Protein 4J27 (pdb70)

Nearest PDB structures (foldseek):
  4jl2-assembly1_A  TM=1.001E+00  e=2.556E-96  Bacteroides thetaiotaomicron VPI-5482
  4pee-assembly4_D  TM=9.994E-01  e=1.599E-94  Bacteroides thetaiotaomicron VPI-5482
  2wvv-assembly2_C  TM=1.001E+00  e=3.358E-93  Bacteroides thetaiotaomicron VPI-5482
  2wvs-assembly1_B  TM=1.001E+00  e=4.740E-93  Bacteroides thetaiotaomicron VPI-5482
  8p1r-assembly1_F  TM=8.397E-01  e=7.231E-24  Bifidobacterium asteroides

Sequence (877 aa):
EIPLKYGATNEGKRQDPAMQKFRDNRLGAFIHWGLYAIPGGEWNGKKVYGGAAEWLKSWAKVPADDEWLKLMDQWNPTKFDAKKWAKMAKEMGTKYVKITTKHHEGFCLWPSKYTKYTVANTPYKRDILGELVKAYNDEGIDVHFYFSVMDWSNPDYRYDIKSKEDSSIAFSSRFLEFTDNQLKELATRYPTVKDFWFDGTWDASVKKNGWWTAHAEQMLKELVPGVAINSRLRADDKGKKRHFDSNGRLMGDYESGYERRLPDPVKDLKVTQWDWEACCMTIPENQWGYHKDWSLSYVKTPIEVIDRIVHAVSMGGNMVVNFGPQADGDFRPEEKAMATAIGKWMNRYGKAVYACDYAGFEEKQDWGYYTRRGKNDEVYMVVFNQPPYSERLIVKTPKGITVEKATLLTTGEDITVVETTRNEYNVSSVPKKKNPGEPYVIQLKVRAAKEIPLKYGATNEGKRQDPAMQKFRDNRLGAFIHWGLYAIPGGEWNGKVYGGAAEWLKSWAKVPADDEWLKLMDQWNPTKFDAKKWAKMAKEMGTKYVKITTKHHEGFCLWPSKYTKYTVANTPYKRDILGELVKKAYNDEGIDVHFYFSVMDWSNPDYRYDIKSKEDSIAFSSRFLEFTDNQLKELATRYPTVKDFWFDGTWDASVKKNGWWTAHAEQMLKELVPGVAINSRLRADDKGKRHFDSNGRLMGDYESGYEERRLPDPVKDLKVTQWDWEACMMTIPEENQWGYHKDWSLSYVKTPIEVIDRRIVHAVSMGGNMVVNFGPQADGDFRPEEKAMATAIGKWMNNRYGKKAVYACDYAGFEKQDWGYYTRGKNDEVYMVVFNQPYSERLIVKTPKGITVEKATLLTTGEDITVVETTRNEYNVSVPKKNPGEPYVIQLKVRAA

Foldseek 3Di:
DPDFDQAADDDFADDDVLSLLVQLLQEEAEEDEDLLLACQQDDPHDRHPAASVCSCVVVVPALVRSLCSLQVQAQQVADLLVVLVLRVLLSGQAYEYEQADLSGAGLADAPLDPRYCCPHPNNDNRVVNNLVNNVVSNHAYAYEYELNHSNQPLDDLAQDDPSNVVSVVVSLVSVLSVLLVCCVVRQSHAEYEYDNQLGNHNLCPQVSLSVSLVVSCVSHPNHFYEQQSGHINRSDGQHYPVRHGHTNEYEDQAQHDADPAPRLVRLRGEYEYEYEQFRHYQARHPDSVSGDGDDLQRQVLVSLVQQQSSYHYYYGFHDHSNNHGDPRVSVNSNSSSVCCVQAVQQHRQWHHLPFDDDDQGGWIAHPVRKIKDWGDHQDPVQWGKGFDPPQKDWDWKAFRRPRDTWDWADDDDGMITTGHDPDDPPGTGMIITDMDGHD/DPDFPQAADDDFADDDPLSLLVQLLQEEAEEDEDLLLACQQDDPHRHHPAASVCSCVVVVPALVRSLCSLQVQAQQPADLLVVLVLCVLLSGQAYEYEQADLSGAGLADAPLDPRYCCSHPNNDNRVVSNLVNNVVSNHAYAYEYELNHSNQPLDDLADDDPSNVVSVVVSLVSVLSVLVCCCPVRQSHAEYEYDNQLGNHNLCVQVSLSVSLVVSCVSHPNHFYEQQSGHINRSDGQHYPVRHGHTNEYEDQAQHDADPAPRLVRLRGEYEYEYEQFRHYQARHPDSVSGDGDDLQRVVQVSLVQQQSSYHYYYGFHDHSNNHGDPVVSVNSNSSSVCCVQAVQQRRQWHHLPFDDDDQGGWIAHPVGKIKDWGDHQDPVQWGKGFADPQKDWDFKAFRRPRDTWDWADDDPGMITTGHDPDHPPGTGMIITDMDGD

CATH classification: 3.20.20.80 (+1 more: 2.60.40.1180)

B-factor: mean 15.81, std 8.48, range [5.36, 82.97]

Solvent-accessible surface area: 36582 Å² total; per-residue (Å²): 163,77,120,44,163,64,9,30,89,50,108,61,69,35,98,53,110,40,1,72,95,10,22,35,7,2,0,0,5,0,6,7,3,1,0,0,2,40,16,1,1,52,43,142,66,116,61,43,55,31,8,0,6,66,0,34,51,97,18,176,4,80,32,112,86,1,8,129,10,15,83,110,1,73,0,100,126,10,46,10,160,135,10,1,116,34,8,101,101,3,14,2,83,0,1,0,0,1,0,1,8,2,3,1,2,0,1,0,40,9,120,90,28,138,42,2,0,42,86,8,70,24,142,110,28,0,0,17,52,0,12,67,8,4,45,90,54,60,4,21,0,1,0,2,0,0,0,4,1,38,15,24,121,29,16,64,120,37,34,157,47,159,123,25,47,89,4,4,70,129,0,9,112,27,0,21,35,0,0,90,16,0,2,53,31,12,52,58,1,94,0,0,12,0,21,0,0,95,20,35,0,2,78,119,28,4,112,2,0,4,60,0,4,98,18,0,60,145,73,6,124,33,2,2,0,0,0,32,1,1,0,0,52,128,5,54,59,36,52,9,32,44,55,112,28,0,3,8,0,21,2,12,51,58,89,201,17,1,57,32,101,173,38,69,118,0,28,114,42,5,1,0,1,2,3,8,2,3,128,86,17,36,3,39,0,97,48,27,101,95,41,132,46,24,64,44,96,70,0,6,37,56,0,0,21,0,0,10,3,3,0,2,1,0,0,5,6,2,0,41,33,48,1,40,13,13,101,79,3,92,61,6,4,72,33,0,6,147,11,6,135,134,6,4,107,0,0,51,30,4,47,68,10,37,21,98,66,22,132,12,2,19,12,0,103,10,136,119,80,43,4,10,0,0,3,34,89,68,31,225,67,105,127,0,75,0,82,6,46,97,42,35,54,14,89,80,0,30,14,36,65,97,46,46,90,6,81,43,76,121,63,78,93,68,46,23,28,0,33,20,5,195,101,97,42,70,56,9,5,0,0,54,1,121,30,123,67,66,153,166,77,118,46,166,65,9,29,98,45,106,60,70,34,100,53,110,40,1,73,94,9,21,32,6,2,0,0,6,0,5,7,3,2,0,0,2,43,19,2,0,48,36,137,65,124,66,44,50,31,6,0,6,70,1,34,52,102,17,109,4,82,30,112,86,1,8,77,10,14,107,112,1,72,0,100,127,11,45,10,162,135,9,0,118,34,8,101,110,4,14,1,80,0,1,0,0,1,0,1,8,2,3,0,3,0,1,0,22,7,167,104,29,137,41,2,0,41,86,7,69,24,143,113,30,0,0,19,51,0,12,129,7,3,48,94,53,59,4,20,0,1,0,2,0,0,0,4,1,40,16,24,120,30,15,62,120,64,40,94,56,79,68,25,53,110,4,3,69,133,0,9,112,26,0,18,37,0,0,68,18,0,1,32,63,10,80,60,1,92,0,0,11,0,21,0,0,94,22,34,0,2,77,125,27,4,112,2,0,20,63,0,6,51,14,0,56,111,14,6,104,33,2,2,0,0,0,37,1,0,0,1,52,134,7,92,55,36,41,2,26,46,52,110,26,0,2,8,0,23,2,14,50,60,87,73,25,2,58,30,102,173,40,72,117,0,28,116,46,5,1,1,0,2,3,7,2,2,131,84,17,33,2,41,0,104,48,25,99,94,42,136,47,27,64,45,94,68,0,6,37,55,2,0,22,0,0,10,4,4,0,2,1,0,0,5,6,2,0,39,32,45,1,42,14,12,103,77,3,92,60,5,4,75,30,0,7,144,9,7,134,137,6,4,70,0,0,55,31,4,47,68,9,38,20,101,73,27,131,13,2,20,12,0,104,10,138,120,78,43,4,8,0,0,3,35,89,67,34,225,66,104,126,0,76,0,56,8,49,106,44,39,67,13,114,82,0,30,12,41,67,92,48,66,99,9,81,42,75,121,64,69,170,49,45,25,29,0,33,24,4,112,78,105,40,69,50,10,5,0,0,54,1,81,32,33,81,132

InterPro domains:
  IPR000933 Glycoside hydrolase, family 29 [PTHR10030] (16-425)
  IPR000933 Glycoside hydrolase, family 29 [SM00812] (39-423)
  IPR013780 Glycosyl hydrolase, all-beta [G3DSA:2.60.40.1180] (385-471)
  IPR016286 Alpha-L-fucosidase, metazoa-type [PIRSF001092] (12-482)
  IPR016286 Alpha-L-fucosidase, metazoa-type [PR00741] (128-144)
  IPR016286 Alpha-L-fucosidase, metazoa-type [PR00741] (332-353)
  IPR016286 Alpha-L-fucosidase, metazoa-type [PR00741] (365-387)
  IPR017853 Glycoside hydrolase superfamily [SSF51445] (40-382)
  IPR057739 Glycoside hydrolase family 29, N-terminal [PF01120] (29-379)

Radius of gyration: 33.41 Å; Cα contacts (8 Å, |Δi|>4): 1934; chains: 2; bounding box: 61×73×116 Å

Structure (mmCIF, N/CA/C/O backbone):
data_4J27
#
_entry.id   4J27
#
_cell.length_a   68.150
_cell.length_b   96.550
_cell.length_c   97.270
_cell.angle_alpha   90.000
_cell.angle_beta   91.300
_cell.angle_gamma   90.000
#
_symmetry.space_group_name_H-M   'P 1 21 1'
#
loop_
_entity.id
_entity.type
_entity.pdbx_description
1 polymer Alpha-L-fucosidase
2 non-polymer IMIDAZOLE
3 non-polymer 'SULFATE ION'
4 non-polymer GLYCEROL
5 water water
#
loop_
_atom_site.group_PDB
_atom_site.id
_atom_site.type_symbol
_atom_site.label_atom_id
_atom_site.label_alt_id
_atom_site.label_comp_id
_atom_site.label_asym_id
_atom_site.label_entity_id
_atom_site.label_seq_id
_atom_site.pdbx_PDB_ins_code
_atom_site.Cartn_x
_atom_site.Cartn_y
_atom_site.Cartn_z
_atom_site.occupancy
_atom_site.B_iso_or_equiv
_atom_site.auth_seq_id
_atom_site.auth_comp_id
_atom_site.auth_asym_id
_atom_site.auth_atom_id
_atom_site.pdbx_PDB_model_num
ATOM 1 N N . GLU A 1 1 ? -48.122 7.580 41.802 1.00 50.12 35 GLU A N 1
ATOM 2 C CA . GLU A 1 1 ? -47.582 7.402 40.413 1.00 48.99 35 GLU A CA 1
ATOM 3 C C . GLU A 1 1 ? -47.638 8.706 39.646 1.00 48.43 35 GLU A C 1
ATOM 4 O O . GLU A 1 1 ? -48.715 9.287 39.471 1.00 44.75 35 GLU A O 1
ATOM 10 N N . ILE A 1 2 ? -46.482 9.168 39.185 1.00 44.63 36 ILE A N 1
ATOM 11 C CA . ILE A 1 2 ? -46.416 10.318 38.278 1.00 42.65 36 ILE A CA 1
ATOM 12 C C . ILE A 1 2 ? -46.556 9.767 36.857 1.00 38.02 36 ILE A C 1
ATOM 13 O O . ILE A 1 2 ? -45.807 8.863 36.488 1.00 37.68 36 ILE A O 1
ATOM 18 N N . PRO A 1 3 ? -47.552 10.250 36.073 1.00 36.40 37 PRO A N 1
ATOM 19 C CA . PRO A 1 3 ? -47.732 9.643 34.748 1.00 33.63 37 PRO A CA 1
ATOM 20 C C . PRO A 1 3 ? -46.594 10.079 33.833 1.00 28.58 37 PRO A C 1
ATOM 21 O O . PRO A 1 3 ? -46.207 11.248 33.856 1.00 30.32 37 PRO A O 1
ATOM 25 N N . LEU A 1 4 ? -46.050 9.146 33.073 1.00 27.44 38 LEU A N 1
ATOM 26 C CA . LEU A 1 4 ? -44.883 9.448 32.225 1.00 25.15 38 LEU A CA 1
ATOM 27 C C . LEU A 1 4 ? -45.025 8.754 30.893 1.00 22.39 38 LEU A C 1
ATOM 28 O O . LEU A 1 4 ? -45.412 7.600 30.807 1.00 22.93 38 LEU A O 1
ATOM 33 N N . LYS A 1 5 ? -44.643 9.464 29.849 1.00 24.38 39 LYS A N 1
ATOM 34 C CA . LYS A 1 5 ? -44.533 8.873 28.522 1.00 25.30 39 LYS A CA 1
ATOM 35 C C . LYS A 1 5 ? -43.123 8.334 28.241 1.00 23.75 39 LYS A C 1
ATOM 36 O O . LYS A 1 5 ? -42.973 7.437 27.428 1.00 23.11 39 LYS A O 1
ATOM 42 N N . TYR A 1 6 ? -42.107 8.870 28.915 1.00 22.32 40 TYR A N 1
ATOM 43 C CA . TYR A 1 6 ? -40.677 8.584 28.577 1.00 20.35 40 TYR A CA 1
ATOM 44 C C . TYR A 1 6 ? -39.901 8.016 29.787 1.00 20.61 40 TYR A C 1
ATOM 45 O O . TYR A 1 6 ? -38.670 8.157 29.884 1.00 18.62 40 TYR A O 1
ATOM 54 N N . GLY A 1 7 ? -40.635 7.405 30.727 1.00 20.73 41 GLY A N 1
ATOM 55 C CA . GLY A 1 7 ? -39.986 6.727 31.867 1.00 19.96 41 GLY A CA 1
ATOM 56 C C . GLY A 1 7 ? -39.598 5.294 31.534 1.00 20.68 41 GLY A C 1
ATOM 57 O O . GLY A 1 7 ? -39.461 4.934 30.366 1.00 18.57 41 GLY A O 1
ATOM 58 N N . ALA A 1 8 ? -39.445 4.455 32.563 1.00 20.69 42 ALA A N 1
ATOM 59 C CA . ALA A 1 8 ? -38.978 3.081 32.400 1.00 24.07 42 ALA A CA 1
ATOM 60 C C . ALA A 1 8 ? -39.831 2.229 31.477 1.00 28.51 42 ALA A C 1
ATOM 61 O O . ALA A 1 8 ? -41.017 2.418 31.442 1.00 31.14 42 ALA A O 1
ATOM 63 N N . THR A 1 9 ? -39.170 1.291 30.786 1.00 37.03 43 THR A N 1
ATOM 64 C CA . THR A 1 9 ? -39.790 0.329 29.866 1.00 44.23 43 THR A CA 1
ATOM 65 C C . THR A 1 9 ? -39.682 -1.124 30.358 1.00 45.49 43 THR A C 1
ATOM 66 O O . THR A 1 9 ? -40.675 -1.831 30.299 1.00 52.27 43 THR A O 1
ATOM 70 N N . ASN A 1 10 ? -38.493 -1.571 30.816 1.00 42.30 44 ASN A N 1
ATOM 71 C CA . ASN A 1 10 ? -38.347 -2.906 31.414 1.00 39.84 44 ASN A CA 1
ATOM 72 C C . ASN A 1 10 ? -38.939 -2.843 32.872 1.00 39.56 44 ASN A C 1
ATOM 73 O O . ASN A 1 10 ? -38.832 -1.832 33.590 1.00 33.98 44 ASN A O 1
ATOM 78 N N . GLU A 1 11 ? -39.603 -3.913 33.280 1.00 38.96 45 GLU A N 1
ATOM 79 C CA . GLU A 1 11 ? -39.932 -4.144 34.699 1.00 38.02 45 GLU A CA 1
ATOM 80 C C . GLU A 1 11 ? -39.051 -5.333 35.107 1.00 30.73 45 GLU A C 1
ATOM 81 O O . GLU A 1 11 ? -39.204 -6.435 34.577 1.00 33.84 45 GLU A O 1
ATOM 83 N N . GLY A 1 12 ? -38.085 -5.103 35.978 1.00 24.12 46 GLY A N 1
ATOM 84 C CA . GLY A 1 12 ? -37.203 -6.173 36.385 1.00 22.30 46 GLY A CA 1
ATOM 85 C C . GLY A 1 12 ? -36.107 -6.440 35.342 1.00 21.00 46 GLY A C 1
ATOM 86 O O . GLY A 1 12 ? -36.016 -5.727 34.331 1.00 20.32 46 GLY A O 1
ATOM 87 N N . LYS A 1 13 ? -35.287 -7.438 35.613 1.00 17.20 47 LYS A N 1
ATOM 88 C CA . LYS A 1 13 ? -34.112 -7.735 34.788 1.00 16.70 47 LYS A CA 1
ATOM 89 C C . LYS A 1 13 ? -34.530 -8.356 33.462 1.00 15.81 47 LYS A C 1
ATOM 90 O O . LYS A 1 13 ? -35.390 -9.239 33.424 1.00 14.28 47 LYS A O 1
ATOM 96 N N . ARG A 1 14 ? -33.918 -7.914 32.355 1.00 15.91 48 ARG A N 1
ATOM 97 C CA . ARG A 1 14 ? -34.049 -8.671 31.097 1.00 14.66 48 ARG A CA 1
ATOM 98 C C . ARG A 1 14 ? -33.434 -10.053 31.255 1.00 15.35 48 ARG A C 1
ATOM 99 O O . ARG A 1 14 ? -32.373 -10.218 31.879 1.00 14.83 48 ARG A O 1
ATOM 107 N N . GLN A 1 15 ? -34.116 -11.069 30.717 1.00 15.22 49 GLN A N 1
ATOM 108 C CA . GLN A 1 15 ? -33.606 -12.441 30.766 1.00 16.32 49 GLN A CA 1
ATOM 109 C C . GLN A 1 15 ? -33.533 -13.088 29.388 1.00 15.53 49 GLN A C 1
ATOM 110 O O . GLN A 1 15 ? -33.346 -14.272 29.263 1.00 17.56 49 GLN A O 1
ATOM 116 N N . ASP A 1 16 ? -33.585 -12.297 28.328 1.00 14.26 50 ASP A N 1
ATOM 117 C CA . ASP A 1 16 ? -33.298 -12.838 27.001 1.00 14.67 50 ASP A CA 1
ATOM 118 C C . ASP A 1 16 ? -31.810 -13.219 26.934 1.00 14.12 50 ASP A C 1
ATOM 119 O O . ASP A 1 16 ? -31.000 -12.718 27.732 1.00 14.86 50 ASP A O 1
ATOM 124 N N . PRO A 1 17 ? -31.428 -14.066 25.985 1.00 13.87 51 PRO A N 1
ATOM 125 C CA . PRO A 1 17 ? -30.034 -14.510 25.924 1.00 13.48 51 PRO A CA 1
ATOM 126 C C . PRO A 1 17 ? -28.978 -13.377 25.760 1.00 12.27 51 PRO A C 1
ATOM 127 O O . PRO A 1 17 ? -27.878 -13.50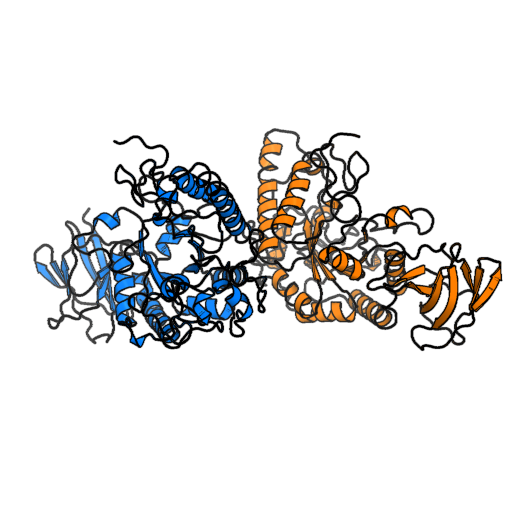2 26.291 1.00 12.30 51 PRO A O 1
ATOM 131 N N . ALA A 1 18 ? -29.299 -12.328 25.005 1.00 11.25 52 ALA A N 1
ATOM 132 C CA . ALA A 1 18 ? -28.330 -11.231 24.855 1.00 11.04 52 ALA A CA 1
ATOM 133 C C . ALA A 1 18 ? -28.036 -10.596 26.206 1.00 10.99 52 ALA A C 1
ATOM 134 O O . ALA A 1 18 ? -26.865 -10.328 26.525 1.00 10.55 52 ALA A O 1
ATOM 136 N N . MET A 1 19 ? -29.058 -10.345 27.014 1.00 10.90 53 MET A N 1
ATOM 137 C CA . MET A 1 19 ? -28.803 -9.757 28.331 1.00 11.04 53 MET A CA 1
ATOM 138 C C . MET A 1 19 ? -28.106 -10.745 29.261 1.00 11.72 53 MET A C 1
ATOM 139 O O . MET A 1 19 ? -27.198 -10.346 30.053 1.00 10.92 53 MET A O 1
ATOM 144 N N . GLN A 1 20 ? -28.457 -12.031 29.166 1.00 12.03 54 GLN A N 1
ATOM 145 C CA . GLN A 1 20 ? -27.753 -13.029 29.968 1.00 13.21 54 GLN A CA 1
ATOM 146 C C . GLN A 1 20 ? -26.262 -13.068 29.630 1.00 11.24 54 GLN A C 1
ATOM 147 O O . GLN A 1 20 ? -25.417 -13.240 30.512 1.00 11.47 54 GLN A O 1
ATOM 153 N N . LYS A 1 21 ? -25.926 -12.885 28.346 1.00 10.99 55 LYS A N 1
ATOM 154 C CA . LYS A 1 21 ? -24.522 -12.825 27.895 1.00 10.35 55 LYS A CA 1
ATOM 155 C C . LYS A 1 21 ? -23.798 -11.561 28.427 1.00 10.41 55 LYS A C 1
ATOM 156 O O . LYS A 1 21 ? -22.702 -11.655 28.962 1.00 9.23 55 LYS A O 1
ATOM 162 N N . PHE A 1 22 ? -24.461 -10.418 28.331 1.00 10.08 56 PHE A N 1
ATOM 163 C CA . PHE A 1 22 ? -23.923 -9.136 28.880 1.00 9.53 56 PHE A CA 1
ATOM 164 C C . PHE A 1 22 ? -23.523 -9.317 30.355 1.00 9.98 56 PHE A C 1
ATOM 165 O O . PHE A 1 22 ? -22.412 -8.942 30.769 1.00 9.78 56 PHE A O 1
ATOM 173 N N . ARG A 1 23 ? -24.434 -9.943 31.096 1.00 10.78 57 ARG A N 1
ATOM 174 C CA . ARG A 1 23 ? -24.276 -10.195 32.536 1.00 12.00 57 ARG A CA 1
ATOM 175 C C . ARG A 1 23 ? -23.190 -11.243 32.813 1.00 12.07 57 ARG A C 1
ATOM 176 O O . ARG A 1 23 ? -22.249 -10.989 33.582 1.00 12.56 57 ARG A O 1
ATOM 184 N N . ASP A 1 24 ? -23.308 -12.406 32.181 1.00 10.63 58 ASP A N 1
ATOM 185 C CA . ASP A 1 24 ? -22.392 -13.510 32.428 1.00 10.90 58 ASP A CA 1
ATOM 186 C C . ASP A 1 24 ? -20.930 -13.172 32.087 1.00 10.21 58 ASP A C 1
ATOM 187 O O . ASP A 1 24 ? -19.999 -13.673 32.724 1.00 9.60 58 ASP A O 1
ATOM 192 N N . ASN A 1 25 ? -20.739 -12.314 31.083 1.00 8.95 59 ASN A N 1
ATOM 193 C CA . ASN A 1 25 ? -19.405 -11.831 30.761 1.00 8.58 59 ASN A CA 1
ATOM 194 C C . ASN A 1 25 ? -18.642 -11.336 32.014 1.00 8.27 59 ASN A C 1
ATOM 195 O O . ASN A 1 25 ? -17.449 -11.620 32.200 1.00 8.48 59 ASN A O 1
ATOM 200 N N . ARG A 1 26 ? -19.337 -10.532 32.812 1.00 8.61 60 ARG A N 1
ATOM 201 C CA . ARG A 1 26 ? -18.886 -9.937 34.089 1.00 8.74 60 ARG A CA 1
ATOM 202 C C . ARG A 1 26 ? -17.702 -8.952 34.042 1.00 9.03 60 ARG A C 1
ATOM 203 O O . ARG A 1 26 ? -17.816 -7.869 34.659 1.00 9.70 60 ARG A O 1
ATOM 211 N N . LEU A 1 27 ? -16.602 -9.329 33.413 1.00 8.33 61 LEU A N 1
ATOM 212 C CA . LEU A 1 27 ? -15.386 -8.524 33.413 1.00 8.57 61 LEU A CA 1
ATOM 213 C C . LEU A 1 27 ? -15.167 -7.971 32.013 1.00 8.66 61 LEU A C 1
ATOM 214 O O . LEU A 1 27 ? -15.069 -8.724 31.010 1.00 8.64 61 LEU A O 1
ATOM 219 N N . GLY A 1 28 ? -15.032 -6.645 31.962 1.00 8.65 62 GLY A N 1
ATOM 220 C CA . GLY A 1 28 ? -14.726 -5.944 30.730 1.00 7.94 62 GLY A CA 1
ATOM 221 C C . GLY A 1 28 ? -13.529 -5.038 30.870 1.00 8.46 62 GLY A C 1
ATOM 222 O O . GLY A 1 28 ? -12.998 -4.798 31.975 1.00 8.12 62 GLY A O 1
ATOM 223 N N . ALA A 1 29 ? -13.077 -4.523 29.723 1.00 8.67 63 ALA A N 1
ATOM 224 C CA . ALA A 1 29 ? -12.137 -3.437 29.690 1.00 8.57 63 ALA A CA 1
ATOM 225 C C . ALA A 1 29 ? -12.785 -2.264 28.985 1.00 8.00 63 ALA A C 1
ATOM 226 O O . ALA A 1 29 ? -13.666 -2.439 28.147 1.00 7.38 63 ALA A O 1
ATOM 228 N N . PHE A 1 30 ? -12.319 -1.067 29.317 1.00 8.41 64 PHE A N 1
ATOM 229 C CA . PHE A 1 30 ? -12.726 0.182 28.637 1.00 8.04 64 PHE A CA 1
ATOM 230 C C . PHE A 1 30 ? -11.479 0.734 27.907 1.00 8.10 64 PHE A C 1
ATOM 231 O O . PHE A 1 30 ? -10.365 0.670 28.440 1.00 8.87 64 PHE A O 1
ATOM 239 N N . ILE A 1 31 ? -11.693 1.264 26.698 1.00 8.23 65 ILE A N 1
ATOM 240 C CA . ILE A 1 31 ? -10.697 2.007 25.938 1.00 8.40 65 ILE A CA 1
ATOM 241 C C . ILE A 1 31 ? -11.195 3.435 25.783 1.00 8.53 65 ILE A C 1
ATOM 242 O O . ILE A 1 31 ? -12.259 3.683 25.183 1.00 8.23 65 ILE A O 1
ATOM 247 N N . HIS A 1 32 ? -10.419 4.388 26.333 1.00 8.31 66 HIS A N 1
ATOM 248 C CA . HIS A 1 32 ? -10.596 5.808 26.046 1.00 8.24 66 HIS A CA 1
ATOM 249 C C . HIS A 1 32 ? -9.432 6.229 25.150 1.00 8.47 66 HIS A C 1
ATOM 250 O O . HIS A 1 32 ? -8.289 6.274 25.597 1.00 9.54 66 HIS A O 1
ATOM 257 N N . TRP A 1 33 ? -9.723 6.453 23.878 1.00 8.07 67 TRP A N 1
ATOM 258 C CA . TRP A 1 33 ? -8.701 6.897 22.929 1.00 7.93 67 TRP A CA 1
ATOM 259 C C . TRP A 1 33 ? -9.308 7.926 22.010 1.00 7.76 67 TRP A C 1
ATOM 260 O O . TRP A 1 33 ? -10.426 7.731 21.433 1.00 8.31 67 TRP A O 1
ATOM 271 N N . GLY A 1 34 ? -8.620 9.048 21.894 1.00 7.91 68 GLY A N 1
ATOM 272 C CA . GLY A 1 34 ? -9.049 10.168 21.075 1.00 7.83 68 GLY A CA 1
ATOM 273 C C . GLY A 1 34 ? -7.941 11.195 21.036 1.00 7.82 68 GLY A C 1
ATOM 274 O O . GLY A 1 34 ? -6.800 10.888 21.409 1.00 8.26 68 GLY A O 1
ATOM 275 N N . LEU A 1 35 ? -8.245 12.378 20.519 1.00 7.91 69 LEU A N 1
ATOM 276 C CA . LEU A 1 35 ? -7.181 13.375 20.274 1.00 8.26 69 LEU A CA 1
ATOM 277 C C . LEU A 1 35 ? -6.437 13.809 21.539 1.00 8.37 69 LEU A C 1
ATOM 278 O O . LEU A 1 35 ? -5.253 14.151 21.479 1.00 7.86 69 LEU A O 1
ATOM 283 N N . TYR A 1 36 ? -7.154 13.789 22.659 1.00 8.11 70 TYR A N 1
ATOM 284 C CA . TYR A 1 36 ? -6.584 14.076 23.997 1.00 8.18 70 TYR A CA 1
ATOM 285 C C . TYR A 1 36 ? -5.354 13.217 24.320 1.00 8.71 70 TYR A C 1
ATOM 286 O O . TYR A 1 36 ? -4.542 13.620 25.164 1.00 9.30 70 TYR A O 1
ATOM 295 N N . ALA A 1 37 ? -5.193 12.070 23.685 1.00 8.46 71 ALA A N 1
ATOM 296 C CA . ALA A 1 37 ? -3.998 11.244 23.940 1.00 8.87 71 ALA A CA 1
ATOM 297 C C . ALA A 1 37 ? -2.721 11.935 23.477 1.00 9.30 71 ALA A C 1
ATOM 298 O O . ALA A 1 37 ? -1.652 11.634 23.973 1.00 9.01 71 ALA A O 1
ATOM 300 N N . ILE A 1 38 ? -2.836 12.797 22.465 1.00 8.56 72 ILE A N 1
ATOM 301 C CA . ILE A 1 38 ? -1.673 13.485 21.909 1.00 8.87 72 ILE A CA 1
ATOM 302 C C . ILE A 1 38 ? -1.054 14.471 22.950 1.00 8.96 72 ILE A C 1
ATOM 303 O O . ILE A 1 38 ? 0.111 14.286 23.329 1.00 9.29 72 ILE A O 1
ATOM 308 N N . PRO A 1 39 ? -1.816 15.472 23.441 1.00 8.88 73 PRO A N 1
ATOM 309 C CA . PRO A 1 39 ? -1.219 16.347 24.496 1.00 8.70 73 PRO A CA 1
ATOM 310 C C . PRO A 1 39 ? -1.036 15.635 25.837 1.00 8.63 73 PRO A C 1
ATOM 311 O O . PRO A 1 39 ? -0.149 15.988 26.628 1.00 7.96 73 PRO A O 1
ATOM 315 N N . GLY A 1 40 ? -1.871 14.633 26.128 1.00 8.43 74 GLY A N 1
ATOM 316 C CA . GLY A 1 40 ? -1.682 13.846 27.339 1.00 9.45 74 GLY A CA 1
ATOM 317 C C . GLY A 1 40 ? -1.753 14.650 28.635 1.00 9.41 74 GLY A C 1
ATOM 318 O O . GLY A 1 40 ? -1.003 14.391 29.604 1.00 9.45 74 GLY A O 1
ATOM 319 N N . GLY A 1 41 ? -2.629 15.634 28.665 1.00 9.41 75 GLY A N 1
ATOM 320 C CA . GLY A 1 41 ? -2.834 16.479 29.850 1.00 9.85 75 GLY A CA 1
ATOM 321 C C . GLY A 1 41 ? -2.043 17.795 29.893 1.00 10.22 75 GLY A C 1
ATOM 322 O O . GLY A 1 41 ? -2.187 18.562 30.866 1.00 10.61 75 GLY A O 1
ATOM 323 N N . GLU A 1 42 ? -1.189 18.002 28.904 1.00 10.01 76 GLU A N 1
ATOM 324 C CA . GLU A 1 42 ? -0.323 19.189 28.839 1.00 10.36 76 GLU A CA 1
ATOM 325 C C . GLU A 1 42 ? -0.678 20.073 27.692 1.00 10.07 76 GLU A C 1
ATOM 326 O O . GLU A 1 42 ? -0.916 19.582 26.568 1.00 10.01 76 GLU A O 1
ATOM 332 N N . TRP A 1 43 ? -0.757 21.377 27.949 1.00 9.57 77 TRP A N 1
ATOM 333 C CA . TRP A 1 43 ? -1.023 22.345 26.887 1.00 9.76 77 TRP A CA 1
ATOM 334 C C . TRP A 1 43 ? -0.124 23.567 27.079 1.00 10.71 77 TRP A C 1
ATOM 335 O O . TRP A 1 43 ? -0.188 24.230 28.136 1.00 10.93 77 TRP A O 1
ATOM 346 N N . ASN A 1 44 ? 0.703 23.847 26.063 1.00 10.88 78 ASN A N 1
ATOM 347 C CA . ASN A 1 44 ? 1.570 25.049 26.057 1.00 11.55 78 ASN A CA 1
ATOM 348 C C . ASN A 1 44 ? 2.374 25.185 27.373 1.00 12.50 78 ASN A C 1
ATOM 349 O O . ASN A 1 44 ? 2.483 26.260 27.938 1.00 13.06 78 ASN A O 1
ATOM 354 N N . GLY A 1 45 ? 2.933 24.076 27.815 1.00 12.75 79 GLY A N 1
ATOM 355 C CA . GLY A 1 45 ? 3.849 24.036 28.942 1.00 13.62 79 GLY A CA 1
ATOM 356 C C . GLY A 1 45 ? 3.245 23.875 30.318 1.00 14.05 79 GLY A C 1
ATOM 357 O O . GLY A 1 45 ? 3.986 23.854 31.293 1.00 16.55 79 GLY A O 1
ATOM 358 N N A LYS A 1 46 ? 1.919 23.754 30.402 0.50 12.88 80 LYS A N 1
ATOM 359 N N B LYS A 1 46 ? 1.924 23.742 30.397 0.50 13.17 80 LYS A N 1
ATOM 360 C CA A LYS A 1 46 ? 1.235 23.568 31.665 0.50 11.91 80 LYS A CA 1
ATOM 361 C CA B LYS A 1 46 ? 1.248 23.558 31.653 0.50 12.37 80 LYS A CA 1
ATOM 362 C C A LYS A 1 46 ? 0.584 22.192 31.681 0.50 11.69 80 LYS A C 1
ATOM 363 C C B LYS A 1 46 ? 0.588 22.188 31.677 0.50 11.95 80 LYS A C 1
ATOM 364 O O A LYS A 1 46 ? -0.125 21.831 30.735 0.50 10.85 80 LYS A O 1
ATOM 365 O O B LYS A 1 46 ? -0.126 21.830 30.735 0.50 11.07 80 LYS A O 1
ATOM 376 N N . VAL A 1 47 ? 0.911 21.416 32.704 1.00 10.87 81 VAL A N 1
ATOM 377 C CA . VAL A 1 47 ? 0.334 20.084 32.875 1.00 11.42 81 VAL A CA 1
ATOM 378 C C . VAL A 1 47 ? -0.856 20.307 33.795 1.00 10.92 81 VAL A C 1
ATOM 379 O O . VAL A 1 47 ? -0.710 20.751 34.968 1.00 11.34 81 VAL A O 1
ATOM 383 N N . TYR A 1 48 ? -2.036 19.975 33.322 1.00 9.98 82 TYR A N 1
ATOM 384 C CA . TYR A 1 48 ? -3.247 20.163 34.080 1.00 10.08 82 TYR A CA 1
ATOM 385 C C . TYR A 1 48 ? -3.571 18.862 34.829 1.00 10.76 82 TYR A C 1
ATOM 386 O O . TYR A 1 48 ? -3.427 17.752 34.259 1.00 11.25 82 TYR A O 1
ATOM 395 N N . GLY A 1 49 ? -4.007 19.000 36.075 1.00 10.72 83 GLY A N 1
ATOM 396 C CA . GLY A 1 49 ? -4.280 17.814 36.885 1.00 11.71 83 GLY A CA 1
ATOM 397 C C . GLY A 1 49 ? -5.659 17.209 36.694 1.00 12.03 83 GLY A C 1
ATOM 398 O O . GLY A 1 49 ? -5.910 16.074 37.150 1.00 12.43 83 GLY A O 1
ATOM 399 N N . GLY A 1 50 ? -6.548 17.933 36.043 1.00 11.18 84 GLY A N 1
ATOM 400 C CA . GLY A 1 50 ? -7.884 17.383 35.709 1.00 10.89 84 GLY A CA 1
ATOM 401 C C . GLY A 1 50 ? -7.747 16.258 34.680 1.00 10.32 84 GLY A C 1
ATOM 402 O O . GLY A 1 50 ? -6.678 16.009 34.142 1.00 10.18 84 GLY A O 1
ATOM 403 N N . ALA A 1 51 ? -8.852 15.533 34.474 1.00 9.98 85 ALA A N 1
ATOM 404 C CA . ALA A 1 51 ? -8.888 14.389 33.545 1.00 10.13 85 ALA A CA 1
ATOM 405 C C . ALA A 1 51 ? -8.419 14.833 32.167 1.00 9.64 85 ALA A C 1
ATOM 406 O O . ALA A 1 51 ? -8.895 15.838 31.602 1.00 10.44 85 ALA A O 1
ATOM 408 N N . ALA A 1 52 ? -7.483 14.083 31.620 1.00 9.59 86 ALA A N 1
ATOM 409 C CA . ALA A 1 52 ? -6.851 14.415 30.339 1.00 9.15 86 ALA A CA 1
ATOM 410 C C . ALA A 1 52 ? -7.821 14.578 29.196 1.00 9.50 86 ALA A C 1
ATOM 411 O O . ALA A 1 52 ? -7.610 15.368 28.321 1.00 8.97 86 ALA A O 1
ATOM 413 N N . GLU A 1 53 ? -8.890 13.789 29.182 1.00 10.31 87 GLU A N 1
ATOM 414 C CA . GLU A 1 53 ? -9.846 13.848 28.090 1.00 10.26 87 GLU A CA 1
ATOM 415 C C . GLU A 1 53 ? -10.662 15.138 28.100 1.00 10.50 87 GLU A C 1
ATOM 416 O O . GLU A 1 53 ? -11.342 15.471 27.125 1.00 10.63 87 GLU A O 1
ATOM 422 N N . TRP A 1 54 ? -10.583 15.884 29.205 1.00 9.94 88 TRP A N 1
ATOM 423 C CA . TRP A 1 54 ? -11.214 17.187 29.351 1.00 10.47 88 TRP A CA 1
ATOM 424 C C . TRP A 1 54 ? -10.260 18.368 29.146 1.00 10.66 88 TRP A C 1
ATOM 425 O O . TRP A 1 54 ? -10.592 19.523 29.439 1.00 10.16 88 TRP A O 1
ATOM 436 N N . LEU A 1 55 ? -9.042 18.097 28.702 1.00 10.12 89 LEU A N 1
ATOM 437 C CA . LEU A 1 55 ? -8.053 19.171 28.548 1.00 9.85 89 LEU A CA 1
ATOM 438 C C . LEU A 1 55 ? -8.531 20.354 27.701 1.00 9.83 89 LEU A C 1
ATOM 439 O O . LEU A 1 55 ? -8.158 21.495 27.991 1.00 9.53 89 LEU A O 1
ATOM 444 N N . LYS A 1 56 ? -9.340 20.099 26.672 1.00 9.83 90 LYS A N 1
ATOM 445 C CA . LYS A 1 56 ? -9.887 21.211 25.891 1.00 10.22 90 LYS A CA 1
ATOM 446 C C . LYS A 1 56 ? -10.545 22.247 26.802 1.00 11.11 90 LYS A C 1
ATOM 447 O O . LYS A 1 56 ? -10.419 23.444 26.592 1.00 11.89 90 LYS A O 1
ATOM 453 N N . SER A 1 57 ? -11.247 21.774 27.817 1.00 11.36 91 SER A N 1
ATOM 454 C CA . SER A 1 57 ? -11.908 22.645 28.770 1.00 12.42 91 SER A CA 1
ATOM 455 C C . SER A 1 57 ? -10.934 23.262 29.768 1.00 12.32 91 SER A C 1
ATOM 456 O O . SER A 1 57 ? -10.923 24.498 29.957 1.00 11.72 91 SER A O 1
ATOM 459 N N . TRP A 1 58 ? -10.033 22.452 30.350 1.00 11.94 92 TRP A N 1
ATOM 460 C CA . TRP A 1 58 ? -9.095 23.007 31.349 1.00 11.95 92 TRP A CA 1
ATOM 461 C C . TRP A 1 58 ? -8.246 24.138 30.761 1.00 12.95 92 TRP A C 1
ATOM 462 O O . TRP A 1 58 ? -7.947 25.149 31.429 1.00 13.15 92 TRP A O 1
ATOM 473 N N . ALA A 1 59 ? -7.786 23.927 29.534 1.00 12.18 93 ALA A N 1
ATOM 474 C CA . ALA A 1 59 ? -6.889 24.891 28.887 1.00 12.48 93 ALA A CA 1
ATOM 475 C C . ALA A 1 59 ? -7.610 25.921 28.009 1.00 12.08 93 ALA A C 1
ATOM 476 O O . ALA A 1 59 ? -6.946 26.682 27.293 1.00 12.32 93 ALA A O 1
ATOM 478 N N . LYS A 1 60 ? -8.928 25.892 28.018 1.00 12.97 94 LYS A N 1
ATOM 479 C CA . LYS A 1 60 ? -9.804 26.803 27.258 1.00 15.05 94 LYS A CA 1
ATOM 480 C C . LYS A 1 60 ? -9.409 26.898 25.804 1.00 14.08 94 LYS A C 1
ATOM 481 O O . LYS A 1 60 ? -9.185 27.997 25.242 1.00 14.31 94 LYS A O 1
ATOM 487 N N . VAL A 1 61 ? -9.297 25.729 25.170 1.00 12.57 95 VAL A N 1
ATOM 488 C CA . VAL A 1 61 ? -8.822 25.671 23.779 1.00 12.20 95 VAL A CA 1
ATOM 489 C C . VAL A 1 61 ? -10.029 25.810 22.854 1.00 12.21 95 VAL A C 1
ATOM 490 O O . VAL A 1 61 ? -10.939 25.005 22.944 1.00 11.54 95 VAL A O 1
ATOM 494 N N . PRO A 1 62 ? -10.001 26.773 21.905 1.00 11.72 96 PRO A N 1
ATOM 495 C CA . PRO A 1 62 ? -11.083 26.823 20.928 1.00 12.13 96 PRO A CA 1
ATOM 496 C C . PRO A 1 62 ? -11.180 25.518 20.105 1.00 11.49 96 PRO A C 1
ATOM 497 O O . PRO A 1 62 ? -10.184 24.844 19.850 1.00 10.99 96 PRO A O 1
ATOM 501 N N . ALA A 1 63 ? -12.394 25.176 19.679 1.00 12.48 97 ALA A N 1
ATOM 502 C CA . ALA A 1 63 ? -12.638 23.938 18.885 1.00 13.52 97 ALA A CA 1
ATOM 503 C C . ALA A 1 63 ? -11.749 23.771 17.671 1.00 14.05 97 ALA A C 1
ATOM 504 O O . ALA A 1 63 ? -11.150 22.718 17.466 1.00 13.00 97 ALA A O 1
ATOM 506 N N . ASP A 1 64 ? -11.576 24.826 16.867 1.00 15.04 98 ASP A N 1
ATOM 507 C CA A ASP A 1 64 ? -10.784 24.703 15.643 0.50 15.95 98 ASP A CA 1
ATOM 508 C CA B ASP A 1 64 ? -10.806 24.676 15.643 0.50 14.84 98 ASP A CA 1
ATOM 509 C C . ASP A 1 64 ? -9.354 24.299 15.979 1.00 14.67 98 ASP A C 1
ATOM 510 O O . ASP A 1 64 ? -8.753 23.434 15.338 1.00 14.98 98 ASP A O 1
ATOM 519 N N . GLU A 1 65 ? -8.818 24.904 17.033 1.00 12.96 99 GLU A N 1
ATOM 520 C CA . GLU A 1 65 ? -7.474 24.666 17.445 1.00 12.65 99 GLU A CA 1
ATOM 521 C C . GLU A 1 65 ? -7.287 23.283 18.078 1.00 11.26 99 GLU A C 1
ATOM 522 O O . GLU A 1 65 ? -6.308 22.598 17.814 1.00 12.14 99 GLU A O 1
ATOM 528 N N . TRP A 1 66 ? -8.259 22.862 18.876 1.00 10.71 100 TRP A N 1
ATOM 529 C CA . TRP A 1 66 ? -8.216 21.533 19.487 1.00 10.53 100 TRP A CA 1
ATOM 530 C C . TRP A 1 66 ? -8.253 20.443 18.398 1.00 10.89 100 TRP A C 1
ATOM 531 O O . TRP A 1 66 ? -7.460 19.500 18.382 1.00 11.06 100 TRP A O 1
ATOM 542 N N . LEU A 1 67 ? -9.169 20.617 17.465 1.00 11.50 101 LEU A N 1
ATOM 543 C CA . LEU A 1 67 ? -9.349 19.629 16.391 1.00 11.77 101 LEU A CA 1
ATOM 544 C C . LEU A 1 67 ? -8.215 19.550 15.386 1.00 12.08 101 LEU A C 1
ATOM 545 O O . LEU A 1 67 ? -8.068 18.546 14.682 1.00 11.73 101 LEU A O 1
ATOM 550 N N . LYS A 1 68 ? -7.357 20.568 15.329 1.00 12.07 102 LYS A N 1
ATOM 551 C CA . LYS A 1 68 ? -6.137 20.489 14.560 1.00 13.42 102 LYS A CA 1
ATOM 552 C C . LYS A 1 68 ? -5.177 19.461 15.046 1.00 11.67 102 LYS A C 1
ATOM 553 O O . LYS A 1 68 ? -4.253 19.076 14.339 1.00 10.53 102 LYS A O 1
ATOM 559 N N . LEU A 1 69 ? -5.413 18.923 16.250 1.00 11.14 103 LEU A N 1
ATOM 560 C CA . LEU A 1 69 ? -4.673 17.740 16.700 1.00 10.77 103 LEU A CA 1
ATOM 561 C C . LEU A 1 69 ? -4.789 16.562 15.750 1.00 9.99 103 LEU A C 1
ATOM 562 O O . LEU A 1 69 ? -3.909 15.692 15.710 1.00 9.62 103 LEU A O 1
ATOM 567 N N . MET A 1 70 ? -5.862 16.549 14.967 1.00 10.38 104 MET A N 1
ATOM 568 C CA . MET A 1 70 ? -6.007 15.548 13.912 1.00 10.68 104 MET A CA 1
ATOM 569 C C . MET A 1 70 ? -4.798 15.438 12.994 1.00 10.19 104 MET A C 1
ATOM 570 O O . MET A 1 70 ? -4.474 14.358 12.508 1.00 9.89 104 MET A O 1
ATOM 575 N N . ASP A 1 71 ? -4.140 16.583 12.719 1.00 10.61 105 ASP A N 1
ATOM 576 C CA . ASP A 1 71 ? -2.909 16.556 11.923 1.00 11.83 105 ASP A CA 1
ATOM 577 C C . ASP A 1 71 ? -1.754 15.763 12.505 1.00 11.54 105 ASP A C 1
ATOM 578 O O . ASP A 1 71 ? -0.866 15.403 11.756 1.00 13.21 105 ASP A O 1
ATOM 583 N N . GLN A 1 72 ? -1.781 15.490 13.818 1.00 11.50 106 GLN A N 1
ATOM 584 C CA . GLN A 1 72 ? -0.814 14.670 14.522 1.00 12.00 106 GLN A CA 1
ATOM 585 C C . GLN A 1 72 ? -1.272 13.248 14.799 1.00 11.55 106 GLN A C 1
ATOM 586 O O . GLN A 1 72 ? -0.542 12.470 15.427 1.00 12.52 106 GLN A O 1
ATOM 592 N N . TRP A 1 73 ? -2.470 12.887 14.346 1.00 10.69 107 TRP A N 1
ATOM 593 C CA . TRP A 1 73 ? -2.991 11.565 14.649 1.00 10.40 107 TRP A CA 1
ATOM 594 C C . TRP A 1 73 ? -2.388 10.541 13.716 1.00 10.04 107 TRP A C 1
ATOM 595 O O . TRP A 1 73 ? -2.818 10.444 12.551 1.00 10.23 107 TRP A O 1
ATOM 606 N N . ASN A 1 74 ? -1.393 9.816 14.207 1.00 10.07 108 ASN A N 1
ATOM 607 C CA . ASN A 1 74 ? -0.666 8.861 13.399 1.00 11.72 108 ASN A CA 1
ATOM 608 C C . ASN A 1 74 ? -0.095 7.748 14.250 1.00 11.70 108 ASN A C 1
ATOM 609 O O . ASN A 1 74 ? 1.139 7.641 14.444 1.00 12.46 108 ASN A O 1
ATOM 614 N N . PRO A 1 75 ? -0.983 6.881 14.779 1.00 10.29 109 PRO A N 1
ATOM 615 C CA . PRO A 1 75 ? -0.572 5.870 15.776 1.00 11.12 109 PRO A CA 1
ATOM 616 C C . PRO A 1 75 ? 0.074 4.683 15.109 1.00 11.21 109 PRO A C 1
ATOM 617 O O . PRO A 1 75 ? -0.520 3.614 14.969 1.00 10.61 109 PRO A O 1
ATOM 621 N N . THR A 1 76 ? 1.319 4.872 14.742 1.00 13.20 110 THR A N 1
ATOM 622 C CA . THR A 1 76 ? 2.017 3.864 13.940 1.00 15.33 110 THR A CA 1
ATOM 623 C C . THR A 1 76 ? 2.231 2.528 14.651 1.00 14.21 110 THR A C 1
ATOM 624 O O . THR A 1 76 ? 2.429 1.516 13.968 1.00 14.56 110 THR A O 1
ATOM 628 N N . LYS A 1 77 ? 2.185 2.497 15.988 1.00 13.13 111 LYS A N 1
ATOM 629 C CA . LYS A 1 77 ? 2.299 1.201 16.712 1.00 14.00 111 LYS A CA 1
ATOM 630 C C . LYS A 1 77 ? 0.962 0.454 16.841 1.00 13.56 111 LYS A C 1
ATOM 631 O O . LYS A 1 77 ? 0.944 -0.668 17.364 1.00 13.25 111 LYS A O 1
ATOM 637 N N . PHE A 1 78 ? -0.140 1.095 16.438 1.00 11.69 112 PHE A N 1
ATOM 638 C CA . PHE A 1 78 ? -1.451 0.466 16.579 1.00 11.47 112 PHE A CA 1
ATOM 639 C C . PHE A 1 78 ? -1.524 -0.862 15.816 1.00 11.77 112 PHE A C 1
ATOM 640 O O . PHE A 1 78 ? -1.171 -0.928 14.637 1.00 11.52 112 PHE A O 1
ATOM 648 N N . ASP A 1 79 ? -2.073 -1.877 16.488 1.00 11.53 113 ASP A N 1
ATOM 649 C CA . ASP A 1 79 ? -2.300 -3.180 15.886 1.00 11.93 113 ASP A CA 1
ATOM 650 C C . ASP A 1 79 ? -3.480 -3.796 16.595 1.00 10.72 113 ASP A C 1
ATOM 651 O O . ASP A 1 79 ? -3.382 -4.220 17.752 1.00 9.47 113 ASP A O 1
ATOM 656 N N . ALA A 1 80 ? -4.626 -3.815 15.913 1.00 10.88 114 ALA A N 1
ATOM 657 C CA . ALA A 1 80 ? -5.852 -4.284 16.527 1.00 11.00 114 ALA A CA 1
ATOM 658 C C . ALA A 1 80 ? -5.778 -5.722 17.016 1.00 10.61 114 ALA A C 1
ATOM 659 O O . ALA A 1 80 ? -6.360 -6.046 18.068 1.00 10.32 114 ALA A O 1
ATOM 661 N N . LYS A 1 81 ? -5.042 -6.573 16.294 1.00 11.25 115 LYS A N 1
ATOM 662 C CA . LYS A 1 81 ? -4.888 -7.938 16.754 1.00 12.13 115 LYS A CA 1
ATOM 663 C C . LYS A 1 81 ? -4.135 -7.979 18.071 1.00 11.32 115 LYS A C 1
ATOM 664 O O . LYS A 1 81 ? -4.434 -8.818 18.903 1.00 11.03 115 LYS A O 1
ATOM 670 N N . LYS A 1 82 ? -3.115 -7.125 18.226 1.00 10.92 116 LYS A N 1
ATOM 671 C CA . LYS A 1 82 ? -2.380 -7.073 19.477 1.00 12.35 116 LYS A CA 1
ATOM 672 C C . LYS A 1 82 ? -3.223 -6.573 20.628 1.00 10.99 116 LYS A C 1
ATOM 673 O O . LYS A 1 82 ? -3.130 -7.107 21.754 1.00 10.73 116 LYS A O 1
ATOM 679 N N . TRP A 1 83 ? -4.018 -5.551 20.376 1.00 10.18 117 TRP A N 1
ATOM 680 C CA . TRP A 1 83 ? -4.986 -5.059 21.381 1.00 9.61 117 TRP A CA 1
ATOM 681 C C . TRP A 1 83 ? -5.949 -6.182 21.793 1.00 9.31 117 TRP A C 1
ATOM 682 O O . TRP A 1 83 ? -6.173 -6.394 22.975 1.00 9.03 117 TRP A O 1
ATOM 693 N N . ALA A 1 84 ? -6.456 -6.966 20.837 1.00 8.88 118 ALA A N 1
ATOM 694 C CA . ALA A 1 84 ? -7.401 -8.010 21.165 1.00 8.66 118 ALA A CA 1
ATOM 695 C C . ALA A 1 84 ? -6.728 -9.145 21.940 1.00 9.65 118 ALA A C 1
ATOM 696 O O . ALA A 1 84 ? -7.338 -9.746 22.849 1.00 9.48 118 ALA A O 1
ATOM 698 N N . LYS A 1 85 ? -5.463 -9.435 21.601 1.00 10.12 119 LYS A N 1
ATOM 699 C CA . LYS A 1 85 ? -4.670 -10.419 22.337 1.00 12.28 119 LYS A CA 1
ATOM 700 C C . LYS A 1 85 ? -4.436 -9.966 23.792 1.00 11.03 119 LYS A C 1
ATOM 701 O O . LYS A 1 85 ? -4.556 -10.780 24.737 1.00 10.91 119 LYS A O 1
ATOM 707 N N . MET A 1 86 ? -4.158 -8.692 23.972 1.00 10.54 120 MET A N 1
ATOM 708 C CA . MET A 1 86 ? -3.990 -8.131 25.333 1.00 10.54 120 MET A CA 1
ATOM 709 C C . MET A 1 86 ? -5.271 -8.291 26.153 1.00 10.23 120 MET A C 1
ATOM 710 O O . MET A 1 86 ? -5.237 -8.745 27.326 1.00 10.44 120 MET A O 1
ATOM 715 N N . ALA A 1 87 ? -6.420 -7.963 25.534 1.00 10.75 121 ALA A N 1
ATOM 716 C CA . ALA A 1 87 ? -7.715 -8.124 26.196 1.00 10.52 121 ALA A CA 1
ATOM 717 C C . ALA A 1 87 ? -8.043 -9.588 26.503 1.00 11.19 121 ALA A C 1
ATOM 718 O O . ALA A 1 87 ? -8.504 -9.933 27.604 1.00 11.75 121 ALA A O 1
ATOM 720 N N . LYS A 1 88 ? -7.725 -10.471 25.568 1.00 12.31 122 LYS A N 1
ATOM 721 C CA . LYS A 1 88 ? -7.929 -11.908 25.797 1.00 13.32 122 LYS A CA 1
ATOM 722 C C . LYS A 1 88 ? -7.088 -12.444 26.956 1.00 12.27 122 LYS A C 1
ATOM 723 O O . LYS A 1 88 ? -7.586 -13.150 27.840 1.00 11.71 122 LYS A O 1
ATOM 729 N N . GLU A 1 89 ? -5.821 -12.101 26.962 1.00 12.32 123 GLU A N 1
ATOM 730 C CA . GLU A 1 89 ? -4.921 -12.556 28.011 1.00 14.29 123 GLU A CA 1
ATOM 731 C C . GLU A 1 89 ? -5.285 -11.969 29.394 1.00 13.91 123 GLU A C 1
ATOM 732 O O . GLU A 1 89 ? -5.051 -12.644 30.414 1.00 13.29 123 GLU A O 1
ATOM 738 N N . MET A 1 90 ? -5.866 -10.786 29.425 1.00 11.01 124 MET A N 1
ATOM 739 C CA . MET A 1 90 ? -6.353 -10.199 30.675 1.00 11.33 124 MET A CA 1
ATOM 740 C C . MET A 1 90 ? -7.573 -10.961 31.258 1.00 10.94 124 MET A C 1
ATOM 741 O O . MET A 1 90 ? -7.889 -10.825 32.453 1.00 10.39 124 MET A O 1
ATOM 746 N N . GLY A 1 91 ? -8.284 -11.706 30.402 1.00 10.57 125 GLY A N 1
ATOM 747 C CA . GLY A 1 91 ? -9.459 -12.416 30.839 1.00 10.16 125 GLY A CA 1
ATOM 748 C C . GLY A 1 91 ? -10.729 -11.596 30.631 1.00 10.76 125 GLY A C 1
ATOM 749 O O . GLY A 1 91 ? -11.781 -11.944 31.167 1.00 10.55 125 GLY A O 1
ATOM 750 N N . THR A 1 92 ? -10.658 -10.502 29.871 1.00 11.18 126 THR A N 1
ATOM 751 C CA . THR A 1 92 ? -11.884 -9.723 29.634 1.00 12.62 126 THR A CA 1
ATOM 752 C C . THR A 1 92 ? -12.770 -10.491 28.667 1.00 12.77 126 THR A C 1
ATOM 753 O O . THR A 1 92 ? -12.273 -11.181 27.765 1.00 15.38 126 THR A O 1
ATOM 757 N N . LYS A 1 93 ? -14.090 -10.380 28.840 1.00 10.67 127 LYS A N 1
ATOM 758 C CA . LYS A 1 93 ? -15.059 -10.988 27.944 1.00 10.79 127 LYS A CA 1
ATOM 759 C C . LYS A 1 93 ? -15.718 -9.973 26.994 1.00 9.87 127 LYS A C 1
ATOM 760 O O . LYS A 1 93 ? -16.417 -10.353 26.034 1.00 9.69 127 LYS A O 1
ATOM 766 N N . TYR A 1 94 ? -15.484 -8.692 27.242 1.00 9.06 128 TYR A N 1
ATOM 767 C CA . TYR A 1 94 ? -15.962 -7.619 26.414 1.00 8.56 128 TYR A CA 1
ATOM 768 C C . TYR A 1 94 ? -15.094 -6.381 26.568 1.00 9.18 128 TYR A C 1
ATOM 769 O O . TYR A 1 94 ? -14.432 -6.204 27.608 1.00 9.21 128 TYR A O 1
ATOM 778 N N . VAL A 1 95 ? -15.156 -5.523 25.552 1.00 8.31 129 VAL A N 1
ATOM 779 C CA . VAL A 1 95 ? -14.422 -4.247 25.547 1.00 8.58 129 VAL A CA 1
ATOM 780 C C . VAL A 1 95 ? -15.385 -3.120 25.130 1.00 8.36 129 VAL A C 1
ATOM 781 O O . VAL A 1 95 ? -16.100 -3.242 24.113 1.00 8.08 129 VAL A O 1
ATOM 785 N N . LYS A 1 96 ? -15.402 -2.061 25.938 1.00 7.76 130 LYS A N 1
ATOM 786 C CA . LYS A 1 96 ? -16.169 -0.864 25.656 1.00 7.34 130 LYS A CA 1
ATOM 787 C C . LYS A 1 96 ? -15.222 0.157 25.091 1.00 7.71 130 LYS A C 1
ATOM 788 O O . LYS A 1 96 ? -14.163 0.412 25.686 1.00 7.56 130 LYS A O 1
ATOM 794 N N . ILE A 1 97 ? -15.580 0.750 23.959 1.00 7.09 131 ILE A N 1
ATOM 795 C CA . ILE A 1 97 ? -14.647 1.646 23.209 1.00 7.28 131 ILE A CA 1
ATOM 796 C C . ILE A 1 97 ? -15.281 3.038 23.022 1.00 7.39 131 ILE A C 1
ATOM 797 O O . ILE A 1 97 ? -16.422 3.147 22.599 1.00 8.07 131 ILE A O 1
ATOM 802 N N . THR A 1 98 ? -14.524 4.100 23.287 1.00 7.94 132 THR A N 1
ATOM 803 C CA . THR A 1 98 ? -14.984 5.470 22.986 1.00 7.69 132 THR A CA 1
ATOM 804 C C . THR A 1 98 ? -15.073 5.634 21.456 1.00 8.24 132 THR A C 1
ATOM 805 O O . THR A 1 98 ? -14.045 5.824 20.785 1.00 8.45 132 THR A O 1
ATOM 809 N N . THR A 1 99 ? -16.276 5.643 20.913 1.00 7.50 133 THR A N 1
ATOM 810 C CA . THR A 1 99 ? -16.456 5.918 19.498 1.00 8.05 133 THR A CA 1
ATOM 811 C C . THR A 1 99 ? -16.258 7.411 19.184 1.00 8.09 133 THR A C 1
ATOM 812 O O . THR A 1 99 ? -15.681 7.772 18.146 1.00 8.66 133 THR A O 1
ATOM 816 N N . LYS A 1 100 ? -16.666 8.262 20.131 1.00 8.10 134 LYS A N 1
ATOM 817 C CA . LYS A 1 100 ? -16.588 9.725 20.045 1.00 8.65 134 LYS A CA 1
ATOM 818 C C . LYS A 1 100 ? -16.772 10.244 21.463 1.00 8.00 134 LYS A C 1
ATOM 819 O O . LYS A 1 100 ? -17.767 9.915 22.126 1.00 8.22 134 LYS A O 1
ATOM 825 N N . HIS A 1 101 ? -15.784 10.960 21.954 1.00 8.05 135 HIS A N 1
ATOM 826 C CA . HIS A 1 101 ? -15.836 11.599 23.264 1.00 8.30 135 HIS A CA 1
ATOM 827 C C . HIS A 1 101 ? -16.312 13.053 23.120 1.00 8.05 135 HIS A C 1
ATOM 828 O O . HIS A 1 101 ? -16.780 13.475 22.054 1.00 8.31 135 HIS A O 1
ATOM 835 N N . HIS A 1 102 ? -16.284 13.830 24.201 1.00 8.03 136 HIS A N 1
ATOM 836 C CA . HIS A 1 102 ? -16.884 15.167 24.160 1.00 8.34 136 HIS A CA 1
ATOM 837 C C . HIS A 1 102 ? -16.249 16.048 23.075 1.00 8.15 136 HIS A C 1
ATOM 838 O O . HIS A 1 102 ? -16.921 16.884 22.468 1.00 8.87 136 HIS A O 1
ATOM 845 N N . GLU A 1 103 ? -14.939 15.842 22.834 1.00 8.24 137 GLU A N 1
ATOM 846 C CA . GLU A 1 103 ? -14.208 16.558 21.810 1.00 8.25 137 GLU A CA 1
ATOM 847 C C . GLU A 1 103 ? -14.824 16.463 20.413 1.00 8.23 137 GLU A C 1
ATOM 848 O O . GLU A 1 103 ? -14.655 17.360 19.610 1.00 8.70 137 GLU A O 1
ATOM 854 N N . GLY A 1 104 ? -15.542 15.367 20.145 1.00 8.28 138 GLY A N 1
ATOM 855 C CA . GLY A 1 104 ? -16.255 15.195 18.892 1.00 8.22 138 GLY A CA 1
ATOM 856 C C . GLY A 1 104 ? -15.537 14.455 17.773 1.00 8.46 138 GLY A C 1
ATOM 857 O O . GLY A 1 104 ? -16.122 14.206 16.701 1.00 9.16 138 GLY A O 1
ATOM 858 N N . PHE A 1 105 ? -14.262 14.139 17.983 1.00 8.11 139 PHE A N 1
ATOM 859 C CA . PHE A 1 105 ? -13.464 13.355 17.071 1.00 7.79 139 PHE A CA 1
ATOM 860 C C . PHE A 1 105 ? -13.957 11.915 17.073 1.00 8.12 139 PHE A C 1
ATOM 861 O O . PHE A 1 105 ? -13.997 11.221 18.111 1.00 7.59 139 PHE A O 1
ATOM 869 N N . CYS A 1 106 ? -14.283 11.446 15.870 1.00 8.26 140 CYS A N 1
ATOM 870 C CA . CYS A 1 106 ? -14.820 10.104 15.659 1.00 8.71 140 CYS A CA 1
ATOM 871 C C . CYS A 1 106 ? -13.777 9.071 15.298 1.00 8.64 140 CYS A C 1
ATOM 872 O O . CYS A 1 106 ? -12.938 9.288 14.415 1.00 8.50 140 CYS A O 1
ATOM 875 N N . LEU A 1 107 ? -13.807 7.934 16.006 1.00 8.54 141 LEU A N 1
ATOM 876 C CA . LEU A 1 107 ? -12.866 6.835 15.768 1.00 8.53 141 LEU A CA 1
ATOM 877 C C . LEU A 1 107 ? -13.256 5.962 14.573 1.00 8.96 141 LEU A C 1
ATOM 878 O O . LEU A 1 107 ? -12.543 4.994 14.242 1.00 8.55 141 LEU A O 1
ATOM 883 N N . TRP A 1 108 ? -14.360 6.326 13.911 1.00 8.48 142 TRP A N 1
ATOM 884 C CA . TRP A 1 108 ? -14.818 5.682 12.678 1.00 8.56 142 TRP A CA 1
ATOM 885 C C . TRP A 1 108 ? -15.007 6.770 11.657 1.00 8.81 142 TRP A C 1
ATOM 886 O O . TRP A 1 108 ? -15.205 7.960 12.001 1.00 8.79 142 TRP A O 1
ATOM 897 N N . PRO A 1 109 ? -15.002 6.384 10.374 1.00 8.61 143 PRO A N 1
ATOM 898 C CA . PRO A 1 109 ? -15.086 7.411 9.298 1.00 9.53 143 PRO A CA 1
ATOM 899 C C . PRO A 1 109 ? -16.516 7.931 9.048 1.00 10.05 143 PRO A C 1
ATOM 900 O O . PRO A 1 109 ? -17.148 7.637 8.008 1.00 10.28 143 PRO A O 1
ATOM 904 N N . SER A 1 110 ? -17.061 8.698 9.991 1.00 10.30 144 SER A N 1
ATOM 905 C CA . SER A 1 110 ? -18.438 9.173 9.874 1.00 9.35 144 SER A CA 1
ATOM 906 C C . SER A 1 110 ? -18.595 9.995 8.604 1.00 9.73 144 SER A C 1
ATOM 907 O O . SER A 1 110 ? -17.751 10.851 8.293 1.00 9.27 144 SER A O 1
ATOM 910 N N . LYS A 1 111 ? -19.740 9.845 7.944 1.00 10.36 145 LYS A N 1
ATOM 911 C CA . LYS A 1 111 ? -20.052 10.709 6.814 1.00 11.79 145 LYS A CA 1
ATOM 912 C C . LYS A 1 111 ? -20.745 11.999 7.255 1.00 11.80 145 LYS A C 1
ATOM 913 O O . LYS A 1 111 ? -20.963 12.880 6.411 1.00 11.50 145 LYS A O 1
ATOM 919 N N . TYR A 1 112 ? -20.976 12.189 8.563 1.00 11.74 146 TYR A N 1
ATOM 920 C CA . TYR A 1 112 ? -21.749 13.330 9.069 1.00 11.39 146 TYR A CA 1
ATOM 921 C C . TYR A 1 112 ? -20.898 14.446 9.665 1.00 11.53 146 TYR A C 1
ATOM 922 O O . TYR A 1 112 ? -21.447 15.429 10.158 1.00 13.85 146 TYR A O 1
ATOM 931 N N . THR A 1 113 ? -19.580 14.255 9.669 1.00 11.15 147 THR A N 1
ATOM 932 C CA . THR A 1 113 ? -18.617 15.236 10.128 1.00 10.61 147 THR A CA 1
ATOM 933 C C . THR A 1 113 ? -17.278 15.033 9.491 1.00 10.71 147 THR A C 1
ATOM 934 O O . THR A 1 113 ? -16.925 13.914 9.141 1.00 10.15 147 THR A O 1
ATOM 938 N N . LYS A 1 114 ? -16.515 16.137 9.369 1.00 11.08 148 LYS A N 1
ATOM 939 C CA . LYS A 1 114 ? -15.131 16.011 8.930 1.00 11.27 148 LYS A CA 1
ATOM 940 C C . LYS A 1 114 ? -14.161 15.620 10.043 1.00 10.76 148 LYS A C 1
ATOM 941 O O . LYS A 1 114 ? -13.034 15.264 9.741 1.00 10.13 148 LYS A O 1
ATOM 947 N N . TYR A 1 115 ? -14.596 15.642 11.299 1.00 10.09 149 TYR A N 1
ATOM 948 C CA . TYR A 1 115 ? -13.691 15.406 12.444 1.00 9.91 149 TYR A CA 1
ATOM 949 C C . TYR A 1 115 ? -13.626 13.924 12.781 1.00 9.50 149 TYR A C 1
ATOM 950 O O . TYR A 1 115 ? -14.211 13.452 13.761 1.00 9.33 149 TYR A O 1
ATOM 959 N N . THR A 1 116 ? -12.942 13.194 11.904 1.00 9.16 150 THR A N 1
ATOM 960 C CA . THR A 1 116 ? -12.845 11.766 11.987 1.00 8.82 150 THR A CA 1
ATOM 961 C C . THR A 1 116 ? -11.460 11.242 11.634 1.00 8.77 150 THR A C 1
ATOM 962 O O . THR A 1 116 ? -10.634 11.920 11.024 1.00 8.56 150 THR A O 1
ATOM 966 N N . VAL A 1 117 ? -11.261 9.982 12.006 1.00 8.79 151 VAL A N 1
ATOM 967 C CA . VAL A 1 117 ? -10.058 9.232 11.654 1.00 9.21 151 VAL A CA 1
ATOM 968 C C . VAL A 1 117 ? -9.703 9.259 10.151 1.00 9.47 151 VAL A C 1
ATOM 969 O O . VAL A 1 117 ? -8.543 9.108 9.799 1.00 9.99 151 VAL A O 1
ATOM 973 N N . ALA A 1 118 ? -10.695 9.416 9.285 1.00 9.65 152 ALA A N 1
ATOM 974 C CA . ALA A 1 118 ? -10.448 9.398 7.840 1.00 10.27 152 ALA A CA 1
ATOM 975 C C . ALA A 1 118 ? -9.594 10.597 7.439 1.00 10.99 152 ALA A C 1
ATOM 976 O O . ALA A 1 118 ? -8.846 10.501 6.473 1.00 13.36 152 ALA A O 1
ATOM 978 N N . ASN A 1 119 ? -9.747 11.711 8.151 1.00 11.09 153 ASN A N 1
ATOM 979 C CA . ASN A 1 119 ? -9.048 12.955 7.811 1.00 11.69 153 ASN A CA 1
ATOM 980 C C . ASN A 1 119 ? -7.827 13.241 8.714 1.00 11.72 153 ASN A C 1
ATOM 981 O O . ASN A 1 119 ? -7.580 14.358 9.118 1.00 13.48 153 ASN A O 1
ATOM 986 N N . THR A 1 120 ? -7.038 12.214 8.944 1.00 11.33 154 THR A N 1
ATOM 987 C CA . THR A 1 120 ? -5.818 12.241 9.682 1.00 11.30 154 THR A CA 1
ATOM 988 C C . THR A 1 120 ? -4.781 11.592 8.796 1.00 12.26 154 THR A C 1
ATOM 989 O O . THR A 1 120 ? -5.153 10.885 7.833 1.00 13.12 154 THR A O 1
ATOM 993 N N . PRO A 1 121 ? -3.489 11.735 9.147 1.00 12.31 155 PRO A N 1
ATOM 994 C CA . PRO A 1 121 ? -2.466 11.006 8.429 1.00 12.42 155 PRO A CA 1
ATOM 995 C C . PRO A 1 121 ? -2.664 9.493 8.425 1.00 12.03 155 PRO A C 1
ATOM 996 O O . PRO A 1 121 ? -2.388 8.843 7.415 1.00 11.39 155 PRO A O 1
ATOM 1000 N N . TYR A 1 122 ? -3.192 8.941 9.512 1.00 11.78 156 TYR A N 1
ATOM 1001 C CA . TYR A 1 122 ? -3.367 7.512 9.625 1.00 11.48 156 TYR A CA 1
ATOM 1002 C C . TYR A 1 122 ? -4.490 6.912 8.763 1.00 11.53 156 TYR A C 1
ATOM 1003 O O . TYR A 1 122 ? -4.361 5.784 8.301 1.00 11.12 156 TYR A O 1
ATOM 1012 N N . LYS A 1 123 ? -5.564 7.690 8.563 1.00 11.30 157 LYS A N 1
ATOM 1013 C CA . LYS A 1 123 ? -6.677 7.420 7.656 1.00 13.21 157 LYS A CA 1
ATOM 1014 C C . LYS A 1 123 ? -7.620 6.302 8.054 1.00 11.39 157 LYS A C 1
ATOM 1015 O O . LYS A 1 123 ? -8.811 6.380 7.722 1.00 11.56 157 LYS A O 1
ATOM 1021 N N . ARG A 1 124 ? -7.084 5.283 8.673 1.00 10.91 158 ARG A N 1
ATOM 1022 C CA . ARG A 1 124 ? -7.776 4.006 8.838 1.00 11.07 158 ARG A CA 1
ATOM 1023 C C . ARG A 1 124 ? -8.923 4.050 9.872 1.00 11.06 158 ARG A C 1
ATOM 1024 O O . ARG A 1 124 ? -8.894 4.835 10.847 1.00 9.83 158 ARG A O 1
ATOM 1032 N N . ASP A 1 125 ? -9.896 3.165 9.644 1.00 10.53 159 ASP A N 1
ATOM 1033 C CA . ASP A 1 125 ? -11.057 3.017 10.494 1.00 9.73 159 ASP A CA 1
ATOM 1034 C C . ASP A 1 125 ? -10.636 2.208 11.748 1.00 9.64 159 ASP A C 1
ATOM 1035 O O . ASP A 1 125 ? -10.809 0.986 11.836 1.00 9.47 159 ASP A O 1
ATOM 1040 N N . ILE A 1 126 ? -10.088 2.933 12.727 1.00 9.32 160 ILE A N 1
ATOM 1041 C CA . ILE A 1 126 ? -9.707 2.297 13.986 1.00 9.53 160 ILE A CA 1
ATOM 1042 C C . ILE A 1 126 ? -10.832 1.471 14.635 1.00 8.97 160 ILE A C 1
ATOM 1043 O O . ILE A 1 126 ? -10.637 0.317 15.075 1.00 8.88 160 ILE A O 1
ATOM 1048 N N . LEU A 1 127 ? -12.031 2.059 14.714 1.00 8.47 161 LEU A N 1
ATOM 1049 C CA . LEU A 1 127 ? -13.130 1.358 15.352 1.00 8.24 161 LEU A CA 1
ATOM 1050 C C . LEU A 1 127 ? -13.438 0.046 14.648 1.00 8.31 161 LEU A C 1
ATOM 1051 O O . LEU A 1 127 ? -13.616 -0.997 15.285 1.00 7.95 161 LEU A O 1
ATOM 1056 N N . GLY A 1 128 ? -13.555 0.107 13.321 1.00 8.82 162 GLY A N 1
ATOM 1057 C CA . GLY A 1 128 ? -13.801 -1.112 12.548 1.00 8.81 162 GLY A CA 1
ATOM 1058 C C . GLY A 1 128 ? -12.752 -2.206 12.694 1.00 8.52 162 GLY A C 1
ATOM 1059 O O . GLY A 1 128 ? -13.095 -3.403 12.775 1.00 8.54 162 GLY A O 1
ATOM 1060 N N . GLU A 1 129 ? -11.485 -1.808 12.770 1.00 8.39 163 GLU A N 1
ATOM 1061 C CA . GLU A 1 129 ? -10.360 -2.769 12.953 1.00 7.83 163 GLU A CA 1
ATOM 1062 C C . GLU A 1 129 ? -10.493 -3.429 14.332 1.00 7.70 163 GLU A C 1
ATOM 1063 O O . GLU A 1 129 ? -10.268 -4.607 14.469 1.00 7.72 163 GLU A O 1
ATOM 1069 N N . LEU A 1 130 ? -10.877 -2.648 15.352 1.00 7.63 164 LEU A N 1
ATOM 1070 C CA . LEU A 1 130 ? -11.029 -3.157 16.699 1.00 7.56 164 LEU A CA 1
ATOM 1071 C C . LEU A 1 130 ? -12.202 -4.108 16.782 1.00 7.71 164 LEU A C 1
ATOM 1072 O O . LEU A 1 130 ? -12.098 -5.174 17.409 1.00 8.11 164 LEU A O 1
ATOM 1077 N N . VAL A 1 131 ? -13.334 -3.737 16.189 1.00 7.99 165 VAL A N 1
ATOM 1078 C CA . VAL A 1 131 ? -14.507 -4.599 16.214 1.00 8.53 165 VAL A CA 1
ATOM 1079 C C . VAL A 1 131 ? -14.143 -5.975 15.665 1.00 8.08 165 VAL A C 1
ATOM 1080 O O . VAL A 1 131 ? -14.452 -6.991 16.271 1.00 7.90 165 VAL A O 1
ATOM 1084 N N . LYS A 1 132 ? -13.522 -6.009 14.499 1.00 8.67 166 LYS A N 1
ATOM 1085 C CA . LYS A 1 132 ? -13.102 -7.270 13.834 1.00 9.13 166 LYS A CA 1
ATOM 1086 C C . LYS A 1 132 ? -12.148 -8.074 14.717 1.00 9.61 166 LYS A C 1
ATOM 1087 O O . LYS A 1 132 ? -12.369 -9.267 14.945 1.00 9.91 166 LYS A O 1
ATOM 1093 N N . ALA A 1 133 ? -11.126 -7.413 15.255 1.00 9.23 167 ALA A N 1
ATOM 1094 C CA . ALA A 1 133 ? -10.086 -8.114 16.028 1.00 9.23 167 ALA A CA 1
ATOM 1095 C C . ALA A 1 133 ? -10.624 -8.647 17.351 1.00 9.26 167 ALA A C 1
ATOM 1096 O O . ALA A 1 133 ? -10.323 -9.782 17.743 1.00 8.99 167 ALA A O 1
ATOM 1098 N N . TYR A 1 134 ? -11.376 -7.819 18.099 1.00 8.33 168 TYR A N 1
ATOM 1099 C CA . TYR A 1 134 ? -11.967 -8.306 19.360 1.00 8.17 168 TYR A CA 1
ATOM 1100 C C . TYR A 1 134 ? -12.949 -9.466 19.081 1.00 8.15 168 TYR A C 1
ATOM 1101 O O . TYR A 1 134 ? -12.924 -10.514 19.749 1.00 8.25 168 TYR A O 1
ATOM 1110 N N . ASN A 1 135 ? -13.801 -9.302 18.079 1.00 8.36 169 ASN A N 1
ATOM 1111 C CA . ASN A 1 135 ? -14.766 -10.325 17.744 1.00 9.00 169 ASN A CA 1
ATOM 1112 C C . ASN A 1 135 ? -14.057 -11.653 17.352 1.00 9.71 169 ASN A C 1
ATOM 1113 O O . ASN A 1 135 ? -14.548 -12.738 17.722 1.00 9.64 169 ASN A O 1
ATOM 1118 N N . ASP A 1 136 ? -12.943 -11.574 16.641 1.00 9.37 170 ASP A N 1
ATOM 1119 C CA . ASP A 1 136 ? -12.183 -12.777 16.233 1.00 10.29 170 ASP A CA 1
ATOM 1120 C C . ASP A 1 136 ? -11.645 -13.512 17.447 1.00 10.65 170 ASP A C 1
ATOM 1121 O O . ASP A 1 136 ? -11.464 -14.754 17.378 1.00 12.01 170 ASP A O 1
ATOM 1126 N N . GLU A 1 137 ? -11.406 -12.806 18.553 1.00 11.13 171 GLU A N 1
ATOM 1127 C CA . GLU A 1 137 ? -11.012 -13.414 19.833 1.00 11.90 171 GLU A CA 1
ATOM 1128 C C . GLU A 1 137 ? -12.188 -13.887 20.694 1.00 11.59 171 GLU A C 1
ATOM 1129 O O . GLU A 1 137 ? -11.967 -14.362 21.828 1.00 12.14 171 GLU A O 1
ATOM 1135 N N . GLY A 1 138 ? -13.421 -13.781 20.192 1.00 11.21 172 GLY A N 1
ATOM 1136 C CA . GLY A 1 138 ? -14.620 -14.139 20.946 1.00 10.82 172 GLY A CA 1
ATOM 1137 C C . GLY A 1 138 ? -15.023 -13.084 22.000 1.00 11.33 172 GLY A C 1
ATOM 1138 O O . GLY A 1 138 ? -15.627 -13.427 22.995 1.00 12.73 172 GLY A O 1
ATOM 1139 N N . ILE A 1 139 ? -14.550 -11.871 21.817 1.00 9.22 173 ILE A N 1
ATOM 1140 C CA . ILE A 1 139 ? -14.786 -10.752 22.769 1.00 9.27 173 ILE A CA 1
ATOM 1141 C C . ILE A 1 139 ? -15.886 -9.847 22.225 1.00 8.70 173 ILE A C 1
ATOM 1142 O O . ILE A 1 139 ? -15.828 -9.399 21.062 1.00 8.13 173 ILE A O 1
ATOM 1147 N N . ASP A 1 140 ? -16.917 -9.606 23.049 1.00 8.89 174 ASP A N 1
ATOM 1148 C CA . ASP A 1 140 ? -18.003 -8.714 22.688 1.00 8.90 174 ASP A CA 1
ATOM 1149 C C . ASP A 1 140 ? -17.477 -7.249 22.664 1.00 8.67 174 ASP A C 1
ATOM 1150 O O . ASP A 1 140 ? -16.620 -6.882 23.472 1.00 8.49 174 ASP A O 1
ATOM 1155 N N . VAL A 1 141 ? -18.057 -6.429 21.795 1.00 8.40 175 VAL A N 1
ATOM 1156 C CA . VAL A 1 141 ? -17.735 -4.987 21.723 1.00 8.20 175 VAL A CA 1
ATOM 1157 C C . VAL A 1 141 ? -18.943 -4.123 22.059 1.00 8.03 175 VAL A C 1
ATOM 1158 O O . VAL A 1 141 ? -20.076 -4.369 21.586 1.00 8.69 175 VAL A O 1
ATOM 1162 N N . HIS A 1 142 ? -18.716 -3.170 22.966 1.00 7.56 176 HIS A N 1
ATOM 1163 C CA . HIS A 1 142 ? -19.688 -2.174 23.389 1.00 7.27 176 HIS A CA 1
ATOM 1164 C C . HIS A 1 142 ? -19.186 -0.801 22.968 1.00 7.32 176 HIS A C 1
ATOM 1165 O O . HIS A 1 142 ? -17.958 -0.559 22.955 1.00 6.80 176 HIS A O 1
ATOM 1172 N N . PHE A 1 143 ? -20.104 0.095 22.604 1.00 6.89 177 PHE A N 1
ATOM 1173 C CA . PHE A 1 143 ? -19.733 1.450 22.136 1.00 7.24 177 PHE A CA 1
ATOM 1174 C C . PHE A 1 143 ? -20.093 2.522 23.173 1.00 7.28 177 PHE A C 1
ATOM 1175 O O . PHE A 1 143 ? -21.278 2.763 23.431 1.00 7.28 177 PHE A O 1
ATOM 1183 N N . TYR A 1 144 ? -19.087 3.208 23.675 1.00 7.72 178 TYR A N 1
ATOM 1184 C CA . TYR A 1 144 ? -19.261 4.483 24.377 1.00 7.91 178 TYR A CA 1
ATOM 1185 C C . TYR A 1 144 ? -19.594 5.567 23.357 1.00 8.05 178 TYR A C 1
ATOM 1186 O O . TYR A 1 144 ? -19.002 5.592 22.291 1.00 8.77 178 TYR A O 1
ATOM 1195 N N . PHE A 1 145 ? -20.542 6.442 23.673 1.00 8.05 179 PHE A N 1
ATOM 1196 C CA . PHE A 1 145 ? -20.872 7.532 22.758 1.00 7.98 179 PHE A CA 1
ATOM 1197 C C . PHE A 1 145 ? -21.240 8.776 23.577 1.00 8.10 179 PHE A C 1
ATOM 1198 O O . PHE A 1 145 ? -22.103 8.688 24.445 1.00 8.03 179 PHE A O 1
ATOM 1206 N N . SER A 1 146 ? -20.555 9.890 23.311 1.00 7.66 180 SER A N 1
ATOM 1207 C CA . SER A 1 146 ? -20.876 11.172 23.976 1.00 7.94 180 SER A CA 1
ATOM 1208 C C . SER A 1 146 ? -21.921 11.966 23.172 1.00 8.45 180 SER A C 1
ATOM 1209 O O . SER A 1 146 ? -21.670 12.318 22.034 1.00 8.54 180 SER A O 1
ATOM 1212 N N . VAL A 1 147 ? -23.063 12.282 23.799 1.00 8.82 181 VAL A N 1
ATOM 1213 C CA . VAL A 1 147 ? -24.043 13.132 23.169 1.00 9.24 181 VAL A CA 1
ATOM 1214 C C . VAL A 1 147 ? -23.523 14.551 23.064 1.00 8.76 181 VAL A C 1
ATOM 1215 O O . VAL A 1 147 ? -23.448 15.093 21.984 1.00 9.03 181 VAL A O 1
ATOM 1219 N N . MET A 1 148 ? -23.101 15.111 24.190 1.00 8.83 182 MET A N 1
ATOM 1220 C CA . MET A 1 148 ? -22.443 16.407 24.204 1.00 9.16 182 MET A CA 1
ATOM 1221 C C . MET A 1 148 ? -21.254 16.349 23.227 1.00 9.45 182 MET A C 1
ATOM 1222 O O . MET A 1 148 ? -20.448 15.414 23.234 1.00 9.93 182 MET A O 1
ATOM 1227 N N . ASP A 1 149 ? -21.134 17.373 22.395 1.00 9.16 183 ASP A N 1
ATOM 1228 C CA . ASP A 1 149 ? -20.172 17.369 21.326 1.00 8.85 183 ASP A CA 1
ATOM 1229 C C . ASP A 1 149 ? -19.669 18.794 21.130 1.00 9.34 183 ASP A C 1
ATOM 1230 O O . ASP A 1 149 ? -20.382 19.662 20.591 1.00 10.43 183 ASP A O 1
ATOM 1235 N N . TRP A 1 150 ? -18.436 18.994 21.558 1.00 9.81 184 TRP A N 1
ATOM 1236 C CA . TRP A 1 150 ? -17.745 20.270 21.517 1.00 10.35 184 TRP A CA 1
ATOM 1237 C C . TRP A 1 150 ? -17.303 20.709 20.118 1.00 10.76 184 TRP A C 1
ATOM 1238 O O . TRP A 1 150 ? -16.862 21.838 19.973 1.00 10.98 184 TRP A O 1
ATOM 1249 N N . SER A 1 151 ? -17.416 19.824 19.119 1.00 9.65 185 SER A N 1
ATOM 1250 C CA . SER A 1 151 ? -17.061 20.133 17.732 1.00 10.21 185 SER A CA 1
ATOM 1251 C C . SER A 1 151 ? -18.212 20.640 16.856 1.00 11.27 185 SER A C 1
ATOM 1252 O O . SER A 1 151 ? -17.952 21.117 15.738 1.00 11.75 185 SER A O 1
ATOM 1255 N N . ASN A 1 152 ? -19.462 20.499 17.327 1.00 11.99 186 ASN A N 1
ATOM 1256 C CA . ASN A 1 152 ? -20.654 20.831 16.545 1.00 11.96 186 ASN A CA 1
ATOM 1257 C C . ASN A 1 152 ? -21.328 22.063 17.128 1.00 11.93 186 ASN A C 1
ATOM 1258 O O . ASN A 1 152 ? -21.847 21.993 18.217 1.00 12.13 186 ASN A O 1
ATOM 1263 N N . PRO A 1 153 ? -21.292 23.195 16.398 1.00 13.93 187 PRO A N 1
ATOM 1264 C CA . PRO A 1 153 ? -21.819 24.469 16.953 1.00 14.11 187 PRO A CA 1
ATOM 1265 C C . PRO A 1 153 ? -23.331 24.486 17.167 1.00 13.18 187 PRO A C 1
ATOM 1266 O O . PRO A 1 153 ? -23.832 25.415 17.784 1.00 13.81 187 PRO A O 1
ATOM 1270 N N . ASP A 1 154 ? -24.039 23.466 16.674 1.00 11.89 188 ASP A N 1
ATOM 1271 C CA . ASP A 1 154 ? -25.444 23.292 17.000 1.00 12.06 188 ASP A CA 1
ATOM 1272 C C . ASP A 1 154 ? -25.723 22.706 18.402 1.00 11.82 188 ASP A C 1
ATOM 1273 O O . ASP A 1 154 ? -26.861 22.714 18.853 1.00 11.65 188 ASP A O 1
ATOM 1278 N N . TYR A 1 155 ? -24.729 22.156 19.084 1.00 11.53 189 TYR A N 1
ATOM 1279 C CA . TYR A 1 155 ? -24.941 21.747 20.468 1.00 11.22 189 TYR A CA 1
ATOM 1280 C C . TYR A 1 155 ? -25.370 22.942 21.302 1.00 11.93 189 TYR A C 1
ATOM 1281 O O . TYR A 1 155 ? -24.900 24.076 21.048 1.00 12.60 189 TYR A O 1
ATOM 1290 N N . ARG A 1 156 ? -26.220 22.684 22.287 1.00 12.39 190 ARG A N 1
ATOM 1291 C CA . ARG A 1 156 ? -26.603 23.692 23.278 1.00 12.68 190 ARG A CA 1
ATOM 1292 C C . ARG A 1 156 ? -26.578 23.031 24.630 1.00 13.05 190 ARG A C 1
ATOM 1293 O O . ARG A 1 156 ? -26.995 21.863 24.771 1.00 13.17 190 ARG A O 1
ATOM 1301 N N . TYR A 1 157 ? -26.141 23.790 25.628 1.00 14.04 191 TYR A N 1
ATOM 1302 C CA . TYR A 1 157 ? -26.134 23.364 27.032 1.00 14.89 191 TYR A CA 1
ATOM 1303 C C . TYR A 1 157 ? -27.463 23.572 27.690 1.00 14.70 191 TYR A C 1
ATOM 1304 O O . TYR A 1 157 ? -27.832 22.829 28.582 1.00 15.97 191 TYR A O 1
ATOM 1313 N N . ASP A 1 158 ? -28.211 24.576 27.217 1.00 15.45 192 ASP A N 1
ATOM 1314 C CA . ASP A 1 158 ? -29.596 24.821 27.622 1.00 14.85 192 ASP A CA 1
ATOM 1315 C C . ASP A 1 158 ? -30.310 25.464 26.449 1.00 15.40 192 ASP A C 1
ATOM 1316 O O . ASP A 1 158 ? -29.672 25.945 25.514 1.00 15.34 192 ASP A O 1
ATOM 1321 N N . ILE A 1 159 ? -31.633 25.434 26.503 1.00 16.80 193 ILE A N 1
ATOM 1322 C CA . ILE A 1 159 ? -32.471 26.021 25.461 1.00 16.35 193 ILE A CA 1
ATOM 1323 C C . ILE A 1 159 ? -33.139 27.275 26.020 1.00 16.98 193 ILE A C 1
ATOM 1324 O O . ILE A 1 159 ? -33.961 27.180 26.937 1.00 18.11 193 ILE A O 1
ATOM 1329 N N . LYS A 1 160 ? -32.739 28.428 25.516 1.00 17.03 194 LYS A N 1
ATOM 1330 C CA . LYS A 1 160 ? -33.218 29.708 26.075 1.00 20.90 194 LYS A CA 1
ATOM 1331 C C . LYS A 1 160 ? -33.880 30.592 25.029 1.00 19.84 194 LYS A C 1
ATOM 1332 O O . LYS A 1 160 ? -34.152 31.755 25.314 1.00 20.48 194 LYS A O 1
ATOM 1338 N N . SER A 1 161 ? -34.063 30.066 23.822 1.00 17.36 195 SER A N 1
ATOM 1339 C CA . SER A 1 161 ? -34.619 30.824 22.681 1.00 16.60 195 SER A CA 1
ATOM 1340 C C . SER A 1 161 ? -35.168 29.843 21.638 1.00 16.90 195 SER A C 1
ATOM 1341 O O . SER A 1 161 ? -34.862 28.657 21.671 1.00 16.00 195 SER A O 1
ATOM 1344 N N . LYS A 1 162 ? -36.012 30.335 20.747 1.00 14.95 196 LYS A N 1
ATOM 1345 C CA . LYS A 1 162 ? -36.454 29.557 19.599 1.00 14.99 196 LYS A CA 1
ATOM 1346 C C . LYS A 1 162 ? -35.256 29.148 18.758 1.00 14.66 196 LYS A C 1
ATOM 1347 O O . LYS A 1 162 ? -35.245 28.048 18.236 1.00 14.96 196 LYS A O 1
ATOM 1353 N N . GLU A 1 163 ? -34.298 30.053 18.553 1.00 14.67 197 GLU A N 1
ATOM 1354 C CA . GLU A 1 163 ? -33.085 29.750 17.782 1.00 15.01 197 GLU A CA 1
ATOM 1355 C C . GLU A 1 163 ? -32.302 28.576 18.398 1.00 13.64 197 GLU A C 1
ATOM 1356 O O . GLU A 1 163 ? -31.827 27.682 17.671 1.00 12.66 197 GLU A O 1
ATOM 1362 N N . ASP A 1 164 ? -32.189 28.577 19.731 1.00 13.16 198 ASP A N 1
ATOM 1363 C CA . ASP A 1 164 ? -31.560 27.456 20.442 1.00 13.47 198 ASP A CA 1
ATOM 1364 C C . ASP A 1 164 ? -32.319 26.154 20.170 1.00 13.73 198 ASP A C 1
ATOM 1365 O O . ASP A 1 164 ? -31.718 25.090 19.967 1.00 13.75 198 ASP A O 1
ATOM 1370 N N . SER A 1 165 ? -33.645 26.210 20.211 1.00 13.04 199 SER A N 1
ATOM 1371 C CA A SER A 1 165 ? -34.461 25.008 20.017 0.50 13.63 199 SER A CA 1
ATOM 1372 C CA B SER A 1 165 ? -34.455 25.031 20.020 0.50 13.34 199 SER A CA 1
ATOM 1373 C C . SER A 1 165 ? -34.288 24.431 18.612 1.00 13.32 199 SER A C 1
ATOM 1374 O O . SER A 1 165 ? -34.205 23.200 18.448 1.00 11.74 199 SER A O 1
ATOM 1379 N N . ILE A 1 166 ? -34.233 25.315 17.598 1.00 12.91 200 ILE A N 1
ATOM 1380 C CA . ILE A 1 166 ? -34.023 24.891 16.216 1.00 12.47 200 ILE A CA 1
ATOM 1381 C C . ILE A 1 166 ? -32.636 24.275 16.009 1.00 12.83 200 ILE A C 1
ATOM 1382 O O . ILE A 1 166 ? -32.502 23.206 15.398 1.00 12.78 200 ILE A O 1
ATOM 1387 N N . ALA A 1 167 ? -31.616 24.931 16.565 1.00 12.05 201 ALA A N 1
ATOM 1388 C CA . ALA A 1 167 ? -30.262 24.410 16.461 1.00 12.63 201 ALA A CA 1
ATOM 1389 C C . ALA A 1 167 ? -30.180 23.038 17.126 1.00 12.03 201 ALA A C 1
ATOM 1390 O O . ALA A 1 167 ? -29.538 22.109 16.579 1.00 11.91 201 ALA A O 1
ATOM 1392 N N . PHE A 1 168 ? -30.807 22.912 18.305 1.00 12.77 202 PHE A N 1
ATOM 1393 C CA . PHE A 1 168 ? -30.658 21.688 19.080 1.00 12.40 202 PHE A CA 1
ATOM 1394 C C . PHE A 1 168 ? -31.380 20.555 18.393 1.00 12.07 202 PHE A C 1
ATOM 1395 O O . PHE A 1 168 ? -30.920 19.402 18.396 1.00 11.50 202 PHE A O 1
ATOM 1403 N N . SER A 1 169 ? -32.512 20.839 17.773 1.00 12.46 203 SER A N 1
ATOM 1404 C CA A SER A 1 169 ? -33.205 19.827 16.966 0.50 11.74 203 SER A CA 1
ATOM 1405 C CA B SER A 1 169 ? -33.208 19.823 16.973 0.50 13.22 203 SER A CA 1
ATOM 1406 C C . SER A 1 169 ? -32.314 19.266 15.860 1.00 12.44 203 SER A C 1
ATOM 1407 O O . SER A 1 169 ? -32.306 18.051 15.597 1.00 12.54 203 SER A O 1
ATOM 1412 N N . ARG A 1 170 ? -31.591 20.158 15.187 1.00 13.00 204 ARG A N 1
ATOM 1413 C CA . ARG A 1 170 ? -30.670 19.805 14.145 1.00 13.09 204 ARG A CA 1
ATOM 1414 C C . ARG A 1 170 ? -29.527 18.955 14.730 1.00 11.81 204 ARG A C 1
ATOM 1415 O O . ARG A 1 170 ? -29.135 17.927 14.154 1.00 10.72 204 ARG A O 1
ATOM 1423 N N . PHE A 1 171 ? -29.084 19.333 15.928 1.00 10.70 205 PHE A N 1
ATOM 1424 C CA . PHE A 1 171 ? -28.042 18.573 16.643 1.00 10.72 205 PHE A CA 1
ATOM 1425 C C . PHE A 1 171 ? -28.483 17.141 16.971 1.00 10.22 205 PHE A C 1
ATOM 1426 O O . PHE A 1 171 ? -27.683 16.183 16.831 1.00 10.19 205 PHE A O 1
ATOM 1434 N N . LEU A 1 172 ? -29.722 16.993 17.425 1.00 10.26 206 LEU A N 1
ATOM 1435 C CA . LEU A 1 172 ? -30.281 15.668 17.709 1.00 11.19 206 LEU A CA 1
ATOM 1436 C C . LEU A 1 172 ? -30.418 14.808 16.454 1.00 10.63 206 LEU A C 1
ATOM 1437 O O . LEU A 1 172 ? -30.186 13.630 16.512 1.00 9.90 206 LEU A O 1
ATOM 1442 N N . GLU A 1 173 ? -30.808 15.402 15.333 1.00 11.26 207 GLU A N 1
ATOM 1443 C CA . GLU A 1 173 ? -30.795 14.699 14.056 1.00 12.02 207 GLU A CA 1
ATOM 1444 C C . GLU A 1 173 ? -29.407 14.198 13.628 1.00 10.62 207 GLU A C 1
ATOM 1445 O O . GLU A 1 173 ? -29.244 13.044 13.186 1.00 10.24 207 GLU A O 1
ATOM 1451 N N . PHE A 1 174 ? -28.414 15.080 13.748 1.00 9.80 208 PHE A N 1
ATOM 1452 C CA . PHE A 1 174 ? -27.006 14.745 13.571 1.00 9.74 208 PHE A CA 1
ATOM 1453 C C . PHE A 1 174 ? -26.590 13.577 14.457 1.00 10.05 208 PHE A C 1
ATOM 1454 O O . PHE A 1 174 ? -25.938 12.621 14.001 1.00 9.60 208 PHE A O 1
ATOM 1462 N N . THR A 1 175 ? -26.958 13.668 15.728 1.00 9.76 209 THR A N 1
ATOM 1463 C CA . THR A 1 175 ? -26.669 12.585 16.705 1.00 10.14 209 THR A CA 1
ATOM 1464 C C . THR A 1 175 ? -27.316 11.252 16.261 1.00 10.39 209 THR A C 1
ATOM 1465 O O . THR A 1 175 ? -26.634 10.211 16.208 1.00 10.44 209 THR A O 1
ATOM 1469 N N . ASP A 1 176 ? -28.596 11.308 15.891 1.00 10.02 210 ASP A N 1
ATOM 1470 C CA . ASP A 1 176 ? -29.299 10.103 15.362 1.00 10.85 210 ASP A CA 1
ATOM 1471 C C . ASP A 1 176 ? -28.583 9.527 14.156 1.00 10.29 210 ASP A C 1
ATOM 1472 O O . ASP A 1 176 ? -28.440 8.318 14.019 1.00 10.52 210 ASP A O 1
ATOM 1477 N N . ASN A 1 177 ? -28.105 10.399 13.277 1.00 9.90 211 ASN A N 1
ATOM 1478 C CA . ASN A 1 177 ? -27.405 9.929 12.069 1.00 9.85 211 ASN A CA 1
ATOM 1479 C C . ASN A 1 177 ? -26.128 9.173 12.402 1.00 10.19 211 ASN A C 1
ATOM 1480 O O . ASN A 1 177 ? -25.880 8.108 11.857 1.00 9.38 211 ASN A O 1
ATOM 1485 N N . GLN A 1 178 ? -25.337 9.712 13.322 1.00 9.82 212 GLN A N 1
ATOM 1486 C CA . GLN A 1 178 ? -24.129 9.009 13.784 1.00 9.41 212 GLN A CA 1
ATOM 1487 C C . GLN A 1 178 ? -24.451 7.691 14.488 1.00 9.05 212 GLN A C 1
ATOM 1488 O O . GLN A 1 178 ? -23.763 6.691 14.273 1.00 8.31 212 GLN A O 1
ATOM 1494 N N . LEU A 1 179 ? -25.483 7.668 15.319 1.00 8.85 213 LEU A N 1
ATOM 1495 C CA . LEU A 1 179 ? -25.863 6.459 16.033 1.00 9.01 213 LEU A CA 1
ATOM 1496 C C . LEU A 1 179 ? -26.304 5.368 15.046 1.00 8.99 213 LEU A C 1
ATOM 1497 O O . LEU A 1 179 ? -25.926 4.196 15.179 1.00 8.55 213 LEU A O 1
ATOM 1502 N N . LYS A 1 180 ? -27.127 5.748 14.064 1.00 9.35 214 LYS A N 1
ATOM 1503 C CA . LYS A 1 180 ? -27.572 4.798 13.040 1.00 10.33 214 LYS A CA 1
ATOM 1504 C C . LYS A 1 180 ? -26.407 4.263 12.215 1.00 9.40 214 LYS A C 1
ATOM 1505 O O . LYS A 1 180 ? -26.366 3.088 11.864 1.00 9.13 214 LYS A O 1
ATOM 1511 N N . GLU A 1 181 ? -25.450 5.143 11.921 1.00 9.47 215 GLU A N 1
ATOM 1512 C CA . GLU A 1 181 ? -24.226 4.761 11.255 1.00 9.78 215 GLU A CA 1
ATOM 1513 C C . GLU A 1 181 ? -23.428 3.731 12.054 1.00 9.25 215 GLU A C 1
ATOM 1514 O O . GLU A 1 181 ? -22.970 2.704 11.516 1.00 8.80 215 GLU A O 1
ATOM 1520 N N . LEU A 1 182 ? -23.246 3.970 13.342 1.00 8.39 216 LEU A N 1
ATOM 1521 C CA . LEU A 1 182 ? -22.538 2.993 14.179 1.00 7.91 216 LEU A CA 1
ATOM 1522 C C . LEU A 1 182 ? -23.239 1.623 14.209 1.00 7.63 216 LEU A C 1
ATOM 1523 O O . LEU A 1 182 ? -22.578 0.590 14.127 1.00 7.70 216 LEU A O 1
ATOM 1528 N N . ALA A 1 183 ? -24.558 1.652 14.363 1.00 8.57 217 ALA A N 1
ATOM 1529 C CA . ALA A 1 183 ? -25.371 0.455 14.511 1.00 8.85 217 ALA A CA 1
ATOM 1530 C C . ALA A 1 183 ? -25.366 -0.400 13.245 1.00 9.32 217 ALA A C 1
ATOM 1531 O O . ALA A 1 183 ? -25.479 -1.625 13.322 1.00 10.16 217 ALA A O 1
ATOM 1533 N N . THR A 1 184 ? -25.224 0.260 12.102 1.00 9.40 218 THR A N 1
ATOM 1534 C CA . THR A 1 184 ? -25.271 -0.420 10.794 1.00 9.27 218 THR A CA 1
ATOM 1535 C C . THR A 1 184 ? -23.875 -0.769 10.256 1.00 8.54 218 THR A C 1
ATOM 1536 O O . THR A 1 184 ? -23.695 -1.802 9.596 1.00 9.22 218 THR A O 1
ATOM 1540 N N . ARG A 1 185 ? -22.900 0.089 10.462 1.00 7.79 219 ARG A N 1
ATOM 1541 C CA . ARG A 1 185 ? -21.531 -0.247 10.104 1.00 7.70 219 ARG A CA 1
ATOM 1542 C C . ARG A 1 185 ? -20.934 -1.359 10.937 1.00 7.75 219 ARG A C 1
ATOM 1543 O O . ARG A 1 185 ? -20.072 -2.079 10.439 1.00 8.00 219 ARG A O 1
ATOM 1551 N N . TYR A 1 186 ? -21.361 -1.478 12.184 1.00 7.94 220 TYR A N 1
ATOM 1552 C CA . TYR A 1 186 ? -20.801 -2.427 13.125 1.00 8.69 220 TYR A CA 1
ATOM 1553 C C . TYR A 1 186 ? -21.923 -3.216 13.774 1.00 8.65 220 TYR A C 1
ATOM 1554 O O . TYR A 1 186 ? -22.150 -3.124 14.981 1.00 8.78 220 TYR A O 1
ATOM 1563 N N . PRO A 1 187 ? -22.588 -4.053 12.961 1.00 8.68 221 PRO A N 1
ATOM 1564 C CA . PRO A 1 187 ? -23.796 -4.720 13.457 1.00 8.40 221 PRO A CA 1
ATOM 1565 C C . PRO A 1 187 ? -23.571 -5.751 14.583 1.00 8.58 221 PRO A C 1
ATOM 1566 O O . PRO A 1 187 ? -24.557 -6.217 15.157 1.00 9.77 221 PRO A O 1
ATOM 1570 N N . THR A 1 188 ? -22.331 -6.179 14.846 1.00 8.60 222 THR A N 1
ATOM 1571 C CA . THR A 1 188 ? -22.052 -7.040 15.992 1.00 8.42 222 THR A CA 1
ATOM 1572 C C . THR A 1 188 ? -21.984 -6.278 17.332 1.00 8.27 222 THR A C 1
ATOM 1573 O O . THR A 1 188 ? -21.789 -6.919 18.367 1.00 8.40 222 THR A O 1
ATOM 1577 N N . VAL A 1 189 ? -22.123 -4.956 17.339 1.00 8.36 223 VAL A N 1
ATOM 1578 C CA . VAL A 1 189 ? -22.152 -4.193 18.609 1.00 8.74 223 VAL A CA 1
ATOM 1579 C C . VAL A 1 189 ? -23.233 -4.745 19.583 1.00 8.80 223 VAL A C 1
ATOM 1580 O O . VAL A 1 189 ? -24.343 -5.057 19.174 1.00 8.43 223 VAL A O 1
ATOM 1584 N N . LYS A 1 190 ? -22.883 -4.876 20.876 1.00 8.81 224 LYS A N 1
ATOM 1585 C CA . LYS A 1 190 ? -23.780 -5.457 21.877 1.00 9.00 224 LYS A CA 1
ATOM 1586 C C . LYS A 1 190 ? -24.376 -4.453 22.898 1.00 9.38 224 LYS A C 1
ATOM 1587 O O . LYS A 1 190 ? -25.304 -4.793 23.630 1.00 9.35 224 LYS A O 1
ATOM 1593 N N . ASP A 1 191 ? -23.876 -3.213 22.893 1.00 8.32 225 ASP A N 1
ATOM 1594 C CA . ASP A 1 191 ? -24.230 -2.236 23.911 1.00 8.40 225 ASP A CA 1
ATOM 1595 C C . ASP A 1 191 ? -23.863 -0.847 23.420 1.00 8.41 225 ASP A C 1
ATOM 1596 O O . ASP A 1 191 ? -22.832 -0.704 22.731 1.00 8.48 225 ASP A O 1
ATOM 1601 N N . PHE A 1 192 ? -24.681 0.138 23.793 1.00 8.60 226 PHE A N 1
ATOM 1602 C CA . PHE A 1 192 ? -24.328 1.566 23.692 1.00 8.45 226 PHE A CA 1
ATOM 1603 C C . PHE A 1 192 ? -24.360 2.161 25.112 1.00 9.02 226 PHE A C 1
ATOM 1604 O O . PHE A 1 192 ? -25.397 2.087 25.816 1.00 9.50 226 PHE A O 1
ATOM 1612 N N . TRP A 1 193 ? -23.239 2.769 25.470 1.00 8.43 227 TRP A N 1
ATOM 1613 C CA . TRP A 1 193 ? -22.997 3.356 26.769 1.00 8.64 227 TRP A CA 1
ATOM 1614 C C . TRP A 1 193 ? -22.876 4.845 26.536 1.00 8.53 227 TRP A C 1
ATOM 1615 O O . TRP A 1 193 ? -21.831 5.348 26.077 1.00 8.85 227 TRP A O 1
ATOM 1626 N N . PHE A 1 194 ? -23.959 5.559 26.827 1.00 8.77 228 PHE A N 1
ATOM 1627 C CA . PHE A 1 194 ? -23.990 6.989 26.605 1.00 8.74 228 PHE A CA 1
ATOM 1628 C C . PHE A 1 194 ? -23.385 7.801 27.735 1.00 9.13 228 PHE A C 1
ATOM 1629 O O . PHE A 1 194 ? -23.485 7.415 28.909 1.00 9.33 228 PHE A O 1
ATOM 1637 N N . ASP A 1 195 ? -22.823 8.926 27.342 1.00 8.82 229 ASP A N 1
ATOM 1638 C CA . ASP A 1 195 ? -22.242 9.913 28.226 1.00 9.86 229 ASP A CA 1
ATOM 1639 C C . ASP A 1 195 ? -22.615 11.293 27.738 1.00 9.83 229 ASP A C 1
ATOM 1640 O O . ASP A 1 195 ? -23.115 11.452 26.620 1.00 8.94 229 ASP A O 1
ATOM 1645 N N . GLY A 1 196 ? -22.301 12.321 28.525 1.00 10.18 230 GLY A N 1
ATOM 1646 C CA . GLY A 1 196 ? -22.563 13.709 28.054 1.00 10.68 230 GLY A CA 1
ATOM 1647 C C . GLY A 1 196 ? -24.043 13.993 27.861 1.00 11.11 230 GLY A C 1
ATOM 1648 O O . GLY A 1 196 ? -24.443 14.641 26.885 1.00 11.01 230 GLY A O 1
ATOM 1649 N N . THR A 1 197 ? -24.852 13.483 28.789 1.00 12.24 231 THR A N 1
ATOM 1650 C CA . THR A 1 197 ? -26.301 13.606 28.719 1.00 12.45 231 THR A CA 1
ATOM 1651 C C . THR A 1 197 ? -26.909 14.355 29.913 1.00 13.57 231 THR A C 1
ATOM 1652 O O . THR A 1 197 ? -28.129 14.289 30.117 1.00 13.76 231 THR A O 1
ATOM 1656 N N . TRP A 1 198 ? -26.080 15.034 30.686 1.00 12.57 232 TRP A N 1
ATOM 1657 C CA . TRP A 1 198 ? -26.486 15.684 31.947 1.00 13.96 232 TRP A CA 1
ATOM 1658 C C . TRP A 1 198 ? -26.973 17.113 31.747 1.00 14.38 232 TRP A C 1
ATOM 1659 O O . TRP A 1 198 ? -27.592 17.711 32.683 1.00 15.28 232 TRP A O 1
ATOM 1670 N N . ASP A 1 199 ? -26.706 17.712 30.589 1.00 13.77 233 ASP A N 1
ATOM 1671 C CA . ASP A 1 199 ? -27.036 19.145 30.415 1.00 14.55 233 ASP A CA 1
ATOM 1672 C C . ASP A 1 199 ? -28.551 19.382 30.413 1.00 14.14 233 ASP A C 1
ATOM 1673 O O . ASP A 1 199 ? -29.361 18.490 30.092 1.00 13.02 233 ASP A O 1
ATOM 1678 N N . ALA A 1 200 ? -28.910 20.610 30.762 1.00 14.21 234 ALA A N 1
ATOM 1679 C CA . ALA A 1 200 ? -30.323 21.019 30.779 1.00 13.91 234 ALA A CA 1
ATOM 1680 C C . ALA A 1 200 ? -31.034 20.795 29.443 1.00 13.97 234 ALA A C 1
ATOM 1681 O O . ALA A 1 200 ? -32.213 20.411 29.415 1.00 15.16 234 ALA A O 1
ATOM 1683 N N . SER A 1 201 ? -30.310 21.029 28.344 1.00 14.05 235 SER A N 1
ATOM 1684 C CA . SER A 1 201 ? -30.845 20.766 26.993 1.00 13.96 235 SER A CA 1
ATOM 1685 C C . SER A 1 201 ? -31.350 19.321 26.823 1.00 14.06 235 SER A C 1
ATOM 1686 O O . SER A 1 201 ? -32.424 19.083 26.261 1.00 14.74 235 SER A O 1
ATOM 1689 N N . VAL A 1 202 ? -30.551 18.338 27.298 1.00 13.68 236 VAL A N 1
ATOM 1690 C CA . VAL A 1 202 ? -30.922 16.948 27.204 1.00 14.01 236 VAL A CA 1
ATOM 1691 C C . VAL A 1 202 ? -32.058 16.599 28.167 1.00 14.84 236 VAL A C 1
ATOM 1692 O O . VAL A 1 202 ? -33.003 15.911 27.807 1.00 12.60 236 VAL A O 1
ATOM 1696 N N . LYS A 1 203 ? -31.971 17.112 29.401 1.00 15.14 237 LYS A N 1
ATOM 1697 C CA . LYS A 1 203 ? -32.990 16.867 30.397 1.00 17.64 237 LYS A CA 1
ATOM 1698 C C . LYS A 1 203 ? -34.366 17.400 29.986 1.00 16.41 237 LYS A C 1
ATOM 1699 O O . LYS A 1 203 ? -35.389 16.806 30.318 1.00 17.78 237 LYS A O 1
ATOM 1705 N N . LYS A 1 204 ? -34.372 18.493 29.230 1.00 17.47 238 LYS A N 1
ATOM 1706 C CA . LYS A 1 204 ? -35.620 19.071 28.671 1.00 17.76 238 LYS A CA 1
ATOM 1707 C C . LYS A 1 204 ? -36.121 18.280 27.481 1.00 18.40 238 LYS A C 1
ATOM 1708 O O . LYS A 1 204 ? -37.227 18.512 27.000 1.00 19.57 238 LYS A O 1
ATOM 1714 N N . ASN A 1 205 ? -35.281 17.381 26.965 1.00 15.81 239 ASN A N 1
ATOM 1715 C CA . ASN A 1 205 ? -35.636 16.557 25.794 1.00 15.48 239 ASN A CA 1
ATOM 1716 C C . ASN A 1 205 ? -35.550 15.056 26.124 1.00 14.53 239 ASN A C 1
ATOM 1717 O O . ASN A 1 205 ? -35.011 14.261 25.360 1.00 13.31 239 ASN A O 1
ATOM 1722 N N . GLY A 1 206 ? -36.111 14.686 27.266 1.00 13.17 240 GLY A N 1
ATOM 1723 C CA . GLY A 1 206 ? -36.164 13.281 27.673 1.00 13.68 240 GLY A CA 1
ATOM 1724 C C . GLY A 1 206 ? -36.746 12.382 26.586 1.00 13.87 240 GLY A C 1
ATOM 1725 O O . GLY A 1 206 ? -36.307 11.203 26.412 1.00 12.87 240 GLY A O 1
ATOM 1726 N N . TRP A 1 207 ? -37.756 12.902 25.868 1.00 12.74 241 TRP A N 1
ATOM 1727 C CA . TRP A 1 207 ? -38.395 12.137 24.749 1.00 12.65 241 TRP A CA 1
ATOM 1728 C C . TRP A 1 207 ? -37.286 11.601 23.796 1.00 11.48 241 TRP A C 1
ATOM 1729 O O . TRP A 1 207 ? -37.413 10.501 23.246 1.00 12.21 241 TRP A O 1
ATOM 1740 N N . TRP A 1 208 ? -36.259 12.410 23.550 1.00 12.06 242 TRP A N 1
ATOM 1741 C CA . TRP A 1 208 ? -35.178 12.047 22.602 1.00 11.80 242 TRP A CA 1
ATOM 1742 C C . TRP A 1 208 ? -34.400 10.839 23.141 1.00 11.40 242 TRP A C 1
ATOM 1743 O O . TRP A 1 208 ? -34.036 9.918 22.418 1.00 10.79 242 TRP A O 1
ATOM 1754 N N . THR A 1 209 ? -34.144 10.853 24.440 1.00 11.52 243 THR A N 1
ATOM 1755 C CA . THR A 1 209 ? -33.435 9.735 25.064 1.00 11.07 243 THR A CA 1
ATOM 1756 C C . THR A 1 209 ? -34.179 8.405 24.955 1.00 10.80 243 THR A C 1
ATOM 1757 O O . THR A 1 209 ? -33.558 7.346 24.662 1.00 11.06 243 THR A O 1
ATOM 1761 N N . ALA A 1 210 ? -35.503 8.440 25.108 1.00 10.43 244 ALA A N 1
ATOM 1762 C CA . ALA A 1 210 ? -36.329 7.261 24.960 1.00 11.02 244 ALA A CA 1
ATOM 1763 C C . ALA A 1 210 ? -36.339 6.811 23.497 1.00 10.65 244 ALA A C 1
ATOM 1764 O O . ALA A 1 210 ? -36.260 5.648 23.189 1.00 10.22 244 ALA A O 1
ATOM 1766 N N . HIS A 1 211 ? -36.422 7.781 22.604 1.00 11.70 245 HIS A N 1
ATOM 1767 C CA . HIS A 1 211 ? -36.380 7.515 21.163 1.00 12.04 245 HIS A CA 1
ATOM 1768 C C . HIS A 1 211 ? -35.054 6.839 20.753 1.00 11.57 245 HIS A C 1
ATOM 1769 O O . HIS A 1 211 ? -35.055 5.901 19.951 1.00 11.12 245 HIS A O 1
ATOM 1776 N N . ALA A 1 212 ? -33.944 7.350 21.269 1.00 10.74 246 ALA A N 1
ATOM 1777 C CA . ALA A 1 212 ? -32.606 6.796 20.963 1.00 11.05 246 ALA A CA 1
ATOM 1778 C C . ALA A 1 212 ? -32.505 5.335 21.372 1.00 10.71 246 ALA A C 1
ATOM 1779 O O . ALA A 1 212 ? -32.006 4.500 20.630 1.00 9.53 246 ALA A O 1
ATOM 1781 N N . GLU A 1 213 ? -32.962 5.033 22.586 1.00 10.80 247 GLU A N 1
ATOM 1782 C CA . GLU A 1 213 ? -33.021 3.656 23.065 1.00 11.45 247 GLU A CA 1
ATOM 1783 C C . GLU A 1 213 ? -33.844 2.781 22.116 1.00 11.71 247 GLU A C 1
ATOM 1784 O O . GLU A 1 213 ? -33.410 1.715 21.695 1.00 11.81 247 GLU A O 1
ATOM 1790 N N . GLN A 1 214 ? -35.051 3.231 21.790 1.00 12.74 248 GLN A N 1
ATOM 1791 C CA . GLN A 1 214 ? -35.938 2.465 20.927 1.00 13.96 248 GLN A CA 1
ATOM 1792 C C . GLN A 1 214 ? -35.336 2.278 19.540 1.00 12.30 248 GLN A C 1
ATOM 1793 O O . GLN A 1 214 ? -35.402 1.197 18.980 1.00 11.90 248 GLN A O 1
ATOM 1799 N N . MET A 1 215 ? -34.817 3.364 18.974 1.00 11.94 249 MET A N 1
ATOM 1800 C CA . MET A 1 215 ? -34.232 3.340 17.629 1.00 11.89 249 MET A CA 1
ATOM 1801 C C . MET A 1 215 ? -33.124 2.324 17.532 1.00 10.75 249 MET A C 1
ATOM 1802 O O . MET A 1 215 ? -33.076 1.514 16.582 1.00 10.52 249 MET A O 1
ATOM 1807 N N . LEU A 1 216 ? -32.225 2.345 18.520 1.00 9.92 250 LEU A N 1
ATOM 1808 C CA . LEU A 1 216 ? -31.087 1.412 18.534 1.00 10.24 250 LEU A CA 1
ATOM 1809 C C . LEU A 1 216 ? -31.555 -0.029 18.751 1.00 10.23 250 LEU A C 1
ATOM 1810 O O . LEU A 1 216 ? -31.004 -0.965 18.123 1.00 11.77 250 LEU A O 1
ATOM 1815 N N . LYS A 1 217 ? -32.560 -0.243 19.600 1.00 10.15 251 LYS A N 1
ATOM 1816 C CA . LYS A 1 217 ? -33.050 -1.609 19.823 1.00 10.91 251 LYS A CA 1
ATOM 1817 C C . LYS A 1 217 ? -33.722 -2.208 18.555 1.00 11.12 251 LYS A C 1
ATOM 1818 O O . LYS A 1 217 ? -33.649 -3.421 18.321 1.00 11.97 251 LYS A O 1
ATOM 1824 N N . GLU A 1 218 ? -34.304 -1.338 17.743 1.00 12.16 252 GLU A N 1
ATOM 1825 C CA . GLU A 1 218 ? -34.892 -1.751 16.459 1.00 13.94 252 GLU A CA 1
ATOM 1826 C C . GLU A 1 218 ? -33.796 -2.124 15.451 1.00 12.98 252 GLU A C 1
ATOM 1827 O O . GLU A 1 218 ? -33.971 -3.031 14.638 1.00 12.61 252 GLU A O 1
ATOM 1833 N N . LEU A 1 219 ? -32.652 -1.429 15.500 1.00 12.15 253 LEU A N 1
ATOM 1834 C CA . LEU A 1 219 ? -31.564 -1.686 14.576 1.00 11.72 253 LEU A CA 1
ATOM 1835 C C . LEU A 1 219 ? -30.656 -2.836 14.955 1.00 11.28 253 LEU A C 1
ATOM 1836 O O . LEU A 1 219 ? -30.095 -3.484 14.078 1.00 11.46 253 LEU A O 1
ATOM 1841 N N . VAL A 1 220 ? -30.482 -3.072 16.266 1.00 10.91 254 VAL A N 1
ATOM 1842 C CA . VAL A 1 220 ? -29.532 -4.037 16.763 1.00 10.80 254 VAL A CA 1
ATOM 1843 C C . VAL A 1 220 ? -30.259 -5.008 17.755 1.00 11.57 254 VAL A C 1
ATOM 1844 O O . VAL A 1 220 ? -30.456 -4.659 18.941 1.00 10.68 254 VAL A O 1
ATOM 1848 N N . PRO A 1 221 ? -30.664 -6.204 17.258 1.00 11.93 255 PRO A N 1
ATOM 1849 C CA . PRO A 1 221 ? -31.410 -7.136 18.088 1.00 11.83 255 PRO A CA 1
ATOM 1850 C C . PRO A 1 221 ? -30.662 -7.452 19.396 1.00 11.44 255 PRO A C 1
ATOM 1851 O O . PRO A 1 221 ? -29.498 -7.846 19.386 1.00 10.99 255 PRO A O 1
ATOM 1855 N N . GLY A 1 222 ? -31.327 -7.239 20.513 1.00 11.44 256 GLY A N 1
ATOM 1856 C CA . GLY A 1 222 ? -30.772 -7.621 21.811 1.00 10.66 256 GLY A CA 1
ATOM 1857 C C . GLY A 1 222 ? -29.820 -6.613 22.412 1.00 9.91 256 GLY A C 1
ATOM 1858 O O . GLY A 1 222 ? -29.310 -6.826 23.519 1.00 9.72 256 GLY A O 1
ATOM 1859 N N . VAL A 1 223 ? -29.604 -5.498 21.716 1.00 9.81 257 VAL A N 1
ATOM 1860 C CA . VAL A 1 223 ? -28.621 -4.497 22.232 1.00 9.61 257 VAL A CA 1
ATOM 1861 C C . VAL A 1 223 ? -28.988 -4.044 23.638 1.00 9.75 257 VAL A C 1
ATOM 1862 O O . VAL A 1 223 ? -30.188 -3.931 24.001 1.00 9.74 257 VAL A O 1
ATOM 1866 N N . ALA A 1 224 ? -27.975 -3.767 24.444 1.00 9.83 258 ALA A N 1
ATOM 1867 C CA . ALA A 1 224 ? -28.153 -3.141 25.748 1.00 9.75 258 ALA A CA 1
ATOM 1868 C C . ALA A 1 224 ? -27.891 -1.654 25.663 1.00 9.18 258 ALA A C 1
ATOM 1869 O O . ALA A 1 224 ? -27.082 -1.171 24.821 1.00 9.54 258 ALA A O 1
ATOM 1871 N N . ILE A 1 225 ? -28.562 -0.903 26.544 1.00 9.64 259 ILE A N 1
ATOM 1872 C CA . ILE A 1 225 ? -28.488 0.541 26.577 1.00 9.63 259 ILE A CA 1
ATOM 1873 C C . ILE A 1 225 ? -28.366 0.968 28.059 1.00 9.57 259 ILE A C 1
ATOM 1874 O O . ILE A 1 225 ? -29.161 0.544 28.924 1.00 9.83 259 ILE A O 1
ATOM 1879 N N . ASN A 1 226 ? -27.335 1.762 28.376 1.00 9.39 260 ASN A N 1
ATOM 1880 C CA . ASN A 1 226 ? -27.142 2.177 29.765 1.00 9.40 260 ASN A CA 1
ATOM 1881 C C . ASN A 1 226 ? -28.161 3.204 30.310 1.00 9.56 260 ASN A C 1
ATOM 1882 O O . ASN A 1 226 ? -28.771 3.979 29.561 1.00 9.49 260 ASN A O 1
ATOM 1887 N N . SER A 1 227 ? -28.277 3.249 31.645 1.00 9.88 261 SER A N 1
ATOM 1888 C CA . SER A 1 227 ? -29.190 4.204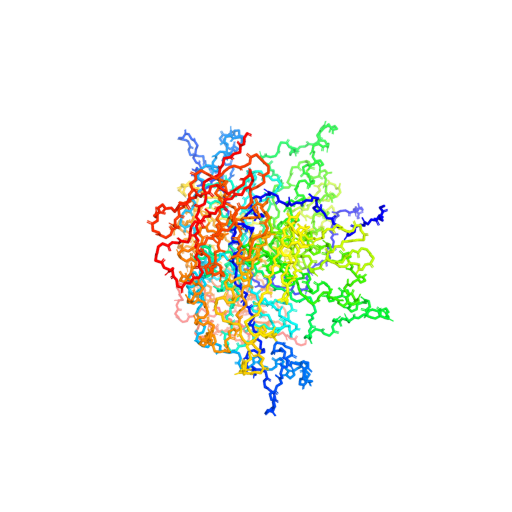 32.302 1.00 10.32 261 SER A CA 1
ATOM 1889 C C . SER A 1 227 ? -28.785 5.642 32.115 1.00 10.74 261 SER A C 1
ATOM 1890 O O . SER A 1 227 ? -29.634 6.525 32.163 1.00 11.67 261 SER A O 1
ATOM 1893 N N . ARG A 1 228 ? -27.497 5.896 31.943 1.00 11.25 262 ARG A N 1
ATOM 1894 C CA . ARG A 1 228 ? -26.987 7.287 31.867 1.00 12.57 262 ARG A CA 1
ATOM 1895 C C . ARG A 1 228 ? -27.521 8.049 30.652 1.00 12.18 262 ARG A C 1
ATOM 1896 O O . ARG A 1 228 ? -27.594 9.292 30.679 1.00 12.14 262 ARG A O 1
ATOM 1904 N N . LEU A 1 229 ? -27.946 7.317 29.624 1.00 11.40 263 LEU A N 1
ATOM 1905 C CA . LEU A 1 229 ? -28.612 7.962 28.488 1.00 10.45 263 LEU A CA 1
ATOM 1906 C C . LEU A 1 229 ? -29.873 8.702 28.906 1.00 11.62 263 LEU A C 1
ATOM 1907 O O . LEU A 1 229 ? -30.198 9.759 28.386 1.00 12.61 263 LEU A O 1
ATOM 1912 N N . ARG A 1 230 ? -30.594 8.104 29.844 1.00 11.36 264 ARG A N 1
ATOM 1913 C CA . ARG A 1 230 ? -32.029 8.315 29.910 1.00 11.13 264 ARG A CA 1
ATOM 1914 C C . ARG A 1 230 ? -32.435 9.402 30.885 1.00 12.37 264 ARG A C 1
ATOM 1915 O O . ARG A 1 230 ? -31.993 9.436 32.029 1.00 13.03 264 ARG A O 1
ATOM 1923 N N . ALA A 1 231 ? -33.294 10.299 30.375 1.00 13.37 265 ALA A N 1
ATOM 1924 C CA . ALA A 1 231 ? -34.063 11.283 31.157 1.00 13.32 265 ALA A CA 1
ATOM 1925 C C . ALA A 1 231 ? -35.534 11.074 30.864 1.00 15.27 265 ALA A C 1
ATOM 1926 O O . ALA A 1 231 ? -35.910 10.804 29.710 1.00 14.27 265 ALA A O 1
ATOM 1928 N N . ASP A 1 232 ? -36.377 11.273 31.882 1.00 15.55 266 ASP A N 1
ATOM 1929 C CA . ASP A 1 232 ? -37.800 11.135 31.687 1.00 16.29 266 ASP A CA 1
ATOM 1930 C C . ASP A 1 232 ? -38.489 12.500 31.338 1.00 16.33 266 ASP A C 1
ATOM 1931 O O . ASP A 1 232 ? -37.821 13.494 31.069 1.00 16.53 266 ASP A O 1
ATOM 1936 N N . ASP A 1 233 ? -39.819 12.486 31.334 1.00 18.14 267 ASP A N 1
ATOM 1937 C CA . ASP A 1 233 ? -40.633 13.702 31.023 1.00 19.69 267 ASP A CA 1
ATOM 1938 C C . ASP A 1 233 ? -40.284 14.894 31.880 1.00 20.85 267 ASP A C 1
ATOM 1939 O O . ASP A 1 233 ? -40.451 16.044 31.447 1.00 21.05 267 ASP A O 1
ATOM 1944 N N . LYS A 1 234 ? -39.788 14.644 33.108 1.00 22.00 268 LYS A N 1
ATOM 1945 C CA . LYS A 1 234 ? -39.479 15.707 34.064 1.00 22.07 268 LYS A CA 1
ATOM 1946 C C . LYS A 1 234 ? -38.012 16.037 34.161 1.00 22.87 268 LYS A C 1
ATOM 1947 O O . LYS A 1 234 ? -37.612 16.838 34.993 1.00 21.45 268 LYS A O 1
ATOM 1953 N N . GLY A 1 235 ? -37.182 15.409 33.321 1.00 18.89 269 GLY A N 1
ATOM 1954 C CA . GLY A 1 235 ? -35.766 15.689 33.411 1.00 17.75 269 GLY A CA 1
ATOM 1955 C C . GLY A 1 235 ? -35.021 14.822 34.420 1.00 16.36 269 GLY A C 1
ATOM 1956 O O . GLY A 1 235 ? -33.836 15.014 34.588 1.00 16.94 269 GLY A O 1
ATOM 1957 N N . LYS A 1 236 ? -35.691 13.853 35.046 1.00 16.20 270 LYS A N 1
ATOM 1958 C CA A LYS A 1 236 ? -35.040 12.980 36.033 0.50 16.14 270 LYS A CA 1
ATOM 1959 C CA B LYS A 1 236 ? -35.052 12.974 36.025 0.50 16.15 270 LYS A CA 1
ATOM 1960 C C . LYS A 1 236 ? -34.236 11.911 35.280 1.00 15.96 270 LYS A C 1
ATOM 1961 O O . LYS A 1 236 ? -34.759 11.269 34.332 1.00 15.39 270 LYS A O 1
ATOM 1966 N N . ARG A 1 237 ? -32.979 11.739 35.688 1.00 15.66 271 ARG A N 1
ATOM 1967 C CA . ARG A 1 237 ? -32.053 10.832 34.961 1.00 15.41 271 ARG A CA 1
ATOM 1968 C C . ARG A 1 237 ? -31.771 9.488 35.677 1.00 15.63 271 ARG A C 1
ATOM 1969 O O . ARG A 1 237 ? -31.904 9.378 36.896 1.00 16.28 271 ARG A O 1
ATOM 1977 N N . HIS A 1 238 ? -31.426 8.475 34.872 1.00 14.27 272 HIS A N 1
ATOM 1978 C CA . HIS A 1 238 ? -31.120 7.128 35.284 1.00 14.55 272 HIS A CA 1
ATOM 1979 C C . HIS A 1 238 ? -32.335 6.337 35.775 1.00 14.23 272 HIS A C 1
ATOM 1980 O O . HIS A 1 238 ? -32.684 5.326 35.192 1.00 13.28 272 HIS A O 1
ATOM 1987 N N . PHE A 1 239 ? -32.936 6.810 36.874 1.00 15.87 273 PHE A N 1
ATOM 1988 C CA . PHE A 1 239 ? -34.172 6.255 37.397 1.00 16.46 273 PHE A CA 1
ATOM 1989 C C . PHE A 1 239 ? -35.233 7.350 37.185 1.00 15.93 273 PHE A C 1
ATOM 1990 O O . PHE A 1 239 ? -34.955 8.534 37.396 1.00 16.04 273 PHE A O 1
ATOM 1998 N N . ASP A 1 240 ? -36.414 6.947 36.758 1.00 17.46 274 ASP A N 1
ATOM 1999 C CA . ASP A 1 240 ? -37.460 7.930 36.436 1.00 18.18 274 ASP A CA 1
ATOM 2000 C C . ASP A 1 240 ? -38.107 8.529 37.698 1.00 20.56 274 ASP A C 1
ATOM 2001 O O . ASP A 1 240 ? -37.706 8.208 38.827 1.00 18.00 274 ASP A O 1
ATOM 2006 N N . SER A 1 241 ? -39.107 9.387 37.472 1.00 21.06 275 SER A N 1
ATOM 2007 C CA . SER A 1 241 ? -39.798 10.088 38.550 1.00 21.93 275 SER A CA 1
ATOM 2008 C C . SER A 1 241 ? -40.567 9.135 39.494 1.00 2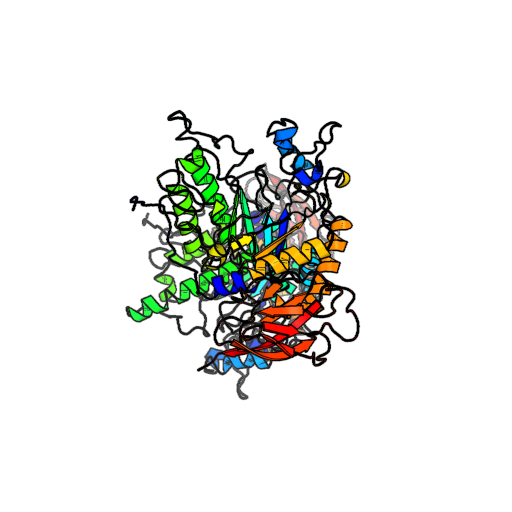3.46 275 SER A C 1
ATOM 2009 O O . SER A 1 241 ? -40.892 9.527 40.623 1.00 25.48 275 SER A O 1
ATOM 2012 N N . ASN A 1 242 ? -40.860 7.930 39.058 1.00 22.61 276 ASN A N 1
ATOM 2013 C CA . ASN A 1 242 ? -41.398 6.893 39.920 1.00 26.03 276 ASN A CA 1
ATOM 2014 C C . ASN A 1 242 ? -40.357 5.920 40.500 1.00 25.63 276 ASN A C 1
ATOM 2015 O O . ASN A 1 242 ? -40.727 4.860 41.014 1.00 25.87 276 ASN A O 1
ATOM 2020 N N . GLY A 1 243 ? -39.075 6.292 40.407 1.00 24.66 277 GLY A N 1
ATOM 2021 C CA . GLY A 1 243 ? -37.981 5.485 40.945 1.00 22.64 277 GLY A CA 1
ATOM 2022 C C . GLY A 1 243 ? -37.638 4.241 40.166 1.00 22.30 277 GLY A C 1
ATOM 2023 O O . GLY A 1 243 ? -36.914 3.369 40.668 1.00 20.71 277 GLY A O 1
ATOM 2024 N N . ARG A 1 244 ? -38.128 4.129 38.928 1.00 20.47 278 ARG A N 1
ATOM 2025 C CA . ARG A 1 244 ? -37.891 2.934 38.131 1.00 20.45 278 ARG A CA 1
ATOM 2026 C C . ARG A 1 244 ? -36.653 3.132 37.208 1.00 17.68 278 ARG A C 1
ATOM 2027 O O . ARG A 1 244 ? -36.541 4.147 36.529 1.00 16.28 278 ARG A O 1
ATOM 2035 N N . LEU A 1 245 ? -35.783 2.128 37.157 1.00 17.30 279 LEU A N 1
ATOM 2036 C CA . LEU A 1 245 ? -34.590 2.182 36.331 1.00 15.37 279 LEU A CA 1
ATOM 2037 C C . LEU A 1 245 ? -34.972 2.292 34.849 1.00 13.63 279 LEU A C 1
ATOM 2038 O O . LEU A 1 245 ? -35.758 1.496 34.335 1.00 15.10 279 LEU A O 1
ATOM 2043 N N . MET A 1 246 ? -34.335 3.237 34.150 1.00 12.74 280 MET A N 1
ATOM 2044 C CA . MET A 1 246 ? -34.472 3.378 32.700 1.00 12.85 280 MET A CA 1
ATOM 2045 C C . MET A 1 246 ? -33.254 2.741 32.005 1.00 13.03 280 MET A C 1
ATOM 2046 O O . MET A 1 246 ? -32.212 2.583 32.603 1.00 12.48 280 MET A O 1
ATOM 2051 N N . GLY A 1 247 ? -33.404 2.381 30.739 1.00 13.77 281 GLY A N 1
ATOM 2052 C CA . GLY A 1 247 ? -32.397 1.558 30.072 1.00 13.37 281 GLY A CA 1
ATOM 2053 C C . GLY A 1 247 ? -32.350 0.139 30.655 1.00 13.58 281 GLY A C 1
ATOM 2054 O O . GLY A 1 247 ? -33.266 -0.284 31.377 1.00 14.79 281 GLY A O 1
ATOM 2055 N N . ASP A 1 248 ? -31.321 -0.616 30.305 1.00 12.17 282 ASP A N 1
ATOM 2056 C CA . ASP A 1 248 ? -31.274 -2.039 30.603 1.00 11.81 282 ASP A CA 1
ATOM 2057 C C . ASP A 1 248 ? -30.444 -2.381 31.850 1.00 11.59 282 ASP A C 1
ATOM 2058 O O . ASP A 1 248 ? -30.513 -3.507 32.354 1.00 12.38 282 ASP A O 1
ATOM 2063 N N . TYR A 1 249 ? -29.647 -1.426 32.305 1.00 11.04 283 TYR A N 1
ATOM 2064 C CA . TYR A 1 249 ? -28.736 -1.627 33.441 1.00 10.31 283 TYR A CA 1
ATOM 2065 C C . TYR A 1 249 ? -28.321 -0.276 33.990 1.00 10.62 283 TYR A C 1
ATOM 2066 O O . TYR A 1 249 ? -28.301 0.753 33.256 1.00 10.53 283 TYR A O 1
ATOM 2075 N N . GLU A 1 250 ? -28.017 -0.245 35.288 1.00 10.47 284 GLU A N 1
ATOM 2076 C CA . GLU A 1 250 ? -27.571 0.983 35.921 1.00 11.62 284 GLU A CA 1
ATOM 2077 C C . GLU A 1 250 ? -26.098 1.178 35.676 1.00 11.93 284 GLU A C 1
ATOM 2078 O O . GLU A 1 250 ? -25.280 0.295 35.977 1.00 11.68 284 GLU A O 1
ATOM 2084 N N . SER A 1 251 ? -25.721 2.317 35.100 1.00 12.57 285 SER A N 1
ATOM 2085 C CA . SER A 1 251 ? -24.309 2.658 34.954 1.00 14.15 285 SER A CA 1
ATOM 2086 C C . SER A 1 251 ? -23.984 3.690 36.015 1.00 17.09 285 SER A C 1
ATOM 2087 O O . SER A 1 251 ? -24.643 4.692 36.173 1.00 20.96 285 SER A O 1
ATOM 2090 N N . GLY A 1 252 ? -22.967 3.407 36.816 1.00 17.01 286 GLY A N 1
ATOM 2091 C CA . GLY A 1 252 ? -22.602 4.289 37.933 1.00 19.13 286 GLY A CA 1
ATOM 2092 C C . GLY A 1 252 ? -21.504 3.629 38.752 1.00 18.41 286 GLY A C 1
ATOM 2093 O O . GLY A 1 252 ? -20.701 2.827 38.230 1.00 24.44 286 GLY A O 1
ATOM 2094 N N . TYR A 1 253 ? -21.364 4.065 39.971 1.00 20.57 287 TYR A N 1
ATOM 2095 C CA . TYR A 1 253 ? -20.375 3.505 40.902 1.00 20.30 287 TYR A CA 1
ATOM 2096 C C . TYR A 1 253 ? -18.937 3.616 40.423 1.00 20.58 287 TYR A C 1
ATOM 2097 O O . TYR A 1 253 ? -18.134 2.744 40.712 1.00 22.71 287 TYR A O 1
ATOM 2106 N N . GLU A 1 254 ? -18.598 4.687 39.731 1.00 20.38 288 GLU A N 1
ATOM 2107 C CA . GLU A 1 254 ? -17.226 4.856 39.224 1.00 22.84 288 GLU A CA 1
ATOM 2108 C C . GLU A 1 254 ? -16.176 5.105 40.283 1.00 24.47 288 GLU A C 1
ATOM 2109 O O . GLU A 1 254 ? -15.123 4.489 40.281 1.00 25.42 288 GLU A O 1
ATOM 2115 N N . ARG A 1 255 ? -16.506 5.962 41.208 1.00 23.92 289 ARG A N 1
ATOM 2116 C CA . ARG A 1 255 ? -15.601 6.252 42.303 1.00 26.43 289 ARG A CA 1
ATOM 2117 C C . ARG A 1 255 ? -15.709 5.187 43.365 1.00 25.35 289 ARG A C 1
ATOM 2118 O O . ARG A 1 255 ? -14.663 4.651 43.808 1.00 27.28 289 ARG A O 1
ATOM 2120 N N . ARG A 1 256 ? -16.953 4.839 43.759 1.00 22.22 290 ARG A N 1
ATOM 2121 C CA . ARG A 1 256 ? -17.189 3.944 44.894 1.00 21.29 290 ARG A CA 1
ATOM 2122 C C . ARG A 1 256 ? -18.267 2.915 44.589 1.00 18.45 290 ARG A C 1
ATOM 2123 O O . ARG A 1 256 ? -19.368 3.266 44.181 1.00 20.85 290 ARG A O 1
ATOM 2131 N N . LEU A 1 257 ? -17.961 1.659 44.839 1.00 15.03 291 LEU A N 1
ATOM 2132 C CA . LEU A 1 257 ? -18.907 0.558 44.618 1.00 13.93 291 LEU A CA 1
ATOM 2133 C C . LEU A 1 257 ? -20.007 0.521 45.683 1.00 13.61 291 LEU A C 1
ATOM 2134 O O . LEU A 1 257 ? -19.821 1.060 46.797 1.00 14.85 291 LEU A O 1
ATOM 2139 N N . PRO A 1 258 ? -21.113 -0.154 45.395 1.00 13.27 292 PRO A N 1
ATOM 2140 C CA . PRO A 1 258 ? -22.168 -0.331 46.361 1.00 13.00 292 PRO A CA 1
ATOM 2141 C C . PRO A 1 258 ? -21.641 -0.958 47.655 1.00 12.70 292 PRO A C 1
ATOM 2142 O O . PRO A 1 258 ? -20.834 -1.887 47.626 1.00 12.60 292 PRO A O 1
ATOM 2146 N N . ASP A 1 259 ? -22.111 -0.451 48.776 1.00 12.71 293 ASP A N 1
ATOM 2147 C CA . ASP A 1 259 ? -21.748 -1.012 50.063 1.00 12.79 293 ASP A CA 1
ATOM 2148 C C . ASP A 1 259 ? -22.282 -2.408 50.235 1.00 12.00 293 ASP A C 1
ATOM 2149 O O . ASP A 1 259 ? -23.499 -2.641 50.097 1.00 11.68 293 ASP A O 1
ATOM 2154 N N . PRO A 1 260 ? -21.411 -3.380 50.588 1.00 11.90 294 PRO A N 1
ATOM 2155 C CA . PRO A 1 260 ? -21.867 -4.775 50.676 1.00 12.09 294 PRO A CA 1
ATOM 2156 C C . PRO A 1 260 ? -22.898 -5.107 51.737 1.00 12.13 294 PRO A C 1
ATOM 2157 O O . PRO A 1 260 ? -23.536 -6.171 51.650 1.00 11.45 294 PRO A O 1
ATOM 2161 N N . VAL A 1 261 ? -23.060 -4.220 52.707 1.00 13.19 295 VAL A N 1
ATOM 2162 C CA . VAL A 1 261 ? -24.082 -4.371 53.761 1.00 14.24 295 VAL A CA 1
ATOM 2163 C C . VAL A 1 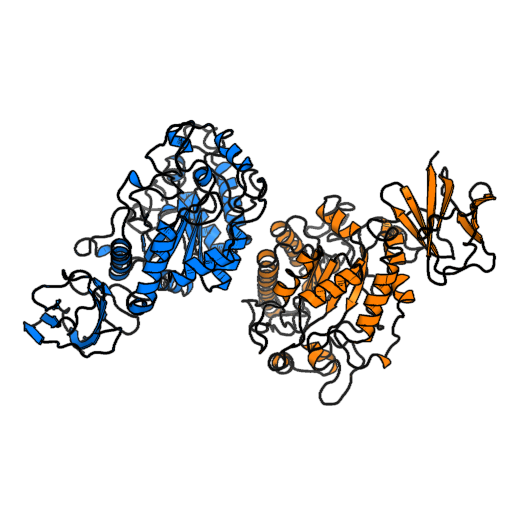261 ? -25.319 -3.484 53.516 1.00 14.58 295 VAL A C 1
ATOM 2164 O O . VAL A 1 261 ? -26.455 -3.950 53.639 1.00 15.15 295 VAL A O 1
ATOM 2168 N N . LYS A 1 262 ? -25.087 -2.240 53.124 1.00 14.48 296 LYS A N 1
ATOM 2169 C CA . LYS A 1 262 ? -26.137 -1.236 53.102 1.00 15.30 296 LYS A CA 1
ATOM 2170 C C . LYS A 1 262 ? -26.789 -1.040 51.741 1.00 15.69 296 LYS A C 1
ATOM 2171 O O . LYS A 1 262 ? -27.855 -0.430 51.676 1.00 15.57 296 LYS A O 1
ATOM 2177 N N . ASP A 1 263 ? -26.158 -1.522 50.664 1.00 12.75 297 ASP A N 1
ATOM 2178 C CA . ASP A 1 263 ? -26.669 -1.275 49.284 1.00 13.45 297 ASP A CA 1
ATOM 2179 C C . ASP A 1 263 ? -27.096 -2.546 48.571 1.00 14.04 297 ASP A C 1
ATOM 2180 O O . ASP A 1 263 ? -26.925 -2.675 47.354 1.00 15.07 297 ASP A O 1
ATOM 2185 N N . LEU A 1 264 ? -27.735 -3.477 49.283 1.00 13.56 298 LEU A N 1
ATOM 2186 C CA . LEU A 1 264 ? -28.201 -4.713 48.679 1.00 14.56 298 LEU A CA 1
ATOM 2187 C C . LEU A 1 264 ? -29.298 -4.502 47.667 1.00 15.12 298 LEU A C 1
ATOM 2188 O O . LEU A 1 264 ? -29.583 -5.391 46.890 1.00 14.16 298 LEU A O 1
ATOM 2193 N N . LYS A 1 265 ? -29.910 -3.323 47.683 1.00 15.14 299 LYS A N 1
ATOM 2194 C CA . LYS A 1 265 ? -30.909 -2.985 46.659 1.00 16.40 299 LYS A CA 1
ATOM 2195 C C . LYS A 1 265 ? -30.407 -3.228 45.240 1.00 15.40 299 LYS A C 1
ATOM 2196 O O . LYS A 1 265 ? -31.206 -3.581 44.364 1.00 14.52 299 LYS A O 1
ATOM 2202 N N . VAL A 1 266 ? -29.110 -3.013 44.991 1.00 14.28 300 VAL A N 1
ATOM 2203 C CA . VAL A 1 266 ? -28.579 -3.162 43.631 1.00 13.81 300 VAL A CA 1
ATOM 2204 C C . VAL A 1 266 ? -28.682 -4.576 43.090 1.00 13.59 300 VAL A C 1
ATOM 2205 O O . VAL A 1 266 ? -28.574 -4.795 41.891 1.00 13.58 300 VAL A O 1
ATOM 2209 N N . THR A 1 267 ? -28.877 -5.565 43.955 1.00 12.30 301 THR A N 1
ATOM 2210 C CA . THR A 1 267 ? -29.046 -6.930 43.460 1.00 13.51 301 THR A CA 1
ATOM 2211 C C . THR A 1 267 ? -30.356 -7.115 42.695 1.00 13.36 301 THR A C 1
ATOM 2212 O O . THR A 1 267 ? -30.589 -8.162 42.104 1.00 13.70 301 THR A O 1
ATOM 2216 N N . GLN A 1 268 ? -31.242 -6.109 42.745 1.00 14.09 302 GLN A N 1
ATOM 2217 C CA . GLN A 1 268 ? -32.518 -6.228 42.069 1.00 15.59 302 GLN A CA 1
ATOM 2218 C C . GLN A 1 268 ? -32.485 -5.844 40.594 1.00 15.04 302 GLN A C 1
ATOM 2219 O O . GLN A 1 268 ? -33.484 -6.028 39.887 1.00 13.48 302 GLN A O 1
ATOM 2225 N N . TRP A 1 269 ? -31.367 -5.285 40.130 1.00 13.62 303 TRP A N 1
ATOM 2226 C CA . TRP A 1 269 ? -31.265 -4.858 38.708 1.00 12.84 303 TRP A CA 1
ATOM 2227 C C . TRP A 1 269 ? -29.839 -5.122 38.202 1.00 12.66 303 TRP A C 1
ATOM 2228 O O . TRP A 1 269 ? -28.895 -5.279 38.980 1.00 11.06 303 TRP A O 1
ATOM 2239 N N . ASP A 1 270 ? -29.702 -5.256 36.887 1.00 11.79 304 ASP A N 1
ATOM 2240 C CA . ASP A 1 270 ? -28.369 -5.345 36.313 1.00 11.71 304 ASP A CA 1
ATOM 2241 C C . ASP A 1 270 ? -27.676 -3.988 36.481 1.00 10.90 304 ASP A C 1
ATOM 2242 O O . ASP A 1 270 ? -28.308 -2.918 36.427 1.00 10.64 304 ASP A O 1
ATOM 2247 N N . TRP A 1 271 ? -26.370 -4.038 36.674 1.00 9.98 305 TRP A N 1
ATOM 2248 C CA . TRP A 1 271 ? -25.590 -2.819 36.818 1.00 9.87 305 TRP A CA 1
ATOM 2249 C C . TRP A 1 271 ? -24.138 -3.129 36.449 1.00 9.14 305 TRP A C 1
ATOM 2250 O O . TRP A 1 271 ? -23.691 -4.304 36.391 1.00 8.91 305 TRP A O 1
ATOM 2261 N N . GLU A 1 272 ? -23.437 -2.044 36.138 1.00 9.58 306 GLU A N 1
ATOM 2262 C CA . GLU A 1 272 ? -22.055 -2.117 35.632 1.00 9.10 306 GLU A CA 1
ATOM 2263 C C . GLU A 1 272 ? -21.252 -0.941 36.161 1.00 9.71 306 GLU A C 1
ATOM 2264 O O . GLU A 1 272 ? -21.639 0.222 35.950 1.00 9.03 306 GLU A O 1
ATOM 2270 N N . ALA A 1 273 ? -20.142 -1.220 36.841 1.00 9.69 307 ALA A N 1
ATOM 2271 C CA . ALA A 1 273 ? -19.248 -0.169 37.299 1.00 10.21 307 ALA A CA 1
ATOM 2272 C C . ALA A 1 273 ? -18.087 -0.067 36.361 1.00 10.61 307 ALA A C 1
ATOM 2273 O O . ALA A 1 273 ? -17.551 -1.082 35.932 1.00 11.82 307 ALA A O 1
ATOM 2275 N N . CYS A 1 274 ? -17.648 1.144 36.055 1.00 10.79 308 CYS A N 1
ATOM 2276 C CA A CYS A 1 274 ? -16.454 1.373 35.253 0.50 9.18 308 CYS A CA 1
ATOM 2277 C CA B CYS A 1 274 ? -16.431 1.345 35.263 0.50 13.22 308 CYS A CA 1
ATOM 2278 C C . CYS A 1 274 ? -15.409 2.092 36.119 1.00 11.75 308 CYS A C 1
ATOM 2279 O O . CYS A 1 274 ? -15.767 2.977 36.904 1.00 12.75 308 CYS A O 1
ATOM 2284 N N . MET A 1 275 ? -14.163 1.683 36.016 1.00 10.44 309 MET A N 1
ATOM 2285 C CA . MET A 1 275 ? -13.156 2.143 36.941 1.00 12.21 309 MET A CA 1
ATOM 2286 C C . MET A 1 275 ? -11.894 2.610 36.235 1.00 10.55 309 MET A C 1
ATOM 2287 O O . MET A 1 275 ? -11.422 1.914 35.324 1.00 10.12 309 MET A O 1
ATOM 2292 N N . THR A 1 276 ? -11.306 3.718 36.717 1.00 10.07 310 THR A N 1
ATOM 2293 C CA . THR A 1 276 ? -9.975 4.146 36.280 1.00 9.55 310 THR A CA 1
ATOM 2294 C C . THR A 1 276 ? -8.907 3.543 37.175 1.00 9.69 310 THR A C 1
ATOM 2295 O O . THR A 1 276 ? -9.146 3.192 38.365 1.00 10.20 310 THR A O 1
ATOM 2299 N N . ILE A 1 277 ? -7.706 3.402 36.624 1.00 9.02 311 ILE A N 1
ATOM 2300 C CA . ILE A 1 277 ? -6.562 2.912 37.370 1.00 9.05 311 ILE A CA 1
ATOM 2301 C C . ILE A 1 277 ? -5.993 3.972 38.321 1.00 9.51 311 ILE A C 1
ATOM 2302 O O . ILE A 1 277 ? -5.937 3.771 39.548 1.00 9.49 311 ILE A O 1
ATOM 2307 N N . PRO A 1 278 ? -5.704 5.182 37.802 1.00 9.46 312 PRO A N 1
ATOM 2308 C CA . PRO A 1 278 ? -5.531 6.375 38.677 1.00 9.53 312 PRO A CA 1
ATOM 2309 C C . PRO A 1 278 ? -6.836 6.788 39.239 1.00 9.69 312 PRO A C 1
ATOM 2310 O O . PRO A 1 278 ? -7.887 6.223 38.915 1.00 10.39 312 PRO A O 1
ATOM 2314 N N . GLU A 1 279 ? -6.833 7.776 40.107 1.00 10.01 313 GLU A N 1
ATOM 2315 C CA . GLU A 1 279 ? -8.081 8.211 40.720 1.00 11.99 313 GLU A CA 1
ATOM 2316 C C . GLU A 1 279 ? -9.116 8.732 39.714 1.00 12.32 313 GLU A C 1
ATOM 2317 O O . GLU A 1 279 ? -10.282 8.404 39.818 1.00 11.31 313 GLU A O 1
ATOM 2323 N N . ASN A 1 280 ? -8.707 9.577 38.775 1.00 12.86 314 ASN A N 1
ATOM 2324 C CA . ASN A 1 280 ? -9.645 10.166 37.835 1.00 14.07 314 ASN A CA 1
ATOM 2325 C C . ASN A 1 280 ? -8.943 10.583 36.536 1.00 12.76 314 ASN A C 1
ATOM 2326 O O . ASN A 1 280 ? -8.887 11.757 36.176 1.00 14.08 314 ASN A O 1
ATOM 2331 N N . GLN A 1 281 ? -8.397 9.598 35.823 1.00 10.80 315 GLN A N 1
ATOM 2332 C CA . GLN A 1 281 ? -7.884 9.804 34.464 1.00 9.90 315 GLN A CA 1
ATOM 2333 C C . GLN A 1 281 ? -8.463 8.686 33.595 1.00 9.46 315 GLN A C 1
ATOM 2334 O O . GLN A 1 281 ? -8.201 7.499 33.859 1.00 10.47 315 GLN A O 1
ATOM 2340 N N . TRP A 1 282 ? -9.190 9.073 32.541 1.00 8.64 316 TRP A N 1
ATOM 2341 C CA . TRP A 1 282 ? -9.730 8.075 31.586 1.00 8.63 316 TRP A CA 1
ATOM 2342 C C . TRP A 1 282 ? -8.896 8.012 30.307 1.00 8.76 316 TRP A C 1
ATOM 2343 O O . TRP A 1 282 ? -8.405 6.945 29.909 1.00 8.38 316 TRP A O 1
ATOM 2354 N N . GLY A 1 283 ? -8.737 9.156 29.620 1.00 9.10 317 GLY A N 1
ATOM 2355 C CA . GLY A 1 283 ? -7.788 9.242 28.533 1.00 8.75 317 GLY A CA 1
ATOM 2356 C C . GLY A 1 283 ? -6.367 9.218 29.035 1.00 8.88 317 GLY A C 1
ATOM 2357 O O . GLY A 1 283 ? -6.109 9.424 30.233 1.00 8.17 317 GLY A O 1
ATOM 2358 N N . TYR A 1 284 ? -5.422 9.008 28.125 1.00 9.25 318 TYR A N 1
ATOM 2359 C CA . TYR A 1 284 ? -3.995 9.086 28.436 1.00 9.52 318 TYR A CA 1
ATOM 2360 C C . TYR A 1 284 ? -3.565 10.422 29.062 1.00 9.53 318 TYR A C 1
ATOM 2361 O O . TYR A 1 284 ? -3.663 11.472 28.451 1.00 8.90 318 TYR A O 1
ATOM 2370 N N . HIS A 1 285 ? -3.030 10.326 30.281 1.00 8.90 319 HIS A N 1
ATOM 2371 C CA . HIS A 1 285 ? -2.377 11.438 30.946 1.00 9.96 319 HIS A CA 1
ATOM 2372 C C . HIS A 1 285 ? -0.920 11.049 31.161 1.00 10.12 319 HIS A C 1
ATOM 2373 O O . HIS A 1 285 ? -0.609 9.948 31.670 1.00 10.57 319 HIS A O 1
ATOM 2380 N N . LYS A 1 286 ? 0.000 11.946 30.786 1.00 10.21 320 LYS A N 1
ATOM 2381 C CA . LYS A 1 286 ? 1.415 11.628 30.870 1.00 11.67 320 LYS A CA 1
ATOM 2382 C C . LYS A 1 286 ? 1.991 11.521 32.296 1.00 11.61 320 LYS A C 1
ATOM 2383 O O . LYS A 1 286 ? 3.050 10.963 32.458 1.00 12.28 320 LYS A O 1
ATOM 2389 N N . ASP A 1 287 ? 1.309 12.070 33.283 1.00 11.36 321 ASP A N 1
ATOM 2390 C CA . ASP A 1 287 ? 1.843 12.093 34.653 1.00 12.08 321 ASP A CA 1
ATOM 2391 C C . ASP A 1 287 ? 0.898 11.421 35.654 1.00 11.03 321 ASP A C 1
ATOM 2392 O O . ASP A 1 287 ? 0.058 12.061 36.249 1.00 11.09 321 ASP A O 1
ATOM 2397 N N . TRP A 1 288 ? 1.156 10.152 35.888 1.00 12.18 322 TRP A N 1
ATOM 2398 C CA . TRP A 1 288 ? 0.356 9.348 36.845 1.00 12.02 322 TRP A CA 1
ATOM 2399 C C . TRP A 1 288 ? 0.852 9.565 38.267 1.00 13.43 322 TRP A C 1
ATOM 2400 O O . TRP A 1 288 ? 0.314 8.956 39.195 1.00 14.09 322 TRP A O 1
ATOM 2411 N N . SER A 1 289 ? 1.851 10.423 38.472 1.00 12.47 323 SER A N 1
ATOM 2412 C CA . SER A 1 289 ? 2.291 10.708 39.860 1.00 12.89 323 SER A CA 1
ATOM 2413 C C . SER A 1 289 ? 1.341 11.656 40.557 1.00 13.28 323 SER A C 1
ATOM 2414 O O . SER A 1 289 ? 1.430 11.878 41.816 1.00 13.15 323 SER A O 1
ATOM 2417 N N . LEU A 1 290 ? 0.404 12.248 39.823 1.00 11.42 324 LEU A N 1
ATOM 2418 C CA . LEU A 1 290 ? -0.469 13.293 40.384 1.00 12.60 324 LEU A CA 1
ATOM 2419 C C . LEU A 1 290 ? -1.613 12.771 41.283 1.00 12.83 324 LEU A C 1
ATOM 2420 O O . LEU A 1 290 ? -2.192 13.532 42.024 1.00 13.25 324 LEU A O 1
ATOM 2425 N N . SER A 1 291 ? -1.924 11.478 41.214 1.00 12.02 325 SER A N 1
ATOM 2426 C CA . SER A 1 291 ? -2.961 10.886 42.062 1.00 11.70 325 SER A CA 1
ATOM 2427 C C . SER A 1 291 ? -2.603 9.421 42.348 1.00 10.95 325 SER A C 1
ATOM 2428 O O . SER A 1 291 ? -1.661 8.902 41.805 1.00 10.89 325 SER A O 1
ATOM 2431 N N . TYR A 1 292 ? -3.382 8.801 43.231 1.00 11.27 326 TYR A N 1
ATOM 2432 C CA . TYR A 1 292 ? -3.125 7.450 43.658 1.00 10.74 326 TYR A CA 1
ATOM 2433 C C . TYR A 1 292 ? -3.441 6.522 42.463 1.00 10.61 326 TYR A C 1
ATOM 2434 O O . TYR A 1 292 ? -4.500 6.691 41.824 1.00 11.30 326 TYR A O 1
ATOM 2443 N N . VAL A 1 293 ? -2.575 5.551 42.249 1.00 9.98 327 VAL A N 1
ATOM 2444 C CA . VAL A 1 293 ? -2.664 4.558 41.178 1.00 10.31 327 VAL A CA 1
ATOM 2445 C C . VAL A 1 293 ? -2.928 3.183 41.845 1.00 9.99 327 VAL A C 1
ATOM 2446 O O . VAL A 1 293 ? -2.137 2.694 42.658 1.00 10.60 327 VAL A O 1
ATOM 2450 N N . LYS A 1 294 ? -4.053 2.587 41.526 1.00 9.20 328 LYS A N 1
ATOM 2451 C CA . LYS A 1 294 ? -4.440 1.304 42.128 1.00 8.77 328 LYS A CA 1
ATOM 2452 C C . LYS A 1 294 ? -3.491 0.197 41.715 1.00 8.91 328 LYS A C 1
ATOM 2453 O O . LYS A 1 294 ? -3.062 0.112 40.555 1.00 9.29 328 LYS A O 1
ATOM 2459 N N . THR A 1 295 ? -3.219 -0.720 42.648 1.00 8.87 329 THR A N 1
ATOM 2460 C CA . THR A 1 295 ? -2.440 -1.927 42.363 1.00 9.50 329 THR A CA 1
ATOM 2461 C C . THR A 1 295 ? -3.359 -3.017 41.784 1.00 8.98 329 THR A C 1
ATOM 2462 O O . THR A 1 295 ? -4.593 -2.956 41.898 1.00 8.63 329 THR A O 1
ATOM 2466 N N . PRO A 1 296 ? -2.773 -4.059 41.198 1.00 9.36 330 PRO A N 1
ATOM 2467 C CA . PRO A 1 296 ? -3.600 -5.131 40.664 1.00 9.39 330 PRO A CA 1
ATOM 2468 C C . PRO A 1 296 ? -4.548 -5.786 41.688 1.00 9.22 330 PRO A C 1
ATOM 2469 O O . PRO A 1 296 ? -5.715 -6.041 41.368 1.00 9.24 330 PRO A O 1
ATOM 2473 N N . ILE A 1 297 ? -4.083 -6.036 42.914 1.00 9.19 331 ILE A N 1
ATOM 2474 C CA . ILE A 1 297 ? -4.964 -6.646 43.923 1.00 9.23 331 ILE A CA 1
ATOM 2475 C C . ILE A 1 297 ? -6.093 -5.698 44.269 1.00 8.67 331 ILE A C 1
ATOM 2476 O O . ILE A 1 297 ? -7.222 -6.135 44.454 1.00 9.07 331 ILE A O 1
ATOM 2481 N N . GLU A 1 298 ? -5.820 -4.398 44.326 1.00 8.82 332 GLU A N 1
ATOM 2482 C CA . GLU A 1 298 ? -6.899 -3.450 44.568 1.00 8.96 332 GLU A CA 1
ATOM 2483 C C . GLU A 1 298 ? -7.971 -3.513 43.470 1.00 8.91 332 GLU A C 1
ATOM 2484 O O . GLU A 1 298 ? -9.164 -3.385 43.765 1.00 8.99 332 GLU A O 1
ATOM 2490 N N . VAL A 1 299 ? -7.526 -3.694 42.238 1.00 8.72 333 VAL A N 1
ATOM 2491 C CA . VAL A 1 299 ? -8.448 -3.806 41.124 1.00 8.86 333 VAL A CA 1
ATOM 2492 C C . VAL A 1 299 ? -9.225 -5.105 41.191 1.00 8.78 333 VAL A C 1
ATOM 2493 O O . VAL A 1 299 ? -10.420 -5.144 40.951 1.00 8.34 333 VAL A O 1
ATOM 2497 N N . ILE A 1 300 ? -8.514 -6.199 41.447 1.00 9.08 334 ILE A N 1
ATOM 2498 C CA . ILE A 1 300 ? -9.151 -7.491 41.557 1.00 9.18 334 ILE A CA 1
ATOM 2499 C C . ILE A 1 300 ? -10.204 -7.502 42.655 1.00 9.11 334 ILE A C 1
ATOM 2500 O O . ILE A 1 300 ? -11.283 -8.076 42.495 1.00 8.86 334 ILE A O 1
ATOM 2505 N N . ASP A 1 301 ? -9.907 -6.887 43.809 1.00 9.38 335 ASP A N 1
ATOM 2506 C CA . ASP A 1 301 ? -10.878 -6.745 44.873 1.00 9.58 335 ASP A CA 1
ATOM 2507 C C . ASP A 1 301 ? -12.175 -6.094 44.333 1.00 9.83 335 ASP A C 1
ATOM 2508 O O . ASP A 1 301 ? -13.272 -6.541 44.609 1.00 9.31 335 ASP A O 1
ATOM 2513 N N . ARG A 1 302 ? -12.033 -5.032 43.529 1.00 9.75 336 ARG A N 1
ATOM 2514 C CA . ARG A 1 302 ? -13.186 -4.350 42.985 1.00 9.66 336 ARG A CA 1
ATOM 2515 C C . ARG A 1 302 ? -13.973 -5.221 42.001 1.00 8.62 336 ARG A C 1
ATOM 2516 O O . ARG A 1 302 ? -15.230 -5.230 41.996 1.00 8.80 336 ARG A O 1
ATOM 2524 N N . ILE A 1 303 ? -13.264 -5.983 41.185 1.00 8.41 337 ILE A N 1
ATOM 2525 C CA . ILE A 1 303 ? -13.936 -6.881 40.235 1.00 8.73 337 ILE A CA 1
ATOM 2526 C C . ILE A 1 303 ? -14.834 -7.897 40.985 1.00 8.81 337 ILE A C 1
ATOM 2527 O O . ILE A 1 303 ? -16.028 -8.073 40.719 1.00 9.00 337 ILE A O 1
ATOM 2532 N N . VAL A 1 304 ? -14.244 -8.536 41.977 1.00 9.16 338 VAL A N 1
ATOM 2533 C CA . VAL A 1 304 ? -14.975 -9.535 42.747 1.00 8.59 338 VAL A CA 1
ATOM 2534 C C . VAL A 1 304 ? -16.120 -8.895 43.537 1.00 8.86 338 VAL A C 1
ATOM 2535 O O . VAL A 1 304 ? -17.208 -9.471 43.633 1.00 8.70 338 VAL A O 1
ATOM 2539 N N . HIS A 1 305 ? -15.857 -7.761 44.168 1.00 8.41 339 HIS A N 1
ATOM 2540 C CA . HIS A 1 305 ? -16.865 -6.981 44.868 1.00 8.62 339 HIS A CA 1
ATOM 2541 C C . HIS A 1 305 ? -18.093 -6.773 43.989 1.00 8.95 339 HIS A C 1
ATOM 2542 O O . HIS A 1 305 ? -19.224 -7.051 44.407 1.00 9.53 339 HIS A O 1
ATOM 2549 N N . ALA A 1 306 ? -17.889 -6.261 42.768 1.00 8.61 340 ALA A N 1
ATOM 2550 C CA . ALA A 1 306 ? -19.033 -6.064 41.862 1.00 8.00 340 ALA A CA 1
ATOM 2551 C C . ALA A 1 306 ? -19.829 -7.346 41.608 1.00 7.96 340 ALA A C 1
ATOM 2552 O O . ALA A 1 306 ? -21.050 -7.348 41.793 1.00 8.33 340 ALA A O 1
ATOM 2554 N N . VAL A 1 307 ? -19.155 -8.427 41.219 1.00 8.00 341 VAL A N 1
ATOM 2555 C CA . VAL A 1 307 ? -19.841 -9.700 40.927 1.00 9.05 341 VAL A CA 1
ATOM 2556 C C . VAL A 1 307 ? -20.594 -10.227 42.167 1.00 9.01 341 VAL A C 1
ATOM 2557 O O . VAL A 1 307 ? -21.720 -10.717 42.053 1.00 8.85 341 VAL A O 1
ATOM 2561 N N . SER A 1 308 ? -20.002 -10.035 43.349 1.00 9.10 342 SER A N 1
ATOM 2562 C CA . SER A 1 308 ? -20.584 -10.490 44.598 1.00 9.66 342 SER A CA 1
ATOM 2563 C C . SER A 1 308 ? -21.904 -9.756 44.877 1.00 10.03 342 SER A C 1
ATOM 2564 O O . SER A 1 308 ? -22.713 -10.209 45.659 1.00 10.10 342 SER A O 1
ATOM 2567 N N . MET A 1 309 ? -22.094 -8.585 44.278 1.00 9.85 343 MET A N 1
ATOM 2568 C CA . MET A 1 309 ? -23.335 -7.842 44.388 1.00 10.24 343 MET A CA 1
ATOM 2569 C C . MET A 1 309 ? -24.153 -7.765 43.087 1.00 9.85 343 MET A C 1
ATOM 2570 O O . MET A 1 309 ? -25.022 -6.890 42.941 1.00 9.80 343 MET A O 1
ATOM 2575 N N . GLY A 1 310 ? -23.885 -8.710 42.200 1.00 9.97 344 GLY A N 1
ATOM 2576 C CA . GLY A 1 310 ? -24.694 -8.886 40.985 1.00 9.58 344 GLY A CA 1
ATOM 2577 C C . GLY A 1 310 ? -24.411 -7.930 39.876 1.00 10.20 344 GLY A C 1
ATOM 2578 O O . GLY A 1 310 ? -25.259 -7.713 39.000 1.00 11.88 344 GLY A O 1
ATOM 2579 N N . GLY A 1 311 ? -23.215 -7.363 39.893 1.00 9.79 345 GLY A N 1
ATOM 2580 C CA . GLY A 1 311 ? -22.796 -6.410 38.886 1.00 9.30 345 GLY A CA 1
ATOM 2581 C C . GLY A 1 311 ? -21.562 -6.763 38.088 1.00 8.58 345 GLY A C 1
ATOM 2582 O O . GLY A 1 311 ? -20.774 -7.648 38.442 1.00 9.10 345 GLY A O 1
ATOM 2583 N N . ASN A 1 312 ? -21.416 -6.059 36.954 1.00 8.41 346 ASN A N 1
ATOM 2584 C CA . ASN A 1 312 ? -20.243 -6.163 36.112 1.00 8.38 346 ASN A CA 1
ATOM 2585 C C . ASN A 1 312 ? -19.194 -5.116 36.517 1.00 8.19 346 ASN A C 1
ATOM 2586 O O . ASN A 1 312 ? -19.547 -4.057 37.119 1.00 8.22 346 ASN A O 1
ATOM 2591 N N . MET A 1 313 ? -17.936 -5.351 36.156 1.00 8.52 347 MET A N 1
ATOM 2592 C CA . MET A 1 313 ? -16.838 -4.419 36.396 1.00 9.67 347 MET A CA 1
ATOM 2593 C C . MET A 1 313 ? -16.005 -4.280 35.137 1.00 8.84 347 MET A C 1
ATOM 2594 O O . MET A 1 313 ? -15.621 -5.260 34.512 1.00 8.75 347 MET A O 1
ATOM 2599 N N . VAL A 1 314 ? -15.696 -3.029 34.796 1.00 8.80 348 VAL A N 1
ATOM 2600 C CA . VAL A 1 314 ? -14.951 -2.674 33.623 1.00 8.68 348 VAL A CA 1
ATOM 2601 C C . VAL A 1 314 ? -13.723 -1.848 33.979 1.00 8.16 348 VAL A C 1
ATOM 2602 O O . VAL A 1 314 ? -13.845 -0.809 34.634 1.00 8.52 348 VAL A O 1
ATOM 2606 N N . VAL A 1 315 ? -12.543 -2.354 33.619 1.00 7.94 349 VAL A N 1
ATOM 2607 C CA . VAL A 1 315 ? -11.246 -1.711 33.921 1.00 8.12 349 VAL A CA 1
ATOM 2608 C C . VAL A 1 315 ? -10.790 -0.844 32.749 1.00 7.80 349 VAL A C 1
ATOM 2609 O O . VAL A 1 315 ? -10.705 -1.323 31.625 1.00 7.26 349 VAL A O 1
ATOM 2613 N N . ASN A 1 316 ? -10.615 0.455 33.013 1.00 7.60 350 ASN A N 1
ATOM 2614 C CA . ASN A 1 316 ? -10.265 1.403 31.953 1.00 7.64 350 ASN A CA 1
ATOM 2615 C C . ASN A 1 316 ? -8.788 1.473 31.601 1.00 7.81 350 ASN A C 1
ATOM 2616 O O . ASN A 1 316 ? -7.904 1.376 32.480 1.00 8.06 350 ASN A O 1
ATOM 2621 N N . PHE A 1 317 ? -8.532 1.592 30.292 1.00 8.03 351 PHE A N 1
ATOM 2622 C CA . PHE A 1 317 ? -7.235 1.845 29.690 1.00 8.32 351 PHE A CA 1
ATOM 2623 C C . PHE A 1 317 ? -7.279 3.094 28.826 1.00 8.12 351 PHE A C 1
ATOM 2624 O O . PHE A 1 317 ? -8.268 3.305 28.107 1.00 8.69 351 PHE A O 1
ATOM 2632 N N . GLY A 1 318 ? -6.219 3.901 28.877 1.00 8.57 352 GLY A N 1
ATOM 2633 C CA . GLY A 1 318 ? -6.084 5.098 28.026 1.00 8.66 352 GLY A CA 1
ATOM 2634 C C . GLY A 1 318 ? -4.845 4.959 27.160 1.00 8.49 352 GLY A C 1
ATOM 2635 O O . GLY A 1 318 ? -3.767 5.355 27.554 1.00 8.60 352 GLY A O 1
ATOM 2636 N N . PRO A 1 319 ? -4.978 4.383 25.969 1.00 8.47 353 PRO A N 1
ATOM 2637 C CA . PRO A 1 319 ? -3.794 4.097 25.121 1.00 8.33 353 PRO A CA 1
ATOM 2638 C C . PRO A 1 319 ? -3.002 5.367 24.755 1.00 8.45 353 PRO A C 1
ATOM 2639 O O . PRO A 1 319 ? -3.567 6.473 24.656 1.00 8.82 353 PRO A O 1
ATOM 2643 N N . GLN A 1 320 ? -1.710 5.202 24.612 1.00 8.55 354 GLN A N 1
ATOM 2644 C CA . GLN A 1 320 ? -0.863 6.266 24.120 1.00 8.41 354 GLN A CA 1
ATOM 2645 C C . GLN A 1 320 ? -1.223 6.756 22.747 1.00 8.32 354 GLN A C 1
ATOM 2646 O O . GLN A 1 320 ? -1.816 6.031 21.942 1.00 8.30 354 GLN A O 1
ATOM 2652 N N . ALA A 1 321 ? -0.752 7.961 22.442 1.00 8.25 355 ALA A N 1
ATOM 2653 C CA . ALA A 1 321 ? -0.960 8.518 21.096 1.00 9.56 355 ALA A CA 1
ATOM 2654 C C . ALA A 1 321 ? -0.377 7.608 19.999 1.00 10.16 355 ALA A C 1
ATOM 2655 O O . ALA A 1 321 ? -0.894 7.600 18.876 1.00 10.78 355 ALA A O 1
ATOM 2657 N N . ASP A 1 322 ? 0.703 6.890 20.305 1.00 9.95 356 ASP A N 1
ATOM 2658 C CA . ASP A 1 322 ? 1.365 6.059 19.293 1.00 10.81 356 ASP A CA 1
ATOM 2659 C C . ASP A 1 322 ? 0.631 4.738 19.010 1.00 10.83 356 ASP A C 1
ATOM 2660 O O . ASP A 1 322 ? 0.994 4.008 18.088 1.00 10.58 356 ASP A O 1
ATOM 2665 N N . GLY A 1 323 ? -0.414 4.444 19.781 1.00 10.50 357 GLY A N 1
ATOM 2666 C CA . GLY A 1 323 ? -1.164 3.223 19.586 1.00 10.23 357 GLY A CA 1
ATOM 2667 C C . GLY A 1 323 ? -0.693 2.023 20.392 1.00 10.66 357 GLY A C 1
ATOM 2668 O O . GLY A 1 323 ? -1.234 0.912 20.236 1.00 11.17 357 GLY A O 1
ATOM 2669 N N . ASP A 1 324 ? 0.254 2.246 21.290 1.00 10.22 358 ASP A N 1
ATOM 2670 C CA . ASP A 1 324 ? 0.627 1.238 22.272 1.00 10.73 358 ASP A CA 1
ATOM 2671 C C . ASP A 1 324 ? 0.086 1.625 23.650 1.00 10.46 358 ASP A C 1
ATOM 2672 O O . ASP A 1 324 ? -0.495 2.721 23.843 1.00 10.56 358 ASP A O 1
ATOM 2677 N N . PHE A 1 325 ? 0.239 0.689 24.597 1.00 10.39 359 PHE A N 1
ATOM 2678 C CA . PHE A 1 325 ? -0.174 0.878 25.990 1.00 10.36 359 PHE A CA 1
ATOM 2679 C C . PHE A 1 325 ? 1.040 1.137 26.891 1.00 10.37 359 PHE A C 1
ATOM 2680 O O . PHE A 1 325 ? 2.115 0.530 26.737 1.00 10.63 359 PHE A O 1
ATOM 2688 N N . ARG A 1 326 ? 0.873 2.040 27.832 1.00 9.84 360 ARG A N 1
ATOM 2689 C CA . ARG A 1 326 ? 1.897 2.343 28.813 1.00 10.36 360 ARG A CA 1
ATOM 2690 C C . ARG A 1 326 ? 2.246 1.109 29.685 1.00 10.49 360 ARG A C 1
ATOM 2691 O O . ARG A 1 326 ? 1.447 0.203 29.849 1.00 10.18 360 ARG A O 1
ATOM 2699 N N . PRO A 1 327 ? 3.482 1.092 30.234 1.00 12.99 361 PRO A N 1
ATOM 2700 C CA . PRO A 1 327 ? 3.922 -0.053 31.037 1.00 13.55 361 PRO A CA 1
ATOM 2701 C C . PRO A 1 327 ? 2.986 -0.397 32.210 1.00 12.26 361 PRO A C 1
ATOM 2702 O O . PRO A 1 327 ? 2.800 -1.564 32.492 1.00 11.23 361 PRO A O 1
ATOM 2706 N N . GLU A 1 328 ? 2.421 0.606 32.882 1.00 11.42 362 GLU A N 1
ATOM 2707 C CA . GLU A 1 328 ? 1.569 0.320 34.039 1.00 11.78 362 GLU A CA 1
ATOM 2708 C C . GLU A 1 328 ? 0.340 -0.469 33.614 1.00 11.00 362 GLU A C 1
ATOM 2709 O O . GLU A 1 328 ? -0.157 -1.315 34.365 1.00 9.85 362 GLU A O 1
ATOM 2715 N N . GLU A 1 329 ? -0.166 -0.164 32.416 1.00 9.79 363 GLU A N 1
ATOM 2716 C CA . GLU A 1 329 ? -1.366 -0.818 31.926 1.00 9.34 363 GLU A CA 1
ATOM 2717 C C . GLU A 1 329 ? -1.083 -2.240 31.426 1.00 9.33 363 GLU A C 1
ATOM 2718 O O . GLU A 1 329 ? -1.888 -3.166 31.643 1.00 9.85 363 GLU A O 1
ATOM 2724 N N . LYS A 1 330 ? 0.066 -2.441 30.773 1.00 9.61 364 LYS A N 1
ATOM 2725 C CA . LYS A 1 330 ? 0.467 -3.787 30.404 1.00 10.53 364 LYS A CA 1
ATOM 2726 C C . LYS A 1 330 ? 0.618 -4.667 31.654 1.00 10.20 364 LYS A C 1
ATOM 2727 O O . LYS A 1 330 ? 0.219 -5.828 31.652 1.00 10.81 364 LYS A O 1
ATOM 2733 N N . ALA A 1 331 ? 1.221 -4.100 32.698 1.00 9.99 365 ALA A N 1
ATOM 2734 C CA . ALA A 1 331 ? 1.422 -4.839 33.953 1.00 10.05 365 ALA A CA 1
ATOM 2735 C C . ALA A 1 331 ? 0.100 -5.182 34.578 1.00 9.67 365 ALA A C 1
ATOM 2736 O O . ALA A 1 331 ? -0.114 -6.304 35.037 1.00 10.53 365 ALA A O 1
ATOM 2738 N N . MET A 1 332 ? -0.827 -4.215 34.584 1.00 9.54 366 MET A N 1
ATOM 2739 C CA . MET A 1 332 ? -2.153 -4.440 35.144 1.00 9.29 366 MET A CA 1
ATOM 2740 C C . MET A 1 332 ? -2.896 -5.558 34.439 1.00 9.49 366 MET A C 1
ATOM 2741 O O . MET A 1 332 ? -3.452 -6.482 35.070 1.00 8.93 366 MET A O 1
ATOM 2746 N N . ALA A 1 333 ? -2.938 -5.485 33.114 1.00 9.70 367 ALA A N 1
ATOM 2747 C CA . ALA A 1 333 ? -3.671 -6.465 32.345 1.00 10.42 367 ALA A CA 1
ATOM 2748 C C . ALA A 1 333 ? -3.100 -7.867 32.554 1.00 10.16 367 ALA A C 1
ATOM 2749 O O . ALA A 1 333 ? -3.847 -8.847 32.710 1.00 10.34 367 ALA A O 1
ATOM 2751 N N . THR A 1 334 ? -1.781 -7.953 32.576 1.00 10.87 368 THR A N 1
ATOM 2752 C CA . THR A 1 334 ? -1.095 -9.254 32.747 1.00 11.70 368 THR A CA 1
ATOM 2753 C C . THR A 1 334 ? -1.373 -9.861 34.130 1.00 11.18 368 THR A C 1
ATOM 2754 O O . THR A 1 334 ? -1.724 -11.038 34.248 1.00 11.16 368 THR A O 1
ATOM 2758 N N . ALA A 1 335 ? -1.353 -9.014 35.143 1.00 10.97 369 ALA A N 1
ATOM 2759 C CA . ALA A 1 335 ? -1.634 -9.478 36.516 1.00 10.52 369 ALA A CA 1
ATOM 2760 C C . ALA A 1 335 ? -3.064 -9.930 36.723 1.00 9.96 369 ALA A C 1
ATOM 2761 O O . ALA A 1 335 ? -3.339 -10.968 37.345 1.00 10.86 369 ALA A O 1
ATOM 2763 N N . ILE A 1 336 ? -3.987 -9.154 36.187 1.00 9.39 370 ILE A N 1
ATOM 2764 C CA . ILE A 1 336 ? -5.385 -9.547 36.238 1.00 9.54 370 ILE A CA 1
ATOM 2765 C C . ILE A 1 336 ? -5.572 -10.868 35.526 1.00 9.89 370 ILE A C 1
ATOM 2766 O O . ILE A 1 336 ? -6.297 -11.776 36.028 1.00 9.85 370 ILE A O 1
ATOM 2771 N N . GLY A 1 337 ? -4.977 -10.972 34.355 1.00 10.13 371 GLY A N 1
ATOM 2772 C CA . GLY A 1 337 ? -5.167 -12.190 33.573 1.00 10.77 371 GLY A CA 1
ATOM 2773 C C . GLY A 1 337 ? -4.665 -13.434 34.284 1.00 11.29 371 GLY A C 1
ATOM 2774 O O . GLY A 1 337 ? -5.276 -14.522 34.188 1.00 11.51 371 GLY A O 1
ATOM 2775 N N . LYS A 1 338 ? -3.554 -13.292 34.963 1.00 11.22 372 LYS A N 1
ATOM 2776 C CA . LYS A 1 338 ? -2.961 -14.446 35.688 1.00 12.63 372 LYS A CA 1
ATOM 2777 C C . LYS A 1 338 ? -3.904 -14.908 36.805 1.00 11.51 372 LYS A C 1
ATOM 2778 O O . LYS A 1 338 ? -4.119 -16.094 37.002 1.00 11.68 372 LYS A O 1
ATOM 2784 N N . TRP A 1 339 ? -4.458 -13.946 37.534 1.00 9.84 373 TRP A N 1
ATOM 2785 C CA . TRP A 1 339 ? -5.405 -14.258 38.624 1.00 10.00 373 TRP A CA 1
ATOM 2786 C C . TRP A 1 339 ? -6.705 -14.856 38.091 1.00 10.12 373 TRP A C 1
ATOM 2787 O O . TRP A 1 339 ? -7.179 -15.864 38.600 1.00 10.02 373 TRP A O 1
ATOM 2798 N N . MET A 1 340 ? -7.256 -14.256 37.018 1.00 9.20 374 MET A N 1
ATOM 2799 C CA . MET A 1 340 ? -8.484 -14.744 36.421 1.00 10.57 374 MET A CA 1
ATOM 2800 C C . MET A 1 340 ? -8.338 -16.172 35.849 1.00 11.04 374 MET A C 1
ATOM 2801 O O . MET A 1 340 ? -9.265 -16.943 35.874 1.00 10.40 374 MET A O 1
ATOM 2806 N N . ASN A 1 341 ? -7.159 -16.477 35.322 1.00 12.38 375 ASN A N 1
ATOM 2807 C CA . ASN A 1 341 ? -6.916 -17.806 34.773 1.00 14.75 375 ASN A CA 1
ATOM 2808 C C . ASN A 1 341 ? -7.023 -18.864 35.893 1.00 14.62 375 ASN A C 1
ATOM 2809 O O . ASN A 1 341 ? -7.510 -19.970 35.680 1.00 15.09 375 ASN A O 1
ATOM 2814 N N . ARG A 1 342 ? -6.629 -18.487 37.099 1.00 13.20 376 ARG A N 1
ATOM 2815 C CA . ARG A 1 342 ? -6.665 -19.402 38.233 1.00 14.71 376 ARG A CA 1
ATOM 2816 C C . ARG A 1 342 ? -8.011 -19.438 38.936 1.00 12.86 376 ARG A C 1
ATOM 2817 O O . ARG A 1 342 ? -8.486 -20.499 39.352 1.00 13.10 376 ARG A O 1
ATOM 2825 N N . TYR A 1 343 ? -8.644 -18.269 39.084 1.00 11.45 377 TYR A N 1
ATOM 2826 C CA . TYR A 1 343 ? -9.777 -18.102 39.967 1.00 11.14 377 TYR A CA 1
ATOM 2827 C C . TYR A 1 343 ? -11.075 -17.648 39.310 1.00 10.98 377 TYR A C 1
ATOM 2828 O O . TYR A 1 343 ? -12.090 -17.443 39.986 1.00 12.28 377 TYR A O 1
ATOM 2837 N N . GLY A 1 344 ? -11.070 -17.529 37.989 1.00 11.15 378 GLY A N 1
ATOM 2838 C CA . GLY A 1 344 ? -12.177 -16.996 37.237 1.00 11.37 378 GLY A CA 1
ATOM 2839 C C . GLY A 1 344 ? -13.465 -17.756 37.278 1.00 12.53 378 GLY A C 1
ATOM 2840 O O . GLY A 1 344 ? -14.541 -17.208 36.991 1.00 12.83 378 GLY A O 1
ATOM 2841 N N . LYS A 1 345 ? -13.417 -19.015 37.698 1.00 13.01 379 LYS A N 1
ATOM 2842 C CA . LYS A 1 345 ? -14.659 -19.743 37.920 1.00 14.02 379 LYS A CA 1
ATOM 2843 C C . LYS A 1 345 ? -15.580 -19.068 38.947 1.00 13.38 379 LYS A C 1
ATOM 2844 O O . LYS A 1 345 ? -16.772 -19.336 38.961 1.00 13.14 379 LYS A O 1
ATOM 2848 N N . ALA A 1 346 ? -14.990 -18.302 39.866 1.00 11.85 380 ALA A N 1
ATOM 2849 C CA . ALA A 1 346 ? -15.743 -17.565 40.884 1.00 12.21 380 ALA A CA 1
ATOM 2850 C C . ALA A 1 346 ? -16.180 -16.171 40.428 1.00 11.52 380 ALA A C 1
ATOM 2851 O O . ALA A 1 346 ? -16.841 -15.435 41.191 1.00 10.51 380 ALA A O 1
ATOM 2853 N N . VAL A 1 347 ? -15.886 -15.831 39.161 1.00 10.70 381 VAL A N 1
ATOM 2854 C CA . VAL A 1 347 ? -16.233 -14.526 38.596 1.00 10.61 381 VAL A CA 1
ATOM 2855 C C . VAL A 1 347 ? -17.173 -14.616 37.391 1.00 9.58 381 VAL A C 1
ATOM 2856 O O . VAL A 1 347 ? -18.300 -14.157 37.415 1.00 9.76 381 VAL A O 1
ATOM 2860 N N . TYR A 1 348 ? -16.726 -15.267 36.328 1.00 10.11 382 TYR A N 1
ATOM 2861 C CA . TYR A 1 348 ? -17.527 -15.412 35.136 1.00 10.18 382 TYR A CA 1
ATOM 2862 C C . TYR A 1 348 ? -18.811 -16.146 35.429 1.00 10.09 382 TYR A C 1
ATOM 2863 O O . TYR A 1 348 ? -18.807 -17.193 36.109 1.00 10.72 382 TYR A O 1
ATOM 2872 N N . ALA A 1 349 ? -19.926 -15.616 34.908 1.00 10.87 383 ALA A N 1
ATOM 2873 C CA . ALA A 1 349 ? -21.246 -16.212 35.085 1.00 11.53 383 ALA A CA 1
ATOM 2874 C C . ALA A 1 349 ? -21.674 -16.397 36.546 1.00 12.23 383 ALA A C 1
ATOM 2875 O O . ALA A 1 349 ? -22.505 -17.241 36.848 1.00 13.38 383 ALA A O 1
ATOM 2877 N N . CYS A 1 350 ? -21.100 -15.595 37.449 1.00 11.78 384 CYS A N 1
ATOM 2878 C CA . CYS A 1 350 ? -21.435 -15.650 38.856 1.00 10.94 384 CYS A CA 1
ATOM 2879 C C . CYS A 1 350 ? -22.344 -14.484 39.246 1.00 10.63 384 CYS A C 1
ATOM 2880 O O . CYS A 1 350 ? -22.522 -13.508 38.476 1.00 10.10 384 CYS A O 1
ATOM 2883 N N . ASP A 1 351 ? -22.858 -14.541 40.468 1.00 9.77 385 ASP A N 1
ATOM 2884 C CA . ASP A 1 351 ? -23.823 -13.544 40.944 1.00 10.77 385 ASP A CA 1
ATOM 2885 C C . ASP A 1 351 ? -23.846 -13.514 42.471 1.00 10.85 385 ASP A C 1
ATOM 2886 O O . ASP A 1 351 ? -23.081 -14.202 43.153 1.00 11.13 385 ASP A O 1
ATOM 2891 N N . TYR A 1 352 ? -24.724 -12.697 42.991 1.00 11.54 386 TYR A N 1
ATOM 2892 C CA . TYR A 1 352 ? -24.957 -12.509 44.429 1.00 11.47 386 TYR A CA 1
ATOM 2893 C C . TYR A 1 352 ? -25.373 -13.821 45.083 1.00 11.01 386 TYR A C 1
ATOM 2894 O O . TYR A 1 352 ? -26.259 -14.527 44.554 1.00 10.72 386 TYR A O 1
ATOM 2903 N N . ALA A 1 353 ? -24.776 -14.122 46.253 1.00 10.59 387 ALA A N 1
ATOM 2904 C CA . ALA A 1 353 ? -24.984 -15.415 46.914 1.00 11.15 387 ALA A CA 1
ATOM 2905 C C . ALA A 1 353 ? -26.079 -15.417 48.006 1.00 12.62 387 ALA A C 1
ATOM 2906 O O . ALA A 1 353 ? -26.511 -16.505 48.407 1.00 12.48 387 ALA A O 1
ATOM 2908 N N . GLY A 1 354 ? -26.517 -14.254 48.474 1.00 12.18 388 GLY A N 1
ATOM 2909 C CA . GLY A 1 354 ? -27.508 -14.126 49.507 1.00 12.94 388 GLY A CA 1
ATOM 2910 C C . GLY A 1 354 ? -26.999 -14.485 50.908 1.00 13.73 388 GLY A C 1
ATOM 2911 O O . GLY A 1 354 ? -27.808 -14.780 51.787 1.00 14.11 388 GLY A O 1
ATOM 2912 N N . PHE A 1 355 ? -25.685 -14.412 51.139 1.00 13.22 389 PHE A N 1
ATOM 2913 C CA . PHE A 1 355 ? -25.095 -14.694 52.467 1.00 13.20 389 PHE A CA 1
ATOM 2914 C C . PHE A 1 355 ? -24.735 -13.352 53.120 1.00 13.91 389 PHE A C 1
ATOM 2915 O O . PHE A 1 355 ? -24.347 -12.359 52.433 1.00 14.54 389 PHE A O 1
ATOM 2923 N N . GLU A 1 356 ? -24.777 -13.313 54.441 1.00 13.17 390 GLU A N 1
ATOM 2924 C CA A GLU A 1 356 ? -24.287 -12.168 55.194 0.50 13.74 390 GLU A CA 1
ATOM 2925 C CA B GLU A 1 356 ? -24.294 -12.161 55.175 0.50 13.89 390 GLU A CA 1
ATOM 2926 C C . GLU A 1 356 ? -22.792 -11.957 54.944 1.00 13.04 390 GLU A C 1
ATOM 2927 O O . GLU A 1 356 ? -21.980 -12.880 54.984 1.00 11.32 390 GLU A O 1
ATOM 2938 N N . LYS A 1 357 ? -22.424 -10.710 54.714 1.00 12.57 391 LYS A N 1
ATOM 2939 C CA . LYS A 1 357 ? -21.062 -10.328 54.424 1.00 11.40 391 LYS A CA 1
ATOM 2940 C C . LYS A 1 357 ? -20.126 -10.634 55.600 1.00 10.68 391 LYS A C 1
ATOM 2941 O O . LYS A 1 357 ? -20.460 -10.331 56.768 1.00 11.50 391 LYS A O 1
ATOM 2947 N N . GLN A 1 358 ? -18.958 -11.187 55.289 1.00 10.01 392 GLN A N 1
ATOM 2948 C CA . GLN A 1 358 ? -17.899 -11.444 56.271 1.00 10.09 392 GLN A CA 1
ATOM 2949 C C . GLN A 1 358 ? -16.612 -10.697 55.925 1.00 10.13 392 GLN A C 1
ATOM 2950 O O . GLN A 1 358 ? -16.400 -10.310 54.788 1.00 9.76 392 GLN A O 1
ATOM 2956 N N . ASP A 1 359 ? -15.750 -10.482 56.929 1.00 10.14 393 ASP A N 1
ATOM 2957 C CA . ASP A 1 359 ? -14.610 -9.595 56.769 1.00 10.46 393 ASP A CA 1
ATOM 2958 C C . ASP A 1 359 ? -13.476 -10.108 55.892 1.00 9.65 393 ASP A C 1
ATOM 2959 O O . ASP A 1 359 ? -12.633 -9.312 55.457 1.00 9.42 393 ASP A O 1
ATOM 2964 N N . TRP A 1 360 ? -13.419 -11.427 55.675 1.00 8.98 394 TRP A N 1
ATOM 2965 C CA . TRP A 1 360 ? -12.318 -12.042 54.937 1.00 8.97 394 TRP A CA 1
ATOM 2966 C C . TRP A 1 360 ? -12.416 -11.788 53.438 1.00 8.22 394 TRP A C 1
ATOM 2967 O O . TRP A 1 360 ? -11.434 -11.961 52.732 1.00 8.36 394 TRP A O 1
ATOM 2978 N N . GLY A 1 361 ? -13.572 -11.343 52.959 1.00 8.15 395 GLY A N 1
ATOM 2979 C CA . GLY A 1 361 ? -13.726 -11.168 51.506 1.00 8.44 395 GLY A CA 1
ATOM 2980 C C . GLY A 1 361 ? -15.159 -11.274 51.072 1.00 8.49 395 GLY A C 1
ATOM 2981 O O . GLY A 1 361 ? -16.073 -10.813 51.773 1.00 9.09 395 GLY A O 1
ATOM 2982 N N . TYR A 1 362 ? -15.380 -11.894 49.906 1.00 8.43 396 TYR A N 1
ATOM 2983 C CA . TYR A 1 362 ? -16.671 -11.887 49.256 1.00 8.58 396 TYR A CA 1
ATOM 2984 C C . TYR A 1 362 ? -17.144 -13.289 48.929 1.00 8.80 396 TYR A C 1
ATOM 2985 O O . TYR A 1 362 ? -16.313 -14.157 48.596 1.00 8.94 396 TYR A O 1
ATOM 2994 N N . TYR A 1 363 ? -18.440 -13.494 48.966 1.00 8.41 397 TYR A N 1
ATOM 2995 C CA . TYR A 1 363 ? -19.042 -14.671 48.381 1.00 8.83 397 TYR A CA 1
ATOM 2996 C C . TYR A 1 363 ? -19.507 -14.375 46.930 1.00 9.15 397 TYR A C 1
ATOM 2997 O O . TYR A 1 363 ? -19.982 -13.301 46.648 1.00 8.57 397 TYR A O 1
ATOM 3006 N N . THR A 1 364 ? -19.390 -15.373 46.066 1.00 9.27 398 THR A N 1
ATOM 3007 C CA . THR A 1 364 ? -20.108 -15.347 44.768 1.00 10.57 398 THR A CA 1
ATOM 3008 C C . THR A 1 364 ? -20.809 -16.698 44.596 1.00 11.09 398 THR A C 1
ATOM 3009 O O . THR A 1 364 ? -20.434 -17.688 45.221 1.00 10.45 398 THR A O 1
ATOM 3013 N N . ARG A 1 365 ? -21.860 -16.703 43.790 1.00 12.33 399 ARG A N 1
ATOM 3014 C CA A ARG A 1 365 ? -22.640 -17.906 43.510 0.50 12.45 399 ARG A CA 1
ATOM 3015 C CA B ARG A 1 365 ? -22.643 -17.906 43.512 0.50 12.70 399 ARG A CA 1
ATOM 3016 C C . ARG A 1 365 ? -22.579 -18.258 42.016 1.00 12.81 399 ARG A C 1
ATOM 3017 O O . ARG A 1 365 ? -22.773 -17.400 41.160 1.00 11.87 399 ARG A O 1
ATOM 3032 N N . GLY A 1 366 ? -22.272 -19.522 41.732 1.00 12.84 400 GLY A N 1
ATOM 3033 C CA . GLY A 1 366 ? -22.225 -20.052 40.352 1.00 14.64 400 GLY A CA 1
ATOM 3034 C C . GLY A 1 366 ? -23.589 -20.476 39.846 1.00 15.31 400 GLY A C 1
ATOM 3035 O O . GLY A 1 366 ? -24.586 -20.357 40.559 1.00 16.99 400 GLY A O 1
ATOM 3036 N N . LYS A 1 367 ? -23.633 -20.996 38.621 1.00 17.02 401 LYS A N 1
ATOM 3037 C CA . LYS A 1 367 ? -24.922 -21.310 37.990 1.00 18.14 401 LYS A CA 1
ATOM 3038 C C . LYS A 1 367 ? -25.542 -22.585 38.530 1.00 20.67 401 LYS A C 1
ATOM 3039 O O . LYS A 1 367 ? -26.743 -22.798 38.362 1.00 23.65 401 LYS A O 1
ATOM 3045 N N . ASN A 1 368 ? -24.737 -23.416 39.177 1.00 20.94 402 ASN A N 1
ATOM 3046 C CA . ASN A 1 368 ? -25.233 -24.669 39.724 1.00 22.84 402 ASN A CA 1
ATOM 3047 C C . ASN A 1 368 ? -25.137 -24.708 41.257 1.00 22.81 402 ASN A C 1
ATOM 3048 O O . ASN A 1 368 ? -24.774 -25.717 41.806 1.00 23.96 402 ASN A O 1
ATOM 3053 N N . ASP A 1 369 ? -25.463 -23.586 41.905 1.00 22.53 403 ASP A N 1
ATOM 3054 C CA . ASP A 1 369 ? -25.483 -23.443 43.366 1.00 24.18 403 ASP A CA 1
ATOM 3055 C C . ASP A 1 369 ? -24.116 -23.588 44.056 1.00 19.86 403 ASP A C 1
ATOM 3056 O O . ASP A 1 369 ? -24.086 -23.705 45.270 1.00 20.04 403 ASP A O 1
ATOM 3061 N N . GLU A 1 370 ? -23.024 -23.549 43.311 1.00 16.23 404 GLU A N 1
ATOM 3062 C CA . GLU A 1 370 ? -21.709 -23.400 43.908 1.00 16.26 404 GLU A CA 1
ATOM 3063 C C . GLU A 1 370 ? -21.676 -22.072 44.673 1.00 15.46 404 GLU A C 1
ATOM 3064 O O . GLU A 1 370 ? -22.154 -21.046 44.162 1.00 14.31 404 GLU A O 1
ATOM 3070 N N . VAL A 1 371 ? -21.115 -22.101 45.888 1.00 13.18 405 VAL A N 1
ATOM 3071 C CA . VAL A 1 371 ? -20.855 -20.869 46.643 1.00 13.47 405 VAL A CA 1
ATOM 3072 C C . VAL A 1 371 ? -19.341 -20.739 46.802 1.00 12.82 405 VAL A C 1
ATOM 3073 O O . VAL A 1 371 ? -18.683 -21.597 47.416 1.00 14.08 405 VAL A O 1
ATOM 3077 N N . TYR A 1 372 ? -18.789 -19.665 46.249 1.00 10.33 406 TYR A N 1
ATOM 3078 C CA . TYR A 1 372 ? -17.362 -19.418 46.309 1.00 10.19 406 TYR A CA 1
ATOM 3079 C C . TYR A 1 372 ? -17.043 -18.371 47.379 1.00 10.10 406 TYR A C 1
ATOM 3080 O O . TYR A 1 372 ? -17.717 -17.332 47.464 1.00 10.75 406 TYR A O 1
ATOM 3089 N N . MET A 1 373 ? -16.045 -18.676 48.193 1.00 9.41 407 MET A N 1
ATOM 3090 C CA . MET A 1 373 ? -15.429 -17.747 49.167 1.00 9.03 407 MET A CA 1
ATOM 3091 C C . MET A 1 373 ? -14.159 -17.222 48.552 1.00 8.82 407 MET A C 1
ATOM 3092 O O . MET A 1 373 ? -13.239 -17.970 48.260 1.00 9.14 407 MET A O 1
ATOM 3097 N N . VAL A 1 374 ? -14.139 -15.902 48.248 1.00 9.20 408 VAL A N 1
ATOM 3098 C CA . VAL A 1 374 ? -12.993 -15.247 47.679 1.00 8.68 408 VAL A CA 1
ATOM 3099 C C . VAL A 1 374 ? -12.335 -14.418 48.796 1.00 8.91 408 VAL A C 1
ATOM 3100 O O . VAL A 1 374 ? -12.894 -13.392 49.268 1.00 8.47 408 VAL A O 1
ATOM 3104 N N . VAL A 1 375 ? -11.192 -14.914 49.253 1.00 8.62 409 VAL A N 1
ATOM 3105 C CA . VAL A 1 375 ? -10.533 -14.427 50.453 1.00 8.20 409 VAL A CA 1
ATOM 3106 C C . VAL A 1 375 ? -9.451 -13.394 50.067 1.00 8.33 409 VAL A C 1
ATOM 3107 O O . VAL A 1 375 ? -8.461 -13.729 49.402 1.00 8.59 409 VAL A O 1
ATOM 3111 N N . PHE A 1 376 ? -9.674 -12.159 50.536 1.00 8.59 410 PHE A N 1
ATOM 3112 C CA . PHE A 1 376 ? -8.744 -11.025 50.384 1.00 8.49 410 PHE A CA 1
ATOM 3113 C C . PHE A 1 376 ? -8.010 -10.628 51.660 1.00 8.81 410 PHE A C 1
ATOM 3114 O O . PHE A 1 376 ? -6.902 -10.012 51.605 1.00 9.07 410 PHE A O 1
ATOM 3122 N N . ASN A 1 377 ? -8.583 -10.979 52.815 1.00 8.64 411 ASN A N 1
ATOM 3123 C CA . ASN A 1 377 ? -8.044 -10.582 54.126 1.00 8.64 411 ASN A CA 1
ATOM 3124 C C . ASN A 1 377 ? -7.918 -11.816 55.024 1.00 8.95 411 ASN A C 1
ATOM 3125 O O . ASN A 1 377 ? -8.980 -12.414 55.380 1.00 9.26 411 ASN A O 1
ATOM 3130 N N . GLN A 1 378 ? -6.682 -12.265 55.236 1.00 9.22 412 GLN A N 1
ATOM 3131 C CA . GLN A 1 378 ? -6.426 -13.578 55.833 1.00 9.16 412 GLN A CA 1
ATOM 3132 C C . GLN A 1 378 ? -6.473 -13.456 57.352 1.00 9.14 412 GLN A C 1
ATOM 3133 O O . GLN A 1 378 ? -5.685 -12.748 57.930 1.00 8.75 412 GLN A O 1
ATOM 3139 N N . PRO A 1 379 ? -7.425 -14.167 58.011 1.00 8.99 413 PRO A N 1
ATOM 3140 C CA A PRO A 1 379 ? -7.532 -14.064 59.478 0.50 8.93 413 PRO A CA 1
ATOM 3141 C CA B PRO A 1 379 ? -7.486 -13.990 59.482 0.50 9.14 413 PRO A CA 1
ATOM 3142 C C . PRO A 1 379 ? -6.359 -14.676 60.217 1.00 8.80 413 PRO A C 1
ATOM 3143 O O . PRO A 1 379 ? -6.009 -15.825 59.927 1.00 8.75 413 PRO A O 1
ATOM 3150 N N . TYR A 1 380 ? -5.795 -13.944 61.189 1.00 8.66 414 TYR A N 1
ATOM 3151 C CA . TYR A 1 380 ? -4.778 -14.536 62.077 1.00 9.01 414 TYR A CA 1
ATOM 3152 C C . TYR A 1 380 ? -5.367 -15.738 62.826 1.00 9.43 414 TYR A C 1
ATOM 3153 O O . TYR A 1 380 ? -4.622 -16.648 63.176 1.00 9.74 414 TYR A O 1
ATOM 3162 N N . SER A 1 381 ? -6.683 -15.754 63.048 1.00 8.60 415 SER A N 1
ATOM 3163 C CA . SER A 1 381 ? -7.307 -16.919 63.719 1.00 9.10 415 SER A CA 1
ATOM 3164 C C . SER A 1 381 ? -7.214 -18.202 62.898 1.00 9.46 415 SER A C 1
ATOM 3165 O O . SER A 1 381 ? -7.501 -19.309 63.438 1.00 8.85 415 SER A O 1
ATOM 3168 N N . GLU A 1 382 ? -6.920 -18.073 61.589 1.00 9.16 416 GLU A N 1
ATOM 3169 C CA . GLU A 1 382 ? -6.855 -19.203 60.665 1.00 10.06 416 GLU A CA 1
ATOM 3170 C C . GLU A 1 382 ? -8.205 -19.873 60.463 1.00 9.68 416 GLU A C 1
ATOM 3171 O O . GLU A 1 382 ? -8.298 -21.030 60.021 1.00 9.62 416 GLU A O 1
ATOM 3177 N N . ARG A 1 383 ? -9.254 -19.099 60.742 1.00 9.67 417 ARG A N 1
ATOM 3178 C CA . ARG A 1 383 ? -10.623 -19.531 60.605 1.00 10.14 417 ARG A CA 1
ATOM 3179 C C . ARG A 1 383 ? -11.413 -18.479 59.828 1.00 10.01 417 ARG A C 1
ATOM 3180 O O . ARG A 1 383 ? -11.336 -17.311 60.138 1.00 9.87 417 ARG A O 1
ATOM 3188 N N . LEU A 1 384 ? -12.160 -18.920 58.831 1.00 9.55 418 LEU A N 1
ATOM 3189 C CA . LEU A 1 384 ? -12.994 -18.070 57.978 1.00 8.91 418 LEU A CA 1
ATOM 3190 C C . LEU A 1 384 ? -14.445 -18.289 58.392 1.00 8.51 418 LEU A C 1
ATOM 3191 O O . LEU A 1 384 ? -15.017 -19.357 58.188 1.00 9.55 418 LEU A O 1
ATOM 3196 N N . ILE A 1 385 ? -15.042 -17.275 59.025 1.00 8.98 419 ILE A N 1
ATOM 3197 C CA . ILE A 1 385 ? -16.403 -17.394 59.513 1.00 9.44 419 ILE A CA 1
ATOM 3198 C C . ILE A 1 385 ? -17.405 -17.456 58.370 1.00 9.69 419 ILE A C 1
ATOM 3199 O O . ILE A 1 385 ? -17.399 -16.605 57.486 1.00 9.20 419 ILE A O 1
ATOM 3204 N N . VAL A 1 386 ? -18.282 -18.445 58.420 1.00 9.59 420 VAL A N 1
ATOM 3205 C CA . VAL A 1 386 ? -19.355 -18.556 57.446 1.00 10.67 420 VAL A CA 1
ATOM 3206 C C . VAL A 1 386 ? -20.675 -18.680 58.220 1.00 11.61 420 VAL A C 1
ATOM 3207 O O . VAL A 1 386 ? -20.947 -19.695 58.881 1.00 11.78 420 VAL A O 1
ATOM 3211 N N . LYS A 1 387 ? -21.515 -17.658 58.100 1.00 12.14 421 LYS A N 1
ATOM 3212 C CA . LYS A 1 387 ? -22.884 -17.664 58.614 1.00 14.53 421 LYS A CA 1
ATOM 3213 C C . LYS A 1 387 ? -23.823 -17.939 57.448 1.00 14.38 421 LYS A C 1
ATOM 3214 O O . LYS A 1 387 ? -23.891 -17.159 56.511 1.00 13.23 421 LYS A O 1
ATOM 3220 N N . THR A 1 388 ? -24.553 -19.052 57.531 1.00 14.01 422 THR A N 1
ATOM 3221 C CA . THR A 1 388 ? -25.452 -19.484 56.450 1.00 14.45 422 THR A CA 1
ATOM 3222 C C . THR A 1 388 ? -26.866 -18.916 56.649 1.00 15.34 422 THR A C 1
ATOM 3223 O O . THR A 1 388 ? -27.328 -18.728 57.780 1.00 15.58 422 THR A O 1
ATOM 3227 N N . PRO A 1 389 ? -27.558 -18.620 55.549 1.00 15.28 423 PRO A N 1
ATOM 3228 C CA . PRO A 1 389 ? -28.976 -18.296 55.671 1.00 17.16 423 PRO A CA 1
ATOM 3229 C C . PRO A 1 389 ? -29.778 -19.479 56.277 1.00 18.93 423 PRO A C 1
ATOM 3230 O O . PRO A 1 389 ? -29.315 -20.633 56.309 1.00 17.86 423 PRO A O 1
ATOM 3234 N N . LYS A 1 390 ? -30.979 -19.173 56.722 1.00 21.93 424 LYS A N 1
ATOM 3235 C CA . LYS A 1 390 ? -31.899 -20.190 57.241 1.00 24.62 424 LYS A CA 1
ATOM 3236 C C . LYS A 1 390 ? -32.047 -21.356 56.278 1.00 22.52 424 LYS A C 1
ATOM 3237 O O . LYS A 1 390 ? -32.214 -21.160 55.092 1.00 24.89 424 LYS A O 1
ATOM 3239 N N . GLY A 1 391 ? -31.924 -22.570 56.782 1.00 23.71 425 GLY A N 1
ATOM 3240 C CA . GLY A 1 391 ? -32.151 -23.768 55.955 1.00 22.54 425 GLY A CA 1
ATOM 3241 C C . GLY A 1 391 ? -30.975 -24.203 55.114 1.00 23.22 425 GLY A C 1
ATOM 3242 O O . GLY A 1 391 ? -31.050 -25.235 54.430 1.00 24.21 425 GLY A O 1
ATOM 3243 N N . ILE A 1 392 ? -29.866 -23.458 55.174 1.00 20.37 426 ILE A N 1
ATOM 3244 C CA . ILE A 1 392 ? -28.706 -23.791 54.368 1.00 19.72 426 ILE A CA 1
ATOM 3245 C C . ILE A 1 392 ? -27.619 -24.402 55.229 1.00 18.45 426 ILE A C 1
ATOM 3246 O O . ILE A 1 392 ? -27.264 -23.837 56.266 1.00 19.91 426 ILE A O 1
ATOM 3251 N N . THR A 1 393 ? -27.062 -25.518 54.798 1.00 18.06 427 THR A N 1
ATOM 3252 C CA . THR A 1 393 ? -25.906 -26.120 55.475 1.00 18.53 427 THR A CA 1
ATOM 3253 C C . THR A 1 393 ? -24.727 -26.244 54.537 1.00 18.25 427 THR A C 1
ATOM 3254 O O . THR A 1 393 ? -24.898 -26.346 53.320 1.00 18.09 427 THR A O 1
ATOM 3258 N N . VAL A 1 394 ? -23.523 -26.248 55.113 1.00 16.46 428 VAL A N 1
ATOM 3259 C CA . VAL A 1 394 ? -22.298 -26.443 54.359 1.00 16.88 428 VAL A CA 1
ATOM 3260 C C . VAL A 1 394 ? -21.890 -27.890 54.450 1.00 18.87 428 VAL A C 1
ATOM 3261 O O . VAL A 1 394 ? -21.612 -28.388 55.541 1.00 18.81 428 VAL A O 1
ATOM 3265 N N . GLU A 1 395 ? -21.842 -28.577 53.323 1.00 18.87 429 GLU A N 1
ATOM 3266 C CA . GLU A 1 395 ? -21.451 -29.988 53.298 1.00 20.86 429 GLU A CA 1
ATOM 3267 C C . GLU A 1 395 ? -20.006 -30.256 53.023 1.00 19.77 429 GLU A C 1
ATOM 3268 O O . GLU A 1 395 ? -19.472 -31.290 53.419 1.00 20.52 429 GLU A O 1
ATOM 3274 N N . LYS A 1 396 ? -19.328 -29.348 52.330 1.00 16.57 430 LYS A N 1
ATOM 3275 C CA . LYS A 1 396 ? -17.945 -29.564 51.945 1.00 14.72 430 LYS A CA 1
ATOM 3276 C C . LYS A 1 396 ? -17.335 -28.197 51.620 1.00 13.26 430 LYS A C 1
ATOM 3277 O O . LYS A 1 396 ? -18.057 -27.293 51.190 1.00 13.22 430 LYS A O 1
ATOM 3283 N N . ALA A 1 397 ? -16.034 -28.075 51.839 1.00 12.67 431 ALA A N 1
ATOM 3284 C CA . ALA A 1 397 ? -15.224 -26.968 51.376 1.00 12.70 431 ALA A CA 1
ATOM 3285 C C . ALA A 1 397 ? -13.974 -27.531 50.677 1.00 12.69 431 ALA A C 1
ATOM 3286 O O . ALA A 1 397 ? -13.386 -28.515 51.127 1.00 15.12 431 ALA A O 1
ATOM 3288 N N . THR A 1 398 ? -13.619 -26.920 49.543 1.00 12.03 432 THR A N 1
ATOM 3289 C CA . THR A 1 398 ? -12.540 -27.353 48.688 1.00 12.24 432 THR A CA 1
ATOM 3290 C C . THR A 1 398 ? -11.720 -26.174 48.224 1.00 11.66 432 THR A C 1
ATOM 3291 O O . THR A 1 398 ? -12.300 -25.200 47.758 1.00 11.86 432 THR A O 1
ATOM 3295 N N . LEU A 1 399 ? -10.401 -26.269 48.279 1.00 11.23 433 LEU A N 1
ATOM 3296 C CA . LEU A 1 399 ? -9.544 -25.248 47.694 1.00 11.82 433 LEU A CA 1
ATOM 3297 C C . LEU A 1 399 ? -9.639 -25.350 46.167 1.00 12.28 433 LEU A C 1
ATOM 3298 O O . LEU A 1 399 ? -9.349 -26.403 45.579 1.00 12.61 433 LEU A O 1
ATOM 3303 N N . LEU A 1 400 ? -10.045 -24.250 45.531 1.00 12.01 434 LEU A N 1
ATOM 3304 C CA . LEU A 1 400 ? -10.390 -24.287 44.088 1.00 12.84 434 LEU A CA 1
ATOM 3305 C C . LEU A 1 400 ? -9.235 -24.769 43.255 1.00 13.75 434 LEU A C 1
ATOM 3306 O O . LEU A 1 400 ? -9.435 -25.629 42.384 1.00 15.08 434 LEU A O 1
ATOM 3311 N N . THR A 1 401 ? -8.043 -24.238 43.486 1.00 15.13 435 THR A N 1
ATOM 3312 C CA . THR A 1 401 ? -6.901 -24.527 42.610 1.00 16.75 435 THR A CA 1
ATOM 3313 C C . THR A 1 401 ? -6.446 -25.984 42.688 1.00 19.80 435 THR A C 1
ATOM 3314 O O . THR A 1 401 ? -6.105 -26.574 41.653 1.00 20.65 435 THR A O 1
ATOM 3318 N N . THR A 1 402 ? -6.431 -26.566 43.879 1.00 19.32 436 THR A N 1
ATOM 3319 C CA . THR A 1 402 ? -5.792 -27.890 44.091 1.00 20.55 436 THR A CA 1
ATOM 3320 C C . THR A 1 402 ? -6.770 -29.027 44.349 1.00 20.42 436 THR A C 1
ATOM 3321 O O . THR A 1 402 ? -6.382 -30.208 44.252 1.00 19.00 436 THR A O 1
ATOM 3325 N N . GLY A 1 403 ? -8.029 -28.719 44.660 1.00 17.14 437 GLY A N 1
ATOM 3326 C CA . GLY A 1 403 ? -8.955 -29.741 45.120 1.00 17.71 437 GLY A CA 1
ATOM 3327 C C . GLY A 1 403 ? -8.722 -30.200 46.581 1.00 17.24 437 GLY A C 1
ATOM 3328 O O . GLY A 1 403 ? -9.402 -31.076 47.020 1.00 20.39 437 GLY A O 1
ATOM 3329 N N . GLU A 1 404 ? -7.830 -29.570 47.333 1.00 18.27 438 GLU A N 1
ATOM 3330 C CA . GLU A 1 404 ? -7.563 -29.864 48.791 1.00 19.71 438 GLU A CA 1
ATOM 3331 C C . GLU A 1 404 ? -8.888 -29.797 49.555 1.00 19.00 438 GLU A C 1
ATOM 3332 O O . GLU A 1 404 ? -9.624 -28.811 49.425 1.00 16.02 438 GLU A O 1
ATOM 3338 N N . ASP A 1 405 ? -9.213 -30.813 50.353 1.00 17.49 439 ASP A N 1
ATOM 3339 C CA . ASP A 1 405 ? -10.385 -30.747 51.185 1.00 18.25 439 ASP A CA 1
ATOM 3340 C C . ASP A 1 405 ? -10.064 -29.803 52.360 1.00 16.58 439 ASP A C 1
ATOM 3341 O O . ASP A 1 405 ? -8.967 -29.832 52.917 1.00 16.62 439 ASP A O 1
ATOM 3346 N N . ILE A 1 406 ? -11.033 -28.980 52.730 1.00 15.62 440 ILE A N 1
ATOM 3347 C CA . ILE A 1 406 ? -10.816 -27.942 53.769 1.00 15.21 440 ILE A CA 1
ATOM 3348 C C . ILE A 1 406 ? -11.777 -28.272 54.898 1.00 14.06 440 ILE A C 1
ATOM 3349 O O . ILE A 1 406 ? -12.974 -28.481 54.687 1.00 15.65 440 ILE A O 1
ATOM 3354 N N . THR A 1 407 ? -11.284 -28.256 56.119 1.00 15.64 441 THR A N 1
ATOM 3355 C CA . THR A 1 407 ? -12.114 -28.584 57.277 1.00 16.86 441 THR A CA 1
ATOM 3356 C C . THR A 1 407 ? -13.157 -27.530 57.585 1.00 15.03 441 THR A C 1
ATOM 3357 O O . THR A 1 407 ? -12.881 -26.330 57.520 1.00 13.98 441 THR A O 1
ATOM 3361 N N . VAL A 1 408 ? -14.370 -28.001 57.835 1.00 13.68 442 VAL A N 1
ATOM 3362 C CA . VAL A 1 408 ? -15.531 -27.176 58.184 1.00 13.25 442 VAL A CA 1
ATOM 3363 C C . VAL A 1 408 ? -16.001 -27.618 59.559 1.00 13.65 442 VAL A C 1
ATOM 3364 O O . VAL A 1 408 ? -16.353 -28.804 59.749 1.00 13.92 442 VAL A O 1
ATOM 3368 N N . VAL A 1 409 ? -16.073 -26.674 60.496 1.00 13.94 443 VAL A N 1
ATOM 3369 C CA . VAL A 1 409 ? -16.500 -26.946 61.889 1.00 14.14 443 VAL A CA 1
ATOM 3370 C C . VAL A 1 409 ? -17.718 -26.105 62.213 1.00 14.13 443 VAL A C 1
ATOM 3371 O O . VAL A 1 409 ? -17.699 -24.876 62.044 1.00 12.39 443 VAL A O 1
ATOM 3375 N N . GLU A 1 410 ? -18.786 -26.736 62.694 1.00 14.10 444 GLU A N 1
ATOM 3376 C CA . GLU A 1 410 ? -19.925 -25.998 63.182 1.00 15.87 444 GLU A CA 1
ATOM 3377 C C . GLU A 1 410 ? -19.617 -25.350 64.525 1.00 15.46 444 GLU A C 1
ATOM 3378 O O . GLU A 1 410 ? -19.130 -26.018 65.436 1.00 16.32 444 GLU A O 1
ATOM 3384 N N . THR A 1 411 ? -19.860 -24.057 64.666 1.00 13.80 445 THR A N 1
ATOM 3385 C CA . THR A 1 411 ? -19.520 -23.346 65.905 1.00 14.83 445 THR A CA 1
ATOM 3386 C C . THR A 1 411 ? -20.772 -22.952 66.671 1.00 17.52 445 THR A C 1
ATOM 3387 O O . THR A 1 411 ? -20.723 -22.905 67.910 1.00 18.57 445 THR A O 1
ATOM 3391 N N . THR A 1 412 ? -21.855 -22.650 65.956 1.00 18.21 446 THR A N 1
ATOM 3392 C CA . THR A 1 412 ? -23.188 -22.300 66.525 1.00 21.31 446 THR A CA 1
ATOM 3393 C C . THR A 1 412 ? -24.261 -22.793 65.535 1.00 22.62 446 THR A C 1
ATOM 3394 O O . THR A 1 412 ? -23.934 -23.274 64.447 1.00 20.63 446 THR A O 1
ATOM 3398 N N . ARG A 1 413 ? -25.535 -22.583 65.885 1.00 23.78 447 ARG A N 1
ATOM 3399 C CA . ARG A 1 413 ? -26.668 -23.022 65.062 1.00 26.34 447 ARG A CA 1
ATOM 3400 C C . ARG A 1 413 ? -26.606 -22.576 63.598 1.00 26.43 447 ARG A C 1
ATOM 3401 O O . ARG A 1 413 ? -27.076 -23.292 62.728 1.00 31.49 447 ARG A O 1
ATOM 3403 N N . ASN A 1 414 ? -26.139 -21.381 63.323 1.00 21.12 448 ASN A N 1
ATOM 3404 C CA . ASN A 1 414 ? -26.117 -20.993 61.870 1.00 23.81 448 ASN A CA 1
ATOM 3405 C C . ASN A 1 414 ? -24.724 -20.584 61.366 1.00 19.92 448 ASN A C 1
ATOM 3406 O O . ASN A 1 414 ? -24.616 -19.831 60.409 1.00 17.18 448 ASN A O 1
ATOM 3411 N N . GLU A 1 415 ? -23.687 -21.058 62.051 1.00 16.22 449 GLU A N 1
ATOM 3412 C CA . GLU A 1 415 ? -22.341 -20.595 61.776 1.00 14.95 449 GLU A CA 1
ATOM 3413 C C . GLU A 1 415 ? -21.328 -21.727 61.761 1.00 13.38 449 GLU A C 1
ATOM 3414 O O . GLU A 1 415 ? -21.390 -22.695 62.564 1.00 12.26 449 GLU A O 1
ATOM 3420 N N . TYR A 1 416 ? -20.377 -21.592 60.854 1.00 11.78 450 TYR A N 1
ATOM 3421 C CA . TYR A 1 416 ? -19.225 -22.448 60.773 1.00 11.51 450 TYR A CA 1
ATOM 3422 C C . TYR A 1 416 ? -17.912 -21.650 60.798 1.00 11.43 450 TYR A C 1
ATOM 3423 O O . TYR A 1 416 ? -17.864 -20.482 60.371 1.00 10.39 450 TYR A O 1
ATOM 3432 N N . ASN A 1 417 ? -16.849 -22.331 61.205 1.00 9.48 451 ASN A N 1
ATOM 3433 C CA . ASN A 1 417 ? -15.479 -21.949 60.890 1.00 9.79 451 ASN A CA 1
ATOM 3434 C C . ASN A 1 417 ? -14.996 -22.825 59.733 1.00 10.20 451 ASN A C 1
ATOM 3435 O O . ASN A 1 417 ? -14.912 -24.067 59.856 1.00 11.24 451 ASN A O 1
ATOM 3440 N N . VAL A 1 418 ? -14.671 -22.198 58.609 1.00 9.59 452 VAL A N 1
ATOM 3441 C CA . VAL A 1 418 ? -14.019 -22.868 57.499 1.00 10.49 452 VAL A CA 1
ATOM 3442 C C . VAL A 1 418 ? -12.550 -22.586 57.678 1.00 11.03 452 VAL A C 1
ATOM 3443 O O . VAL A 1 418 ? -12.128 -21.425 57.746 1.00 10.85 452 VAL A O 1
ATOM 3447 N N . SER A 1 419 ? -11.741 -23.642 57.793 1.00 11.58 453 SER A N 1
ATOM 3448 C CA A SER A 1 419 ? -10.316 -23.461 57.963 0.50 11.28 453 SER A CA 1
ATOM 3449 C CA B SER A 1 419 ? -10.314 -23.466 57.950 0.50 11.60 453 SER A CA 1
ATOM 3450 C C . SER A 1 419 ? -9.670 -22.775 56.746 1.00 11.49 453 SER A C 1
ATOM 3451 O O . SER A 1 419 ? -10.084 -22.965 55.629 1.00 11.96 453 SER A O 1
ATOM 3456 N N . VAL A 1 420 ? -8.631 -21.979 56.978 1.00 10.98 454 VAL A N 1
ATOM 3457 C CA . VAL A 1 420 ? -7.769 -21.528 55.889 1.00 10.89 454 VAL A CA 1
ATOM 3458 C C . VAL A 1 420 ? -7.013 -22.754 55.355 1.00 11.82 454 VAL A C 1
ATOM 3459 O O . VAL A 1 420 ? -6.895 -23.783 56.071 1.00 11.98 454 VAL A O 1
ATOM 3463 N N . PRO A 1 421 ? -6.463 -22.659 54.152 1.00 13.00 455 PRO A N 1
ATOM 3464 C CA . PRO A 1 421 ? -5.649 -23.800 53.632 1.00 13.51 455 PRO A CA 1
ATOM 3465 C C . PRO A 1 421 ? -4.410 -24.082 54.449 1.00 14.52 455 PRO A C 1
ATOM 3466 O O . PRO A 1 421 ? -3.898 -23.205 55.178 1.00 14.06 455 PRO A O 1
ATOM 3470 N N . LYS A 1 422 ? -3.929 -25.330 54.356 1.00 17.22 456 LYS A N 1
ATOM 3471 C CA . LYS A 1 422 ? -2.761 -25.746 55.143 1.00 17.88 456 LYS A CA 1
ATOM 3472 C C . LYS A 1 422 ? -1.578 -24.854 54.871 1.00 17.41 456 LYS A C 1
ATOM 3473 O O . LYS A 1 422 ? -0.819 -24.577 55.795 1.00 16.55 456 LYS A O 1
ATOM 3479 N N . LYS A 1 423 ? -1.423 -24.449 53.617 1.00 16.34 457 LYS A N 1
ATOM 3480 C CA A LYS A 1 423 ? -0.375 -23.508 53.189 0.50 16.86 457 LYS A CA 1
ATOM 3481 C CA B LYS A 1 423 ? -0.382 -23.484 53.266 0.50 17.04 457 LYS A CA 1
ATOM 3482 C C . LYS A 1 423 ? -1.030 -22.189 52.740 1.00 15.92 457 LYS A C 1
ATOM 3483 O O . LYS A 1 423 ? -1.936 -22.220 51.907 1.00 15.94 457 LYS A O 1
ATOM 3488 N N . ASN A 1 424 ? -0.555 -21.075 53.271 1.00 15.95 458 ASN A N 1
ATOM 3489 C CA . ASN A 1 424 ? -1.065 -19.737 52.870 1.00 14.97 458 ASN A CA 1
ATOM 3490 C C . ASN A 1 424 ? -0.892 -19.563 51.358 1.00 15.33 458 ASN A C 1
ATOM 3491 O O . ASN A 1 424 ? 0.213 -19.643 50.825 1.00 14.55 458 ASN A O 1
ATOM 3496 N N . PRO A 1 425 ? -2.001 -19.333 50.624 1.00 14.28 459 PRO A N 1
ATOM 3497 C CA . PRO A 1 425 ? -1.829 -19.199 49.165 1.00 14.89 459 PRO A CA 1
ATOM 3498 C C . PRO A 1 425 ? -0.991 -18.023 48.700 1.00 13.90 459 PRO A C 1
ATOM 3499 O O . PRO A 1 425 ? -0.556 -18.004 47.536 1.00 14.93 459 PRO A O 1
ATOM 3503 N N . GLY A 1 426 ? -0.799 -17.017 49.542 1.00 12.96 460 GLY A N 1
ATOM 3504 C CA . GLY A 1 426 ? 0.055 -15.889 49.203 1.00 13.64 460 GLY A CA 1
ATOM 3505 C C . GLY A 1 426 ? -0.551 -14.859 48.264 1.00 12.78 460 GLY A C 1
ATOM 3506 O O . GLY A 1 426 ? 0.163 -13.992 47.765 1.00 14.16 460 GLY A O 1
ATOM 3507 N N . GLU A 1 427 ? -1.859 -14.949 48.029 1.00 12.45 461 GLU A N 1
ATOM 3508 C CA . GLU A 1 427 ? -2.587 -14.069 47.128 1.00 11.70 461 GLU A CA 1
ATOM 3509 C C . GLU A 1 427 ? -4.070 -14.274 47.437 1.00 10.95 461 GLU A C 1
ATOM 3510 O O . GLU A 1 427 ? -4.425 -15.290 48.056 1.00 10.50 461 GLU A O 1
ATOM 3516 N N . PRO A 1 428 ? -4.947 -13.367 46.986 1.00 9.85 462 PRO A N 1
ATOM 3517 C CA . PRO A 1 428 ? -6.370 -13.679 47.156 1.00 9.62 462 PRO A CA 1
ATOM 3518 C C . PRO A 1 428 ? -6.753 -14.997 46.501 1.00 10.09 462 PRO A C 1
ATOM 3519 O O . PRO A 1 428 ? -6.263 -15.261 45.408 1.00 11.39 462 PRO A O 1
ATOM 3523 N N . TYR A 1 429 ? -7.562 -15.804 47.180 1.00 9.06 463 TYR A N 1
ATOM 3524 C CA . TYR A 1 429 ? -7.782 -17.169 46.815 1.00 9.08 463 TYR A CA 1
ATOM 3525 C C . TYR A 1 429 ? -9.233 -17.570 46.989 1.00 9.14 463 TYR A C 1
ATOM 3526 O O . TYR A 1 429 ? -10.034 -16.857 47.603 1.00 9.22 463 TYR A O 1
ATOM 3535 N N . VAL A 1 430 ? -9.587 -18.719 46.416 1.00 9.25 464 VAL A N 1
ATOM 3536 C CA . VAL A 1 430 ? -10.961 -19.207 46.418 1.00 8.92 464 VAL A CA 1
ATOM 3537 C C . VAL A 1 430 ? -11.105 -20.567 47.104 1.00 9.44 464 VAL A C 1
ATOM 3538 O O . VAL A 1 430 ? -10.377 -21.526 46.788 1.00 9.59 464 VAL A O 1
ATOM 3542 N N . ILE A 1 431 ? -12.081 -20.638 47.995 1.00 9.66 465 ILE A N 1
ATOM 3543 C CA . ILE A 1 431 ? -12.585 -21.909 48.564 1.00 10.32 465 ILE A CA 1
ATOM 3544 C C . ILE A 1 431 ? -13.985 -22.076 48.050 1.00 9.53 465 ILE A C 1
ATOM 3545 O O . ILE A 1 431 ? -14.850 -21.190 48.217 1.00 10.15 465 ILE A O 1
ATOM 3550 N N . GLN A 1 432 ? -14.242 -23.230 47.422 1.00 10.68 466 GLN A N 1
ATOM 3551 C CA . GLN A 1 432 ? -15.539 -23.549 46.953 1.00 10.97 466 GLN A CA 1
ATOM 3552 C C . GLN A 1 432 ? -16.322 -24.377 47.984 1.00 11.64 466 GLN A C 1
ATOM 3553 O O . GLN A 1 432 ? -15.847 -25.427 48.457 1.00 11.22 466 GLN A O 1
ATOM 3559 N N . LEU A 1 433 ? -17.538 -23.922 48.261 1.00 11.05 467 LEU A N 1
ATOM 3560 C CA . LEU A 1 433 ? -18.454 -24.625 49.161 1.00 12.06 467 LEU A CA 1
ATOM 3561 C C . LEU A 1 433 ? -19.497 -25.426 48.383 1.00 13.37 467 LEU A C 1
ATOM 3562 O O . LEU A 1 433 ? -20.086 -24.928 47.424 1.00 12.82 467 LEU A O 1
ATOM 3567 N N . LYS A 1 434 ? -19.772 -26.620 48.889 1.00 14.41 468 LYS A N 1
ATOM 3568 C CA . LYS A 1 434 ? -20.988 -27.345 48.537 1.00 17.19 468 LYS A CA 1
ATOM 3569 C C . LYS A 1 434 ? -21.999 -27.112 49.628 1.00 16.00 468 LYS A C 1
ATOM 3570 O O . LYS A 1 434 ? -21.739 -27.402 50.822 1.00 16.82 468 LYS A O 1
ATOM 3576 N N . VAL A 1 435 ? -23.132 -26.533 49.268 1.00 15.70 469 VAL A N 1
ATOM 3577 C CA . VAL A 1 435 ? -24.171 -26.225 50.232 1.00 16.64 469 VAL A CA 1
ATOM 3578 C C . VAL A 1 435 ? -25.437 -27.000 49.910 1.00 19.25 469 VAL A C 1
ATOM 3579 O O . VAL A 1 435 ? -25.617 -27.468 48.782 1.00 19.58 469 VAL A O 1
ATOM 3583 N N . ARG A 1 436 ? -26.297 -27.155 50.907 1.00 20.83 470 ARG A N 1
ATOM 3584 C CA . ARG A 1 436 ? -27.569 -27.873 50.746 1.00 23.86 470 ARG A CA 1
ATOM 3585 C C . ARG A 1 436 ? -28.658 -27.054 51.373 1.00 23.97 470 ARG A C 1
ATOM 3586 O O . ARG A 1 436 ? -28.478 -26.508 52.461 1.00 22.20 470 ARG A O 1
ATOM 3594 N N . ALA A 1 437 ? -29.771 -26.927 50.655 1.00 24.14 471 ALA A N 1
ATOM 3595 C CA . ALA A 1 437 ? -30.948 -26.205 51.144 1.00 26.64 471 ALA A CA 1
ATOM 3596 C C . ALA A 1 437 ? -31.965 -27.224 51.638 1.00 30.28 471 ALA A C 1
ATOM 3597 O O . ALA A 1 437 ? -32.249 -28.205 50.927 1.00 28.62 471 ALA A O 1
ATOM 3599 N N . ALA A 1 438 ? -32.493 -26.985 52.840 1.00 30.29 472 ALA A N 1
ATOM 3600 C CA . ALA A 1 438 ? -33.501 -27.870 53.460 1.00 37.21 472 ALA A CA 1
ATOM 3601 C C . ALA A 1 438 ? -34.750 -27.968 52.599 1.00 40.17 472 ALA A C 1
ATOM 3602 O O . ALA A 1 438 ? -35.169 -26.969 52.007 1.00 39.88 472 ALA A O 1
ATOM 3604 N N . LYS A 1 439 ? -35.344 -29.165 52.565 1.00 48.13 473 LYS A N 1
ATOM 3605 C CA . LYS A 1 439 ? -36.531 -29.467 51.741 1.00 52.95 473 LYS A CA 1
ATOM 3606 C C . LYS A 1 439 ? -37.814 -29.050 52.457 1.00 52.04 473 LYS A C 1
ATOM 3607 O O . LYS A 1 439 ? -37.947 -27.906 52.879 1.00 48.17 473 LYS A O 1
ATOM 3609 N N . GLU B 1 1 ? -42.842 9.089 -20.392 1.00 49.48 35 GLU B N 1
ATOM 3610 C CA . GLU B 1 1 ? -42.175 8.670 -19.107 1.00 51.67 35 GLU B CA 1
ATOM 3611 C C . GLU B 1 1 ? -43.115 7.839 -18.254 1.00 51.06 35 GLU B C 1
ATOM 3612 O O . GLU B 1 1 ? -44.194 8.296 -17.899 1.00 57.67 35 GLU B O 1
ATOM 3618 N N . ILE B 1 2 ? -42.701 6.624 -17.925 1.00 46.25 36 ILE B N 1
ATOM 3619 C CA . ILE B 1 2 ? -43.419 5.793 -16.973 1.00 43.55 36 ILE B CA 1
ATOM 3620 C C . ILE B 1 2 ? -42.899 6.191 -15.595 1.00 43.05 36 ILE B C 1
ATOM 3621 O O . ILE B 1 2 ? -41.686 6.128 -15.360 1.00 40.52 36 ILE B O 1
ATOM 3626 N N . PRO B 1 3 ? -43.793 6.643 -14.688 1.00 42.28 37 PRO B N 1
ATOM 3627 C CA . PRO B 1 3 ? -43.288 7.021 -13.354 1.00 38.41 37 PRO B CA 1
ATOM 3628 C C . PRO B 1 3 ? -42.816 5.794 -12.574 1.00 32.42 37 PRO B C 1
ATOM 3629 O O . PRO B 1 3 ? -43.467 4.760 -12.590 1.00 30.63 37 PRO B O 1
ATOM 3633 N N . LEU B 1 4 ? -41.656 5.897 -11.947 1.00 32.23 38 LEU B N 1
ATOM 3634 C CA . LEU B 1 4 ? -41.086 4.745 -11.218 1.00 27.79 38 LEU B CA 1
ATOM 3635 C C . LEU B 1 4 ? -40.495 5.188 -9.905 1.00 26.02 38 LEU B C 1
ATOM 3636 O O . LEU B 1 4 ? -39.820 6.214 -9.836 1.00 25.71 38 LEU B O 1
ATOM 3641 N N . LYS B 1 5 ? -40.695 4.376 -8.874 1.00 24.84 39 LYS B N 1
ATOM 3642 C CA . LYS B 1 5 ? -40.010 4.559 -7.604 1.00 25.53 39 LYS B CA 1
ATOM 3643 C C . LYS B 1 5 ? -38.673 3.815 -7.529 1.00 25.01 39 LYS B C 1
ATOM 3644 O O . LYS B 1 5 ? -37.800 4.213 -6.781 1.00 24.42 39 LYS B O 1
ATOM 3650 N N . TYR B 1 6 ? -38.534 2.733 -8.291 1.00 22.24 40 TYR B N 1
ATOM 3651 C CA . TYR B 1 6 ? -37.402 1.791 -8.167 1.00 21.39 40 TYR B CA 1
ATOM 3652 C C . TYR B 1 6 ? -36.641 1.611 -9.492 1.00 22.67 40 TYR B C 1
ATOM 3653 O O . TYR B 1 6 ? -35.972 0.578 -9.716 1.00 20.73 40 TYR B O 1
ATOM 3662 N N . GLY B 1 7 ? -36.686 2.625 -10.356 1.00 21.41 41 GLY B N 1
ATOM 3663 C CA . GLY B 1 7 ? -35.893 2.622 -11.591 1.00 20.75 41 GLY B CA 1
ATOM 3664 C C . GLY B 1 7 ? -34.518 3.229 -11.399 1.00 21.42 41 GLY B C 1
ATOM 3665 O O . GLY B 1 7 ? -34.003 3.255 -10.268 1.00 20.08 41 GLY B O 1
ATOM 3666 N N . ALA B 1 8 ? -33.906 3.700 -12.492 1.00 20.10 42 ALA B N 1
ATOM 3667 C CA . ALA B 1 8 ? -32.532 4.177 -12.472 1.00 21.84 42 ALA B CA 1
ATOM 3668 C C . ALA B 1 8 ? -32.277 5.305 -11.494 1.00 27.48 42 ALA B C 1
ATOM 3669 O O . ALA B 1 8 ? -33.133 6.115 -11.280 1.00 26.56 42 ALA B O 1
ATOM 3671 N N . THR B 1 9 ? -31.064 5.328 -10.957 1.00 33.98 43 THR B N 1
ATOM 3672 C CA . THR B 1 9 ? -30.593 6.353 -10.015 1.00 39.88 43 THR B CA 1
ATOM 3673 C C . THR B 1 9 ? -29.483 7.246 -10.640 1.00 39.64 43 THR B C 1
ATOM 3674 O O . THR B 1 9 ? -29.514 8.448 -10.461 1.00 43.72 43 THR B O 1
ATOM 3678 N N . ASN B 1 10 ? -28.508 6.657 -11.344 1.00 36.02 44 ASN B N 1
ATOM 3679 C CA . ASN B 1 10 ? -27.504 7.451 -12.040 1.00 32.85 44 ASN B CA 1
ATOM 3680 C C . ASN B 1 10 ? -28.106 7.966 -13.392 1.00 34.08 44 ASN B C 1
ATOM 3681 O O . ASN B 1 10 ? -28.917 7.296 -14.048 1.00 27.45 44 ASN B O 1
ATOM 3686 N N . GLU B 1 11 ? -27.747 9.190 -13.748 1.00 35.05 45 GLU B N 1
ATOM 3687 C CA . GLU B 1 11 ? -27.956 9.712 -15.095 1.00 34.23 45 GLU B CA 1
ATOM 3688 C C . GLU B 1 11 ? -26.557 9.785 -15.721 1.00 28.68 45 GLU B C 1
ATOM 3689 O O . GLU B 1 11 ? -25.709 10.552 -15.261 1.00 32.10 45 GLU B O 1
ATOM 3691 N N . GLY B 1 12 ? -26.269 8.948 -16.716 1.00 24.87 46 GLY B N 1
ATOM 3692 C CA . GLY B 1 12 ? -24.930 8.926 -17.301 1.00 22.13 46 GLY B CA 1
ATOM 3693 C C . GLY B 1 12 ? -23.927 8.166 -16.434 1.00 19.63 46 GLY B C 1
ATOM 3694 O O . GLY B 1 12 ? -24.300 7.558 -15.429 1.00 19.51 46 GLY B O 1
ATOM 3695 N N . LYS B 1 13 ? -22.665 8.186 -16.836 1.00 16.38 47 LYS B N 1
ATOM 3696 C CA . LYS B 1 13 ? -21.601 7.463 -16.123 1.00 15.13 47 LYS B CA 1
ATOM 3697 C C . LYS B 1 13 ? -21.257 8.140 -14.792 1.00 14.41 47 LYS B C 1
ATOM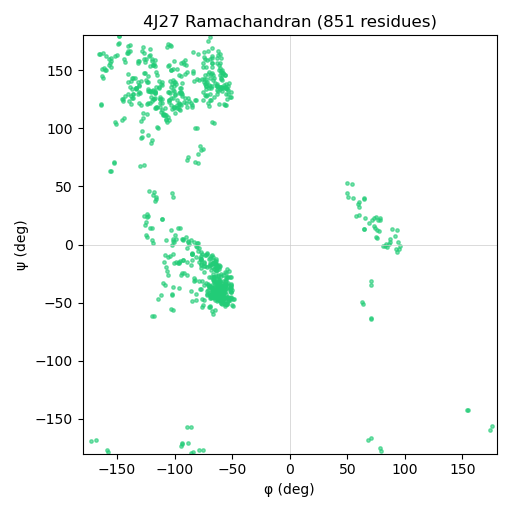 3698 O O . LYS B 1 13 ? -21.111 9.373 -14.727 1.00 15.24 47 LYS B O 1
ATOM 3704 N N . ARG B 1 14 ? -21.024 7.344 -13.748 1.00 13.84 48 ARG B N 1
ATOM 3705 C CA . ARG B 1 14 ? -20.392 7.903 -12.555 1.00 13.92 48 ARG B CA 1
ATOM 3706 C C . ARG B 1 14 ? -18.981 8.351 -12.868 1.00 15.18 48 ARG B C 1
ATOM 3707 O O . ARG B 1 14 ? -18.244 7.645 -13.569 1.00 15.37 48 ARG B O 1
ATOM 3715 N N . GLN B 1 15 ? -18.596 9.506 -12.336 1.00 14.98 49 GLN B N 1
ATOM 3716 C CA . GLN B 1 15 ? -17.236 9.984 -12.519 1.00 16.28 49 GLN B CA 1
ATOM 3717 C C . GLN B 1 15 ? -16.527 10.291 -11.201 1.00 15.23 49 GLN B C 1
ATOM 3718 O O . GLN B 1 15 ? -15.458 10.878 -11.191 1.00 15.31 49 GLN B O 1
ATOM 3724 N N . ASP B 1 16 ? -17.030 9.736 -10.101 1.00 13.65 50 ASP B N 1
ATOM 3725 C CA . ASP B 1 16 ? -16.266 9.778 -8.842 1.00 13.73 50 ASP B CA 1
ATOM 3726 C C . ASP B 1 16 ? -15.019 8.880 -8.948 1.00 14.11 50 ASP B C 1
ATOM 3727 O O . ASP B 1 16 ? -14.984 7.968 -9.801 1.00 13.20 50 ASP B O 1
ATOM 3732 N N . PRO B 1 17 ? -14.013 9.110 -8.105 1.00 13.57 51 PRO B N 1
ATOM 3733 C CA . PRO B 1 17 ? -12.784 8.335 -8.199 1.00 13.86 51 PRO B CA 1
ATOM 3734 C C . PRO B 1 17 ? -12.957 6.809 -8.084 1.00 13.14 51 PRO B C 1
ATOM 3735 O O . PRO B 1 17 ? -12.200 6.078 -8.763 1.00 12.18 51 PRO B O 1
ATOM 3739 N N . ALA B 1 18 ? -13.897 6.345 -7.261 1.00 12.90 52 ALA B N 1
ATOM 3740 C CA . ALA B 1 18 ? -14.076 4.894 -7.081 1.00 12.10 52 ALA B CA 1
ATOM 3741 C C . ALA B 1 18 ? -14.560 4.278 -8.404 1.00 10.93 52 ALA B C 1
ATOM 3742 O O . ALA B 1 18 ? -14.024 3.252 -8.829 1.00 10.63 52 ALA B O 1
ATOM 3744 N N . MET B 1 19 ? -15.497 4.934 -9.081 1.00 9.96 53 MET B N 1
ATOM 3745 C CA . MET B 1 19 ? -15.921 4.427 -10.400 1.00 11.13 53 MET B CA 1
ATOM 3746 C C . MET B 1 19 ? -14.828 4.530 -11.460 1.00 11.54 53 MET B C 1
ATOM 3747 O O . MET B 1 19 ? -14.686 3.642 -12.318 1.00 10.06 53 MET B O 1
ATOM 3752 N N . GLN B 1 20 ? -14.049 5.609 -11.420 1.00 12.49 54 GLN B N 1
ATOM 3753 C CA . GLN B 1 20 ? -12.949 5.779 -12.363 1.00 13.33 54 GLN B CA 1
ATOM 3754 C C . GLN B 1 20 ? -11.934 4.674 -12.198 1.00 12.49 54 GLN B C 1
ATOM 3755 O O . GLN B 1 20 ? -11.388 4.161 -13.193 1.00 11.73 54 GLN B O 1
ATOM 3761 N N . LYS B 1 21 ? -11.712 4.269 -10.956 1.00 11.34 55 LYS B N 1
ATOM 3762 C CA . LYS B 1 21 ? -10.823 3.122 -10.674 1.00 11.00 55 LYS B CA 1
ATOM 3763 C C . LYS B 1 21 ? -11.394 1.792 -11.195 1.00 10.10 55 LYS B C 1
ATOM 3764 O O . LYS B 1 21 ? -10.650 1.004 -11.818 1.00 10.24 55 LYS B O 1
ATOM 3770 N N . PHE B 1 22 ? -12.689 1.552 -10.960 1.00 9.86 56 PHE B N 1
ATOM 3771 C CA . PHE B 1 22 ? -13.369 0.333 -11.428 1.00 10.19 56 PHE B CA 1
ATOM 3772 C C . PHE B 1 22 ? -13.150 0.192 -12.933 1.00 11.01 56 PHE B C 1
ATOM 3773 O O . PHE B 1 22 ? -12.782 -0.889 -13.444 1.00 9.80 56 PHE B O 1
ATOM 3781 N N . ARG B 1 23 ? -13.339 1.323 -13.624 1.00 11.18 57 ARG B N 1
ATOM 3782 C CA . ARG B 1 23 ? -13.229 1.407 -15.077 1.00 11.68 57 ARG B CA 1
ATOM 3783 C C . ARG B 1 23 ? -11.791 1.237 -15.522 1.00 11.43 57 ARG B C 1
ATOM 3784 O O . ARG B 1 23 ? -11.479 0.382 -16.384 1.00 11.45 57 ARG B O 1
ATOM 3792 N N . ASP B 1 24 ? -10.896 2.036 -14.950 1.00 10.71 58 ASP B N 1
ATOM 3793 C CA . ASP B 1 24 ? -9.506 2.070 -15.380 1.00 11.26 58 ASP B CA 1
ATOM 3794 C C . ASP B 1 24 ? -8.821 0.722 -15.179 1.00 10.06 58 ASP B C 1
ATOM 3795 O O . ASP B 1 24 ? -7.877 0.364 -15.917 1.00 10.63 58 ASP B O 1
ATOM 3800 N N . ASN B 1 25 ? -9.236 -0.012 -14.140 1.00 9.55 59 ASN B N 1
ATOM 3801 C CA . ASN B 1 25 ? -8.700 -1.363 -13.916 1.00 9.27 59 ASN B CA 1
ATOM 3802 C C . ASN B 1 25 ? -8.735 -2.233 -15.207 1.00 8.89 59 ASN B C 1
ATOM 3803 O O . ASN B 1 25 ? -7.774 -2.929 -15.531 1.00 8.61 59 ASN B O 1
ATOM 3808 N N . ARG B 1 26 ? -9.882 -2.197 -15.875 1.00 9.11 60 ARG B N 1
ATOM 3809 C CA . ARG B 1 26 ? -10.201 -2.889 -17.174 1.00 9.09 60 ARG B CA 1
ATOM 3810 C C . ARG B 1 26 ? -10.169 -4.411 -17.197 1.00 9.29 60 ARG B C 1
ATOM 3811 O O . ARG B 1 26 ? -11.125 -5.008 -17.704 1.00 10.00 60 ARG B O 1
ATOM 3819 N N . LEU B 1 27 ? -9.109 -5.040 -16.688 1.00 9.08 61 LEU B N 1
ATOM 3820 C CA . LEU B 1 27 ? -8.947 -6.493 -16.772 1.00 9.36 61 LEU B CA 1
ATOM 3821 C C . LEU B 1 27 ? -9.087 -7.082 -15.355 1.00 8.91 61 LEU B C 1
ATOM 3822 O O . LEU B 1 27 ? -8.351 -6.706 -14.449 1.00 9.37 61 LEU B O 1
ATOM 3827 N N . GLY B 1 28 ? -10.046 -7.980 -15.225 1.00 8.67 62 GLY B N 1
ATOM 3828 C CA . GLY B 1 28 ? -10.236 -8.735 -14.010 1.00 8.58 62 GLY B CA 1
ATOM 3829 C C . GLY B 1 28 ? -10.148 -10.227 -14.216 1.00 8.84 62 GLY B C 1
ATOM 3830 O O . GLY B 1 28 ? -10.160 -10.747 -15.354 1.00 8.18 62 GLY B O 1
ATOM 3831 N N . ALA B 1 29 ? -10.077 -10.929 -13.074 1.00 8.21 63 ALA B N 1
ATOM 3832 C CA . ALA B 1 29 ? -10.361 -12.361 -13.041 1.00 8.70 63 ALA B CA 1
ATOM 3833 C C . ALA B 1 29 ? -11.567 -12.658 -12.168 1.00 8.36 63 ALA B C 1
ATOM 3834 O O . ALA B 1 29 ? -11.878 -11.900 -11.256 1.00 8.16 63 ALA B O 1
ATOM 3836 N N . PHE B 1 30 ? -12.238 -13.755 -12.471 1.00 8.08 64 PHE B N 1
ATOM 3837 C CA . PHE B 1 30 ? -13.378 -14.274 -11.697 1.00 8.59 64 PHE B CA 1
ATOM 3838 C C . PHE B 1 30 ? -12.901 -15.578 -11.028 1.00 8.85 64 PHE B C 1
ATOM 3839 O O . PHE B 1 30 ? -12.168 -16.378 -11.657 1.00 8.50 64 PHE B O 1
ATOM 3847 N N . ILE B 1 31 ? -13.305 -15.768 -9.777 1.00 9.26 65 ILE B N 1
ATOM 3848 C CA . ILE B 1 31 ? -13.130 -17.022 -9.059 1.00 9.05 65 ILE B CA 1
ATOM 3849 C C . ILE B 1 31 ? -14.480 -17.626 -8.732 1.00 9.05 65 ILE B C 1
ATOM 3850 O O . ILE B 1 31 ? -15.289 -17.008 -8.012 1.00 8.18 65 ILE B O 1
ATOM 3855 N N . HIS B 1 32 ? -14.734 -18.807 -9.284 1.00 8.23 66 HIS B N 1
ATOM 3856 C CA . HIS B 1 32 ? -15.877 -19.646 -8.881 1.00 8.75 66 HIS B CA 1
ATOM 3857 C C . HIS B 1 32 ? -15.341 -20.804 -8.079 1.00 8.51 66 HIS B C 1
ATOM 3858 O O . HIS B 1 32 ? -14.745 -21.725 -8.627 1.00 8.78 66 HIS B O 1
ATOM 3865 N N . TRP B 1 33 ? -15.543 -20.746 -6.767 1.00 8.79 67 TRP B N 1
ATOM 3866 C CA . TRP B 1 33 ? -15.104 -21.787 -5.864 1.00 9.12 67 TRP B CA 1
ATOM 3867 C C . TRP B 1 33 ? -16.156 -22.066 -4.794 1.00 9.25 67 TRP B C 1
ATOM 3868 O O . TRP B 1 33 ? -16.643 -21.148 -4.134 1.00 9.45 67 TRP B O 1
ATOM 3879 N N . GLY B 1 34 ? -16.585 -23.342 -4.727 1.00 9.52 68 GLY B N 1
ATOM 3880 C CA . GLY B 1 34 ? -17.615 -23.766 -3.803 1.00 10.26 68 GLY B CA 1
ATOM 3881 C C . GLY B 1 34 ? -17.643 -25.280 -3.783 1.00 10.55 68 GLY B C 1
ATOM 3882 O O . GLY B 1 34 ? -16.726 -25.923 -4.323 1.00 10.74 68 GLY B O 1
ATOM 3883 N N . LEU B 1 35 ? -18.689 -25.839 -3.182 1.00 10.47 69 LEU B N 1
ATOM 3884 C CA . LEU B 1 35 ? -18.733 -27.298 -2.982 1.00 10.57 69 LEU B CA 1
ATOM 3885 C C . LEU B 1 35 ? -18.731 -28.100 -4.270 1.00 10.19 69 LEU B C 1
ATOM 3886 O O . LEU B 1 35 ? -18.185 -29.215 -4.289 1.00 11.41 69 LEU B O 1
ATOM 3891 N N . TYR B 1 36 ? -19.286 -27.506 -5.326 1.00 9.26 70 TYR B N 1
ATOM 3892 C CA . TYR B 1 36 ? -19.268 -28.084 -6.677 1.00 9.05 70 TYR B CA 1
ATOM 3893 C C . TYR B 1 36 ? -17.886 -28.448 -7.201 1.00 9.64 70 TYR B C 1
ATOM 3894 O O . TYR B 1 36 ? -17.753 -29.305 -8.079 1.00 9.97 70 TYR B O 1
ATOM 3903 N N . ALA B 1 37 ? -16.819 -27.857 -6.646 1.00 9.74 71 ALA B N 1
ATOM 3904 C CA . ALA B 1 37 ? -15.475 -28.238 -7.052 1.00 10.38 71 ALA B CA 1
ATOM 3905 C C . ALA B 1 37 ? -15.078 -29.663 -6.666 1.00 10.74 71 ALA B C 1
ATOM 3906 O O . ALA B 1 37 ? -14.251 -30.264 -7.326 1.00 10.63 71 ALA B O 1
ATOM 3908 N N . ILE B 1 38 ? -15.688 -30.207 -5.619 1.00 11.20 72 ILE B N 1
ATOM 3909 C CA . ILE B 1 38 ? -15.390 -31.571 -5.140 1.00 11.27 72 ILE B CA 1
ATOM 3910 C C . ILE B 1 38 ? -15.853 -32.628 -6.156 1.00 10.55 72 ILE B C 1
ATOM 3911 O O . ILE B 1 38 ? -15.032 -33.352 -6.659 1.00 10.51 72 ILE B O 1
ATOM 3916 N N . PRO B 1 39 ? -17.161 -32.649 -6.541 1.00 10.19 73 PRO B N 1
ATOM 3917 C CA . PRO B 1 39 ? -17.544 -33.620 -7.568 1.00 9.98 73 PRO B CA 1
ATOM 3918 C C . PRO B 1 39 ? -17.092 -33.277 -8.982 1.00 10.26 73 PRO B C 1
ATOM 3919 O O . PRO B 1 39 ? -16.882 -34.168 -9.817 1.00 10.52 73 PRO B O 1
ATOM 3923 N N . GLY B 1 40 ? -16.857 -31.981 -9.262 1.00 10.43 74 GLY B N 1
ATOM 3924 C CA . GLY B 1 40 ? -16.310 -31.556 -10.550 1.00 10.01 74 GLY B CA 1
ATOM 3925 C C . GLY B 1 40 ? -17.094 -32.025 -11.756 1.00 10.32 74 GLY B C 1
ATOM 3926 O O . GLY B 1 40 ? -16.515 -32.449 -12.765 1.00 11.30 74 GLY B O 1
ATOM 3927 N N . GLY B 1 41 ? -18.418 -31.988 -11.657 1.00 10.39 75 GLY B N 1
ATOM 3928 C CA . GLY B 1 41 ? -19.325 -32.341 -12.756 1.00 10.88 75 GLY B CA 1
ATOM 3929 C C . GLY B 1 41 ? -19.774 -33.799 -12.789 1.00 12.71 75 GLY B C 1
ATOM 3930 O O . GLY B 1 41 ? -20.540 -34.201 -13.674 1.00 13.75 75 GLY B O 1
ATOM 3931 N N . GLU B 1 42 ? -19.246 -34.612 -11.871 1.00 12.99 76 GLU B N 1
ATOM 3932 C CA . GLU B 1 42 ? -19.594 -36.046 -11.823 1.00 14.93 76 GLU B CA 1
ATOM 3933 C C . GLU B 1 42 ? -20.362 -36.364 -10.554 1.00 14.64 76 GLU B C 1
ATOM 3934 O O . GLU B 1 42 ? -19.980 -35.923 -9.460 1.00 15.14 76 GLU B O 1
ATOM 3940 N N . TRP B 1 43 ? -21.436 -37.144 -10.677 1.00 15.52 77 TRP B N 1
ATOM 3941 C CA . TRP B 1 43 ? -22.181 -37.575 -9.485 1.00 15.50 77 TRP B CA 1
ATOM 3942 C C . TRP B 1 43 ? -22.568 -39.060 -9.609 1.00 17.36 77 TRP B C 1
ATOM 3943 O O . TRP B 1 43 ? -23.147 -39.437 -10.611 1.00 16.99 77 TRP B O 1
ATOM 3954 N N . ASN B 1 44 ? -22.245 -39.853 -8.591 1.00 20.76 78 ASN B N 1
ATOM 3955 C CA . ASN B 1 44 ? -22.572 -41.298 -8.582 1.00 22.45 78 ASN B CA 1
ATOM 3956 C C . ASN B 1 44 ? -22.116 -41.988 -9.873 1.00 23.48 78 ASN B C 1
ATOM 3957 O O . ASN B 1 44 ? -22.816 -42.807 -10.428 1.00 23.61 78 ASN B O 1
ATOM 3962 N N . GLY B 1 45 ? -20.930 -41.618 -10.346 1.00 23.24 79 GLY B N 1
ATOM 3963 C CA . GLY B 1 45 ? -20.309 -42.285 -11.485 1.00 25.15 79 GLY B CA 1
ATOM 3964 C C . GLY B 1 45 ? -20.703 -41.768 -12.844 1.00 23.90 79 GLY B C 1
ATOM 3965 O O . GLY B 1 45 ? -20.225 -42.289 -13.848 1.00 25.94 79 GLY B O 1
ATOM 3966 N N . LYS B 1 46 ? -21.572 -40.756 -12.901 1.00 20.69 80 LYS B N 1
ATOM 3967 C CA . LYS B 1 46 ? -22.058 -40.213 -14.144 1.00 19.85 80 LYS B CA 1
ATOM 3968 C C . LYS B 1 46 ? -21.537 -38.791 -14.328 1.00 18.51 80 LYS B C 1
ATOM 3969 O O . LYS B 1 46 ? -21.691 -37.955 -13.437 1.00 16.68 80 LYS B O 1
ATOM 3975 N N . VAL B 1 47 ? -20.915 -38.537 -15.465 1.00 16.84 81 VAL B N 1
ATOM 3976 C CA . VAL B 1 47 ? -20.407 -37.164 -15.770 1.00 16.45 81 VAL B CA 1
ATOM 3977 C C . VAL B 1 47 ? -21.480 -36.382 -16.502 1.00 15.37 81 VAL B C 1
ATOM 3978 O O . VAL B 1 47 ? -21.977 -36.845 -17.550 1.00 16.30 81 VAL B O 1
ATOM 3982 N N . TYR B 1 48 ? -21.843 -35.200 -16.005 1.00 14.33 82 TYR B N 1
ATOM 3983 C CA . TYR B 1 48 ? -22.849 -34.360 -16.642 1.00 14.60 82 TYR B CA 1
ATOM 3984 C C . TYR B 1 48 ? -22.175 -33.207 -17.389 1.00 15.28 82 TYR B C 1
ATOM 3985 O O . TYR B 1 48 ? -21.228 -32.589 -16.865 1.00 15.20 82 TYR B O 1
ATOM 3994 N N . GLY B 1 49 ? -22.637 -32.941 -18.615 1.00 14.55 83 GLY B N 1
ATOM 3995 C CA . GLY B 1 49 ? -22.032 -31.906 -19.471 1.00 14.41 83 GLY B CA 1
ATOM 3996 C C . GLY B 1 49 ? -22.409 -30.474 -19.115 1.00 14.40 83 GLY B C 1
ATOM 3997 O O . GLY B 1 49 ? -21.727 -29.532 -19.550 1.00 14.42 83 GLY B O 1
ATOM 3998 N N . GLY B 1 50 ? -23.500 -30.288 -18.390 1.00 13.16 84 GLY B N 1
ATOM 3999 C CA . GLY B 1 50 ? -23.897 -28.940 -17.956 1.00 13.27 84 GLY B CA 1
ATOM 4000 C C . GLY B 1 50 ? -22.839 -28.309 -17.040 1.00 11.88 84 GLY B C 1
ATOM 4001 O O . GLY B 1 50 ? -21.946 -28.982 -16.567 1.00 12.10 84 GLY B O 1
ATOM 4002 N N . ALA B 1 51 ? -22.980 -27.012 -16.826 1.00 11.46 85 ALA B N 1
ATOM 4003 C CA . ALA B 1 51 ? -22.084 -26.253 -15.962 1.00 11.27 85 ALA B CA 1
ATOM 4004 C C . ALA B 1 51 ? -21.937 -26.929 -14.596 1.00 11.15 85 ALA B C 1
ATOM 4005 O O . ALA B 1 51 ? -22.925 -27.219 -13.901 1.00 10.94 85 ALA B O 1
ATOM 4007 N N . ALA B 1 52 ? -20.689 -27.165 -14.213 1.00 10.83 86 ALA B N 1
ATOM 4008 C CA . ALA B 1 52 ? -20.387 -27.890 -12.969 1.00 10.68 86 ALA B CA 1
ATOM 4009 C C . ALA B 1 52 ? -20.980 -27.279 -11.711 1.00 11.19 86 ALA B C 1
ATOM 4010 O O . ALA B 1 52 ? -21.355 -28.012 -10.783 1.00 11.20 86 ALA B O 1
ATOM 4012 N N . GLU B 1 53 ? -21.065 -25.951 -11.640 1.00 11.09 87 GLU B N 1
ATOM 4013 C CA . GLU B 1 53 ? -21.644 -25.313 -10.467 1.00 11.49 87 GLU B CA 1
ATOM 4014 C C . GLU B 1 53 ? -23.162 -25.532 -10.317 1.00 11.64 87 GLU B C 1
ATOM 4015 O O . GLU B 1 53 ? -23.728 -25.288 -9.259 1.00 12.78 87 GLU B O 1
ATOM 4021 N N . TRP B 1 54 ? -23.803 -26.065 -11.370 1.00 11.27 88 TRP B N 1
ATOM 4022 C CA . TRP B 1 54 ? -25.197 -26.440 -11.376 1.00 11.67 88 TRP B CA 1
ATOM 4023 C C . TRP B 1 54 ? -25.416 -27.968 -11.244 1.00 12.35 88 TRP B C 1
ATOM 4024 O O . TRP B 1 54 ? -26.522 -28.449 -11.428 1.00 12.44 88 TRP B O 1
ATOM 4035 N N . LEU B 1 55 ? -24.383 -28.719 -10.893 1.00 12.50 89 LEU B N 1
ATOM 4036 C CA . LEU B 1 55 ? -24.511 -30.173 -10.753 1.00 12.47 89 LEU B CA 1
ATOM 4037 C C . LEU B 1 55 ? -25.582 -30.623 -9.802 1.00 13.60 89 LEU B C 1
ATOM 4038 O O . LEU B 1 55 ? -26.249 -31.626 -10.044 1.00 13.48 89 LEU B O 1
ATOM 4043 N N . LYS B 1 56 ? -25.806 -29.873 -8.717 1.00 13.48 90 LYS B N 1
ATOM 4044 C CA . LYS B 1 56 ? -26.910 -30.208 -7.827 1.00 14.41 90 LYS B CA 1
ATOM 4045 C C . LYS B 1 56 ? -28.190 -30.373 -8.622 1.00 14.13 90 LYS B C 1
ATOM 4046 O O . LYS B 1 56 ? -28.998 -31.260 -8.324 1.00 14.09 90 LYS B O 1
ATOM 4052 N N . SER B 1 57 ? -28.418 -29.504 -9.617 1.00 14.96 91 SER B N 1
ATOM 4053 C CA . SER B 1 57 ? -29.618 -29.567 -10.445 1.00 15.57 91 SER B CA 1
ATOM 4054 C C . SER B 1 57 ? -29.558 -30.731 -11.457 1.00 15.52 91 SER B C 1
ATOM 4055 O O . SER B 1 57 ? -30.492 -31.550 -11.540 1.00 15.56 91 SER B O 1
ATOM 4058 N N . TRP B 1 58 ? -28.450 -30.874 -12.167 1.00 14.41 92 TRP B N 1
ATOM 4059 C CA . TRP B 1 58 ? -28.363 -31.906 -13.245 1.00 13.51 92 TRP B CA 1
ATOM 4060 C C . TRP B 1 58 ? -28.540 -33.291 -12.662 1.00 13.87 92 TRP B C 1
ATOM 4061 O O . TRP B 1 58 ? -29.191 -34.162 -13.276 1.00 15.33 92 TRP B O 1
ATOM 4072 N N . ALA B 1 59 ? -27.942 -33.509 -11.500 1.00 12.92 93 ALA B N 1
ATOM 4073 C CA . ALA B 1 59 ? -27.995 -34.811 -10.846 1.00 14.64 93 ALA B CA 1
ATOM 4074 C C . ALA B 1 59 ? -29.128 -35.001 -9.836 1.00 14.08 93 ALA B C 1
ATOM 4075 O O . ALA B 1 59 ? -29.155 -36.031 -9.147 1.00 15.62 93 ALA B O 1
ATOM 4077 N N . LYS B 1 60 ? -30.004 -34.006 -9.716 1.00 15.90 94 LYS B N 1
ATOM 4078 C CA . LYS B 1 60 ? -31.157 -34.056 -8.848 1.00 17.64 94 LYS B CA 1
ATOM 4079 C C . LYS B 1 60 ? -30.738 -34.409 -7.406 1.00 18.00 94 LYS B C 1
ATOM 4080 O O . LYS B 1 60 ? -31.265 -35.354 -6.776 1.00 17.80 94 LYS B O 1
ATOM 4083 N N . VAL B 1 61 ? -29.775 -33.660 -6.869 1.00 17.21 95 VAL B N 1
ATOM 4084 C CA . VAL B 1 61 ? -29.280 -33.956 -5.527 1.00 17.24 95 VAL B CA 1
ATOM 4085 C C . VAL B 1 61 ? -30.083 -33.123 -4.512 1.00 17.53 95 VAL B C 1
ATOM 4086 O O . VAL B 1 61 ? -30.137 -31.918 -4.611 1.00 17.99 95 VAL B O 1
ATOM 4090 N N . PRO B 1 62 ? -30.741 -33.778 -3.531 1.00 17.64 96 PRO B N 1
ATOM 4091 C CA . PRO B 1 62 ? -31.378 -32.998 -2.479 1.00 17.51 96 PRO B CA 1
ATOM 4092 C C . PRO B 1 62 ? -30.367 -32.121 -1.724 1.00 17.13 96 PRO B C 1
ATOM 4093 O O . PRO B 1 62 ? -29.221 -32.519 -1.563 1.00 16.39 96 PRO B O 1
ATOM 4097 N N . ALA B 1 63 ? -30.841 -30.982 -1.227 1.00 18.01 97 ALA B N 1
ATOM 4098 C CA . ALA B 1 63 ? -30.018 -30.035 -0.478 1.00 18.76 97 ALA B CA 1
ATOM 4099 C C . ALA B 1 63 ? -29.231 -30.663 0.663 1.00 19.25 97 ALA B C 1
ATOM 4100 O O . ALA B 1 63 ? -28.031 -30.447 0.762 1.00 17.37 97 ALA B O 1
ATOM 4102 N N . ASP B 1 64 ? -29.845 -31.517 1.498 1.00 19.49 98 ASP B N 1
ATOM 4103 C CA A ASP B 1 64 ? -29.129 -32.099 2.633 0.50 20.56 98 ASP B CA 1
ATOM 4104 C CA B ASP B 1 64 ? -29.115 -32.066 2.626 0.50 20.24 98 ASP B CA 1
ATOM 4105 C C . ASP B 1 64 ? -27.941 -32.911 2.145 1.00 19.34 98 ASP B C 1
ATOM 4106 O O . ASP B 1 64 ? -26.840 -32.837 2.687 1.00 20.10 98 ASP B O 1
ATOM 4115 N N . GLU B 1 65 ? -28.166 -33.691 1.097 1.00 18.63 99 GLU B N 1
ATOM 4116 C CA . GLU B 1 65 ? -27.140 -34.553 0.547 1.00 17.56 99 GLU B CA 1
ATOM 4117 C C . GLU B 1 65 ? -26.005 -33.735 -0.138 1.00 15.86 99 GLU B C 1
ATOM 4118 O O . GLU B 1 65 ? -24.809 -34.018 0.009 1.00 17.10 99 GLU B O 1
ATOM 4124 N N . TRP B 1 66 ? -26.394 -32.736 -0.903 1.00 15.21 100 TRP B N 1
ATOM 4125 C CA . TRP B 1 66 ? -25.417 -31.862 -1.584 1.00 14.28 100 TRP B CA 1
ATOM 4126 C C . TRP B 1 66 ? -24.507 -31.170 -0.533 1.00 13.36 100 TRP B C 1
ATOM 4127 O O . TRP B 1 66 ? -23.280 -31.174 -0.638 1.00 13.61 100 TRP B O 1
ATOM 4138 N N . LEU B 1 67 ? -25.130 -30.616 0.490 1.00 14.03 101 LEU B N 1
ATOM 4139 C CA . LEU B 1 67 ? -24.394 -29.866 1.498 1.00 14.55 101 LEU B CA 1
ATOM 4140 C C . LEU B 1 67 ? -23.484 -30.691 2.396 1.00 14.87 101 LEU B C 1
ATOM 4141 O O . LEU B 1 67 ? -22.577 -30.148 3.014 1.00 14.88 101 LEU B O 1
ATOM 4146 N N . LYS B 1 68 ? -23.672 -32.026 2.425 1.00 15.12 102 LYS B N 1
ATOM 4147 C CA . LYS B 1 68 ? -22.746 -32.933 3.082 1.00 15.87 102 LYS B CA 1
ATOM 4148 C C . LYS B 1 68 ? -21.367 -32.958 2.435 1.00 13.59 102 LYS B C 1
ATOM 4149 O O . LYS B 1 68 ? -20.412 -33.414 3.025 1.00 13.00 102 LYS B O 1
ATOM 4152 N N . LEU B 1 69 ? -21.251 -32.401 1.227 1.00 12.72 103 LEU B N 1
ATOM 4153 C CA . LEU B 1 69 ? -19.927 -32.156 0.639 1.00 12.58 103 LEU B CA 1
ATOM 4154 C C . LEU B 1 69 ? -19.034 -31.328 1.526 1.00 12.14 103 LEU B C 1
ATOM 4155 O O . LEU B 1 69 ? -17.815 -31.402 1.415 1.00 12.29 103 LEU B O 1
ATOM 4160 N N . MET B 1 70 ? -19.644 -30.524 2.404 1.00 12.62 104 MET B N 1
ATOM 4161 C CA . MET B 1 70 ? -18.892 -29.788 3.403 1.00 12.94 104 MET B CA 1
ATOM 4162 C C . MET B 1 70 ? -17.929 -30.657 4.216 1.00 13.66 104 MET B C 1
ATOM 4163 O O . MET B 1 70 ? -16.858 -30.222 4.590 1.00 13.85 104 MET B O 1
ATOM 4168 N N . ASP B 1 71 ? -18.324 -31.902 4.479 1.00 15.51 105 ASP B N 1
ATOM 4169 C CA . ASP B 1 71 ? -17.447 -32.831 5.175 1.00 16.97 105 ASP B CA 1
ATOM 4170 C C . ASP B 1 71 ? -16.156 -33.179 4.432 1.00 17.41 105 ASP B C 1
ATOM 4171 O O . ASP B 1 71 ? -15.222 -33.636 5.074 1.00 18.14 105 ASP B O 1
ATOM 4176 N N . GLN B 1 72 ? -16.119 -32.966 3.105 1.00 15.71 106 GLN B N 1
ATOM 4177 C CA . GLN B 1 72 ? -14.974 -33.182 2.267 1.00 16.29 106 GLN B CA 1
ATOM 4178 C C . GLN B 1 72 ? -14.233 -31.883 1.901 1.00 15.29 106 GLN B C 1
ATOM 4179 O O . GLN B 1 72 ? -13.249 -31.916 1.182 1.00 16.57 106 GLN B O 1
ATOM 4185 N N . TRP B 1 73 ? -14.680 -30.751 2.429 1.00 14.33 107 TRP B N 1
ATOM 4186 C CA . TRP B 1 73 ? -14.069 -29.471 2.078 1.00 13.58 107 TRP B CA 1
ATOM 4187 C C . TRP B 1 73 ? -12.834 -29.282 2.923 1.00 13.27 107 TRP B C 1
ATOM 4188 O O . TRP B 1 73 ? -12.899 -28.871 4.069 1.00 12.42 107 TRP B O 1
ATOM 4199 N N . ASN B 1 74 ? -11.687 -29.564 2.316 1.00 14.12 108 ASN B N 1
ATOM 4200 C CA . ASN B 1 74 ? -10.428 -29.450 2.964 1.00 16.14 108 ASN B CA 1
ATOM 4201 C C . ASN B 1 74 ? -9.315 -29.165 1.958 1.00 16.18 108 ASN B C 1
ATOM 4202 O O . ASN B 1 74 ? -8.441 -30.017 1.665 1.00 16.06 108 ASN B O 1
ATOM 4207 N N . PRO B 1 75 ? -9.311 -27.938 1.406 1.00 14.31 109 PRO B N 1
ATOM 4208 C CA . PRO B 1 75 ? -8.356 -27.602 0.351 1.00 14.43 109 PRO B CA 1
ATOM 4209 C C . PRO B 1 75 ? -6.957 -27.371 0.880 1.00 15.66 109 PRO B C 1
ATOM 4210 O O . PRO B 1 75 ? -6.494 -26.215 0.985 1.00 15.02 109 PRO B O 1
ATOM 4214 N N . THR B 1 76 ? -6.225 -28.467 1.088 1.00 18.27 110 THR B N 1
ATOM 4215 C CA . THR B 1 76 ? -4.916 -28.370 1.714 1.00 19.29 110 THR B CA 1
ATOM 4216 C C . THR B 1 76 ? -3.836 -27.647 0.884 1.00 18.62 110 THR B C 1
ATOM 4217 O O . THR B 1 76 ? -2.861 -27.186 1.449 1.00 19.56 110 THR B O 1
ATOM 4221 N N . LYS B 1 77 ? -4.015 -27.525 -0.432 1.00 16.18 111 LYS B N 1
ATOM 4222 C CA . LYS B 1 77 ? -3.067 -26.765 -1.247 1.00 17.00 111 LYS B CA 1
ATOM 4223 C C . LYS B 1 77 ? -3.414 -25.279 -1.361 1.00 15.47 111 LYS B C 1
ATOM 4224 O O . LYS B 1 77 ? -2.629 -24.499 -1.911 1.00 16.38 111 LYS B O 1
ATOM 4230 N N . PHE B 1 78 ? -4.533 -24.867 -0.785 1.00 14.51 112 PHE B N 1
ATOM 4231 C CA . PHE B 1 78 ? -4.906 -23.448 -0.808 1.00 14.10 112 PHE B CA 1
ATOM 4232 C C . PHE B 1 78 ? -3.850 -22.559 -0.151 1.00 13.85 112 PHE B C 1
ATOM 4233 O O . PHE B 1 78 ? -3.431 -22.790 0.992 1.00 12.70 112 PHE B O 1
ATOM 4241 N N . ASP B 1 79 ? -3.499 -21.494 -0.845 1.00 13.51 113 ASP B N 1
ATOM 4242 C CA . ASP B 1 79 ? -2.566 -20.490 -0.324 1.00 14.77 113 ASP B CA 1
ATOM 4243 C C . ASP B 1 79 ? -2.927 -19.153 -0.953 1.00 13.46 113 ASP B C 1
ATOM 4244 O O . ASP B 1 79 ? -2.674 -18.914 -2.146 1.00 12.80 113 ASP B O 1
ATOM 4249 N N . ALA B 1 80 ? -3.581 -18.297 -0.172 1.00 12.60 114 ALA B N 1
ATOM 4250 C CA . ALA B 1 80 ? -4.117 -17.059 -0.698 1.00 12.19 114 ALA B CA 1
ATOM 4251 C C . ALA B 1 80 ? -3.023 -16.204 -1.319 1.00 12.42 114 ALA B C 1
ATOM 4252 O O . ALA B 1 80 ? -3.269 -15.491 -2.314 1.00 10.54 114 ALA B O 1
ATOM 4254 N N . LYS B 1 81 ? -1.832 -16.210 -0.718 1.00 12.54 115 LYS B N 1
ATOM 4255 C CA . LYS B 1 81 ? -0.735 -15.427 -1.281 1.00 13.85 115 LYS B CA 1
ATOM 4256 C C . LYS B 1 81 ? -0.342 -15.914 -2.671 1.00 12.59 115 LYS B C 1
ATOM 4257 O O . LYS B 1 81 ? -0.007 -15.098 -3.539 1.00 12.33 115 LYS B O 1
ATOM 4263 N N . LYS B 1 82 ? -0.355 -17.219 -2.872 1.00 12.64 116 LYS B N 1
ATOM 4264 C CA . LYS B 1 82 ? -0.071 -17.779 -4.193 1.00 13.80 116 LYS B CA 1
ATOM 4265 C C . LYS B 1 82 ? -1.145 -17.403 -5.215 1.00 12.02 116 LYS B C 1
ATOM 4266 O O . LYS B 1 82 ? -0.815 -17.119 -6.366 1.00 11.86 116 LYS B O 1
ATOM 4272 N N . TRP B 1 83 ? -2.405 -17.459 -4.789 1.00 10.88 117 TRP B N 1
ATOM 4273 C CA . TRP B 1 83 ? -3.516 -17.048 -5.647 1.00 10.50 117 TRP B CA 1
ATOM 4274 C C . TRP B 1 83 ? -3.299 -15.587 -6.063 1.00 10.15 117 TRP B C 1
ATOM 4275 O O . TRP B 1 83 ? -3.442 -15.237 -7.234 1.00 10.36 117 TRP B O 1
ATOM 4286 N N . ALA B 1 84 ? -2.959 -14.724 -5.109 1.00 9.94 118 ALA B N 1
ATOM 4287 C CA . ALA B 1 84 ? -2.801 -13.317 -5.426 1.00 9.50 118 ALA B CA 1
ATOM 4288 C C . ALA B 1 84 ? -1.597 -13.078 -6.343 1.00 10.07 118 ALA B C 1
ATOM 4289 O O . ALA B 1 84 ? -1.633 -12.174 -7.213 1.00 10.77 118 ALA B O 1
ATOM 4291 N N . LYS B 1 85 ? -0.538 -13.864 -6.164 1.00 11.93 119 LYS B N 1
ATOM 4292 C CA . LYS B 1 85 ? 0.631 -13.786 -7.027 1.00 13.26 119 LYS B CA 1
ATOM 4293 C C . LYS B 1 85 ? 0.293 -14.202 -8.467 1.00 11.99 119 LYS B C 1
ATOM 4294 O O . LYS B 1 85 ? 0.702 -13.552 -9.432 1.00 12.47 119 LYS B O 1
ATOM 4300 N N . MET B 1 86 ? -0.502 -15.243 -8.587 1.00 10.79 120 MET B N 1
ATOM 4301 C CA . MET B 1 86 ? -0.984 -15.686 -9.920 1.00 11.32 120 MET B CA 1
ATOM 4302 C C . MET B 1 86 ? -1.792 -14.569 -10.608 1.00 11.50 120 MET B C 1
ATOM 4303 O O . MET B 1 86 ? -1.606 -14.285 -11.825 1.00 11.45 120 MET B O 1
ATOM 4308 N N . ALA B 1 87 ? -2.712 -13.946 -9.855 1.00 11.03 121 ALA B N 1
ATOM 4309 C CA . ALA B 1 87 ? -3.481 -12.836 -10.407 1.00 10.67 121 ALA B CA 1
ATOM 4310 C C . ALA B 1 87 ? -2.602 -11.639 -10.818 1.00 11.17 121 ALA B C 1
ATOM 4311 O O . ALA B 1 87 ? -2.820 -11.013 -11.881 1.00 10.46 121 ALA B O 1
ATOM 4313 N N . LYS B 1 88 ? -1.634 -11.306 -9.972 1.00 10.88 122 LYS B N 1
ATOM 4314 C CA . LYS B 1 88 ? -0.731 -10.228 -10.238 1.00 12.45 122 LYS B CA 1
ATOM 4315 C C . LYS B 1 88 ? 0.091 -10.499 -11.506 1.00 13.16 122 LYS B C 1
ATOM 4316 O O . LYS B 1 88 ? 0.198 -9.644 -12.387 1.00 12.59 122 LYS B O 1
ATOM 4322 N N . GLU B 1 89 ? 0.630 -11.694 -11.613 1.00 13.57 123 GLU B N 1
ATOM 4323 C CA . GLU B 1 89 ? 1.429 -12.052 -12.779 1.00 15.28 123 GLU B CA 1
ATOM 4324 C C . GLU B 1 89 ? 0.604 -12.085 -14.067 1.00 14.10 123 GLU B C 1
ATOM 4325 O O . GLU B 1 89 ? 1.146 -11.777 -15.129 1.00 13.99 123 GLU B O 1
ATOM 4331 N N . MET B 1 90 ? -0.673 -12.450 -13.979 1.00 11.10 124 MET B N 1
ATOM 4332 C CA . MET B 1 90 ? -1.598 -12.395 -15.132 1.00 11.29 124 MET B CA 1
ATOM 4333 C C . MET B 1 90 ? -1.854 -10.957 -15.599 1.00 10.73 124 MET B C 1
ATOM 4334 O O . MET B 1 90 ? -2.300 -10.757 -16.726 1.00 9.98 124 MET B O 1
ATOM 4339 N N . GLY B 1 91 ? -1.613 -9.961 -14.729 1.00 10.99 125 GLY B N 1
ATOM 4340 C CA . GLY B 1 91 ? -1.916 -8.587 -15.068 1.00 11.55 125 GLY B CA 1
ATOM 4341 C C . GLY B 1 91 ? -3.340 -8.153 -14.703 1.00 11.47 125 GLY B C 1
ATOM 4342 O O . GLY B 1 91 ? -3.780 -7.098 -15.139 1.00 11.17 125 GLY B O 1
ATOM 4343 N N . THR B 1 92 ? -4.050 -8.938 -13.890 1.00 11.29 126 THR B N 1
ATOM 4344 C CA . THR B 1 92 ? -5.398 -8.520 -13.461 1.00 11.62 126 THR B CA 1
ATOM 4345 C C . THR B 1 92 ? -5.291 -7.371 -12.445 1.00 11.91 126 THR B C 1
ATOM 4346 O O . THR B 1 92 ? -4.350 -7.333 -11.645 1.00 12.45 126 THR B O 1
ATOM 4350 N N . LYS B 1 93 ? -6.206 -6.420 -12.525 1.00 10.30 127 LYS B N 1
ATOM 4351 C CA . LYS B 1 93 ? -6.248 -5.322 -11.561 1.00 10.59 127 LYS B CA 1
ATOM 4352 C C . LYS B 1 93 ? -7.323 -5.501 -10.489 1.00 9.57 127 LYS B C 1
ATOM 4353 O O . LYS B 1 93 ? -7.372 -4.749 -9.499 1.00 9.79 127 LYS B O 1
ATOM 4359 N N . TYR B 1 94 ? -8.165 -6.506 -10.676 1.00 8.88 128 TYR B N 1
ATOM 4360 C CA . TYR B 1 94 ? -9.199 -6.863 -9.736 1.00 8.60 128 TYR B CA 1
ATOM 4361 C C . TYR B 1 94 ? -9.614 -8.298 -9.885 1.00 8.92 128 TYR B C 1
ATOM 4362 O O . TYR B 1 94 ? -9.446 -8.890 -10.963 1.00 9.09 128 TYR B O 1
ATOM 4371 N N . VAL B 1 95 ? -10.153 -8.844 -8.807 1.00 8.40 129 VAL B N 1
ATOM 4372 C CA . VAL B 1 95 ? -10.677 -10.207 -8.787 1.00 8.63 129 VAL B CA 1
ATOM 4373 C C . VAL B 1 95 ? -12.082 -10.205 -8.190 1.00 8.45 129 VAL B C 1
ATOM 4374 O O . VAL B 1 95 ? -12.319 -9.606 -7.108 1.00 7.94 129 VAL B O 1
ATOM 4378 N N . LYS B 1 96 ? -13.009 -10.854 -8.895 1.00 7.82 130 LYS B N 1
ATOM 4379 C CA . LYS B 1 96 ? -14.377 -11.068 -8.445 1.00 8.28 130 LYS B CA 1
ATOM 4380 C C . LYS B 1 96 ? -14.488 -12.472 -7.885 1.00 8.98 130 LYS B C 1
ATOM 4381 O O . LYS B 1 96 ? -14.086 -13.430 -8.551 1.00 9.85 130 LYS B O 1
ATOM 4387 N N . ILE B 1 97 ? -15.021 -12.616 -6.672 1.00 8.68 131 ILE B N 1
ATOM 4388 C CA . ILE B 1 97 ? -15.037 -13.895 -5.945 1.00 8.38 131 ILE B CA 1
ATOM 4389 C C . ILE B 1 97 ? -16.431 -14.325 -5.569 1.00 8.05 131 ILE B C 1
ATOM 4390 O O . ILE B 1 97 ? -17.214 -13.528 -5.043 1.00 7.76 131 ILE B O 1
ATOM 4395 N N . THR B 1 98 ? -16.774 -15.590 -5.843 1.00 8.00 132 THR B N 1
ATOM 4396 C CA . THR B 1 98 ? -18.032 -16.146 -5.379 1.00 8.04 132 THR B CA 1
ATOM 4397 C C . THR B 1 98 ? -18.069 -16.253 -3.841 1.00 8.66 132 THR B C 1
ATOM 4398 O O . THR B 1 98 ? -17.470 -17.138 -3.256 1.00 9.36 132 THR B O 1
ATOM 4402 N N . THR B 1 99 ? -18.790 -15.356 -3.178 1.00 8.00 133 THR B N 1
ATOM 4403 C CA . THR B 1 99 ? -18.927 -15.426 -1.729 1.00 8.48 133 THR B CA 1
ATOM 4404 C C . THR B 1 99 ? -19.916 -16.521 -1.329 1.00 8.70 133 THR B C 1
ATOM 4405 O O . THR B 1 99 ? -19.720 -17.221 -0.320 1.00 9.86 133 THR B O 1
ATOM 4409 N N . LYS B 1 100 ? -20.914 -16.747 -2.187 1.00 9.62 134 LYS B N 1
ATOM 4410 C CA . LYS B 1 100 ? -21.961 -17.753 -1.986 1.00 9.57 134 LYS B CA 1
ATOM 4411 C C . LYS B 1 100 ? -22.624 -17.931 -3.375 1.00 9.78 134 LYS B C 1
ATOM 4412 O O . LYS B 1 100 ? -23.099 -16.945 -3.953 1.00 9.79 134 LYS B O 1
ATOM 4418 N N . HIS B 1 101 ? -22.576 -19.137 -3.909 1.00 9.87 135 HIS B N 1
ATOM 4419 C CA . HIS B 1 101 ? -23.288 -19.456 -5.182 1.00 9.52 135 HIS B CA 1
ATOM 4420 C C . HIS B 1 101 ? -24.683 -20.031 -4.889 1.00 10.42 135 HIS B C 1
ATOM 4421 O O . HIS B 1 101 ? -25.154 -19.995 -3.766 1.00 10.29 135 HIS B O 1
ATOM 4428 N N . HIS B 1 102 ? -25.383 -20.527 -5.916 1.00 10.69 136 HIS B N 1
ATOM 4429 C CA . HIS B 1 102 ? -26.749 -20.972 -5.745 1.00 10.39 136 HIS B CA 1
ATOM 4430 C C . HIS B 1 102 ? -26.861 -22.036 -4.670 1.00 10.76 136 HIS B C 1
ATOM 4431 O O . HIS B 1 102 ? -27.855 -22.111 -3.952 1.00 10.43 136 HIS B O 1
ATOM 4438 N N . GLU B 1 103 ? -25.855 -22.911 -4.594 1.00 10.05 137 GLU B N 1
ATOM 4439 C CA . GLU B 1 103 ? -25.842 -23.971 -3.607 1.00 10.77 137 GLU B CA 1
ATOM 4440 C C . GLU B 1 103 ? -25.986 -23.480 -2.164 1.00 11.16 137 GLU B C 1
ATOM 4441 O O . GLU B 1 103 ? -26.470 -24.234 -1.310 1.00 11.41 137 GLU B O 1
ATOM 4447 N N . GLY B 1 104 ? -25.544 -22.247 -1.883 1.00 11.18 138 GLY B N 1
ATOM 4448 C CA . GLY B 1 104 ? -25.757 -21.627 -0.578 1.00 11.55 138 GLY B CA 1
ATOM 4449 C C . GLY B 1 104 ? -24.628 -21.757 0.414 1.00 11.84 138 GLY B C 1
ATOM 4450 O O . GLY B 1 104 ? -24.706 -21.175 1.531 1.00 12.38 138 GLY B O 1
ATOM 4451 N N . PHE B 1 105 ? -23.558 -22.447 0.026 1.00 10.31 139 PHE B N 1
ATOM 4452 C CA . PHE B 1 105 ? -22.360 -22.592 0.835 1.00 10.28 139 PHE B CA 1
ATOM 4453 C C . PHE B 1 105 ? -21.551 -21.287 0.803 1.00 10.32 139 PHE B C 1
ATOM 4454 O O . PHE B 1 105 ? -21.214 -20.768 -0.261 1.00 10.54 139 PHE B O 1
ATOM 4462 N N . CYS B 1 106 ? -21.295 -20.759 1.998 1.00 10.56 140 CYS B N 1
ATOM 4463 C CA . CYS B 1 106 ? -20.595 -19.476 2.172 1.00 10.68 140 CYS B CA 1
ATOM 4464 C C . CYS B 1 106 ? -19.095 -19.618 2.389 1.00 10.52 140 CYS B C 1
ATOM 4465 O O . CYS B 1 106 ? -18.635 -20.395 3.240 1.00 10.47 140 CYS B O 1
ATOM 4468 N N . LEU B 1 107 ? -18.326 -18.830 1.633 1.00 10.24 141 LEU B N 1
ATOM 4469 C CA . LEU B 1 107 ? -16.852 -18.835 1.713 1.00 10.86 141 LEU B CA 1
ATOM 4470 C C . LEU B 1 107 ? -16.340 -17.991 2.892 1.00 10.58 141 LEU B C 1
ATOM 4471 O O . LEU B 1 107 ? -15.147 -17.901 3.101 1.00 10.36 141 LEU B O 1
ATOM 4476 N N . TRP B 1 108 ? -17.262 -17.375 3.625 1.00 10.24 142 TRP B N 1
ATOM 4477 C CA . TRP B 1 108 ? -16.966 -16.630 4.869 1.00 10.16 142 TRP B CA 1
ATOM 4478 C C . TRP B 1 108 ? -17.845 -17.201 5.976 1.00 10.47 142 TRP B C 1
ATOM 4479 O O . TRP B 1 108 ? -18.868 -17.867 5.714 1.00 10.81 142 TRP B O 1
ATOM 4490 N N . PRO B 1 109 ? -17.438 -16.967 7.246 1.00 11.12 143 PRO B N 1
ATOM 4491 C CA . PRO B 1 109 ? -18.129 -17.658 8.358 1.00 11.27 143 PRO B CA 1
ATOM 4492 C C . PRO B 1 109 ? -19.423 -16.936 8.760 1.00 11.41 143 PRO B C 1
ATOM 4493 O O . PRO B 1 109 ? -19.507 -16.311 9.838 1.00 11.75 143 PRO B O 1
ATOM 4497 N N . SER B 1 110 ? -20.444 -17.003 7.900 1.00 10.16 144 SER B N 1
ATOM 4498 C CA . SER B 1 110 ? -21.730 -16.326 8.143 1.00 10.91 144 SER B CA 1
ATOM 4499 C C . SER B 1 110 ? -22.373 -16.828 9.442 1.00 11.84 144 SER B C 1
ATOM 4500 O O . SER B 1 110 ? -22.322 -18.022 9.765 1.00 11.84 144 SER B O 1
ATOM 4503 N N . LYS B 1 111 ? -23.007 -15.917 10.168 1.00 12.11 145 LYS B N 1
ATOM 4504 C CA . LYS B 1 111 ? -23.757 -16.293 11.388 1.00 14.36 145 LYS B CA 1
ATOM 4505 C C . LYS B 1 111 ? -25.212 -16.555 11.109 1.00 13.66 145 LYS B C 1
ATOM 4506 O O . LYS B 1 111 ? -25.966 -16.883 12.028 1.00 14.01 145 LYS B O 1
ATOM 4512 N N . TYR B 1 112 ? -25.622 -16.501 9.843 1.00 12.32 146 TYR B N 1
ATOM 4513 C CA . TYR B 1 112 ? -27.006 -16.626 9.476 1.00 12.91 146 TYR B CA 1
ATOM 4514 C C . TYR B 1 112 ? -27.326 -17.948 8.818 1.00 13.46 146 TYR B C 1
ATOM 4515 O O . TYR B 1 112 ? -28.453 -18.138 8.390 1.00 14.50 146 TYR B O 1
ATOM 4524 N N . THR B 1 113 ? -26.334 -18.830 8.732 1.00 13.09 147 THR B N 1
ATOM 4525 C CA . THR B 1 113 ? -26.517 -20.185 8.225 1.00 13.49 147 THR B CA 1
ATOM 4526 C C . THR B 1 113 ? -25.438 -21.025 8.750 1.00 12.79 147 THR B C 1
ATOM 4527 O O . THR B 1 113 ? -24.343 -20.528 9.065 1.00 12.75 147 THR B O 1
ATOM 4531 N N . LYS B 1 114 ? -25.715 -22.333 8.850 1.00 13.48 148 LYS B N 1
ATOM 4532 C CA . LYS B 1 114 ? -24.665 -23.284 9.183 1.00 14.66 148 LYS B CA 1
ATOM 4533 C C . LYS B 1 114 ? -23.852 -23.753 7.980 1.00 12.87 148 LYS B C 1
ATOM 4534 O O . LYS B 1 114 ? -22.811 -24.400 8.161 1.00 11.72 148 LYS B O 1
ATOM 4540 N N . TYR B 1 115 ? -24.285 -23.397 6.763 1.00 12.76 149 TYR B N 1
ATOM 4541 C CA . TYR B 1 115 ? -23.617 -23.885 5.578 1.00 12.51 149 TYR B CA 1
ATOM 4542 C C . TYR B 1 115 ? -22.468 -22.949 5.176 1.00 11.75 149 TYR B C 1
ATOM 4543 O O . TYR B 1 115 ? -22.580 -22.187 4.207 1.00 11.96 149 TYR B O 1
ATOM 4552 N N . THR B 1 116 ? -21.375 -23.029 5.930 1.00 11.11 150 THR B N 1
ATOM 4553 C CA . THR B 1 116 ? -20.224 -22.143 5.741 1.00 11.14 150 THR B CA 1
ATOM 4554 C C . THR B 1 116 ? -18.931 -22.871 5.935 1.00 11.41 150 THR B C 1
ATOM 4555 O O . THR B 1 116 ? -18.859 -23.977 6.503 1.00 12.19 150 THR B O 1
ATOM 4559 N N . VAL B 1 117 ? -17.869 -22.223 5.470 1.00 11.70 151 VAL B N 1
ATOM 4560 C CA . VAL B 1 117 ? -16.497 -22.675 5.653 1.00 12.26 151 VAL B CA 1
ATOM 4561 C C . VAL B 1 117 ? -16.115 -22.991 7.121 1.00 12.35 151 VAL B C 1
ATOM 4562 O O . VAL B 1 117 ? -15.216 -23.786 7.351 1.00 12.56 151 VAL B O 1
ATOM 4566 N N . ALA B 1 118 ? -16.751 -22.339 8.081 1.00 12.47 152 ALA B N 1
ATOM 4567 C CA . ALA B 1 118 ? -16.425 -22.578 9.474 1.00 12.34 152 ALA B CA 1
ATOM 4568 C C . ALA B 1 118 ? -16.758 -23.998 9.882 1.00 14.26 152 ALA B C 1
ATOM 4569 O O . ALA B 1 118 ? -16.116 -24.528 10.803 1.00 14.69 152 ALA B O 1
ATOM 4571 N N . ASN B 1 119 ? -17.788 -24.574 9.260 1.00 14.56 153 ASN B N 1
ATOM 4572 C CA . ASN B 1 119 ? -18.265 -25.913 9.603 1.00 14.99 153 ASN B CA 1
ATOM 4573 C C . ASN B 1 119 ? -17.796 -26.991 8.614 1.00 16.10 153 ASN B C 1
ATOM 4574 O O . ASN B 1 119 ? -18.517 -27.923 8.313 1.00 18.99 153 ASN B O 1
ATOM 4579 N N . THR B 1 120 ? -16.546 -26.874 8.195 1.00 16.04 154 THR B N 1
ATOM 4580 C CA . THR B 1 120 ? -15.862 -27.817 7.341 1.00 15.46 154 THR B CA 1
ATOM 4581 C C . THR B 1 120 ? -14.587 -28.167 8.063 1.00 14.84 154 THR B C 1
ATOM 4582 O O . THR B 1 120 ? -14.172 -27.454 9.007 1.00 16.28 154 THR B O 1
ATOM 4586 N N . PRO B 1 121 ? -13.920 -29.246 7.632 1.00 14.02 155 PRO B N 1
ATOM 4587 C CA . PRO B 1 121 ? -12.606 -29.559 8.208 1.00 15.31 155 PRO B CA 1
ATOM 4588 C C . PRO B 1 121 ? -11.611 -28.408 8.104 1.00 15.03 155 PRO B C 1
ATOM 4589 O O . PRO B 1 121 ? -10.797 -28.235 9.000 1.00 13.69 155 PRO B O 1
ATOM 4593 N N . TYR B 1 122 ? -11.676 -27.616 7.028 1.00 13.34 156 TYR B N 1
ATOM 4594 C CA . TYR B 1 122 ? -10.696 -26.563 6.835 1.00 13.60 156 TYR B CA 1
ATOM 4595 C C . TYR B 1 122 ? -10.852 -25.394 7.812 1.00 13.03 156 TYR B C 1
ATOM 4596 O O . TYR B 1 122 ? -9.860 -24.752 8.138 1.00 13.35 156 TYR B O 1
ATOM 4605 N N . LYS B 1 123 ? -12.088 -25.088 8.173 1.00 13.16 157 LYS B N 1
ATOM 4606 C CA . LYS B 1 123 ? -12.486 -24.099 9.196 1.00 14.42 157 LYS B CA 1
ATOM 4607 C C . LYS B 1 123 ? -12.274 -22.632 8.856 1.00 15.31 157 LYS B C 1
ATOM 4608 O O . LYS B 1 123 ? -13.047 -21.796 9.292 1.00 16.10 157 LYS B O 1
ATOM 4614 N N . ARG B 1 124 ? -11.246 -22.358 8.075 1.00 14.85 158 ARG B N 1
ATOM 4615 C CA . ARG B 1 124 ? -10.729 -20.985 7.915 1.00 15.77 158 ARG B CA 1
ATOM 4616 C C . ARG B 1 124 ? -11.616 -20.121 7.025 1.00 13.25 158 ARG B C 1
ATOM 4617 O O . ARG B 1 124 ? -12.295 -20.599 6.125 1.00 12.07 158 ARG B O 1
ATOM 4625 N N . ASP B 1 125 ? -11.537 -18.816 7.301 1.00 12.51 159 ASP B N 1
ATOM 4626 C CA . ASP B 1 125 ? -12.255 -17.788 6.527 1.00 12.02 159 ASP B CA 1
ATOM 4627 C C . ASP B 1 125 ? -11.528 -17.550 5.193 1.00 11.49 159 ASP B C 1
ATOM 4628 O O . ASP B 1 125 ? -10.704 -16.649 5.026 1.00 10.60 159 ASP B O 1
ATOM 4633 N N . ILE B 1 126 ? -11.803 -18.436 4.240 1.00 10.98 160 ILE B N 1
ATOM 4634 C CA . ILE B 1 126 ? -11.230 -18.321 2.888 1.00 10.81 160 ILE B CA 1
ATOM 4635 C C . ILE B 1 126 ? -11.432 -16.924 2.274 1.00 9.28 160 ILE B C 1
ATOM 4636 O O . ILE B 1 126 ? -10.507 -16.348 1.697 1.00 9.98 160 ILE B O 1
ATOM 4641 N N . LEU B 1 127 ? -12.633 -16.386 2.393 1.00 8.86 161 LEU B N 1
ATOM 4642 C CA . LEU B 1 127 ? -12.899 -15.091 1.773 1.00 8.61 161 LEU B CA 1
ATOM 4643 C C . LEU B 1 127 ? -12.000 -14.009 2.366 1.00 8.77 161 LEU B C 1
ATOM 4644 O O . LEU B 1 127 ? -11.377 -13.229 1.630 1.00 8.61 161 LEU B O 1
ATOM 4649 N N . GLY B 1 128 ? -11.940 -13.970 3.694 1.00 8.72 162 GLY B N 1
ATOM 4650 C CA . GLY B 1 128 ? -11.087 -13.008 4.359 1.00 9.23 162 GLY B CA 1
ATOM 4651 C C . GLY B 1 128 ? -9.617 -13.150 3.990 1.00 8.62 162 GLY B C 1
ATOM 4652 O O . GLY B 1 128 ? -8.897 -12.144 3.818 1.00 9.17 162 GLY B O 1
ATOM 4653 N N . GLU B 1 129 ? -9.145 -14.383 3.871 1.00 8.98 163 GLU B N 1
ATOM 4654 C CA . GLU B 1 129 ? -7.752 -14.625 3.475 1.00 9.33 163 GLU B CA 1
ATOM 4655 C C . GLU B 1 129 ? -7.496 -14.098 2.061 1.00 9.04 163 GLU B C 1
ATOM 4656 O O . GLU B 1 129 ? -6.423 -13.524 1.800 1.00 9.81 163 GLU B O 1
ATOM 4662 N N . LEU B 1 130 ? -8.439 -14.303 1.144 1.00 8.80 164 LEU B N 1
ATOM 4663 C CA . LEU B 1 130 ? -8.287 -13.827 -0.221 1.00 8.94 164 LEU B CA 1
ATOM 4664 C C . LEU B 1 130 ? -8.335 -12.308 -0.309 1.00 8.69 164 LEU B C 1
ATOM 4665 O O . LEU B 1 130 ? -7.540 -11.660 -1.008 1.00 8.43 164 LEU B O 1
ATOM 4670 N N . VAL B 1 131 ? -9.261 -11.700 0.410 1.00 9.73 165 VAL B N 1
ATOM 4671 C CA . VAL B 1 131 ? -9.357 -10.231 0.420 1.00 9.71 165 VAL B CA 1
ATOM 4672 C C . VAL B 1 131 ? -7.992 -9.626 0.806 1.00 10.37 165 VAL B C 1
ATOM 4673 O O . VAL B 1 131 ? -7.503 -8.713 0.156 1.00 9.73 165 VAL B O 1
ATOM 4677 N N . LYS B 1 132 ? -7.423 -10.095 1.908 1.00 10.57 166 LYS B N 1
ATOM 4678 C CA A LYS B 1 132 ? -6.111 -9.616 2.397 0.50 11.04 166 LYS B CA 1
ATOM 4679 C CA B LYS B 1 132 ? -6.134 -9.556 2.355 0.50 11.15 166 LYS B CA 1
ATOM 4680 C C . LYS B 1 132 ? -5.023 -9.816 1.356 1.00 11.23 166 LYS B C 1
ATOM 4681 O O . LYS B 1 132 ? -4.257 -8.913 1.045 1.00 11.01 166 LYS B O 1
ATOM 4692 N N . ALA B 1 133 ? -4.946 -11.027 0.834 1.00 10.51 167 ALA B N 1
ATOM 4693 C CA . ALA B 1 133 ? -3.854 -11.366 -0.114 1.00 10.37 167 ALA B CA 1
ATOM 4694 C C . ALA B 1 133 ? -3.942 -10.593 -1.428 1.00 9.73 167 ALA B C 1
ATOM 4695 O O . ALA B 1 133 ? -2.945 -10.051 -1.890 1.00 10.07 167 ALA B O 1
ATOM 4697 N N . TYR B 1 134 ? -5.133 -10.505 -1.989 1.00 9.57 168 TYR B N 1
ATOM 4698 C CA . TYR B 1 134 ? -5.280 -9.682 -3.221 1.00 9.60 168 TYR B CA 1
ATOM 4699 C C . TYR B 1 134 ? -4.980 -8.180 -2.956 1.00 10.18 168 TYR B C 1
ATOM 4700 O O . TYR B 1 134 ? -4.241 -7.513 -3.674 1.00 10.09 168 TYR B O 1
ATOM 4709 N N . ASN B 1 135 ? -5.524 -7.660 -1.861 1.00 11.03 169 ASN B N 1
ATOM 4710 C CA . ASN B 1 135 ? -5.285 -6.275 -1.498 1.00 11.30 169 ASN B CA 1
ATOM 4711 C C . ASN B 1 135 ? -3.817 -5.979 -1.253 1.00 11.39 169 ASN B C 1
ATOM 4712 O O . ASN B 1 135 ? -3.324 -4.906 -1.667 1.00 10.91 169 ASN B O 1
ATOM 4717 N N . ASP B 1 136 ? -3.095 -6.929 -0.648 1.00 11.53 170 ASP B N 1
ATOM 4718 C CA . ASP B 1 136 ? -1.651 -6.781 -0.433 1.00 13.19 170 ASP B CA 1
ATOM 4719 C C . ASP B 1 136 ? -0.871 -6.669 -1.734 1.00 13.89 170 ASP B C 1
ATOM 4720 O O . ASP B 1 136 ? 0.206 -6.054 -1.755 1.00 14.08 170 ASP B O 1
ATOM 4725 N N . GLU B 1 137 ? -1.427 -7.235 -2.820 1.00 13.23 171 GLU B N 1
ATOM 4726 C CA . GLU B 1 137 ? -0.845 -7.109 -4.151 1.00 12.93 171 GLU B CA 1
ATOM 4727 C C . GLU B 1 137 ? -1.350 -5.892 -4.937 1.00 12.59 171 GLU B C 1
ATOM 4728 O O . GLU B 1 137 ? -0.983 -5.719 -6.104 1.00 13.53 171 GLU B O 1
ATOM 4734 N N . GLY B 1 138 ? -2.140 -5.023 -4.322 1.00 11.70 172 GLY B N 1
ATOM 4735 C CA . GLY B 1 138 ? -2.692 -3.865 -4.991 1.00 12.37 172 GLY B CA 1
ATOM 4736 C C . GLY B 1 138 ? -3.838 -4.220 -5.931 1.00 11.90 172 GLY B C 1
ATOM 4737 O O . GLY B 1 138 ? -4.126 -3.482 -6.861 1.00 14.23 172 GLY B O 1
ATOM 4738 N N . ILE B 1 139 ? -4.486 -5.339 -5.677 1.00 10.75 173 ILE B N 1
ATOM 4739 C CA . ILE B 1 139 ? -5.607 -5.843 -6.503 1.00 10.34 173 ILE B CA 1
ATOM 4740 C C . ILE B 1 139 ? -6.935 -5.608 -5.758 1.00 9.38 173 ILE B C 1
ATOM 4741 O O . ILE B 1 139 ? -7.104 -6.008 -4.600 1.00 9.88 173 ILE B O 1
ATOM 4746 N N . ASP B 1 140 ? -7.857 -4.921 -6.408 1.00 9.00 174 ASP B N 1
ATOM 4747 C CA . ASP B 1 140 ? -9.189 -4.703 -5.891 1.00 8.88 174 ASP B CA 1
ATOM 4748 C C . ASP B 1 140 ? -9.990 -6.013 -5.842 1.00 9.26 174 ASP B C 1
ATOM 4749 O O . ASP B 1 140 ? -9.830 -6.910 -6.704 1.00 8.41 174 ASP B O 1
ATOM 4754 N N . VAL B 1 141 ? -10.871 -6.127 -4.850 1.00 8.66 175 VAL B N 1
ATOM 4755 C CA . VAL B 1 141 ? -11.725 -7.300 -4.711 1.00 8.48 175 VAL B CA 1
ATOM 4756 C C . VAL B 1 141 ? -13.202 -6.916 -4.850 1.00 8.13 175 VAL B C 1
ATOM 4757 O O . VAL B 1 141 ? -13.687 -5.951 -4.251 1.00 8.32 175 VAL B O 1
ATOM 4761 N N . HIS B 1 142 ? -13.896 -7.687 -5.673 1.00 7.85 176 HIS B N 1
ATOM 4762 C CA . HIS B 1 142 ? -15.327 -7.588 -5.907 1.00 7.55 176 HIS B CA 1
ATOM 4763 C C . HIS B 1 142 ? -15.995 -8.875 -5.427 1.00 7.84 176 HIS B C 1
ATOM 4764 O O . HIS B 1 142 ? -15.406 -9.959 -5.530 1.00 8.53 176 HIS B O 1
ATOM 4771 N N . PHE B 1 143 ? -17.235 -8.753 -4.957 1.00 7.60 177 PHE B N 1
ATOM 4772 C CA . PHE B 1 143 ? -17.994 -9.917 -4.417 1.00 8.40 177 PHE B CA 1
ATOM 4773 C C . PHE B 1 143 ? -19.134 -10.301 -5.305 1.00 8.72 177 PHE B C 1
ATOM 4774 O O . PHE B 1 143 ? -20.123 -9.564 -5.418 1.00 9.32 177 PHE B O 1
ATOM 4782 N N . TYR B 1 144 ? -19.046 -11.512 -5.861 1.00 8.47 178 TYR B N 1
ATOM 4783 C CA . TYR B 1 144 ? -20.209 -12.178 -6.428 1.00 8.43 178 TYR B CA 1
ATOM 4784 C C . TYR B 1 144 ? -21.121 -12.662 -5.299 1.00 8.58 178 TYR B C 1
ATOM 4785 O O . TYR B 1 144 ? -20.648 -13.160 -4.297 1.00 8.64 178 TYR B O 1
ATOM 4794 N N . PHE B 1 145 ? -22.428 -12.522 -5.458 1.00 8.79 179 PHE B N 1
ATOM 4795 C CA . PHE B 1 145 ? -23.364 -12.993 -4.471 1.00 9.36 179 PHE B CA 1
ATOM 4796 C C . PHE B 1 145 ? -24.624 -13.496 -5.195 1.00 9.49 179 PHE B C 1
ATOM 4797 O O . PHE B 1 145 ? -25.230 -12.746 -5.971 1.00 8.57 179 PHE B O 1
ATOM 4805 N N . SER B 1 146 ? -25.011 -14.757 -4.922 1.00 10.28 180 SER B N 1
ATOM 4806 C CA . SER B 1 146 ? -26.261 -15.300 -5.451 1.00 10.32 180 SER B CA 1
ATOM 4807 C C . SER B 1 146 ? -27.449 -15.033 -4.506 1.00 10.51 180 SER B C 1
ATOM 4808 O O . SER B 1 146 ? -27.442 -15.491 -3.363 1.00 10.72 180 SER B O 1
ATOM 4811 N N . VAL B 1 147 ? -28.445 -14.291 -4.977 1.00 10.85 181 VAL B N 1
ATOM 4812 C CA . VAL B 1 147 ? -29.688 -14.105 -4.204 1.00 10.40 181 VAL B CA 1
ATOM 4813 C C . VAL B 1 147 ? -30.396 -15.474 -4.064 1.00 10.44 181 VAL B C 1
ATOM 4814 O O . VAL B 1 147 ? -30.600 -15.958 -2.956 1.00 10.74 181 VAL B O 1
ATOM 4818 N N . MET B 1 148 ? -30.686 -16.131 -5.194 1.00 10.28 182 MET B N 1
ATOM 4819 C CA . MET B 1 148 ? -31.218 -17.472 -5.167 1.00 11.19 182 MET B CA 1
ATOM 4820 C C . MET B 1 148 ? -30.328 -18.382 -4.332 1.00 11.63 182 MET B C 1
ATOM 4821 O O . MET B 1 148 ? -29.096 -18.391 -4.465 1.00 10.81 182 MET B O 1
ATOM 4826 N N . ASP B 1 149 ? -30.953 -19.149 -3.458 1.00 11.62 183 ASP B N 1
ATOM 4827 C CA . ASP B 1 149 ? -30.211 -19.966 -2.515 1.00 11.91 183 ASP B CA 1
ATOM 4828 C C . ASP B 1 149 ? -30.954 -21.274 -2.309 1.00 13.65 183 ASP B C 1
ATOM 4829 O O . ASP B 1 149 ? -32.007 -21.329 -1.653 1.00 13.95 183 ASP B O 1
ATOM 4834 N N . TRP B 1 150 ? -30.354 -22.339 -2.845 1.00 14.37 184 TRP B N 1
ATOM 4835 C CA . TRP B 1 150 ? -30.929 -23.682 -2.807 1.00 14.32 184 TRP B CA 1
ATOM 4836 C C . TRP B 1 150 ? -30.866 -24.355 -1.443 1.00 16.16 184 TRP B C 1
ATOM 4837 O O . TRP B 1 150 ? -31.452 -25.448 -1.271 1.00 16.67 184 TRP B O 1
ATOM 4848 N N . SER B 1 151 ? -30.135 -23.750 -0.478 1.00 14.86 185 SER B N 1
ATOM 4849 C CA . SER B 1 151 ? -29.984 -24.314 0.869 1.00 15.83 185 SER B CA 1
ATOM 4850 C C . SER B 1 151 ? -31.046 -23.779 1.852 1.00 15.85 185 SER B C 1
ATOM 4851 O O . SER B 1 151 ? -31.131 -24.301 2.957 1.00 16.28 185 SER B O 1
ATOM 4854 N N . ASN B 1 152 ? -31.762 -22.725 1.472 1.00 16.03 186 ASN B N 1
ATOM 4855 C CA . ASN B 1 152 ? -32.721 -22.056 2.357 1.00 17.03 186 ASN B CA 1
ATOM 4856 C C . ASN B 1 152 ? -34.138 -22.286 1.863 1.00 17.92 186 ASN B C 1
ATOM 4857 O O . ASN B 1 152 ? -34.515 -21.770 0.819 1.00 18.08 186 ASN B O 1
ATOM 4862 N N . PRO B 1 153 ? -34.953 -23.018 2.635 1.00 19.23 187 PRO B N 1
ATOM 4863 C CA . PRO B 1 153 ? -36.284 -23.398 2.160 1.00 21.50 187 PRO B CA 1
ATOM 4864 C C . PRO B 1 153 ? -37.264 -22.254 2.103 1.00 21.73 187 PRO B C 1
ATOM 4865 O O . PRO B 1 153 ? -38.367 -22.435 1.558 1.00 20.14 187 PRO B O 1
ATOM 4869 N N . ASP B 1 154 ? -36.883 -21.079 2.629 1.00 20.23 188 ASP B N 1
ATOM 4870 C CA . ASP B 1 154 ? -37.690 -19.869 2.456 1.00 18.38 188 ASP B CA 1
ATOM 4871 C C . ASP B 1 154 ? -37.576 -19.210 1.086 1.00 16.84 188 ASP B C 1
ATOM 4872 O O . ASP B 1 154 ? -38.355 -18.329 0.747 1.00 17.62 188 ASP B O 1
ATOM 4877 N N . TYR B 1 155 ? -36.604 -19.609 0.263 1.00 16.84 189 TYR B N 1
ATOM 4878 C CA . TYR B 1 155 ? -36.566 -19.118 -1.097 1.00 15.91 189 TYR B CA 1
ATOM 4879 C C . TYR B 1 155 ? -37.838 -19.516 -1.851 1.00 16.31 189 TYR B C 1
ATOM 4880 O O . TYR B 1 155 ? -38.358 -20.614 -1.629 1.00 18.14 189 TYR B O 1
ATOM 4889 N N . ARG B 1 156 ? -38.264 -18.641 -2.746 1.00 17.74 190 ARG B N 1
ATOM 4890 C CA . ARG B 1 156 ? -39.365 -18.916 -3.666 1.00 19.59 190 ARG B CA 1
ATOM 4891 C C . ARG B 1 156 ? -38.984 -18.476 -5.047 1.00 18.84 190 ARG B C 1
ATOM 4892 O O . ARG B 1 156 ? -38.371 -17.410 -5.227 1.00 18.81 190 ARG B O 1
ATOM 4900 N N . TYR B 1 157 ? -39.424 -19.263 -6.037 1.00 20.39 191 TYR B N 1
ATOM 4901 C CA . TYR B 1 157 ? -39.239 -18.936 -7.448 1.00 20.76 191 TYR B CA 1
ATOM 4902 C C . TYR B 1 157 ? -40.286 -17.970 -7.943 1.00 20.57 191 TYR B C 1
ATOM 4903 O O . TYR B 1 157 ? -40.032 -17.185 -8.863 1.00 20.51 191 TYR B O 1
ATOM 4912 N N . ASP B 1 158 ? -41.477 -18.049 -7.354 1.00 22.75 192 ASP B N 1
ATOM 4913 C CA . ASP B 1 158 ? -42.571 -17.118 -7.656 1.00 23.06 192 ASP B CA 1
ATOM 4914 C C . ASP B 1 158 ? -43.415 -17.040 -6.400 1.00 22.71 192 ASP B C 1
ATOM 4915 O O . ASP B 1 158 ? -43.312 -17.891 -5.509 1.00 23.24 192 ASP B O 1
ATOM 4920 N N . ILE B 1 159 ? -44.235 -16.000 -6.325 1.00 24.40 193 ILE B N 1
ATOM 4921 C CA . ILE B 1 159 ? -45.130 -15.788 -5.168 1.00 26.21 193 ILE B CA 1
ATOM 4922 C C . ILE B 1 159 ? -46.577 -16.083 -5.609 1.00 26.48 193 ILE B C 1
ATOM 4923 O O . ILE B 1 159 ? -47.133 -15.337 -6.411 1.00 24.52 193 ILE B O 1
ATOM 4928 N N . LYS B 1 160 ? -47.152 -17.156 -5.087 1.00 29.97 194 LYS B N 1
ATOM 4929 C CA . LYS B 1 160 ? -48.491 -17.581 -5.506 1.00 35.30 194 LYS B CA 1
ATOM 4930 C C . LYS B 1 160 ? -49.486 -17.717 -4.326 1.00 38.69 194 LYS B C 1
ATOM 4931 O O . LYS B 1 160 ? -50.601 -18.193 -4.523 1.00 43.45 194 LYS B O 1
ATOM 4933 N N . SER B 1 161 ? -49.087 -17.292 -3.131 1.00 36.49 195 SER B N 1
ATOM 4934 C CA . SER B 1 161 ? -49.897 -17.435 -1.910 1.00 37.71 195 SER B CA 1
ATOM 4935 C C . SER B 1 161 ? -49.389 -16.480 -0.836 1.00 39.54 195 SER B C 1
ATOM 4936 O O . SER B 1 161 ? -48.290 -15.913 -0.964 1.00 37.57 195 SER B O 1
ATOM 4939 N N . LYS B 1 162 ? -50.204 -16.275 0.197 1.00 36.50 196 LYS B N 1
ATOM 4940 C CA . LYS B 1 162 ? -49.805 -15.483 1.358 1.00 34.80 196 LYS B CA 1
ATOM 4941 C C . LYS B 1 162 ? -48.626 -16.140 2.050 1.00 31.65 196 LYS B C 1
ATOM 4942 O O . LYS B 1 162 ? -47.729 -15.448 2.506 1.00 33.14 196 LYS B O 1
ATOM 4944 N N . GLU B 1 163 ? -48.631 -17.469 2.132 1.00 29.74 197 GLU B N 1
ATOM 4945 C CA . GLU B 1 163 ? -47.543 -18.229 2.740 1.00 31.28 197 GLU B CA 1
ATOM 4946 C C . GLU B 1 163 ? -46.205 -17.998 1.988 1.00 30.51 197 GLU B C 1
ATOM 4947 O O . GLU B 1 163 ? -45.157 -17.831 2.627 1.00 28.25 197 GLU B O 1
ATOM 4949 N N . ASP B 1 164 ? -46.270 -17.988 0.655 1.00 29.19 198 ASP B N 1
ATOM 4950 C CA . ASP B 1 164 ? -45.094 -17.700 -0.174 1.00 28.89 198 ASP B CA 1
ATOM 4951 C C . ASP B 1 164 ? -44.552 -16.307 0.151 1.00 29.64 198 ASP B C 1
ATOM 4952 O O . ASP B 1 164 ? -43.350 -16.097 0.276 1.00 27.25 198 ASP B O 1
ATOM 4957 N N . SER B 1 165 ? -45.458 -15.350 0.260 1.00 29.13 199 SER B N 1
ATOM 4958 C CA . SER B 1 165 ? -45.079 -13.982 0.505 1.00 30.64 199 SER B CA 1
ATOM 4959 C C . SER B 1 165 ? -44.388 -13.828 1.896 1.00 29.67 199 SER B C 1
ATOM 4960 O O . SER B 1 165 ? -43.379 -13.116 2.031 1.00 25.93 199 SER B O 1
ATOM 4963 N N . ILE B 1 166 ? -44.911 -14.513 2.913 1.00 26.45 200 ILE B N 1
ATOM 4964 C CA . ILE B 1 166 ? -44.333 -14.493 4.254 1.00 27.97 200 ILE B CA 1
ATOM 4965 C C . ILE B 1 166 ? -42.943 -15.174 4.296 1.00 25.37 200 ILE B C 1
ATOM 4966 O O . ILE B 1 166 ? -41.995 -14.628 4.883 1.00 23.97 200 ILE B O 1
ATOM 4971 N N . ALA B 1 167 ? -42.824 -16.325 3.657 1.00 21.43 201 ALA B N 1
ATOM 4972 C CA . ALA B 1 167 ? -41.541 -17.015 3.584 1.00 21.30 201 ALA B CA 1
ATOM 4973 C C . ALA B 1 167 ? -40.494 -16.163 2.858 1.00 20.70 201 ALA B C 1
ATOM 4974 O O . ALA B 1 167 ? -39.353 -16.070 3.326 1.00 21.18 201 ALA B O 1
ATOM 4976 N N . PHE B 1 168 ? -40.897 -15.569 1.732 1.00 19.85 202 PHE B N 1
ATOM 4977 C CA . PHE B 1 168 ? -39.961 -14.829 0.898 1.00 19.88 202 PHE B CA 1
ATOM 4978 C C . PHE B 1 168 ? -39.507 -13.576 1.642 1.00 20.26 202 PHE B C 1
ATOM 4979 O O . PHE B 1 168 ? -38.345 -13.172 1.515 1.00 19.18 202 PHE B O 1
ATOM 4987 N N . SER B 1 169 ? -40.405 -12.943 2.406 1.00 18.88 203 SER B N 1
ATOM 4988 C CA A SER B 1 169 ? -40.005 -11.806 3.233 0.50 18.43 203 SER B CA 1
ATOM 4989 C CA B SER B 1 169 ? -40.029 -11.813 3.248 0.50 19.85 203 SER B CA 1
ATOM 4990 C C . SER B 1 169 ? -38.910 -12.174 4.228 1.00 17.93 203 SER B C 1
ATOM 4991 O O . SER B 1 169 ? -37.953 -11.413 4.410 1.00 19.45 203 SER B O 1
ATOM 4996 N N . ARG B 1 170 ? -39.031 -13.334 4.854 1.00 17.79 204 ARG B N 1
ATOM 4997 C CA . ARG B 1 170 ? -38.009 -13.824 5.761 1.00 18.45 204 ARG B CA 1
ATOM 4998 C C . ARG B 1 170 ? -36.703 -14.052 4.989 1.00 17.22 204 ARG B C 1
ATOM 4999 O O . ARG B 1 170 ? -35.632 -13.736 5.475 1.00 17.39 204 ARG B O 1
ATOM 5007 N N . PHE B 1 171 ? -36.839 -14.620 3.793 1.00 16.86 205 PHE B N 1
ATOM 5008 C CA . PHE B 1 171 ? -35.694 -14.881 2.936 1.00 15.41 205 PHE B CA 1
ATOM 5009 C C . PHE B 1 171 ? -34.929 -13.613 2.584 1.00 14.70 205 PHE B C 1
ATOM 5010 O O . PHE B 1 171 ? -33.672 -13.611 2.577 1.00 13.46 205 PHE B O 1
ATOM 5018 N N . LEU B 1 172 ? -35.659 -12.557 2.243 1.00 14.15 206 LEU B N 1
ATOM 5019 C CA . LEU B 1 172 ? -35.031 -11.287 1.921 1.00 15.12 206 LEU B CA 1
ATOM 5020 C C . LEU B 1 172 ? -34.298 -10.686 3.120 1.00 14.67 206 LEU B C 1
ATOM 5021 O O . LEU B 1 172 ? -33.289 -10.039 2.960 1.00 14.19 206 LEU B O 1
ATOM 5026 N N . GLU B 1 173 ? -34.874 -10.814 4.301 1.00 15.94 207 GLU B N 1
ATOM 5027 C CA . GLU B 1 173 ? -34.210 -10.356 5.514 1.00 17.08 207 GLU B CA 1
ATOM 5028 C C . GLU B 1 173 ? -32.897 -11.120 5.774 1.00 14.91 207 GLU B C 1
ATOM 5029 O O . GLU B 1 173 ? -31.872 -10.538 6.157 1.00 13.75 207 GLU B O 1
ATOM 5035 N N . PHE B 1 174 ? -32.970 -12.437 5.628 1.00 13.78 208 PHE B N 1
ATOM 5036 C CA . PHE B 1 174 ? -31.791 -13.335 5.681 1.00 14.27 208 PHE B CA 1
ATOM 5037 C C . PHE B 1 174 ? -30.718 -12.857 4.685 1.00 13.01 208 PHE B C 1
ATOM 5038 O O . PHE B 1 174 ? -29.545 -12.759 5.033 1.00 11.11 208 PHE B O 1
ATOM 5046 N N . THR B 1 175 ? -31.168 -12.589 3.449 1.00 12.69 209 THR B N 1
ATOM 5047 C CA . THR B 1 175 ? -30.274 -12.057 2.426 1.00 11.84 209 THR B CA 1
ATOM 5048 C C . THR B 1 175 ? -29.610 -10.745 2.872 1.00 11.36 209 THR B C 1
ATOM 5049 O O . THR B 1 175 ? -28.381 -10.584 2.762 1.00 10.15 209 THR B O 1
ATOM 5053 N N . ASP B 1 176 ? -30.420 -9.793 3.351 1.00 11.60 210 ASP B N 1
ATOM 5054 C CA . ASP B 1 176 ? -29.873 -8.530 3.829 1.00 11.94 210 ASP B CA 1
ATOM 5055 C C . ASP B 1 176 ? -28.813 -8.767 4.914 1.00 11.41 210 ASP B C 1
ATOM 5056 O O . ASP B 1 176 ? -27.773 -8.112 4.938 1.00 11.07 210 ASP B O 1
ATOM 5061 N N . ASN B 1 177 ? -29.099 -9.679 5.821 1.00 12.05 211 ASN B N 1
ATOM 5062 C CA . ASN B 1 177 ? -28.204 -9.946 6.929 1.00 11.98 211 ASN B CA 1
ATOM 5063 C C . ASN B 1 177 ? -26.832 -10.464 6.471 1.00 10.75 211 ASN B C 1
ATOM 5064 O O . ASN B 1 177 ? -25.817 -10.032 6.989 1.00 10.37 211 ASN B O 1
ATOM 5069 N N . GLN B 1 178 ? -26.830 -11.362 5.491 1.00 10.33 212 GLN B N 1
ATOM 5070 C CA . GLN B 1 178 ? -25.583 -11.826 4.898 1.00 9.68 212 GLN B CA 1
ATOM 5071 C C . GLN B 1 178 ? -24.828 -10.696 4.161 1.00 9.60 212 GLN B C 1
ATOM 5072 O O . GLN B 1 178 ? -23.606 -10.590 4.256 1.00 9.87 212 GLN B O 1
ATOM 5078 N N . LEU B 1 179 ? -25.557 -9.879 3.399 1.00 9.27 213 LEU B N 1
ATOM 5079 C CA . LEU B 1 179 ? -24.945 -8.774 2.673 1.00 9.42 213 LEU B CA 1
ATOM 5080 C C . LEU B 1 179 ? -24.303 -7.780 3.642 1.00 9.74 213 LEU B C 1
ATOM 5081 O O . LEU B 1 179 ? -23.198 -7.239 3.379 1.00 9.44 213 LEU B O 1
ATOM 5086 N N . LYS B 1 180 ? -24.998 -7.516 4.739 1.00 10.80 214 LYS B N 1
ATOM 5087 C CA . LYS B 1 180 ? -24.438 -6.619 5.776 1.00 11.41 214 LYS B CA 1
ATOM 5088 C C . LYS B 1 180 ? -23.174 -7.194 6.418 1.00 10.99 214 LYS B C 1
ATOM 5089 O O . LYS B 1 180 ? -22.210 -6.428 6.665 1.00 10.84 214 LYS B O 1
ATOM 5095 N N . GLU B 1 181 ? -23.139 -8.518 6.645 1.00 10.46 215 GLU B N 1
ATOM 5096 C CA . GLU B 1 181 ? -21.905 -9.152 7.079 1.00 10.67 215 GLU B CA 1
ATOM 5097 C C . GLU B 1 181 ? -20.763 -8.906 6.119 1.00 10.36 215 GLU B C 1
ATOM 5098 O O . GLU B 1 181 ? -19.635 -8.541 6.479 1.00 9.05 215 GLU B O 1
ATOM 5104 N N . LEU B 1 182 ? -21.039 -9.174 4.832 1.00 9.34 216 LEU B N 1
ATOM 5105 C CA . LEU B 1 182 ? -20.007 -9.002 3.832 1.00 9.41 216 LEU B CA 1
ATOM 5106 C C . LEU B 1 182 ? -19.446 -7.568 3.749 1.00 9.09 216 LEU B C 1
ATOM 5107 O O . LEU B 1 182 ? -18.210 -7.369 3.697 1.00 8.98 216 LEU B O 1
ATOM 5112 N N . ALA B 1 183 ? -20.359 -6.595 3.755 1.00 9.15 217 ALA B N 1
ATOM 5113 C CA . ALA B 1 183 ? -20.030 -5.197 3.587 1.00 9.25 217 ALA B CA 1
ATOM 5114 C C . ALA B 1 183 ? -19.240 -4.614 4.775 1.00 9.23 217 ALA B C 1
ATOM 5115 O O . ALA B 1 183 ? -18.395 -3.708 4.595 1.00 9.80 217 ALA B O 1
ATOM 5117 N N . THR B 1 184 ? -19.464 -5.192 5.944 1.00 9.07 218 THR B N 1
ATOM 5118 C CA . THR B 1 184 ? -18.857 -4.687 7.178 1.00 9.78 218 THR B CA 1
ATOM 5119 C C . THR B 1 184 ? -17.634 -5.493 7.641 1.00 9.58 218 THR B C 1
ATOM 5120 O O . THR B 1 184 ? -16.633 -4.921 8.100 1.00 9.41 218 THR B O 1
ATOM 5124 N N . ARG B 1 185 ? -17.658 -6.809 7.462 1.00 8.93 219 ARG B N 1
ATOM 5125 C CA . ARG B 1 185 ? -16.451 -7.605 7.691 1.00 9.48 219 ARG B CA 1
ATOM 5126 C C . ARG B 1 185 ? -15.322 -7.287 6.745 1.00 9.22 219 ARG B C 1
ATOM 5127 O O . ARG B 1 185 ? -14.161 -7.378 7.151 1.00 9.50 219 ARG B O 1
ATOM 5135 N N . TYR B 1 186 ? -15.647 -6.959 5.462 1.00 8.90 220 TYR B N 1
ATOM 5136 C CA . TYR B 1 186 ? -14.656 -6.830 4.397 1.00 9.14 220 TYR B CA 1
ATOM 5137 C C . TYR B 1 186 ? -14.842 -5.469 3.746 1.00 9.52 220 TYR B C 1
ATOM 5138 O O . TYR B 1 186 ? -15.243 -5.347 2.570 1.00 8.76 220 TYR B O 1
ATOM 5147 N N . PRO B 1 187 ? -14.534 -4.401 4.489 1.00 9.16 221 PRO B N 1
ATOM 5148 C CA . PRO B 1 187 ? -14.918 -3.068 4.006 1.00 8.95 221 PRO B CA 1
ATOM 5149 C C . PRO B 1 187 ? -14.120 -2.521 2.813 1.00 9.17 221 PRO B C 1
ATOM 5150 O O . PRO B 1 187 ? -14.465 -1.470 2.265 1.00 9.69 221 PRO B O 1
ATOM 5154 N N . THR B 1 188 ? -13.058 -3.214 2.415 1.00 8.97 222 THR B N 1
ATOM 5155 C CA . THR B 1 188 ? -12.333 -2.860 1.210 1.00 9.36 222 THR B CA 1
ATOM 5156 C C . THR B 1 188 ? -13.014 -3.374 -0.068 1.00 8.76 222 THR B C 1
ATOM 5157 O O . THR B 1 188 ? -12.531 -3.080 -1.173 1.00 8.74 222 THR B O 1
ATOM 5161 N N . VAL B 1 189 ? -14.124 -4.093 0.062 1.00 8.49 223 VAL B N 1
ATOM 5162 C CA . VAL B 1 189 ? -14.864 -4.554 -1.121 1.00 8.59 223 VAL B CA 1
ATOM 5163 C C . VAL B 1 189 ? -15.224 -3.366 -2.009 1.00 8.69 223 VAL B C 1
ATOM 5164 O O . VAL B 1 189 ? -15.694 -2.328 -1.511 1.00 8.41 223 VAL B O 1
ATOM 5168 N N . LYS B 1 190 ? -15.020 -3.511 -3.326 1.00 8.32 224 LYS B N 1
ATOM 5169 C CA . LYS B 1 190 ? -15.264 -2.408 -4.289 1.00 8.79 224 LYS B CA 1
ATOM 5170 C C . LYS B 1 190 ? -16.527 -2.551 -5.145 1.00 8.41 224 LYS B C 1
ATOM 5171 O O . LYS B 1 190 ? -16.937 -1.599 -5.831 1.00 7.98 224 LYS B O 1
ATOM 5177 N N . ASP B 1 191 ? -17.154 -3.729 -5.099 1.00 7.87 225 ASP B N 1
ATOM 5178 C CA . ASP B 1 191 ? -18.234 -4.069 -6.015 1.00 8.84 225 ASP B CA 1
ATOM 5179 C C . ASP B 1 191 ? -19.008 -5.231 -5.458 1.00 8.37 225 ASP B C 1
ATOM 5180 O O . ASP B 1 191 ? -18.404 -6.152 -4.869 1.00 8.22 225 ASP B O 1
ATOM 5185 N N . PHE B 1 192 ? -20.342 -5.213 -5.654 1.00 8.38 226 PHE B N 1
ATOM 5186 C CA . PHE B 1 192 ? -21.183 -6.414 -5.496 1.00 8.79 226 PHE B CA 1
ATOM 5187 C C . PHE B 1 192 ? -21.844 -6.746 -6.849 1.00 9.25 226 PHE B C 1
ATOM 5188 O O . PHE B 1 192 ? -22.495 -5.892 -7.477 1.00 9.13 226 PHE B O 1
ATOM 5196 N N . TRP B 1 193 ? -21.613 -7.988 -7.276 1.00 9.29 227 TRP B N 1
ATOM 5197 C CA . TRP B 1 193 ? -22.036 -8.496 -8.569 1.00 9.19 227 TRP B CA 1
ATOM 5198 C C . TRP B 1 193 ? -23.040 -9.593 -8.230 1.00 8.97 227 TRP B C 1
ATOM 5199 O O . TRP B 1 193 ? -22.698 -10.723 -7.828 1.00 9.23 227 TRP B O 1
ATOM 5210 N N . PHE B 1 194 ? -24.305 -9.225 -8.356 1.00 8.92 228 PHE B N 1
ATOM 5211 C CA . PHE B 1 194 ? -25.393 -10.114 -8.024 1.00 9.12 228 PHE B CA 1
ATOM 5212 C C . PHE B 1 194 ? -25.738 -11.058 -9.160 1.00 9.63 228 PHE B C 1
ATOM 5213 O O . PHE B 1 194 ? -25.651 -10.700 -10.341 1.00 10.01 228 PHE B O 1
ATOM 5221 N N . ASP B 1 195 ? -26.179 -12.244 -8.733 1.00 10.39 229 ASP B N 1
ATOM 5222 C CA . ASP B 1 195 ? -26.653 -13.296 -9.628 1.00 11.29 229 ASP B CA 1
ATOM 5223 C C . ASP B 1 195 ? -27.859 -13.958 -8.978 1.00 11.08 229 ASP B C 1
ATOM 5224 O O . ASP B 1 195 ? -28.189 -13.699 -7.822 1.00 10.37 229 ASP B O 1
ATOM 5229 N N . GLY B 1 196 ? -28.554 -14.830 -9.719 1.00 11.81 230 GLY B N 1
ATOM 5230 C CA . GLY B 1 196 ? -29.715 -15.523 -9.163 1.00 11.81 230 GLY B CA 1
ATOM 5231 C C . GLY B 1 196 ? -30.850 -14.550 -8.819 1.00 12.23 230 GLY B C 1
ATOM 5232 O O . GLY B 1 196 ? -31.511 -14.712 -7.770 1.00 11.83 230 GLY B O 1
ATOM 5233 N N . THR B 1 197 ? -31.051 -13.563 -9.682 1.00 12.83 231 THR B N 1
ATOM 5234 C CA . THR B 1 197 ? -32.072 -12.498 -9.493 1.00 13.77 231 THR B CA 1
ATOM 5235 C C . THR B 1 197 ? -33.104 -12.428 -10.623 1.00 15.18 231 THR B C 1
ATOM 5236 O O . THR B 1 197 ? -33.858 -11.462 -10.729 1.00 16.00 231 THR B O 1
ATOM 5240 N N . TRP B 1 198 ? -33.134 -13.478 -11.449 1.00 14.40 232 TRP B N 1
ATOM 5241 C CA . TRP B 1 198 ? -34.007 -13.515 -12.635 1.00 14.97 232 TRP B CA 1
ATOM 5242 C C . TRP B 1 198 ? -35.414 -14.023 -12.319 1.00 15.63 232 TRP B C 1
ATOM 5243 O O . TRP B 1 198 ? -36.334 -13.862 -13.184 1.00 17.44 232 TRP B O 1
ATOM 5254 N N . ASP B 1 199 ? -35.603 -14.699 -11.180 1.00 14.23 233 ASP B N 1
ATOM 5255 C CA . ASP B 1 199 ? -36.880 -15.349 -10.906 1.00 15.21 233 ASP B CA 1
ATOM 5256 C C . ASP B 1 199 ? -38.013 -14.321 -10.706 1.00 16.25 233 ASP B C 1
ATOM 5257 O O . ASP B 1 199 ? -37.782 -13.133 -10.380 1.00 15.57 233 ASP B O 1
ATOM 5262 N N . ALA B 1 200 ? -39.214 -14.787 -11.011 1.00 17.31 234 ALA B N 1
ATOM 5263 C CA . ALA B 1 200 ? -40.462 -13.978 -10.851 1.00 18.50 234 ALA B CA 1
ATOM 5264 C C . ALA B 1 200 ? -40.594 -13.343 -9.460 1.00 17.63 234 ALA B C 1
ATOM 5265 O O . ALA B 1 200 ? -41.036 -12.196 -9.347 1.00 18.37 234 ALA B O 1
ATOM 5267 N N . SER B 1 201 ? -40.235 -14.109 -8.437 1.00 17.50 235 SER B N 1
ATOM 5268 C CA . SER B 1 201 ? -40.230 -13.611 -7.040 1.00 17.64 235 SER B CA 1
ATOM 5269 C C . SER B 1 201 ? -39.421 -12.337 -6.870 1.00 17.93 235 SER B C 1
ATOM 5270 O O . SER B 1 201 ? -39.850 -11.375 -6.208 1.00 17.15 235 SER B O 1
ATOM 5273 N N . VAL B 1 202 ? -38.218 -12.322 -7.441 1.00 17.14 236 VAL B N 1
ATOM 5274 C CA . VAL B 1 202 ? -37.382 -11.150 -7.365 1.00 16.31 236 VAL B CA 1
ATOM 5275 C C . VAL B 1 202 ? -37.960 -10.031 -8.224 1.00 17.05 236 VAL B C 1
ATOM 5276 O O . VAL B 1 202 ? -37.970 -8.863 -7.805 1.00 15.69 236 VAL B O 1
ATOM 5280 N N . LYS B 1 203 ? -38.430 -10.360 -9.435 1.00 17.21 237 LYS B N 1
ATOM 5281 C CA . LYS B 1 203 ? -38.969 -9.370 -10.338 1.00 18.31 237 LYS B CA 1
ATOM 5282 C C . LYS B 1 203 ? -40.181 -8.639 -9.755 1.00 18.22 237 LYS B C 1
ATOM 5283 O O . LYS B 1 203 ? -40.363 -7.450 -10.005 1.00 19.51 237 LYS B O 1
ATOM 5289 N N . LYS B 1 204 ? -40.955 -9.373 -8.970 1.00 18.18 238 LYS B N 1
ATOM 5290 C CA . LYS B 1 204 ? -42.131 -8.820 -8.283 1.00 20.49 238 LYS B CA 1
ATOM 5291 C C . LYS B 1 204 ? -41.724 -8.024 -7.055 1.00 20.92 238 LYS B C 1
ATOM 5292 O O . LYS B 1 204 ? -42.560 -7.348 -6.440 1.00 19.59 238 LYS B O 1
ATOM 5298 N N . ASN B 1 205 ? -40.449 -8.141 -6.666 1.00 18.49 239 ASN B N 1
ATOM 5299 C CA . ASN B 1 205 ? -39.913 -7.393 -5.533 1.00 18.09 239 ASN B CA 1
ATOM 5300 C C . ASN B 1 205 ? -38.793 -6.457 -5.928 1.00 17.48 239 ASN B C 1
ATOM 5301 O O . ASN B 1 205 ? -37.770 -6.359 -5.244 1.00 17.09 239 ASN B O 1
ATOM 5306 N N . GLY B 1 206 ? -38.997 -5.729 -7.011 1.00 16.53 240 GLY B N 1
ATOM 5307 C CA . GLY B 1 206 ? -38.030 -4.741 -7.474 1.00 16.70 240 GLY B CA 1
ATOM 5308 C C . GLY B 1 206 ? -37.588 -3.763 -6.396 1.00 16.99 240 GLY B C 1
ATOM 5309 O O . GLY B 1 206 ? -36.411 -3.351 -6.357 1.00 14.90 240 GLY B O 1
ATOM 5310 N N . TRP B 1 207 ? -38.528 -3.365 -5.530 1.00 15.98 241 TRP B N 1
ATOM 5311 C CA . TRP B 1 207 ? -38.230 -2.463 -4.413 1.00 15.22 241 TRP B CA 1
ATOM 5312 C C . TRP B 1 207 ? -37.036 -3.004 -3.589 1.00 14.48 241 TRP B C 1
ATOM 5313 O O . TRP B 1 207 ? -36.207 -2.223 -3.103 1.00 14.93 241 TRP B O 1
ATOM 5324 N N . TRP B 1 208 ? -36.988 -4.309 -3.418 1.00 13.63 242 TRP B N 1
ATOM 5325 C CA . TRP B 1 208 ? -35.920 -4.951 -2.609 1.00 14.04 242 TRP B CA 1
ATOM 5326 C C . TRP B 1 208 ? -34.561 -4.745 -3.315 1.00 13.36 242 TRP B C 1
ATOM 5327 O O . TRP B 1 208 ? -33.553 -4.445 -2.666 1.00 12.90 242 TRP B O 1
ATOM 5338 N N . THR B 1 209 ? -34.542 -4.906 -4.639 1.00 13.46 243 THR B N 1
ATOM 5339 C CA . THR B 1 209 ? -33.309 -4.697 -5.402 1.00 13.27 243 THR B CA 1
ATOM 5340 C C . THR B 1 209 ? -32.762 -3.289 -5.285 1.00 13.50 243 THR B C 1
ATOM 5341 O O . THR B 1 209 ? -31.541 -3.091 -5.149 1.00 12.85 243 THR B O 1
ATOM 5345 N N . ALA B 1 210 ? -33.649 -2.296 -5.334 1.00 13.15 244 ALA B N 1
ATOM 5346 C CA . ALA B 1 210 ? -33.234 -0.895 -5.179 1.00 13.26 244 ALA B CA 1
ATOM 5347 C C . ALA B 1 210 ? -32.724 -0.661 -3.741 1.00 13.25 244 ALA B C 1
ATOM 5348 O O . ALA B 1 210 ? -31.755 0.047 -3.547 1.00 13.35 244 ALA B O 1
ATOM 5350 N N . HIS B 1 211 ? -33.408 -1.247 -2.770 1.00 13.37 245 HIS B N 1
ATOM 5351 C CA . HIS B 1 211 ? -33.006 -1.178 -1.361 1.00 14.17 245 HIS B CA 1
ATOM 5352 C C . HIS B 1 211 ? -31.607 -1.768 -1.136 1.00 13.68 245 HIS B C 1
ATOM 5353 O O . HIS B 1 211 ? -30.807 -1.212 -0.404 1.00 13.53 245 HIS B O 1
ATOM 5360 N N . ALA B 1 212 ? -31.346 -2.932 -1.741 1.00 13.22 246 ALA B N 1
ATOM 5361 C CA . ALA B 1 212 ? -30.047 -3.595 -1.605 1.00 12.10 246 ALA B CA 1
ATOM 5362 C C . ALA B 1 212 ? -28.932 -2.706 -2.140 1.00 12.34 246 ALA B C 1
ATOM 5363 O O . ALA B 1 212 ? -27.888 -2.598 -1.510 1.00 12.36 246 ALA B O 1
ATOM 5365 N N . GLU B 1 213 ? -29.125 -2.124 -3.315 1.00 11.60 247 GLU B N 1
ATOM 5366 C CA . GLU B 1 213 ? -28.196 -1.159 -3.865 1.00 11.68 247 GLU B CA 1
ATOM 5367 C C . GLU B 1 213 ? -27.960 0.012 -2.900 1.00 11.52 247 GLU B C 1
ATOM 5368 O O . GLU B 1 213 ? -26.829 0.345 -2.612 1.00 10.47 247 GLU B O 1
ATOM 5374 N N . GLN B 1 214 ? -29.029 0.632 -2.414 1.00 11.68 248 GLN B N 1
ATOM 5375 C CA . GLN B 1 214 ? -28.905 1.794 -1.525 1.00 11.99 248 GLN B CA 1
ATOM 5376 C C . GLN B 1 214 ? -28.235 1.414 -0.209 1.00 12.03 248 GLN B C 1
ATOM 5377 O O . GLN B 1 214 ? -27.343 2.105 0.233 1.00 11.91 248 GLN B O 1
ATOM 5379 N N . MET B 1 215 ? -28.646 0.291 0.369 1.00 11.35 249 MET B N 1
ATOM 5380 C CA . MET B 1 215 ? -28.066 -0.212 1.612 1.00 12.97 249 MET B CA 1
ATOM 5381 C C . MET B 1 215 ? -26.561 -0.391 1.503 1.00 11.46 249 MET B C 1
ATOM 5382 O O . MET B 1 215 ? -25.828 0.045 2.368 1.00 10.77 249 MET B O 1
ATOM 5387 N N . LEU B 1 216 ? -26.111 -1.080 0.451 1.00 10.59 250 LEU B N 1
ATOM 5388 C CA . LEU B 1 216 ? -24.697 -1.331 0.256 1.00 9.93 250 LEU B CA 1
ATOM 5389 C C . LEU B 1 216 ? -23.926 -0.068 -0.031 1.00 10.14 250 LEU B C 1
ATOM 5390 O O . LEU B 1 216 ? -22.798 0.109 0.471 1.00 10.14 250 LEU B O 1
ATOM 5395 N N . LYS B 1 217 ? -24.509 0.863 -0.787 1.00 10.32 251 LYS B N 1
ATOM 5396 C CA . LYS B 1 217 ? -23.822 2.129 -1.034 1.00 10.67 251 LYS B CA 1
ATOM 5397 C C . LYS B 1 217 ? -23.671 2.988 0.238 1.00 11.05 251 LYS B C 1
ATOM 5398 O O . LYS B 1 217 ? -22.694 3.742 0.373 1.00 10.71 251 LYS B O 1
ATOM 5404 N N . GLU B 1 218 ? -24.599 2.822 1.170 1.00 11.50 252 GLU B N 1
ATOM 5405 C CA . GLU B 1 218 ? -24.501 3.503 2.468 1.00 12.89 252 GLU B CA 1
ATOM 5406 C C . GLU B 1 218 ? -23.383 2.899 3.304 1.00 12.48 252 GLU B C 1
ATOM 5407 O O . GLU B 1 218 ? -22.658 3.645 3.969 1.00 11.82 252 GLU B O 1
ATOM 5413 N N . LEU B 1 219 ? -23.240 1.571 3.253 1.00 11.13 253 LEU B N 1
ATOM 5414 C CA . LEU B 1 219 ? -22.235 0.888 4.077 1.00 11.61 253 LEU B CA 1
ATOM 5415 C C . LEU B 1 219 ? -20.829 0.965 3.537 1.00 11.34 253 LEU B C 1
ATOM 5416 O O . LEU B 1 219 ? -19.851 0.947 4.309 1.00 11.55 253 LEU B O 1
ATOM 5421 N N . VAL B 1 220 ? -20.703 1.024 2.201 1.00 10.90 254 VAL B N 1
ATOM 5422 C CA . VAL B 1 220 ? -19.407 0.957 1.533 1.00 10.61 254 VAL B CA 1
ATOM 5423 C C . VAL B 1 220 ? -19.328 2.139 0.553 1.00 11.32 254 VAL B C 1
ATOM 5424 O O . VAL B 1 220 ? -19.785 2.048 -0.595 1.00 10.47 254 VAL B O 1
ATOM 5428 N N . PRO B 1 221 ? -18.787 3.281 1.017 1.00 11.14 255 PRO B N 1
ATOM 5429 C CA . PRO B 1 221 ? -18.666 4.458 0.143 1.00 11.53 255 PRO B CA 1
ATOM 5430 C C . PRO B 1 221 ? -17.981 4.147 -1.201 1.00 11.32 255 PRO B C 1
ATOM 5431 O O . PRO B 1 221 ? -16.895 3.545 -1.270 1.00 11.01 255 PRO B O 1
ATOM 5435 N N . GLY B 1 222 ? -18.648 4.524 -2.285 1.00 11.22 256 GLY B N 1
ATOM 5436 C CA . GLY B 1 222 ? -18.081 4.358 -3.592 1.00 10.58 256 GLY B CA 1
ATOM 5437 C C . GLY B 1 222 ? -18.270 2.984 -4.210 1.00 10.17 256 GLY B C 1
ATOM 5438 O O . GLY B 1 222 ? -17.935 2.777 -5.384 1.00 9.45 256 GLY B O 1
ATOM 5439 N N . VAL B 1 223 ? -18.885 2.069 -3.478 1.00 10.13 257 VAL B N 1
ATOM 5440 C CA . VAL B 1 223 ? -19.093 0.715 -4.004 1.00 9.82 257 VAL B CA 1
ATOM 5441 C C . VAL B 1 223 ? -19.860 0.762 -5.353 1.00 10.12 257 VAL B C 1
ATOM 5442 O O . VAL B 1 223 ? -20.743 1.604 -5.581 1.00 9.91 257 VAL B O 1
ATOM 5446 N N . ALA B 1 224 ? -19.522 -0.172 -6.230 1.00 9.34 258 ALA B N 1
ATOM 5447 C CA . ALA B 1 224 ? -20.259 -0.373 -7.504 1.00 9.18 258 ALA B CA 1
ATOM 5448 C C . ALA B 1 224 ? -21.201 -1.583 -7.338 1.00 9.18 258 ALA B C 1
ATOM 5449 O O . ALA B 1 224 ? -20.968 -2.507 -6.528 1.00 9.26 258 ALA B O 1
ATOM 5451 N N . ILE B 1 225 ? -22.286 -1.518 -8.089 1.00 9.67 259 ILE B N 1
ATOM 5452 C CA . ILE B 1 225 ? -23.367 -2.512 -8.041 1.00 9.55 259 ILE B CA 1
ATOM 5453 C C . ILE B 1 225 ? -23.744 -2.824 -9.506 1.00 9.83 259 ILE B C 1
ATOM 5454 O O . ILE B 1 225 ? -24.062 -1.911 -10.280 1.00 10.34 259 ILE B O 1
ATOM 5459 N N . ASN B 1 226 ? -23.793 -4.115 -9.864 1.00 10.30 260 ASN B N 1
ATOM 5460 C CA . ASN B 1 226 ? -24.131 -4.464 -11.228 1.00 10.24 260 ASN B CA 1
ATOM 5461 C C . ASN B 1 226 ? -25.605 -4.334 -11.581 1.00 10.68 260 ASN B C 1
ATOM 5462 O O . ASN B 1 226 ? -26.498 -4.444 -10.742 1.00 10.51 260 ASN B O 1
ATOM 5467 N N . SER B 1 227 ? -25.855 -4.164 -12.895 1.00 10.64 261 SER B N 1
ATOM 5468 C CA . SER B 1 227 ? -27.229 -4.075 -13.403 1.00 11.32 261 SER B CA 1
ATOM 5469 C C . SER B 1 227 ? -28.059 -5.317 -13.156 1.00 11.68 261 SER B C 1
ATOM 5470 O O . SER B 1 227 ? -29.280 -5.239 -13.044 1.00 12.02 261 SER B O 1
ATOM 5473 N N . ARG B 1 228 ? -27.432 -6.469 -13.102 1.00 13.17 262 ARG B N 1
ATOM 5474 C CA . ARG B 1 228 ? -28.115 -7.738 -12.995 1.00 13.94 262 ARG B CA 1
ATOM 5475 C C . ARG B 1 228 ? -28.927 -7.872 -11.717 1.00 13.96 262 ARG B C 1
ATOM 5476 O O . ARG B 1 228 ? -29.912 -8.632 -11.644 1.00 13.85 262 ARG B O 1
ATOM 5484 N N . LEU B 1 229 ? -28.514 -7.160 -10.668 1.00 12.41 263 LEU B N 1
ATOM 5485 C CA . LEU B 1 229 ? -29.273 -7.146 -9.480 1.00 12.64 263 LEU B CA 1
ATOM 5486 C C . LEU B 1 229 ? -30.713 -6.652 -9.747 1.00 12.90 263 LEU B C 1
ATOM 5487 O O . LEU B 1 229 ? -31.636 -7.099 -9.086 1.00 13.21 263 LEU B O 1
ATOM 5492 N N . ARG B 1 230 ? -30.840 -5.636 -10.607 1.00 12.72 264 ARG B N 1
ATOM 5493 C CA . ARG B 1 230 ? -31.910 -4.650 -10.482 1.00 13.41 264 ARG B CA 1
ATOM 5494 C C . ARG B 1 230 ? -33.143 -4.924 -11.362 1.00 14.21 264 ARG B C 1
ATOM 5495 O O . ARG B 1 230 ? -33.009 -5.256 -12.520 1.00 13.76 264 ARG B O 1
ATOM 5503 N N . ALA B 1 231 ? -34.303 -4.866 -10.704 1.00 14.98 265 ALA B N 1
ATOM 5504 C CA . ALA B 1 231 ? -35.646 -4.890 -11.338 1.00 15.47 265 ALA B CA 1
ATOM 5505 C C . ALA B 1 231 ? -36.391 -3.642 -10.884 1.00 16.08 265 ALA B C 1
ATOM 5506 O O . ALA B 1 231 ? -36.257 -3.233 -9.737 1.00 15.88 265 ALA B O 1
ATOM 5508 N N . ASP B 1 232 ? -37.120 -3.020 -11.800 1.00 16.33 266 ASP B N 1
ATOM 5509 C CA . ASP B 1 232 ? -37.899 -1.839 -11.449 1.00 17.59 266 ASP B CA 1
ATOM 5510 C C . ASP B 1 232 ? -39.316 -2.205 -10.949 1.00 17.62 266 ASP B C 1
ATOM 5511 O O . ASP B 1 232 ? -39.650 -3.394 -10.671 1.00 17.05 266 ASP B O 1
ATOM 5516 N N . ASP B 1 233 ? -40.156 -1.156 -10.792 1.00 19.86 267 ASP B N 1
ATOM 5517 C CA . ASP B 1 233 ? -41.520 -1.308 -10.274 1.00 22.60 267 ASP B CA 1
ATOM 5518 C C . ASP B 1 233 ? -42.355 -2.311 -11.083 1.00 22.71 267 ASP B C 1
ATOM 5519 O O . ASP B 1 233 ? -43.266 -2.921 -10.545 1.00 23.84 267 ASP B O 1
ATOM 5524 N N . LYS B 1 234 ? -42.049 -2.431 -12.377 1.00 23.13 268 LYS B N 1
ATOM 5525 C CA . LYS B 1 234 ? -42.772 -3.284 -13.299 1.00 25.47 268 LYS B CA 1
ATOM 5526 C C . LYS B 1 234 ? -42.094 -4.635 -13.547 1.00 24.63 268 LYS B C 1
ATOM 5527 O O . LYS B 1 234 ? -42.556 -5.408 -14.385 1.00 24.47 268 LYS B O 1
ATOM 5533 N N . GLY B 1 235 ? -41.000 -4.940 -12.857 1.00 21.86 269 GLY B N 1
ATOM 5534 C CA . GLY B 1 235 ? -40.326 -6.220 -13.048 1.00 21.23 269 GLY B CA 1
ATOM 5535 C C . GLY B 1 235 ? -39.311 -6.197 -14.174 1.00 19.88 269 GLY B C 1
ATOM 5536 O O . GLY B 1 235 ? -38.716 -7.235 -14.473 1.00 20.72 269 GLY B O 1
ATOM 5537 N N . LYS B 1 236 ? -39.118 -5.055 -14.804 1.00 19.88 270 LYS B N 1
ATOM 5538 C CA . LYS B 1 236 ? -38.151 -4.949 -15.894 1.00 22.41 270 LYS B CA 1
ATOM 5539 C C . LYS B 1 236 ? -36.702 -4.932 -15.315 1.00 19.89 270 LYS B C 1
ATOM 5540 O O . LYS B 1 236 ? -36.412 -4.157 -14.401 1.00 18.72 270 LYS B O 1
ATOM 5546 N N . ARG B 1 237 ? -35.827 -5.768 -15.877 1.00 18.53 271 ARG B N 1
ATOM 5547 C CA . ARG B 1 237 ? -34.483 -5.954 -15.339 1.00 18.52 271 ARG B CA 1
ATOM 5548 C C . ARG B 1 237 ? -33.387 -5.264 -16.146 1.00 18.22 271 ARG B C 1
ATOM 5549 O O . ARG B 1 237 ? -33.511 -5.023 -17.361 1.00 17.31 271 ARG B O 1
ATOM 5557 N N . HIS B 1 238 ? -32.285 -4.949 -15.452 1.00 15.42 272 HIS B N 1
ATOM 5558 C CA . HIS B 1 238 ? -31.084 -4.310 -16.019 1.00 15.17 272 HIS B CA 1
ATOM 5559 C C . HIS B 1 238 ? -31.284 -2.848 -16.407 1.00 16.27 272 HIS B C 1
ATOM 5560 O O . HIS B 1 238 ? -30.637 -1.965 -15.844 1.00 15.68 272 HIS B O 1
ATOM 5567 N N . PHE B 1 239 ? -32.167 -2.601 -17.400 1.00 16.21 273 PHE B N 1
ATOM 5568 C CA . PHE B 1 239 ? -32.598 -1.277 -17.796 1.00 16.20 273 PHE B CA 1
ATOM 5569 C C . PHE B 1 239 ? -34.077 -1.128 -17.390 1.00 16.61 273 PHE B C 1
ATOM 5570 O O . PHE B 1 239 ? -34.852 -2.079 -17.532 1.00 16.73 273 PHE B O 1
ATOM 5578 N N . ASP B 1 240 ? -34.444 0.028 -16.844 1.00 17.40 274 ASP B N 1
ATOM 5579 C CA . ASP B 1 240 ? -35.818 0.200 -16.340 1.00 18.07 274 ASP B CA 1
ATOM 5580 C C . ASP B 1 240 ? -36.815 0.466 -17.483 1.00 20.77 274 ASP B C 1
ATOM 5581 O O . ASP B 1 240 ? -36.469 0.372 -18.664 1.00 20.61 274 ASP B O 1
ATOM 5586 N N . SER B 1 241 ? -38.067 0.703 -17.102 1.00 21.75 275 SER B N 1
ATOM 5587 C CA . SER B 1 241 ? -39.172 0.822 -18.059 1.00 22.90 275 SER B CA 1
ATOM 5588 C C . SER B 1 241 ? -39.036 2.054 -18.951 1.00 23.35 275 SER B C 1
ATOM 5589 O O . SER B 1 241 ? -39.686 2.134 -19.996 1.00 27.13 275 SER B O 1
ATOM 5592 N N . ASN B 1 242 ? -38.199 3.001 -18.576 1.00 23.33 276 ASN B N 1
ATOM 5593 C CA . ASN B 1 242 ? -37.849 4.129 -19.431 1.00 25.35 276 ASN B CA 1
ATOM 5594 C C . ASN B 1 242 ? -36.542 3.928 -20.194 1.00 24.12 276 ASN B C 1
ATOM 5595 O O . ASN B 1 242 ? -35.993 4.890 -20.727 1.00 25.18 276 ASN B O 1
ATOM 5600 N N . GLY B 1 243 ? -36.045 2.692 -20.221 1.00 23.62 277 GLY B N 1
ATOM 5601 C CA . GLY B 1 243 ? -34.813 2.342 -20.934 1.00 23.40 277 GLY B CA 1
ATOM 5602 C C . GLY B 1 243 ? -33.526 2.830 -20.276 1.00 23.14 277 GLY B C 1
ATOM 5603 O O . GLY B 1 243 ? -32.481 2.850 -20.924 1.00 21.31 277 GLY B O 1
ATOM 5604 N N . ARG B 1 244 ? -33.588 3.222 -18.993 1.00 21.21 278 ARG B N 1
ATOM 5605 C CA . ARG B 1 244 ? -32.416 3.735 -18.276 1.00 19.61 278 ARG B CA 1
ATOM 5606 C C . ARG B 1 244 ? -31.708 2.636 -17.480 1.00 18.09 278 ARG B C 1
ATOM 5607 O O . ARG B 1 244 ? -32.334 1.860 -16.768 1.00 16.83 278 ARG B O 1
ATOM 5615 N N . LEU B 1 245 ? -30.383 2.609 -17.584 1.00 17.75 279 LEU B N 1
ATOM 5616 C CA . LEU B 1 245 ? -29.575 1.576 -16.892 1.00 17.00 279 LEU B CA 1
ATOM 5617 C C . LEU B 1 245 ? -29.729 1.709 -15.378 1.00 15.78 279 LEU B C 1
ATOM 5618 O O . LEU B 1 245 ? -29.514 2.800 -14.813 1.00 16.41 279 LEU B O 1
ATOM 5623 N N . MET B 1 246 ? -30.044 0.589 -14.733 1.00 15.31 280 MET B N 1
ATOM 5624 C CA . MET B 1 246 ? -30.026 0.503 -13.273 1.00 14.23 280 MET B CA 1
ATOM 5625 C C . MET B 1 246 ? -28.690 -0.044 -12.770 1.00 14.92 280 MET B C 1
ATOM 5626 O O . MET B 1 246 ? -27.963 -0.729 -13.494 1.00 14.19 280 MET B O 1
ATOM 5631 N N . GLY B 1 247 ? -28.350 0.272 -11.526 1.00 14.22 281 GLY B N 1
ATOM 5632 C CA . GLY B 1 247 ? -27.002 -0.031 -11.019 1.00 13.34 281 GLY B CA 1
ATOM 5633 C C . GLY B 1 247 ? -25.971 0.874 -11.674 1.00 14.05 281 GLY B C 1
ATOM 5634 O O . GLY B 1 247 ? -26.316 1.850 -12.363 1.00 13.82 281 GLY B O 1
ATOM 5635 N N . ASP B 1 248 ? -24.700 0.526 -11.524 1.00 12.02 282 ASP B N 1
ATOM 5636 C CA . ASP B 1 248 ? -23.613 1.423 -11.944 1.00 11.37 282 ASP B CA 1
ATOM 5637 C C . ASP B 1 248 ? -22.976 1.066 -13.288 1.00 11.02 282 ASP B C 1
ATOM 5638 O O . ASP B 1 248 ? -22.223 1.866 -13.860 1.00 11.94 282 ASP B O 1
ATOM 5643 N N . TYR B 1 249 ? -23.239 -0.143 -13.743 1.00 10.55 283 TYR B N 1
ATOM 5644 C CA . TYR B 1 249 ? -22.633 -0.672 -14.982 1.00 10.17 283 TYR B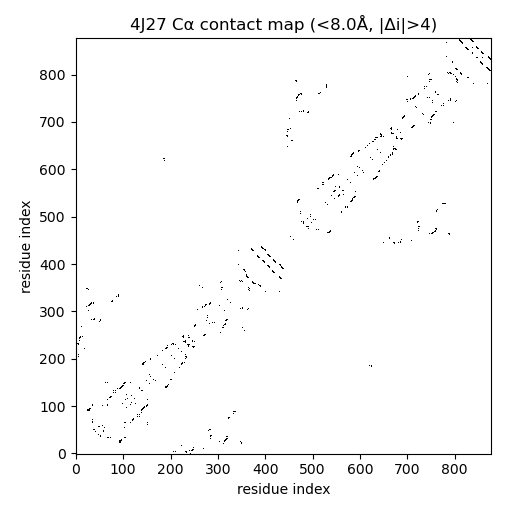 CA 1
ATOM 5645 C C . TYR B 1 249 ? -23.495 -1.810 -15.474 1.00 9.99 283 TYR B C 1
ATOM 5646 O O . TYR B 1 249 ? -24.146 -2.510 -14.694 1.00 9.73 283 TYR B O 1
ATOM 5655 N N . GLU B 1 250 ? -23.494 -1.996 -16.792 1.00 11.33 284 GLU B N 1
ATOM 5656 C CA . GLU B 1 250 ? -24.212 -3.097 -17.381 1.00 11.77 284 GLU B CA 1
ATOM 5657 C C . GLU B 1 250 ? -23.381 -4.385 -17.277 1.00 12.66 284 GLU B C 1
ATOM 5658 O O . GLU B 1 250 ? -22.253 -4.420 -17.744 1.00 11.12 284 GLU B O 1
ATOM 5664 N N . SER B 1 251 ? -23.940 -5.446 -16.678 1.00 13.96 285 SER B N 1
ATOM 5665 C CA . SER B 1 251 ? -23.292 -6.761 -16.624 1.00 16.00 285 SER B CA 1
ATOM 5666 C C . SER B 1 251 ? -23.998 -7.668 -17.630 1.00 17.68 285 SER B C 1
ATOM 5667 O O . SER B 1 251 ? -25.202 -7.802 -17.627 1.00 20.16 285 SER B O 1
ATOM 5670 N N . GLY B 1 252 ? -23.239 -8.230 -18.546 1.00 18.71 286 GLY B N 1
ATOM 5671 C CA . GLY B 1 252 ? -23.809 -9.058 -19.620 1.00 19.85 286 GLY B CA 1
ATOM 5672 C C . GLY B 1 252 ? -22.719 -9.473 -20.569 1.00 19.64 286 GLY B C 1
ATOM 5673 O O . GLY B 1 252 ? -21.537 -9.579 -20.201 1.00 20.61 286 GLY B O 1
ATOM 5674 N N . TYR B 1 253 ? -23.107 -9.780 -21.788 1.00 21.23 287 TYR B N 1
ATOM 5675 C CA . TYR B 1 253 ? -22.167 -10.113 -22.848 1.00 20.96 287 TYR B CA 1
ATOM 5676 C C . TYR B 1 253 ? -21.289 -11.322 -22.562 1.00 20.34 287 TYR B C 1
ATOM 5677 O O . TYR B 1 253 ? -20.146 -11.337 -22.988 1.00 23.56 287 TYR B O 1
ATOM 5686 N N . GLU B 1 254 ? -21.811 -12.292 -21.836 1.00 21.09 288 GLU B N 1
ATOM 5687 C CA A GLU B 1 254 ? -21.020 -13.463 -21.435 0.50 22.84 288 GLU B CA 1
ATOM 5688 C CA B GLU B 1 254 ? -21.024 -13.443 -21.410 0.50 22.55 288 GLU B CA 1
ATOM 5689 C C . GLU B 1 254 ? -20.676 -14.329 -22.603 1.00 23.95 288 GLU B C 1
ATOM 5690 O O . GLU B 1 254 ? -19.539 -14.791 -22.722 1.00 28.98 288 GLU B O 1
ATOM 5701 N N . ARG B 1 255 ? -21.643 -14.538 -23.472 1.00 24.56 289 ARG B N 1
ATOM 5702 C CA . ARG B 1 255 ? -21.423 -15.363 -24.664 1.00 29.20 289 ARG B CA 1
ATOM 5703 C C . ARG B 1 255 ? -20.824 -14.521 -25.772 1.00 28.55 289 ARG B C 1
ATOM 5704 O O . ARG B 1 255 ? -19.796 -14.913 -26.322 1.00 32.91 289 ARG B O 1
ATOM 5706 N N . ARG B 1 256 ? -21.403 -13.345 -26.049 1.00 23.20 290 ARG B N 1
ATOM 5707 C CA . ARG B 1 256 ? -21.023 -12.563 -27.205 1.00 20.91 290 ARG B CA 1
ATOM 5708 C C . ARG B 1 256 ? -20.875 -11.069 -26.858 1.00 18.61 290 ARG B C 1
ATOM 5709 O O . ARG B 1 256 ? -21.792 -10.464 -26.324 1.00 18.44 290 ARG B O 1
ATOM 5711 N N . LEU B 1 257 ? -19.718 -10.501 -27.190 1.00 16.01 291 LEU B N 1
ATOM 5712 C CA . LEU B 1 257 ? -19.442 -9.091 -26.936 1.00 14.53 291 LEU B CA 1
ATOM 5713 C C . LEU B 1 257 ? -20.202 -8.156 -27.882 1.00 14.03 291 LEU B C 1
ATOM 5714 O O . LEU B 1 257 ? -20.659 -8.579 -28.950 1.00 14.06 291 LEU B O 1
ATOM 5719 N N . PRO B 1 258 ? -20.362 -6.900 -27.505 1.00 13.43 292 PRO B N 1
ATOM 5720 C CA . PRO B 1 258 ? -21.014 -5.909 -28.379 1.00 13.58 292 PRO B CA 1
ATOM 5721 C C . PRO B 1 258 ? -20.360 -5.884 -29.760 1.00 13.49 292 PRO B C 1
ATOM 5722 O O . PRO B 1 258 ? -19.126 -5.935 -29.877 1.00 12.99 292 PRO B O 1
ATOM 5726 N N . ASP B 1 259 ? -21.177 -5.785 -30.800 1.00 12.60 293 ASP B N 1
ATOM 5727 C CA . ASP B 1 259 ? -20.663 -5.685 -32.158 1.00 13.81 293 ASP B CA 1
ATOM 5728 C C . ASP B 1 259 ? -19.942 -4.344 -32.373 1.00 13.04 293 ASP B C 1
ATOM 5729 O O . ASP B 1 259 ? -20.507 -3.284 -32.096 1.00 12.01 293 ASP B O 1
ATOM 5734 N N . PRO B 1 260 ? -18.663 -4.385 -32.817 1.00 12.33 294 PRO B N 1
ATOM 5735 C CA . PRO B 1 260 ? -17.908 -3.157 -32.944 1.00 12.08 294 PRO B CA 1
ATOM 5736 C C . PRO B 1 260 ? -18.438 -2.107 -33.898 1.00 12.61 294 PRO B C 1
ATOM 5737 O O . PRO B 1 260 ? -17.982 -0.947 -33.836 1.00 14.10 294 PRO B O 1
ATOM 5741 N N . VAL B 1 261 ? -19.310 -2.510 -34.813 1.00 12.25 295 VAL B N 1
ATOM 5742 C CA . VAL B 1 261 ? -19.914 -1.557 -35.792 1.00 13.23 295 VAL B CA 1
ATOM 5743 C C . VAL B 1 261 ? -21.344 -1.183 -35.375 1.00 14.13 295 VAL B C 1
ATOM 5744 O O . VAL B 1 261 ? -21.702 -0.007 -35.400 1.00 15.60 295 VAL B O 1
ATOM 5748 N N . LYS B 1 262 ? -22.121 -2.169 -34.943 1.00 14.59 296 LYS B N 1
ATOM 5749 C CA . LYS B 1 262 ? -23.559 -2.016 -34.748 1.00 16.85 296 LYS B CA 1
ATOM 5750 C C . LYS B 1 262 ? -23.990 -1.681 -33.304 1.00 18.14 296 LYS B C 1
ATOM 5751 O O . LYS B 1 262 ? -25.132 -1.283 -33.089 1.00 17.00 296 LYS B O 1
ATOM 5757 N N . ASP B 1 263 ? -23.096 -1.886 -32.321 1.00 15.60 297 ASP B N 1
ATOM 5758 C CA . ASP B 1 263 ? -23.463 -1.716 -30.911 1.00 15.67 297 ASP B CA 1
ATOM 5759 C C . ASP B 1 263 ? -22.657 -0.594 -30.220 1.00 15.43 297 ASP B C 1
ATOM 5760 O O . ASP B 1 263 ? -22.337 -0.710 -29.017 1.00 14.58 297 ASP B O 1
ATOM 5765 N N . LEU B 1 264 ? -22.389 0.488 -30.934 1.00 15.04 298 LEU B N 1
ATOM 5766 C CA . LEU B 1 264 ? -21.677 1.633 -30.356 1.00 16.09 298 LEU B CA 1
ATOM 5767 C C . LEU B 1 264 ? -22.455 2.315 -29.234 1.00 16.14 298 LEU B C 1
ATOM 5768 O O . LEU B 1 264 ? -21.859 3.022 -28.432 1.00 15.35 298 LEU B O 1
ATOM 5773 N N . LYS B 1 265 ? -23.734 2.010 -29.111 1.00 17.61 299 LYS B N 1
ATOM 5774 C CA . LYS B 1 265 ? -24.530 2.513 -27.988 1.00 20.13 299 LYS B CA 1
ATOM 5775 C C . LYS B 1 265 ? -23.888 2.192 -26.625 1.00 18.24 299 LYS B C 1
ATOM 5776 O O . LYS B 1 265 ? -24.010 2.991 -25.686 1.00 16.38 299 LYS B O 1
ATOM 5782 N N . VAL B 1 266 ? -23.210 1.059 -26.501 1.00 16.05 300 VAL B N 1
ATOM 5783 C CA . VAL B 1 266 ? -22.605 0.669 -25.207 1.00 15.42 300 VAL B CA 1
ATOM 5784 C C . VAL B 1 266 ? -21.520 1.608 -24.722 1.00 15.34 300 VAL B C 1
ATOM 5785 O O . VAL B 1 266 ? -21.199 1.596 -23.532 1.00 15.07 300 VAL B O 1
ATOM 5789 N N . THR B 1 267 ? -20.945 2.413 -25.609 1.00 13.36 301 THR B N 1
ATOM 5790 C CA . THR B 1 267 ? -19.958 3.385 -25.201 1.00 13.72 301 THR B CA 1
ATOM 5791 C C . THR B 1 267 ? -20.568 4.487 -24.314 1.00 13.48 301 THR B C 1
ATOM 5792 O O . THR B 1 267 ? -19.830 5.287 -23.745 1.00 14.85 301 THR B O 1
ATOM 5796 N N . GLN B 1 268 ? -21.893 4.542 -24.223 1.00 14.84 302 GLN B N 1
ATOM 5797 C CA . GLN B 1 268 ? -22.571 5.595 -23.438 1.00 15.28 302 GLN B CA 1
ATOM 5798 C C . GLN B 1 268 ? -22.686 5.236 -21.936 1.00 14.90 302 GLN B C 1
ATOM 5799 O O . GLN B 1 268 ? -23.065 6.083 -21.147 1.00 13.98 302 GLN B O 1
ATOM 5805 N N . TRP B 1 269 ? -22.332 4.003 -21.557 1.00 13.40 303 TRP B N 1
ATOM 5806 C CA . TRP B 1 269 ? -22.400 3.595 -20.137 1.00 12.99 303 TRP B CA 1
ATOM 5807 C C . TRP B 1 269 ? -21.240 2.662 -19.817 1.00 12.28 303 TRP B C 1
ATOM 5808 O O . TRP B 1 269 ? -20.642 2.051 -20.700 1.00 12.55 303 TRP B O 1
ATOM 5819 N N . ASP B 1 270 ? -20.920 2.544 -18.533 1.00 12.04 304 ASP B N 1
ATOM 5820 C CA . ASP B 1 270 ? -19.943 1.557 -18.116 1.00 11.80 304 ASP B CA 1
ATOM 5821 C C . ASP B 1 270 ? -20.546 0.185 -18.257 1.00 9.95 304 ASP B C 1
ATOM 5822 O O . ASP B 1 270 ? -21.746 -0.010 -18.053 1.00 10.09 304 ASP B O 1
ATOM 5827 N N . TRP B 1 271 ? -19.711 -0.797 -18.597 1.00 10.97 305 TRP B N 1
ATOM 5828 C CA . TRP B 1 271 ? -20.155 -2.148 -18.708 1.00 10.18 305 TRP B CA 1
ATOM 5829 C C . TRP B 1 271 ? -18.965 -3.107 -18.493 1.00 9.67 305 TRP B C 1
ATOM 5830 O O . TRP B 1 271 ? -17.772 -2.725 -18.577 1.00 8.82 305 TRP B O 1
ATOM 5841 N N . GLU B 1 272 ? -19.321 -4.338 -18.173 1.00 8.63 306 GLU B N 1
ATOM 5842 C CA . GLU B 1 272 ? -18.341 -5.367 -17.873 1.00 9.08 306 GLU B CA 1
ATOM 5843 C C . GLU B 1 272 ? -18.829 -6.725 -18.415 1.00 9.46 306 GLU B C 1
ATOM 5844 O O . GLU B 1 272 ? -19.954 -7.160 -18.112 1.00 10.25 306 GLU B O 1
ATOM 5850 N N . ALA B 1 273 ? -17.974 -7.391 -19.186 1.00 10.44 307 ALA B N 1
ATOM 5851 C CA . ALA B 1 273 ? -18.249 -8.763 -19.669 1.00 10.66 307 ALA B CA 1
ATOM 5852 C C . ALA B 1 273 ? -17.461 -9.757 -18.854 1.00 10.70 307 ALA B C 1
ATOM 5853 O O . ALA B 1 273 ? -16.310 -9.506 -18.534 1.00 11.85 307 ALA B O 1
ATOM 5855 N N . CYS B 1 274 ? -18.069 -10.875 -18.487 1.00 10.41 308 CYS B N 1
ATOM 5856 C CA . CYS B 1 274 ? -17.392 -11.955 -17.791 1.00 10.82 308 CYS B CA 1
ATOM 5857 C C . CYS B 1 274 ? -17.406 -13.188 -18.700 1.00 11.10 308 CYS B C 1
ATOM 5858 O O . CYS B 1 274 ? -18.444 -13.474 -19.331 1.00 12.69 308 CYS B O 1
ATOM 5861 N N . MET B 1 275 ? -16.267 -13.872 -18.805 1.00 10.00 309 MET B N 1
ATOM 5862 C CA A MET B 1 275 ? -16.174 -14.971 -19.764 0.50 10.71 309 MET B CA 1
ATOM 5863 C CA B MET B 1 275 ? -16.014 -14.932 -19.829 0.50 9.35 309 MET B CA 1
ATOM 5864 C C . MET B 1 275 ? -15.538 -16.211 -19.174 1.00 9.90 309 MET B C 1
ATOM 5865 O O . MET B 1 275 ? -14.632 -16.153 -18.324 1.00 9.87 309 MET B O 1
ATOM 5874 N N . THR B 1 276 ? -16.061 -17.365 -19.623 1.00 9.51 310 THR B N 1
ATOM 5875 C CA . THR B 1 276 ? -15.526 -18.662 -19.284 1.00 9.12 310 THR B CA 1
ATOM 5876 C C . THR B 1 276 ? -14.497 -19.074 -20.365 1.00 9.16 310 THR B C 1
ATOM 5877 O O . THR B 1 276 ? -14.535 -18.614 -21.525 1.00 9.48 310 THR B O 1
ATOM 5881 N N . ILE B 1 277 ? -13.573 -19.939 -19.976 1.00 9.13 311 ILE B N 1
ATOM 5882 C CA . ILE B 1 277 ? -12.600 -20.466 -20.880 1.00 9.41 311 ILE B CA 1
ATOM 5883 C C . ILE B 1 277 ? -13.191 -21.545 -21.799 1.00 9.35 311 ILE B C 1
ATOM 5884 O O . ILE B 1 277 ? -13.162 -21.394 -23.034 1.00 9.09 311 ILE B O 1
ATOM 5889 N N . PRO B 1 278 ? -13.819 -22.574 -21.232 1.00 9.55 312 PRO B N 1
ATOM 5890 C CA . PRO B 1 278 ? -14.743 -23.418 -22.013 1.00 9.98 312 PRO B CA 1
ATOM 5891 C C . PRO B 1 278 ? -15.997 -22.671 -22.374 1.00 10.54 312 PRO B C 1
ATOM 5892 O O . PRO B 1 278 ? -16.165 -21.483 -22.005 1.00 9.51 312 PRO B O 1
ATOM 5896 N N . GLU B 1 279 ? -16.906 -23.316 -23.102 1.00 10.61 313 GLU B N 1
ATOM 5897 C CA A GLU B 1 279 ? -18.101 -22.618 -23.541 0.50 11.84 313 GLU B CA 1
ATOM 5898 C CA B GLU B 1 279 ? -18.122 -22.656 -23.542 0.50 10.85 313 GLU B CA 1
ATOM 5899 C C . GLU B 1 279 ? -18.995 -22.174 -22.382 1.00 11.48 313 GLU B C 1
ATOM 5900 O O . GLU B 1 279 ? -19.476 -21.040 -22.377 1.00 11.09 313 GLU B O 1
ATOM 5911 N N . ASN B 1 280 ? -19.208 -23.055 -21.402 1.00 13.10 314 ASN B N 1
ATOM 5912 C CA . ASN B 1 280 ? -20.090 -22.748 -20.289 1.00 14.47 314 ASN B CA 1
ATOM 5913 C C . ASN B 1 280 ? -19.754 -23.581 -19.051 1.00 13.50 314 ASN B C 1
ATOM 5914 O O . ASN B 1 280 ? -20.506 -24.462 -18.660 1.00 15.28 314 ASN B O 1
ATOM 5919 N N . GLN B 1 281 ? -18.560 -23.379 -18.527 1.00 11.12 315 GLN B N 1
ATOM 5920 C CA . GLN B 1 281 ? -18.170 -23.957 -17.238 1.00 10.13 315 GLN B CA 1
ATOM 5921 C C . GLN B 1 281 ? -17.601 -22.842 -16.387 1.00 9.47 315 GLN B C 1
ATOM 5922 O O . GLN B 1 281 ? -16.566 -22.242 -16.788 1.00 9.60 315 GLN B O 1
ATOM 5928 N N . TRP B 1 282 ? -18.210 -22.575 -15.230 1.00 9.23 316 TRP B N 1
ATOM 5929 C CA . TRP B 1 282 ? -17.708 -21.537 -14.317 1.00 9.30 316 TRP B CA 1
ATOM 5930 C C . TRP B 1 282 ? -16.965 -22.176 -13.124 1.00 9.26 316 TRP B C 1
ATOM 5931 O O . TRP B 1 282 ? -15.790 -21.912 -12.890 1.00 9.21 316 TRP B O 1
ATOM 5942 N N . GLY B 1 283 ? -17.632 -23.055 -12.417 1.00 8.91 317 GLY B N 1
ATOM 5943 C CA . GLY B 1 283 ? -16.952 -23.887 -11.421 1.00 9.40 317 GLY B CA 1
ATOM 5944 C C . GLY B 1 283 ? -16.126 -24.993 -12.064 1.00 9.45 317 GLY B C 1
ATOM 5945 O O . GLY B 1 283 ? -16.272 -25.259 -13.250 1.00 9.97 317 GLY B O 1
ATOM 5946 N N . TYR B 1 284 ? -15.262 -25.600 -11.275 1.00 9.42 318 TYR B N 1
ATOM 5947 C CA . TYR B 1 284 ? -14.407 -26.694 -11.714 1.00 9.64 318 TYR B CA 1
ATOM 5948 C C . TYR B 1 284 ? -15.216 -27.845 -12.289 1.00 9.81 318 TYR B C 1
ATOM 5949 O O . TYR B 1 284 ? -15.979 -28.480 -11.582 1.00 10.01 318 TYR B O 1
ATOM 5958 N N . HIS B 1 285 ? -14.947 -28.155 -13.562 1.00 10.23 319 HIS B N 1
ATOM 5959 C CA . HIS B 1 285 ? -15.429 -29.370 -14.222 1.00 10.62 319 HIS B CA 1
ATOM 5960 C C . HIS B 1 285 ? -14.239 -30.225 -14.621 1.00 10.80 319 HIS B C 1
ATOM 5961 O O . HIS B 1 285 ? -13.291 -29.739 -15.243 1.00 10.34 319 HIS B O 1
ATOM 5968 N N . LYS B 1 286 ? -14.278 -31.510 -14.270 1.00 10.94 320 LYS B N 1
ATOM 5969 C CA . LYS B 1 286 ? -13.122 -32.401 -14.527 1.00 12.01 320 LYS B CA 1
ATOM 5970 C C . LYS B 1 286 ? -12.836 -32.710 -16.008 1.00 12.56 320 LYS B C 1
ATOM 5971 O O . LYS B 1 286 ? -11.750 -33.179 -16.316 1.00 12.85 320 LYS B O 1
ATOM 5977 N N . ASP B 1 287 ? -13.779 -32.463 -16.890 1.00 11.47 321 ASP B N 1
ATOM 5978 C CA . ASP B 1 287 ? -13.634 -32.832 -18.305 1.00 12.62 321 ASP B CA 1
ATOM 5979 C C . ASP B 1 287 ? -13.919 -31.673 -19.274 1.00 11.56 321 ASP B C 1
ATOM 5980 O O . ASP B 1 287 ? -15.044 -31.463 -19.708 1.00 12.17 321 ASP B O 1
ATOM 5985 N N . TRP B 1 288 ? -12.848 -30.976 -19.628 1.00 10.99 322 TRP B N 1
ATOM 5986 C CA . TRP B 1 288 ? -12.950 -29.871 -20.567 1.00 10.85 322 TRP B CA 1
ATOM 5987 C C . TRP B 1 288 ? -13.009 -30.319 -22.019 1.00 12.32 322 TRP B C 1
ATOM 5988 O O . TRP B 1 288 ? -13.146 -29.459 -22.894 1.00 12.01 322 TRP B O 1
ATOM 5999 N N . SER B 1 289 ? -12.983 -31.636 -22.302 1.00 12.57 323 SER B N 1
ATOM 6000 C CA . SER B 1 289 ? -13.094 -32.075 -23.697 1.00 13.10 323 SER B CA 1
ATOM 6001 C C . SER B 1 289 ? -14.514 -31.992 -24.227 1.00 13.55 323 SER B C 1
ATOM 6002 O O . SER B 1 289 ? -14.743 -32.165 -25.444 1.00 14.77 323 SER B O 1
ATOM 6005 N N . LEU B 1 290 ? -15.476 -31.706 -23.361 1.00 13.14 324 LEU B N 1
ATOM 6006 C CA . LEU B 1 290 ? -16.879 -31.748 -23.713 1.00 14.72 324 LEU B CA 1
ATOM 6007 C C . LEU B 1 290 ? -17.368 -30.535 -24.496 1.00 13.75 324 LEU B C 1
ATOM 6008 O O . LEU B 1 290 ? -18.442 -30.586 -25.098 1.00 15.22 324 LEU B O 1
ATOM 6013 N N . SER B 1 291 ? -16.607 -29.427 -24.526 1.00 11.75 325 SER B N 1
ATOM 6014 C CA . SER B 1 291 ? -17.001 -28.252 -25.283 1.00 10.90 325 SER B CA 1
ATOM 6015 C C . SER B 1 291 ? -15.762 -27.538 -25.782 1.00 9.88 325 SER B C 1
ATOM 6016 O O . SER B 1 291 ? -14.654 -27.904 -25.409 1.00 10.12 325 SER B O 1
ATOM 6019 N N . TYR B 1 292 ? -15.963 -26.511 -26.619 1.00 9.54 326 TYR B N 1
ATOM 6020 C CA . TYR B 1 292 ? -14.850 -25.802 -27.195 1.00 9.87 326 TYR B CA 1
ATOM 6021 C C . TYR B 1 292 ? -14.139 -24.990 -26.058 1.00 9.22 326 TYR B C 1
ATOM 6022 O O . TYR B 1 292 ? -14.814 -24.314 -25.277 1.00 10.09 326 TYR B O 1
ATOM 6031 N N . VAL B 1 293 ? -12.814 -25.025 -26.039 1.00 9.62 327 VAL B N 1
ATOM 6032 C CA . VAL B 1 293 ? -11.986 -24.322 -25.058 1.00 9.74 327 VAL B CA 1
ATOM 6033 C C . VAL B 1 293 ? -11.199 -23.214 -25.806 1.00 9.37 327 VAL B C 1
ATOM 6034 O O . VAL B 1 293 ? -10.447 -23.499 -26.724 1.00 9.88 327 VAL B O 1
ATOM 6038 N N . LYS B 1 294 ? -11.377 -21.982 -25.383 1.00 8.67 328 LYS B N 1
ATOM 6039 C CA . LYS B 1 294 ? -10.693 -20.859 -25.998 1.00 8.12 328 LYS B CA 1
ATOM 6040 C C . LYS B 1 294 ? -9.174 -20.881 -25.785 1.00 8.42 328 LYS B C 1
ATOM 6041 O O . LYS B 1 294 ? -8.688 -21.192 -24.688 1.00 8.27 328 LYS B O 1
ATOM 6047 N N . THR B 1 295 ? -8.448 -20.478 -26.822 1.00 8.36 329 THR B N 1
ATOM 6048 C CA . THR B 1 295 ? -7.022 -20.301 -26.737 1.00 9.16 329 THR B CA 1
ATOM 6049 C C . THR B 1 295 ? -6.671 -18.963 -26.062 1.00 8.59 329 THR B C 1
ATOM 6050 O O . THR B 1 295 ? -7.502 -18.051 -25.987 1.00 7.97 329 THR B O 1
ATOM 6054 N N . PRO B 1 296 ? -5.408 -18.802 -25.614 1.00 9.05 330 PRO B N 1
ATOM 6055 C CA . PRO B 1 296 ? -5.014 -17.503 -25.023 1.00 8.89 330 PRO B CA 1
ATOM 6056 C C . PRO B 1 296 ? -5.218 -16.332 -25.982 1.00 9.06 330 PRO B C 1
ATOM 6057 O O . PRO B 1 296 ? -5.726 -15.298 -25.552 1.00 8.55 330 PRO B O 1
ATOM 6061 N N . ILE B 1 297 ? -4.888 -16.491 -27.269 1.00 8.81 331 ILE B N 1
ATOM 6062 C CA . ILE B 1 297 ? -5.093 -15.378 -28.203 1.00 9.18 331 ILE B CA 1
ATOM 6063 C C . ILE B 1 297 ? -6.581 -15.079 -28.337 1.00 8.98 331 ILE B C 1
ATOM 6064 O O . ILE B 1 297 ? -6.983 -13.917 -28.427 1.00 8.97 331 ILE B O 1
ATOM 6069 N N . GLU B 1 298 ? -7.426 -16.118 -28.361 1.00 9.17 332 GLU B N 1
ATOM 6070 C CA . GLU B 1 298 ? -8.859 -15.857 -28.425 1.00 8.85 332 GLU B CA 1
ATOM 6071 C C . GLU B 1 298 ? -9.337 -15.038 -27.229 1.00 9.06 332 GLU B C 1
ATOM 6072 O O . GLU B 1 298 ? -10.238 -14.192 -27.344 1.00 9.22 332 GLU B O 1
ATOM 6078 N N . VAL B 1 299 ? -8.774 -15.321 -26.057 1.00 8.35 333 VAL B N 1
ATOM 6079 C CA . VAL B 1 299 ? -9.140 -14.572 -24.858 1.00 8.08 333 VAL B CA 1
ATOM 6080 C C . VAL B 1 299 ? -8.589 -13.138 -24.887 1.00 7.82 333 VAL B C 1
ATOM 6081 O O . VAL B 1 299 ? -9.290 -12.185 -24.533 1.00 8.00 333 VAL B O 1
ATOM 6085 N N . ILE B 1 300 ? -7.342 -12.999 -25.300 1.00 8.40 334 ILE B N 1
ATOM 6086 C CA . ILE B 1 300 ? -6.751 -11.666 -25.456 1.00 8.28 334 ILE B CA 1
ATOM 6087 C C . ILE B 1 300 ? -7.539 -10.810 -26.435 1.00 8.76 334 ILE B C 1
ATOM 6088 O O . ILE B 1 300 ? -7.747 -9.620 -26.179 1.00 7.67 334 ILE B O 1
ATOM 6093 N N . ASP B 1 301 ? -8.004 -11.405 -27.537 1.00 8.32 335 ASP B N 1
ATOM 6094 C CA . ASP B 1 301 ? -8.874 -10.677 -28.470 1.00 10.05 335 ASP B CA 1
ATOM 6095 C C . ASP B 1 301 ? -10.122 -10.137 -27.759 1.00 9.86 335 ASP B C 1
ATOM 6096 O O . ASP B 1 301 ? -10.463 -8.953 -27.889 1.00 10.28 335 ASP B O 1
ATOM 6101 N N . ARG B 1 302 ? -10.774 -10.957 -26.922 1.00 9.96 336 ARG B N 1
ATOM 6102 C CA A ARG B 1 302 ? -11.931 -10.514 -26.184 0.50 9.73 336 ARG B CA 1
ATOM 6103 C CA B 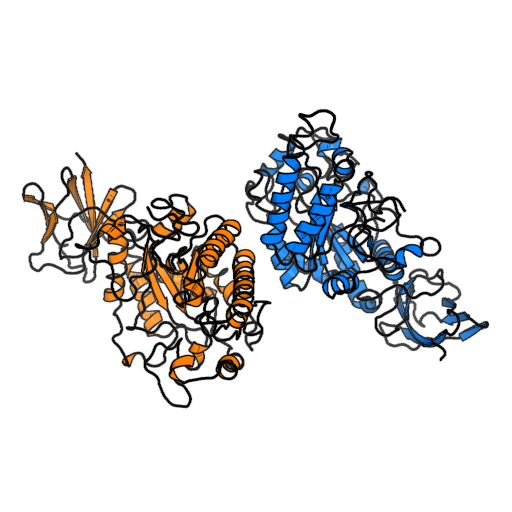ARG B 1 302 ? -11.950 -10.519 -26.195 0.50 10.37 336 ARG B CA 1
ATOM 6104 C C . ARG B 1 302 ? -11.621 -9.389 -25.182 1.00 9.36 336 ARG B C 1
ATOM 6105 O O . ARG B 1 302 ? -12.389 -8.395 -25.052 1.00 8.58 336 ARG B O 1
ATOM 6120 N N . ILE B 1 303 ? -10.503 -9.489 -24.510 1.00 8.88 337 ILE B N 1
ATOM 6121 C CA . ILE B 1 303 ? -10.100 -8.421 -23.550 1.00 9.26 337 ILE B CA 1
ATOM 6122 C C . ILE B 1 303 ? -9.984 -7.055 -24.292 1.00 9.60 337 ILE B C 1
ATOM 6123 O O . ILE B 1 303 ? -10.542 -6.019 -23.871 1.00 9.35 337 ILE B O 1
ATOM 6128 N N . VAL B 1 304 ? -9.248 -7.073 -25.384 1.00 9.38 338 VAL B N 1
ATOM 6129 C CA . VAL B 1 304 ? -9.014 -5.823 -26.140 1.00 9.68 338 VAL B CA 1
ATOM 6130 C C . VAL B 1 304 ? -10.294 -5.317 -26.773 1.00 9.62 338 VAL B C 1
ATOM 6131 O O . VAL B 1 304 ? -10.552 -4.109 -26.763 1.00 9.05 338 VAL B O 1
ATOM 6135 N N . HIS B 1 305 ? -11.077 -6.235 -27.327 1.00 9.71 339 HIS B N 1
ATOM 6136 C CA . HIS B 1 305 ? -12.423 -5.918 -27.855 1.00 9.58 339 HIS B CA 1
ATOM 6137 C C . HIS B 1 305 ? -13.272 -5.139 -26.843 1.00 9.92 339 HIS B C 1
ATOM 6138 O O . HIS B 1 305 ? -13.792 -4.071 -27.145 1.00 9.36 339 HIS B O 1
ATOM 6145 N N . ALA B 1 306 ? -13.371 -5.648 -25.631 1.00 9.30 340 ALA B N 1
ATOM 6146 C CA . ALA B 1 306 ? -14.113 -4.944 -24.593 1.00 9.10 340 ALA B CA 1
ATOM 6147 C C . ALA B 1 306 ? -13.604 -3.528 -24.367 1.00 9.14 340 ALA B C 1
ATOM 6148 O O . ALA B 1 306 ? -14.411 -2.579 -24.374 1.00 8.69 340 ALA B O 1
ATOM 6150 N N . VAL B 1 307 ? -12.301 -3.356 -24.137 1.00 8.92 341 VAL B N 1
ATOM 6151 C CA . VAL B 1 307 ? -11.745 -2.024 -23.824 1.00 9.65 341 VAL B CA 1
ATOM 6152 C C . VAL B 1 307 ? -11.959 -1.061 -24.990 1.00 9.55 341 VAL B C 1
ATOM 6153 O O . VAL B 1 307 ? -12.267 0.133 -24.781 1.00 9.42 341 VAL B O 1
ATOM 6157 N N . SER B 1 308 ? -11.856 -1.605 -26.217 1.00 9.22 342 SER B N 1
ATOM 6158 C CA . SER B 1 308 ? -12.018 -0.793 -27.430 1.00 9.48 342 SER B CA 1
ATOM 6159 C C . SER B 1 308 ? -13.413 -0.241 -27.494 1.00 10.67 342 SER B C 1
ATOM 6160 O O . SER B 1 308 ? -13.655 0.723 -28.237 1.00 11.33 342 SER B O 1
ATOM 6163 N N . MET B 1 309 ? -14.364 -0.863 -26.810 1.00 10.85 343 MET B N 1
ATOM 6164 C CA . MET B 1 309 ? -15.739 -0.383 -26.771 1.00 11.05 343 MET B CA 1
ATOM 6165 C C . MET B 1 309 ? -16.157 0.151 -25.396 1.00 10.30 343 MET B C 1
ATOM 6166 O O . MET B 1 309 ? -17.359 0.239 -25.097 1.00 10.71 343 MET B O 1
ATOM 6171 N N . GLY B 1 310 ? -15.170 0.528 -24.605 1.00 9.92 344 GLY B N 1
ATOM 6172 C CA . GLY B 1 310 ? -15.444 1.170 -23.335 1.00 9.96 344 GLY B CA 1
ATOM 6173 C C . GLY B 1 310 ? -15.863 0.303 -22.172 1.00 10.07 344 GLY B C 1
ATOM 6174 O O . GLY B 1 310 ? -16.487 0.796 -21.232 1.00 11.16 344 GLY B O 1
ATOM 6175 N N . GLY B 1 311 ? -15.541 -0.984 -22.260 1.00 9.86 345 GLY B N 1
ATOM 6176 C CA . GLY B 1 311 ? -15.909 -1.976 -21.277 1.00 9.54 345 GLY B CA 1
ATOM 6177 C C . GLY B 1 311 ? -14.752 -2.736 -20.646 1.00 9.47 345 GLY B C 1
ATOM 6178 O O . GLY B 1 311 ? -13.629 -2.706 -21.116 1.00 8.97 345 GLY B O 1
ATOM 6179 N N . ASN B 1 312 ? -15.071 -3.352 -19.507 1.00 9.27 346 ASN B N 1
ATOM 6180 C CA . ASN B 1 312 ? -14.149 -4.180 -18.765 1.00 8.98 346 ASN B CA 1
ATOM 6181 C C . ASN B 1 312 ? -14.340 -5.651 -19.233 1.00 8.77 346 ASN B C 1
ATOM 6182 O O . ASN B 1 312 ? -15.416 -6.028 -19.691 1.00 8.14 346 ASN B O 1
ATOM 6187 N N . MET B 1 313 ? -13.303 -6.460 -19.027 1.00 9.47 347 MET B N 1
ATOM 6188 C CA . MET B 1 313 ? -13.384 -7.909 -19.310 1.00 10.56 347 MET B CA 1
ATOM 6189 C C . MET B 1 313 ? -12.796 -8.674 -18.134 1.00 9.40 347 MET B C 1
ATOM 6190 O O . MET B 1 313 ? -11.744 -8.336 -17.612 1.00 9.07 347 MET B O 1
ATOM 6195 N N . VAL B 1 314 ? -13.522 -9.719 -17.743 1.00 8.63 348 VAL B N 1
ATOM 6196 C CA . VAL B 1 314 ? -13.189 -10.556 -16.627 1.00 8.63 348 VAL B CA 1
ATOM 6197 C C . VAL B 1 314 ? -13.070 -12.043 -17.087 1.00 9.03 348 VAL B C 1
ATOM 6198 O O . VAL B 1 314 ? -14.024 -12.614 -17.616 1.00 8.70 348 VAL B O 1
ATOM 6202 N N . VAL B 1 315 ? -11.904 -12.633 -16.860 1.00 8.91 349 VAL B N 1
ATOM 6203 C CA . VAL B 1 315 ? -11.618 -14.007 -17.237 1.00 8.75 349 VAL B CA 1
ATOM 6204 C C . VAL B 1 315 ? -11.862 -14.940 -16.047 1.00 8.57 349 VAL B C 1
ATOM 6205 O O . VAL B 1 315 ? -11.278 -14.747 -14.971 1.00 8.01 349 VAL B O 1
ATOM 6209 N N . ASN B 1 316 ? -12.770 -15.902 -16.238 1.00 7.94 350 ASN B N 1
ATOM 6210 C CA . ASN B 1 316 ? -13.112 -16.843 -15.168 1.00 8.11 350 ASN B CA 1
ATOM 6211 C C . ASN B 1 316 ? -12.128 -17.977 -14.943 1.00 7.64 350 ASN B C 1
ATOM 6212 O O . ASN B 1 316 ? -11.619 -18.586 -15.903 1.00 8.42 350 ASN B O 1
ATOM 6217 N N . PHE B 1 317 ? -11.936 -18.290 -13.648 1.00 8.23 351 PHE B N 1
ATOM 6218 C CA . PHE B 1 317 ? -11.228 -19.445 -13.160 1.00 8.33 351 PHE B CA 1
ATOM 6219 C C . PHE B 1 317 ? -12.127 -20.255 -12.191 1.00 8.12 351 PHE B C 1
ATOM 6220 O O . PHE B 1 317 ? -12.797 -19.674 -11.364 1.00 8.70 351 PHE B O 1
ATOM 6228 N N . GLY B 1 318 ? -12.037 -21.568 -12.268 1.00 8.15 352 GLY B N 1
ATOM 6229 C CA . GLY B 1 318 ? -12.759 -22.513 -11.389 1.00 8.44 352 GLY B CA 1
ATOM 6230 C C . GLY B 1 318 ? -11.755 -23.395 -10.642 1.00 8.73 352 GLY B C 1
ATOM 6231 O O . GLY B 1 318 ? -11.396 -24.467 -11.132 1.00 8.70 352 GLY B O 1
ATOM 6232 N N . PRO B 1 319 ? -11.267 -22.953 -9.486 1.00 8.71 353 PRO B N 1
ATOM 6233 C CA . PRO B 1 319 ? -10.175 -23.683 -8.826 1.00 8.82 353 PRO B CA 1
ATOM 6234 C C . PRO B 1 319 ? -10.554 -25.106 -8.449 1.00 8.63 353 PRO B C 1
ATOM 6235 O O . PRO B 1 319 ? -11.734 -25.384 -8.210 1.00 8.39 353 PRO B O 1
ATOM 6239 N N . GLN B 1 320 ? -9.559 -25.990 -8.430 1.00 9.05 354 GLN B N 1
ATOM 6240 C CA . GLN B 1 320 ? -9.780 -27.373 -7.978 1.00 9.82 354 GLN B CA 1
ATOM 6241 C C . GLN B 1 320 ? -10.195 -27.459 -6.521 1.00 10.00 354 GLN B C 1
ATOM 6242 O O . GLN B 1 320 ? -9.954 -26.555 -5.715 1.00 10.50 354 GLN B O 1
ATOM 6248 N N . ALA B 1 321 ? -10.794 -28.603 -6.171 1.00 10.89 355 ALA B N 1
ATOM 6249 C CA . ALA B 1 321 ? -11.149 -28.865 -4.767 1.00 11.66 355 ALA B CA 1
ATOM 6250 C C . ALA B 1 321 ? -9.985 -28.764 -3.805 1.00 11.17 355 ALA B C 1
ATOM 6251 O O . ALA B 1 321 ? -10.177 -28.353 -2.634 1.00 11.72 355 ALA B O 1
ATOM 6253 N N . ASP B 1 322 ? -8.784 -29.082 -4.256 1.00 11.71 356 ASP B N 1
ATOM 6254 C CA . ASP B 1 322 ? -7.626 -29.062 -3.363 1.00 12.54 356 ASP B CA 1
ATOM 6255 C C . ASP B 1 322 ? -7.058 -27.673 -3.110 1.00 12.36 356 ASP B C 1
ATOM 6256 O O . ASP B 1 322 ? -6.164 -27.511 -2.286 1.00 12.62 356 ASP B O 1
ATOM 6261 N N . GLY B 1 323 ? -7.587 -26.666 -3.796 1.00 12.07 357 GLY B N 1
ATOM 6262 C CA . GLY B 1 323 ? -7.097 -25.310 -3.613 1.00 12.58 357 GLY B CA 1
ATOM 6263 C C . GLY B 1 323 ? -6.028 -24.851 -4.584 1.00 12.03 357 GLY B C 1
ATOM 6264 O O . GLY B 1 323 ? -5.502 -23.764 -4.432 1.00 12.86 357 GLY B O 1
ATOM 6265 N N . ASP B 1 324 ? -5.653 -25.700 -5.547 1.00 11.59 358 ASP B N 1
ATOM 6266 C CA . ASP B 1 324 ? -4.769 -25.310 -6.621 1.00 11.97 358 ASP B CA 1
ATOM 6267 C C . ASP B 1 324 ? -5.584 -25.097 -7.914 1.00 10.70 358 ASP B C 1
ATOM 6268 O O . ASP B 1 324 ? -6.814 -25.358 -7.974 1.00 10.55 358 ASP B O 1
ATOM 6273 N N . PHE B 1 325 ? -4.914 -24.567 -8.918 1.00 9.99 359 PHE B N 1
ATOM 6274 C CA . PHE B 1 325 ? -5.495 -24.361 -10.263 1.00 10.13 359 PHE B CA 1
ATOM 6275 C C . PHE B 1 325 ? -5.060 -25.430 -11.265 1.00 10.37 359 PHE B C 1
ATOM 6276 O O . PHE B 1 325 ? -3.900 -25.850 -11.304 1.00 10.85 359 PHE B O 1
ATOM 6284 N N . ARG B 1 326 ? -5.984 -25.832 -12.111 1.00 9.71 360 ARG B N 1
ATOM 6285 C CA . ARG B 1 326 ? -5.714 -26.788 -13.195 1.00 10.52 360 ARG B CA 1
ATOM 6286 C C . ARG B 1 326 ? -4.655 -26.251 -14.185 1.00 11.09 360 ARG B C 1
ATOM 6287 O O . ARG B 1 326 ? -4.453 -25.037 -14.348 1.00 9.56 360 ARG B O 1
ATOM 6295 N N . PRO B 1 327 ? -3.981 -27.170 -14.890 1.00 12.00 361 PRO B N 1
ATOM 6296 C CA . PRO B 1 327 ? -2.908 -26.752 -15.790 1.00 11.61 361 PRO B CA 1
ATOM 6297 C C . PRO B 1 327 ? -3.364 -25.769 -16.874 1.00 10.63 361 PRO B C 1
ATOM 6298 O O . PRO B 1 327 ? -2.617 -24.842 -17.196 1.00 10.57 361 PRO B O 1
ATOM 6302 N N . GLU B 1 328 ? -4.552 -25.957 -17.430 1.00 10.89 362 GLU B N 1
ATOM 6303 C CA . GLU B 1 328 ? -5.061 -25.094 -18.515 1.00 11.00 362 GLU B CA 1
ATOM 6304 C C . GLU B 1 328 ? -5.218 -23.664 -18.034 1.00 10.30 362 GLU B C 1
ATOM 6305 O O . GLU B 1 328 ? -4.984 -22.726 -18.796 1.00 10.14 362 GLU B O 1
ATOM 6311 N N . GLU B 1 329 ? -5.575 -23.507 -16.759 1.00 9.66 363 GLU B N 1
ATOM 6312 C CA . GLU B 1 329 ? -5.766 -22.163 -16.188 1.00 9.71 363 GLU B CA 1
ATOM 6313 C C . GLU B 1 329 ? -4.445 -21.487 -15.857 1.00 9.10 363 GLU B C 1
ATOM 6314 O O . GLU B 1 329 ? -4.276 -20.272 -16.079 1.00 8.83 363 GLU B O 1
ATOM 6320 N N . LYS B 1 330 ? -3.465 -22.274 -15.352 1.00 8.98 364 LYS B N 1
ATOM 6321 C CA . LYS B 1 330 ? -2.116 -21.730 -15.158 1.00 9.61 364 LYS B CA 1
ATOM 6322 C C . LYS B 1 330 ? -1.507 -21.264 -16.493 1.00 9.21 364 LYS B C 1
ATOM 6323 O O . LYS B 1 330 ? -0.914 -20.190 -16.567 1.00 8.91 364 LYS B O 1
ATOM 6329 N N . ALA B 1 331 ? -1.688 -22.069 -17.540 1.00 8.76 365 ALA B N 1
ATOM 6330 C CA . ALA B 1 331 ? -1.221 -21.706 -18.889 1.00 8.90 365 ALA B CA 1
ATOM 6331 C C . ALA B 1 331 ? -1.899 -20.435 -19.387 1.00 8.75 365 ALA B C 1
ATOM 6332 O O . ALA B 1 331 ? -1.257 -19.541 -19.915 1.00 8.20 365 ALA B O 1
ATOM 6334 N N . MET B 1 332 ? -3.198 -20.334 -19.175 1.00 9.14 366 MET B N 1
ATOM 6335 C CA . MET B 1 332 ? -3.933 -19.143 -19.647 1.00 9.39 366 MET B CA 1
ATOM 6336 C C . MET B 1 332 ? -3.442 -17.891 -18.950 1.00 9.15 366 MET B C 1
ATOM 6337 O O . MET B 1 332 ? -3.180 -16.870 -19.573 1.00 8.96 366 MET B O 1
ATOM 6342 N N . ALA B 1 333 ? -3.332 -17.957 -17.620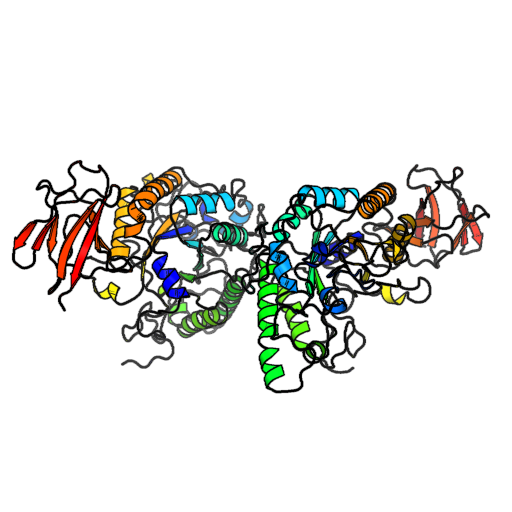 1.00 9.03 367 ALA B N 1
ATOM 6343 C CA . ALA B 1 333 ? -2.912 -16.830 -16.842 1.00 9.31 367 ALA B CA 1
ATOM 6344 C C . ALA B 1 333 ? -1.500 -16.382 -17.207 1.00 9.46 367 ALA B C 1
ATOM 6345 O O . ALA B 1 333 ? -1.247 -15.186 -17.338 1.00 10.23 367 ALA B O 1
ATOM 6347 N N . THR B 1 334 ? -0.609 -17.334 -17.404 1.00 8.70 368 THR B N 1
ATOM 6348 C CA . THR B 1 334 ? 0.789 -17.044 -17.775 1.00 9.76 368 THR B CA 1
ATOM 6349 C C . THR B 1 334 ? 0.856 -16.373 -19.150 1.00 9.10 368 THR B C 1
ATOM 6350 O O . THR B 1 334 ? 1.562 -15.385 -19.328 1.00 8.86 368 THR B O 1
ATOM 6354 N N . ALA B 1 335 ? 0.099 -16.904 -20.108 1.00 9.38 369 ALA B N 1
ATOM 6355 C CA . ALA B 1 335 ? 0.076 -16.337 -21.469 1.00 9.25 369 ALA B CA 1
ATOM 6356 C C . ALA B 1 335 ? -0.497 -14.939 -21.500 1.00 9.06 369 ALA B C 1
ATOM 6357 O O . ALA B 1 335 ? 0.063 -14.047 -22.159 1.00 9.75 369 ALA B O 1
ATOM 6359 N N . ILE B 1 336 ? -1.631 -14.748 -20.849 1.00 8.95 370 ILE B N 1
ATOM 6360 C CA . ILE B 1 336 ? -2.196 -13.412 -20.721 1.00 8.84 370 ILE B CA 1
ATOM 6361 C C . ILE B 1 336 ? -1.205 -12.476 -20.069 1.00 8.87 370 ILE B C 1
ATOM 6362 O O . ILE B 1 336 ? -0.998 -11.316 -20.520 1.00 8.77 370 ILE B O 1
ATOM 6367 N N . GLY B 1 337 ? -0.577 -12.922 -18.976 1.00 8.94 371 GLY B N 1
ATOM 6368 C CA . GLY B 1 337 ? 0.347 -12.047 -18.279 1.00 9.31 371 GLY B CA 1
ATOM 6369 C C . GLY B 1 337 ? 1.543 -11.601 -19.096 1.00 9.47 371 GLY B C 1
ATOM 6370 O O . GLY B 1 337 ? 1.958 -10.449 -19.011 1.00 9.60 371 GLY B O 1
ATOM 6371 N N . LYS B 1 338 ? 2.080 -12.500 -19.924 1.00 9.49 372 LYS B N 1
ATOM 6372 C CA . LYS B 1 338 ? 3.193 -12.161 -20.793 1.00 10.85 372 LYS B CA 1
ATOM 6373 C C . LYS B 1 338 ? 2.765 -11.072 -21.759 1.00 10.48 372 LYS B C 1
ATOM 6374 O O . LYS B 1 338 ? 3.507 -10.122 -22.017 1.00 10.68 372 LYS B O 1
ATOM 6380 N N . TRP B 1 339 ? 1.577 -11.248 -22.328 1.00 9.79 373 TRP B N 1
ATOM 6381 C CA . TRP B 1 339 ? 1.057 -10.308 -23.314 1.00 9.24 373 TRP B CA 1
ATOM 6382 C C . TRP B 1 339 ? 0.800 -8.957 -22.669 1.00 9.59 373 TRP B C 1
ATOM 6383 O O . TRP B 1 339 ? 1.179 -7.909 -23.211 1.00 8.53 373 TRP B O 1
ATOM 6394 N N . MET B 1 340 ? 0.168 -8.962 -21.500 1.00 10.10 374 MET B N 1
ATOM 6395 C CA . MET B 1 340 ? -0.186 -7.721 -20.779 1.00 10.78 374 MET B CA 1
ATOM 6396 C C . MET B 1 340 ? 1.056 -6.946 -20.340 1.00 11.64 374 MET B C 1
ATOM 6397 O O . MET B 1 340 ? 1.073 -5.723 -20.358 1.00 11.01 374 MET B O 1
ATOM 6402 N N . ASN B 1 341 ? 2.118 -7.660 -20.005 1.00 13.00 375 ASN B N 1
ATOM 6403 C CA A ASN B 1 341 ? 3.364 -7.008 -19.622 0.50 13.12 375 ASN B CA 1
ATOM 6404 C CA B ASN B 1 341 ? 3.387 -7.019 -19.618 0.50 14.07 375 ASN B CA 1
ATOM 6405 C C . ASN B 1 341 ? 3.965 -6.235 -20.799 1.00 13.59 375 ASN B C 1
ATOM 6406 O O . ASN B 1 341 ? 4.557 -5.179 -20.618 1.00 13.80 375 ASN B O 1
ATOM 6415 N N . ARG B 1 342 ? 3.782 -6.757 -22.005 1.00 12.30 376 ARG B N 1
ATOM 6416 C CA . ARG B 1 342 ? 4.268 -6.115 -23.229 1.00 13.67 376 ARG B CA 1
ATOM 6417 C C . ARG B 1 342 ? 3.364 -5.024 -23.732 1.00 12.71 376 ARG B C 1
ATOM 6418 O O . ARG B 1 342 ? 3.842 -3.971 -24.186 1.00 13.00 376 ARG B O 1
ATOM 6426 N N . TYR B 1 343 ? 2.051 -5.295 -23.694 1.00 11.16 377 TYR B N 1
ATOM 6427 C CA . TYR B 1 343 ? 1.084 -4.507 -24.436 1.00 10.53 377 TYR B CA 1
ATOM 6428 C C . TYR B 1 343 ? 0.030 -3.795 -23.598 1.00 11.68 377 TYR B C 1
ATOM 6429 O O . TYR B 1 343 ? -0.834 -3.098 -24.133 1.00 11.77 377 TYR B O 1
ATOM 6438 N N . GLY B 1 344 ? 0.104 -3.940 -22.275 1.00 11.37 378 GLY B N 1
ATOM 6439 C CA . GLY B 1 344 ? -0.909 -3.438 -21.361 1.00 11.82 378 GLY B CA 1
ATOM 6440 C C . GLY B 1 344 ? -1.155 -1.949 -21.325 1.00 11.10 378 GLY B C 1
ATOM 6441 O O . GLY B 1 344 ? -2.207 -1.492 -20.898 1.00 11.84 378 GLY B O 1
ATOM 6442 N N . LYS B 1 345 ? -0.216 -1.166 -21.842 1.00 12.30 379 LYS B N 1
ATOM 6443 C CA A LYS B 1 345 ? -0.436 0.266 -22.001 0.50 12.40 379 LYS B CA 1
ATOM 6444 C CA B LYS B 1 345 ? -0.452 0.269 -21.972 0.50 12.30 379 LYS B CA 1
ATOM 6445 C C . LYS B 1 345 ? -1.638 0.583 -22.875 1.00 12.00 379 LYS B C 1
ATOM 6446 O O . LYS B 1 345 ? -2.268 1.646 -22.739 1.00 11.98 379 LYS B O 1
ATOM 6451 N N . ALA B 1 346 ? -1.976 -0.352 -23.774 1.00 11.32 380 ALA B N 1
ATOM 6452 C CA . ALA B 1 346 ? -3.136 -0.201 -24.653 1.00 10.60 380 ALA B CA 1
ATOM 6453 C C . ALA B 1 346 ? -4.452 -0.739 -24.042 1.00 10.47 380 ALA B C 1
ATOM 6454 O O . ALA B 1 346 ? -5.488 -0.681 -24.684 1.00 9.96 380 ALA B O 1
ATOM 6456 N N . VAL B 1 347 ? -4.384 -1.230 -22.802 1.00 9.55 381 VAL B N 1
ATOM 6457 C CA . VAL B 1 347 ? -5.541 -1.805 -22.115 1.00 9.98 381 VAL B CA 1
ATOM 6458 C C . VAL B 1 347 ? -5.887 -1.007 -20.842 1.00 10.02 381 VAL B C 1
ATOM 6459 O O . VAL B 1 347 ? -6.938 -0.443 -20.736 1.00 10.13 381 VAL B O 1
ATOM 6463 N N . TYR B 1 348 ? -4.966 -0.946 -19.889 1.00 10.23 382 TYR B N 1
ATOM 6464 C CA . TYR B 1 348 ? -5.239 -0.293 -18.625 1.00 10.55 382 TYR B CA 1
ATOM 6465 C C . TYR B 1 348 ? -5.519 1.175 -18.836 1.00 10.69 382 TYR B C 1
ATOM 6466 O O . TYR B 1 348 ? -4.786 1.838 -19.563 1.00 10.91 382 TYR B O 1
ATOM 6475 N N . ALA B 1 349 ? -6.578 1.658 -18.214 1.00 11.53 383 ALA B N 1
ATOM 6476 C CA . ALA B 1 349 ? -6.957 3.061 -18.254 1.00 11.20 383 ALA B CA 1
ATOM 6477 C C . ALA B 1 349 ? -7.228 3.543 -19.666 1.00 11.20 383 ALA B C 1
ATOM 6478 O O . ALA B 1 349 ? -7.162 4.748 -19.948 1.00 13.03 383 ALA B O 1
ATOM 6480 N N . CYS B 1 350 ? -7.608 2.630 -20.553 1.00 10.68 384 CYS B N 1
ATOM 6481 C CA . CYS B 1 350 ? -7.949 2.972 -21.931 1.00 9.99 384 CYS B CA 1
ATOM 6482 C C . CYS B 1 350 ? -9.441 2.886 -22.156 1.00 9.99 384 CYS B C 1
ATOM 6483 O O . CYS B 1 350 ? -10.232 2.408 -21.302 1.00 10.40 384 CYS B O 1
ATOM 6486 N N . ASP B 1 351 ? -9.874 3.380 -23.310 1.00 9.90 385 ASP B N 1
ATOM 6487 C CA . ASP B 1 351 ? -11.303 3.497 -23.603 1.00 10.30 385 ASP B CA 1
ATOM 6488 C C . ASP B 1 351 ? -11.523 3.557 -25.141 1.00 10.87 385 ASP B C 1
ATOM 6489 O O . ASP B 1 351 ? -10.578 3.451 -25.937 1.00 11.41 385 ASP B O 1
ATOM 6494 N N . TYR B 1 352 ? -12.781 3.695 -25.506 1.00 10.98 386 TYR B N 1
ATOM 6495 C CA . TYR B 1 352 ? -13.242 3.855 -26.906 1.00 11.65 386 TYR B CA 1
ATOM 6496 C C . TYR B 1 352 ? -12.545 5.062 -27.547 1.00 12.14 386 TYR B C 1
ATOM 6497 O O . TYR B 1 352 ? -12.480 6.140 -26.960 1.00 12.38 386 TYR B O 1
ATOM 6506 N N . ALA B 1 353 ? -12.054 4.870 -28.786 1.00 12.10 387 ALA B N 1
ATOM 6507 C CA . ALA B 1 353 ? -11.267 5.879 -29.492 1.00 11.61 387 ALA B CA 1
ATOM 6508 C C . ALA B 1 353 ? -12.065 6.770 -30.450 1.00 11.87 387 ALA B C 1
ATOM 6509 O O . ALA B 1 353 ? -11.546 7.772 -30.895 1.00 13.30 387 ALA B O 1
ATOM 6511 N N . GLY B 1 354 ? -13.282 6.396 -30.780 1.00 12.55 388 GLY B N 1
ATOM 6512 C CA . GLY B 1 354 ? -14.092 7.129 -31.738 1.00 13.75 388 GLY B CA 1
ATOM 6513 C C . GLY B 1 354 ? -13.690 7.048 -33.196 1.00 13.94 388 GLY B C 1
ATOM 6514 O O . GLY B 1 354 ? -14.059 7.918 -33.992 1.00 13.84 388 GLY B O 1
ATOM 6515 N N . PHE B 1 355 ? -12.927 6.009 -33.569 1.00 12.28 389 PHE B N 1
ATOM 6516 C CA . PHE B 1 355 ? -12.476 5.791 -34.947 1.00 12.12 389 PHE B CA 1
ATOM 6517 C C . PHE B 1 355 ? -13.340 4.682 -35.579 1.00 13.09 389 PHE B C 1
ATOM 6518 O O . PHE B 1 355 ? -13.830 3.744 -34.908 1.00 13.07 389 PHE B O 1
ATOM 6526 N N . GLU B 1 356 ? -13.520 4.754 -36.896 1.00 12.71 390 GLU B N 1
ATOM 6527 C CA . GLU B 1 356 ? -14.182 3.690 -37.609 1.00 13.64 390 GLU B CA 1
ATOM 6528 C C . GLU B 1 356 ? -13.385 2.374 -37.522 1.00 11.50 390 GLU B C 1
ATOM 6529 O O . GLU B 1 356 ? -12.176 2.352 -37.679 1.00 10.56 390 GLU B O 1
ATOM 6535 N N . LYS B 1 357 ? -14.106 1.295 -37.278 1.00 11.71 391 LYS B N 1
ATOM 6536 C CA . LYS B 1 357 ? -13.519 -0.029 -37.103 1.00 10.95 391 LYS B CA 1
ATOM 6537 C C . LYS B 1 357 ? -12.821 -0.485 -38.393 1.00 10.92 391 LYS B C 1
ATOM 6538 O O . LYS B 1 357 ? -13.402 -0.381 -39.497 1.00 11.66 391 LYS B O 1
ATOM 6544 N N . GLN B 1 358 ? -11.631 -1.058 -38.252 1.00 10.17 392 GLN B N 1
ATOM 6545 C CA . GLN B 1 358 ? -10.908 -1.664 -39.349 1.00 10.54 392 GLN B CA 1
ATOM 6546 C C . GLN B 1 358 ? -10.641 -3.155 -39.100 1.00 10.70 392 GLN B C 1
ATOM 6547 O O . GLN B 1 358 ? -10.679 -3.619 -37.966 1.00 9.82 392 GLN B O 1
ATOM 6553 N N . ASP B 1 359 ? -10.379 -3.893 -40.172 1.00 10.37 393 ASP B N 1
ATOM 6554 C CA . ASP B 1 359 ? -10.347 -5.335 -40.099 1.00 10.71 393 ASP B CA 1
ATOM 6555 C C . ASP B 1 359 ? -9.123 -5.927 -39.388 1.00 10.10 393 ASP B C 1
ATOM 6556 O O . ASP B 1 359 ? -9.169 -7.098 -38.984 1.00 10.20 393 ASP B O 1
ATOM 6561 N N . TRP B 1 360 ? -8.051 -5.148 -39.250 1.00 9.70 394 TRP B N 1
ATOM 6562 C CA . TRP B 1 360 ? -6.794 -5.663 -38.673 1.00 9.28 394 TRP B CA 1
ATOM 6563 C C . TRP B 1 360 ? -6.904 -5.840 -37.158 1.00 8.83 394 TRP B C 1
ATOM 6564 O O . TRP B 1 360 ? -6.074 -6.521 -36.554 1.00 8.34 394 TRP B O 1
ATOM 6575 N N . GLY B 1 361 ? -7.912 -5.244 -36.528 1.00 8.80 395 GLY B N 1
ATOM 6576 C CA . GLY B 1 361 ? -7.996 -5.301 -35.074 1.00 9.11 395 GLY B CA 1
ATOM 6577 C C . GLY B 1 361 ? -8.767 -4.142 -34.485 1.00 8.69 395 GLY B C 1
ATOM 6578 O O . GLY B 1 361 ? -9.753 -3.672 -35.074 1.00 10.21 395 GLY B O 1
ATOM 6579 N N . TYR B 1 362 ? -8.311 -3.652 -33.337 1.00 8.49 396 TYR B N 1
ATOM 6580 C CA . TYR B 1 362 ? -9.058 -2.696 -32.525 1.00 8.60 396 TYR B CA 1
ATOM 6581 C C . TYR B 1 362 ? -8.219 -1.460 -32.227 1.00 8.80 396 TYR B C 1
ATOM 6582 O O . TYR B 1 362 ? -7.005 -1.561 -32.051 1.00 9.63 396 TYR B O 1
ATOM 6591 N N . TYR B 1 363 ? -8.875 -0.323 -32.114 1.00 8.89 397 TYR B N 1
ATOM 6592 C CA . TYR B 1 363 ? -8.250 0.881 -31.551 1.00 9.43 397 TYR B CA 1
ATOM 6593 C C . TYR B 1 363 ? -8.616 0.992 -30.058 1.00 9.23 397 TYR B C 1
ATOM 6594 O O . TYR B 1 363 ? -9.751 0.663 -29.655 1.00 10.11 397 TYR B O 1
ATOM 6603 N N . THR B 1 364 ? -7.686 1.499 -29.273 1.00 9.38 398 THR B N 1
ATOM 6604 C CA . THR B 1 364 ? -8.026 1.983 -27.927 1.00 10.12 398 THR B CA 1
ATOM 6605 C C . THR B 1 364 ? -7.422 3.372 -27.761 1.00 10.36 398 THR B C 1
ATOM 6606 O O . THR B 1 364 ? -6.472 3.728 -28.447 1.00 10.02 398 THR B O 1
ATOM 6610 N N . ARG B 1 365 ? -7.972 4.138 -26.830 1.00 11.33 399 ARG B N 1
ATOM 6611 C CA . ARG B 1 365 ? -7.479 5.506 -26.545 1.00 12.69 399 ARG B CA 1
ATOM 6612 C C . ARG B 1 365 ? -7.002 5.632 -25.092 1.00 12.72 399 ARG B C 1
ATOM 6613 O O . ARG B 1 365 ? -7.701 5.179 -24.185 1.00 12.80 399 ARG B O 1
ATOM 6621 N N . GLY B 1 366 ? -5.814 6.213 -24.902 1.00 12.87 400 GLY B N 1
ATOM 6622 C CA . GLY B 1 366 ? -5.211 6.426 -23.595 1.00 14.44 400 GLY B CA 1
ATOM 6623 C C . GLY B 1 366 ? -5.689 7.729 -22.965 1.00 16.94 400 GLY B C 1
ATOM 6624 O O . GLY B 1 366 ? -6.504 8.431 -23.572 1.00 18.25 400 GLY B O 1
ATOM 6625 N N . LYS B 1 367 ? -5.202 8.045 -21.761 1.00 17.30 401 LYS B N 1
ATOM 6626 C CA . LYS B 1 367 ? -5.711 9.228 -21.049 1.00 19.93 401 LYS B CA 1
ATOM 6627 C C . LYS B 1 367 ? -5.204 10.530 -21.630 1.00 22.35 401 LYS B C 1
ATOM 6628 O O . LYS B 1 367 ? -5.766 11.583 -21.327 1.00 25.18 401 LYS B O 1
ATOM 6634 N N . ASN B 1 368 ? -4.135 10.474 -22.401 1.00 24.10 402 ASN B N 1
ATOM 6635 C CA . ASN B 1 368 ? -3.526 11.689 -22.959 1.00 26.12 402 ASN B CA 1
ATOM 6636 C C . ASN B 1 368 ? -3.554 11.669 -24.478 1.00 24.45 402 ASN B C 1
ATOM 6637 O O . ASN B 1 368 ? -2.581 12.028 -25.114 1.00 22.61 402 ASN B O 1
ATOM 6642 N N . ASP B 1 369 ? -4.688 11.236 -25.020 1.00 23.55 403 ASP B N 1
ATOM 6643 C CA . ASP B 1 369 ? -4.940 11.207 -26.453 1.00 23.72 403 ASP B CA 1
ATOM 6644 C C . ASP B 1 369 ? -4.050 10.266 -27.258 1.00 20.17 403 ASP B C 1
ATOM 6645 O O . ASP B 1 369 ? -4.059 10.342 -28.474 1.00 19.38 403 ASP B O 1
ATOM 6650 N N . GLU B 1 370 ? -3.329 9.368 -26.622 1.00 16.36 404 GLU B N 1
ATOM 6651 C CA . GLU B 1 370 ? -2.697 8.252 -27.335 1.00 15.36 404 GLU B CA 1
ATOM 6652 C C . GLU B 1 370 ? -3.786 7.427 -28.036 1.00 14.52 404 GLU B C 1
ATOM 6653 O O . GLU B 1 370 ? -4.838 7.135 -27.445 1.00 15.25 404 GLU B O 1
ATOM 6659 N N . VAL B 1 371 ? -3.534 7.052 -29.287 1.00 13.09 405 VAL B N 1
ATOM 6660 C CA . VAL B 1 371 ? -4.403 6.107 -29.984 1.00 12.50 405 VAL B CA 1
ATOM 6661 C C . VAL B 1 371 ? -3.579 4.872 -30.307 1.00 11.85 405 VAL B C 1
ATOM 6662 O O . VAL B 1 371 ? -2.555 4.921 -31.015 1.00 13.75 405 VAL B O 1
ATOM 6666 N N . TYR B 1 372 ? -3.985 3.750 -29.748 1.00 10.73 406 TYR B N 1
ATOM 6667 C CA . TYR B 1 372 ? -3.299 2.491 -29.962 1.00 10.31 406 TYR B CA 1
ATOM 6668 C C . TYR B 1 372 ? -4.029 1.644 -30.999 1.00 10.04 406 TYR B C 1
ATOM 6669 O O . TYR B 1 372 ? -5.256 1.509 -30.940 1.00 10.46 406 TYR B O 1
ATOM 6678 N N . MET B 1 373 ? -3.256 1.055 -31.906 1.00 9.94 407 MET B N 1
ATOM 6679 C CA . MET B 1 373 ? -3.719 0.062 -32.878 1.00 10.05 407 MET B CA 1
ATOM 6680 C C . MET B 1 373 ? -3.275 -1.298 -32.350 1.00 9.65 407 MET B C 1
ATOM 6681 O O . MET B 1 373 ? -2.084 -1.544 -32.241 1.00 9.97 407 MET B O 1
ATOM 6686 N N . VAL B 1 374 ? -4.231 -2.157 -32.036 1.00 9.08 408 VAL B N 1
ATOM 6687 C CA . VAL B 1 374 ? -3.951 -3.496 -31.545 1.00 8.67 408 VAL B CA 1
ATOM 6688 C C . VAL B 1 374 ? -4.310 -4.451 -32.695 1.00 8.55 408 VAL B C 1
ATOM 6689 O O . VAL B 1 374 ? -5.482 -4.646 -33.034 1.00 8.23 408 VAL B O 1
ATOM 6693 N N . VAL B 1 375 ? -3.269 -5.000 -33.300 1.00 8.56 409 VAL B N 1
ATOM 6694 C CA . VAL B 1 375 ? -3.369 -5.754 -34.535 1.00 8.92 409 VAL B CA 1
ATOM 6695 C C . VAL B 1 375 ? -3.479 -7.287 -34.229 1.00 8.81 409 VAL B C 1
ATOM 6696 O O . VAL B 1 375 ? -2.546 -7.894 -33.672 1.00 9.69 409 VAL B O 1
ATOM 6700 N N . PHE B 1 376 ? -4.624 -7.849 -34.602 1.00 8.80 410 PHE B N 1
ATOM 6701 C CA . PHE B 1 376 ? -4.924 -9.280 -34.486 1.00 8.74 410 PHE B CA 1
ATOM 6702 C C . PHE B 1 376 ? -4.894 -10.022 -35.817 1.00 9.80 410 PHE B C 1
ATOM 6703 O O . PHE B 1 376 ? -4.678 -11.252 -35.858 1.00 9.44 410 PHE B O 1
ATOM 6711 N N . ASN B 1 377 ? -5.139 -9.296 -36.914 1.00 9.06 411 ASN B N 1
ATOM 6712 C CA . ASN B 1 377 ? -5.246 -9.952 -38.252 1.00 9.69 411 ASN B CA 1
ATOM 6713 C C . ASN B 1 377 ? -4.278 -9.207 -39.184 1.00 9.73 411 ASN B C 1
ATOM 6714 O O . ASN B 1 377 ? -4.490 -8.016 -39.488 1.00 9.93 411 ASN B O 1
ATOM 6719 N N . GLN B 1 378 ? -3.190 -9.873 -39.548 1.00 9.41 412 GLN B N 1
ATOM 6720 C CA . GLN B 1 378 ? -2.099 -9.222 -40.241 1.00 9.48 412 GLN B CA 1
ATOM 6721 C C . GLN B 1 378 ? -2.357 -9.186 -41.762 1.00 9.22 412 GLN B C 1
ATOM 6722 O O . GLN B 1 378 ? -2.475 -10.240 -42.396 1.00 9.16 412 GLN B O 1
ATOM 6728 N N . PRO B 1 379 ? -2.424 -7.986 -42.343 1.00 9.46 413 PRO B N 1
ATOM 6729 C CA . PRO B 1 379 ? -2.782 -7.903 -43.786 1.00 9.12 413 PRO B CA 1
ATOM 6730 C C . PRO B 1 379 ? -1.631 -8.372 -44.670 1.00 9.39 413 PRO B C 1
ATOM 6731 O O . PRO B 1 379 ? -0.468 -7.913 -44.491 1.00 9.19 413 PRO B O 1
ATOM 6735 N N . TYR B 1 380 ? -1.944 -9.216 -45.662 1.00 9.61 414 TYR B N 1
ATOM 6736 C CA . TYR B 1 380 ? -0.946 -9.551 -46.672 1.00 10.01 414 TYR B CA 1
ATOM 6737 C C . TYR B 1 380 ? -0.448 -8.293 -47.445 1.00 10.16 414 TYR B C 1
ATOM 6738 O O . TYR B 1 380 ? 0.675 -8.274 -47.934 1.00 10.18 414 TYR B O 1
ATOM 6747 N N . SER B 1 381 ? -1.283 -7.256 -47.508 1.00 9.23 415 SER B N 1
ATOM 6748 C CA . SER B 1 381 ? -0.887 -5.998 -48.173 1.00 9.38 415 SER B CA 1
ATOM 6749 C C . SER B 1 381 ? 0.270 -5.287 -47.458 1.00 10.08 415 SER B C 1
ATOM 6750 O O . SER B 1 381 ? 0.854 -4.339 -48.005 1.00 10.05 415 SER B O 1
ATOM 6753 N N . GLU B 1 382 ? 0.539 -5.675 -46.214 1.00 9.84 416 GLU B N 1
ATOM 6754 C CA . GLU B 1 382 ? 1.585 -5.072 -45.396 1.00 10.85 416 GLU B CA 1
ATOM 6755 C C . GLU B 1 382 ? 1.255 -3.633 -44.997 1.00 10.99 416 GLU B C 1
ATOM 6756 O O . GLU B 1 382 ? 2.123 -2.872 -44.573 1.00 11.71 416 GLU B O 1
ATOM 6762 N N . ARG B 1 383 ? -0.015 -3.291 -45.098 1.00 10.30 417 ARG B N 1
ATOM 6763 C CA . ARG B 1 383 ? -0.516 -1.962 -44.813 1.00 10.92 417 ARG B CA 1
ATOM 6764 C C . ARG B 1 383 ? -1.775 -2.057 -43.938 1.00 11.19 417 ARG B C 1
ATOM 6765 O O . ARG B 1 383 ? -2.664 -2.829 -44.207 1.00 11.63 417 ARG B O 1
ATOM 6773 N N . LEU B 1 384 ? -1.832 -1.232 -42.904 1.00 10.30 418 LEU B N 1
ATOM 6774 C CA . LEU B 1 384 ? -2.902 -1.196 -41.938 1.00 9.90 418 LEU B CA 1
ATOM 6775 C C . LEU B 1 384 ? -3.671 0.088 -42.189 1.00 10.31 418 LEU B C 1
ATOM 6776 O O . LEU B 1 384 ? -3.139 1.202 -41.983 1.00 10.41 418 LEU B O 1
ATOM 6781 N N . ILE B 1 385 ? -4.897 -0.042 -42.654 1.00 9.98 419 ILE B N 1
ATOM 6782 C CA . ILE B 1 385 ? -5.711 1.129 -43.024 1.00 11.00 419 ILE B CA 1
ATOM 6783 C C . ILE B 1 385 ? -6.181 1.888 -41.767 1.00 10.86 419 ILE B C 1
ATOM 6784 O O . ILE B 1 385 ? -6.740 1.291 -40.857 1.00 10.09 419 ILE B O 1
ATOM 6789 N N . VAL B 1 386 ? -5.937 3.185 -41.727 1.00 10.60 420 VAL B N 1
ATOM 6790 C CA . VAL B 1 386 ? -6.430 4.053 -40.673 1.00 10.62 420 VAL B CA 1
ATOM 6791 C C . VAL B 1 386 ? -7.244 5.191 -41.299 1.00 11.45 420 VAL B C 1
ATOM 6792 O O . VAL B 1 386 ? -6.688 6.039 -41.995 1.00 11.31 420 VAL B O 1
ATOM 6796 N N . LYS B 1 387 ? -8.545 5.185 -41.041 1.00 11.78 421 LYS B N 1
ATOM 6797 C CA . LYS B 1 387 ? -9.457 6.272 -41.415 1.00 13.87 421 LYS B CA 1
ATOM 6798 C C . LYS B 1 387 ? -9.700 7.115 -40.169 1.00 14.40 421 LYS B C 1
ATOM 6799 O O . LYS B 1 387 ? -10.228 6.604 -39.173 1.00 13.76 421 LYS B O 1
ATOM 6805 N N . THR B 1 388 ? -9.286 8.383 -40.232 1.00 13.71 422 THR B N 1
ATOM 6806 C CA . THR B 1 388 ? -9.396 9.293 -39.104 1.00 14.91 422 THR B CA 1
ATOM 6807 C C . THR B 1 388 ? -10.734 10.023 -39.105 1.00 16.14 422 THR B C 1
ATOM 6808 O O . THR B 1 388 ? -11.307 10.315 -40.164 1.00 15.44 422 THR B O 1
ATOM 6812 N N . PRO B 1 389 ? -11.247 10.351 -37.916 1.00 16.36 423 PRO B N 1
ATOM 6813 C CA . PRO B 1 389 ? -12.400 11.266 -37.857 1.00 16.91 423 PRO B CA 1
ATOM 6814 C C . PRO B 1 389 ? -12.045 12.648 -38.443 1.00 18.59 423 PRO B C 1
ATOM 6815 O O . PRO B 1 389 ? -10.855 12.989 -38.605 1.00 16.65 423 PRO B O 1
ATOM 6819 N N . LYS B 1 390 ? -13.071 13.423 -38.765 1.00 21.24 424 LYS B N 1
ATOM 6820 C CA . LYS B 1 390 ? -12.871 14.755 -39.346 1.00 22.73 424 LYS B CA 1
ATOM 6821 C C . LYS B 1 390 ? -11.982 15.583 -38.426 1.00 22.79 424 LYS B C 1
ATOM 6822 O O . LYS B 1 390 ? -12.117 15.550 -37.197 1.00 23.76 424 LYS B O 1
ATOM 6824 N N . GLY B 1 391 ? -11.023 16.279 -39.010 1.00 25.19 425 GLY B N 1
ATOM 6825 C CA . GLY B 1 391 ? -10.145 17.153 -38.229 1.00 26.71 425 GLY B CA 1
ATOM 6826 C C . GLY B 1 391 ? -9.014 16.466 -37.514 1.00 25.87 425 GLY B C 1
ATOM 6827 O O . GLY B 1 391 ? -8.172 17.147 -36.886 1.00 27.28 425 GLY B O 1
ATOM 6828 N N . ILE B 1 392 ? -8.921 15.130 -37.620 1.00 21.98 426 ILE B N 1
ATOM 6829 C CA . ILE B 1 392 ? -7.843 14.426 -36.931 1.00 20.92 426 ILE B CA 1
ATOM 6830 C C . ILE B 1 392 ? -6.767 13.989 -37.922 1.00 17.83 426 ILE B C 1
ATOM 6831 O O . ILE B 1 392 ? -7.072 13.434 -38.962 1.00 19.31 426 ILE B O 1
ATOM 6836 N N . THR B 1 393 ? -5.499 14.258 -37.626 1.00 18.39 427 THR B N 1
ATOM 6837 C CA . THR B 1 393 ? -4.410 13.781 -38.441 1.00 19.02 427 THR B CA 1
ATOM 6838 C C . THR B 1 393 ? -3.486 12.869 -37.621 1.00 18.55 427 THR B C 1
ATOM 6839 O O . THR B 1 393 ? -3.370 13.014 -36.396 1.00 17.21 427 THR B O 1
ATOM 6843 N N . VAL B 1 394 ? -2.794 11.967 -38.326 1.00 17.68 428 VAL B N 1
ATOM 6844 C CA . VAL B 1 394 ? -1.795 11.112 -37.721 1.00 17.60 428 VAL B CA 1
ATOM 6845 C C . VAL B 1 394 ? -0.416 11.693 -37.946 1.00 17.74 428 VAL B C 1
ATOM 6846 O O . VAL B 1 394 ? 0.016 11.834 -39.087 1.00 18.23 428 VAL B O 1
ATOM 6850 N N . GLU B 1 395 ? 0.269 12.049 -36.867 1.00 18.65 429 GLU B N 1
ATOM 6851 C CA . GLU B 1 395 ? 1.599 12.637 -36.976 1.00 20.58 429 GLU B CA 1
ATOM 6852 C C . GLU B 1 395 ? 2.738 11.667 -36.879 1.00 20.01 429 GLU B C 1
ATOM 6853 O O . GLU B 1 395 ? 3.833 11.934 -37.391 1.00 19.16 429 GLU B O 1
ATOM 6859 N N . LYS B 1 396 ? 2.516 10.522 -36.226 1.00 16.95 430 LYS B N 1
ATOM 6860 C CA . LYS B 1 396 ? 3.583 9.577 -36.013 1.00 16.46 430 LYS B CA 1
ATOM 6861 C C . LYS B 1 396 ? 2.958 8.231 -35.649 1.00 14.15 430 LYS B C 1
ATOM 6862 O O . LYS B 1 396 ? 1.850 8.203 -35.116 1.00 14.58 430 LYS B O 1
ATOM 6868 N N . ALA B 1 397 ? 3.665 7.182 -35.994 1.00 14.17 431 ALA B N 1
ATOM 6869 C CA . ALA B 1 397 ? 3.372 5.810 -35.551 1.00 13.03 431 ALA B CA 1
ATOM 6870 C C . ALA B 1 397 ? 4.637 5.210 -34.992 1.00 12.91 431 ALA B C 1
ATOM 6871 O O . ALA B 1 397 ? 5.717 5.356 -35.575 1.00 13.46 431 ALA B O 1
ATOM 6873 N N . THR B 1 398 ? 4.494 4.447 -33.889 1.00 12.47 432 THR B N 1
ATOM 6874 C CA . THR B 1 398 ? 5.601 3.814 -33.209 1.00 13.09 432 THR B CA 1
ATOM 6875 C C . THR B 1 398 ? 5.244 2.400 -32.779 1.00 11.50 432 THR B C 1
ATOM 6876 O O . THR B 1 398 ? 4.174 2.217 -32.244 1.00 12.54 432 THR B O 1
ATOM 6880 N N . LEU B 1 399 ? 6.135 1.428 -32.994 1.00 12.51 433 LEU B N 1
ATOM 6881 C CA . LEU B 1 399 ? 5.965 0.077 -32.454 1.00 12.36 433 LEU B CA 1
ATOM 6882 C C . LEU B 1 399 ? 6.166 0.153 -30.933 1.00 13.29 433 LEU B C 1
ATOM 6883 O O . LEU B 1 399 ? 7.215 0.608 -30.437 1.00 13.83 433 LEU B O 1
ATOM 6888 N N . LEU B 1 400 ? 5.116 -0.215 -30.212 1.00 12.94 434 LEU B N 1
ATOM 6889 C CA . LEU B 1 400 ? 5.095 -0.008 -28.750 1.00 13.59 434 LEU B CA 1
ATOM 6890 C C . LEU B 1 400 ? 6.288 -0.663 -28.076 1.00 14.53 434 LEU B C 1
ATOM 6891 O O . LEU B 1 400 ? 6.912 -0.037 -27.224 1.00 15.16 434 LEU B O 1
ATOM 6896 N N . THR B 1 401 ? 6.594 -1.897 -28.420 1.00 15.19 435 THR B N 1
ATOM 6897 C CA . THR B 1 401 ? 7.600 -2.676 -27.679 1.00 16.58 435 THR B CA 1
ATOM 6898 C C . THR B 1 401 ? 9.024 -2.139 -27.893 1.00 19.50 435 THR B C 1
ATOM 6899 O O . THR B 1 401 ? 9.806 -2.128 -26.938 1.00 19.80 435 THR B O 1
ATOM 6903 N N . THR B 1 402 ? 9.331 -1.664 -29.105 1.00 17.25 436 THR B N 1
ATOM 6904 C CA . THR B 1 402 ? 10.712 -1.331 -29.464 1.00 18.63 436 THR B CA 1
ATOM 6905 C C . THR B 1 402 ? 10.943 0.168 -29.552 1.00 18.26 436 THR B C 1
ATOM 6906 O O . THR B 1 402 ? 12.087 0.596 -29.531 1.00 19.20 436 THR B O 1
ATOM 6910 N N . GLY B 1 403 ? 9.889 0.963 -29.693 1.00 16.99 437 GLY B N 1
ATOM 6911 C CA . GLY B 1 403 ? 9.997 2.377 -29.982 1.00 17.99 437 GLY B CA 1
ATOM 6912 C C . GLY B 1 403 ? 10.354 2.710 -31.417 1.00 18.24 437 GLY B C 1
ATOM 6913 O O . GLY B 1 403 ? 10.553 3.893 -31.738 1.00 20.15 437 GLY B O 1
ATOM 6914 N N . GLU B 1 404 ? 10.420 1.705 -32.290 1.00 17.95 438 GLU B N 1
ATOM 6915 C CA . GLU B 1 404 ? 10.818 1.964 -33.671 1.00 18.88 438 GLU B CA 1
ATOM 6916 C C . GLU B 1 404 ? 9.729 2.765 -34.426 1.00 17.10 438 GLU B C 1
ATOM 6917 O O . GLU B 1 404 ? 8.500 2.610 -34.225 1.00 15.23 438 GLU B O 1
ATOM 6923 N N . ASP B 1 405 ? 10.196 3.654 -35.294 1.00 15.65 439 ASP B N 1
ATOM 6924 C CA . ASP B 1 405 ? 9.299 4.469 -36.069 1.00 15.83 439 ASP B CA 1
ATOM 6925 C C . ASP B 1 405 ? 8.643 3.623 -37.186 1.00 14.50 439 ASP B C 1
ATOM 6926 O O . ASP B 1 405 ? 9.294 2.799 -37.801 1.00 16.48 439 ASP B O 1
ATOM 6931 N N . ILE B 1 406 ? 7.373 3.884 -37.450 1.00 13.80 440 ILE B N 1
ATOM 6932 C CA . ILE B 1 406 ? 6.615 3.123 -38.432 1.00 13.53 440 ILE B CA 1
ATOM 6933 C C . ILE B 1 406 ? 6.100 4.113 -39.469 1.00 13.79 440 ILE B C 1
ATOM 6934 O O . ILE B 1 406 ? 5.543 5.135 -39.119 1.00 13.72 440 ILE B O 1
ATOM 6939 N N . THR B 1 407 ? 6.281 3.783 -40.748 1.00 14.60 441 THR B N 1
ATOM 6940 C CA . THR B 1 407 ? 5.889 4.695 -41.822 1.00 15.94 441 THR B CA 1
ATOM 6941 C C . THR B 1 407 ? 4.382 4.842 -41.882 1.00 15.18 441 THR B C 1
ATOM 6942 O O . THR B 1 407 ? 3.646 3.851 -41.815 1.00 13.13 441 THR B O 1
ATOM 6946 N N . VAL B 1 408 ? 3.948 6.094 -42.055 1.00 13.95 442 VAL B N 1
ATOM 6947 C CA . VAL B 1 408 ? 2.580 6.469 -42.242 1.00 13.49 442 VAL B CA 1
ATOM 6948 C C . VAL B 1 408 ? 2.478 7.196 -43.598 1.00 15.24 442 VAL B C 1
ATOM 6949 O O . VAL B 1 408 ? 3.175 8.217 -43.818 1.00 14.59 442 VAL B O 1
ATOM 6953 N N . VAL B 1 409 ? 1.651 6.669 -44.477 1.00 14.25 443 VAL B N 1
ATOM 6954 C CA . VAL B 1 409 ? 1.451 7.211 -45.828 1.00 15.55 443 VAL B CA 1
ATOM 6955 C C . VAL B 1 409 ? 0.021 7.672 -45.978 1.00 14.72 443 VAL B C 1
ATOM 6956 O O . VAL B 1 409 ? -0.925 6.918 -45.771 1.00 13.90 443 VAL B O 1
ATOM 6960 N N . GLU B 1 410 ? -0.180 8.924 -46.376 1.00 15.33 444 GLU B N 1
ATOM 6961 C CA . GLU B 1 410 ? -1.509 9.397 -46.683 1.00 15.92 444 GLU B CA 1
ATOM 6962 C C . GLU B 1 410 ? -2.006 8.781 -48.009 1.00 15.48 444 GLU B C 1
ATOM 6963 O O . GLU B 1 410 ? -1.324 8.836 -49.011 1.00 16.01 444 GLU B O 1
ATOM 6969 N N . THR B 1 411 ? -3.191 8.201 -48.000 1.00 14.00 445 THR B N 1
ATOM 6970 C CA . THR B 1 411 ? -3.775 7.592 -49.201 1.00 14.42 445 THR B CA 1
ATOM 6971 C C . THR B 1 411 ? -4.941 8.424 -49.740 1.00 15.77 445 THR B C 1
ATOM 6972 O O . THR B 1 411 ? -5.108 8.513 -50.954 1.00 15.78 445 THR B O 1
ATOM 6976 N N . THR B 1 412 ? -5.724 9.054 -48.864 1.00 16.48 446 THR B N 1
ATOM 6977 C CA . THR B 1 412 ? -6.835 9.915 -49.264 1.00 19.02 446 THR B CA 1
ATOM 6978 C C . THR B 1 412 ? -6.979 11.027 -48.204 1.00 22.18 446 THR B C 1
ATOM 6979 O O . THR B 1 412 ? -6.237 11.033 -47.203 1.00 22.19 446 THR B O 1
ATOM 6983 N N . ARG B 1 413 ? -7.953 11.925 -48.408 1.00 22.49 447 ARG B N 1
ATOM 6984 C CA . ARG B 1 413 ? -8.180 13.055 -47.503 1.00 24.55 447 ARG B CA 1
ATOM 6985 C C . ARG B 1 413 ? -8.403 12.639 -46.057 1.00 24.77 447 ARG B C 1
ATOM 6986 O O . ARG B 1 413 ? -8.087 13.411 -45.140 1.00 25.56 447 ARG B O 1
ATOM 6991 N N . ASN B 1 414 ? -8.991 11.473 -45.831 1.00 19.76 448 ASN B N 1
ATOM 6992 C CA . ASN B 1 414 ? -9.199 11.072 -44.434 1.00 20.59 448 ASN B CA 1
ATOM 6993 C C . ASN B 1 414 ? -8.637 9.677 -44.094 1.00 17.66 448 ASN B C 1
ATOM 6994 O O . ASN B 1 414 ? -9.071 9.058 -43.109 1.00 17.52 448 ASN B O 1
ATOM 6999 N N . GLU B 1 415 ? -7.642 9.234 -44.850 1.00 15.50 449 GLU B N 1
ATOM 7000 C CA . GLU B 1 415 ? -7.086 7.858 -44.711 1.00 15.02 449 GLU B CA 1
ATOM 7001 C C . GLU B 1 415 ? -5.600 7.793 -44.853 1.00 13.75 449 GLU B C 1
ATOM 7002 O O . GLU B 1 415 ? -4.954 8.521 -45.654 1.00 13.17 449 GLU B O 1
ATOM 7008 N N . TYR B 1 416 ? -5.024 6.859 -44.107 1.00 11.90 450 TYR B N 1
ATOM 7009 C CA . TYR B 1 416 ? -3.626 6.538 -44.200 1.00 12.00 450 TYR B CA 1
ATOM 7010 C C . TYR B 1 416 ? -3.427 5.019 -44.292 1.00 11.83 450 TYR B C 1
ATOM 7011 O O . TYR B 1 416 ? -4.288 4.225 -43.860 1.00 12.06 450 TYR B O 1
ATOM 7020 N N . ASN B 1 417 ? -2.277 4.646 -44.827 1.00 11.20 451 ASN B N 1
ATOM 7021 C CA . ASN B 1 417 ? -1.735 3.309 -44.652 1.00 10.72 451 ASN B CA 1
ATOM 7022 C C . ASN B 1 417 ? -0.612 3.407 -43.616 1.00 11.51 451 ASN B C 1
ATOM 7023 O O . ASN B 1 417 ? 0.409 4.119 -43.829 1.00 12.38 451 ASN B O 1
ATOM 7028 N N . VAL B 1 418 ? -0.767 2.675 -42.515 1.00 10.66 452 VAL B N 1
ATOM 7029 C CA . VAL B 1 418 ? 0.280 2.552 -41.532 1.00 11.37 452 VAL B CA 1
ATOM 7030 C C . VAL B 1 418 ? 0.978 1.237 -41.857 1.00 11.60 452 VAL B C 1
ATOM 7031 O O . VAL B 1 418 ? 0.319 0.197 -41.935 1.00 12.15 452 VAL B O 1
ATOM 7035 N N . SER B 1 419 ? 2.285 1.266 -42.081 1.00 11.86 453 SER B N 1
ATOM 7036 C CA . SER B 1 419 ? 3.031 0.056 -42.448 1.00 12.83 453 SER B CA 1
ATOM 7037 C C . SER B 1 419 ? 3.049 -0.945 -41.291 1.00 12.32 453 SER B C 1
ATOM 7038 O O . SER B 1 419 ? 3.085 -0.542 -40.133 1.00 13.44 453 SER B O 1
ATOM 7041 N N . VAL B 1 420 ? 3.020 -2.224 -41.613 1.00 12.73 454 VAL B N 1
ATOM 7042 C CA . VAL B 1 420 ? 3.325 -3.256 -40.619 1.00 12.16 454 VAL B CA 1
ATOM 7043 C C . VAL B 1 420 ? 4.811 -3.133 -40.253 1.00 13.39 454 VAL B C 1
ATOM 7044 O O . VAL B 1 420 ? 5.617 -2.552 -41.005 1.00 12.19 454 VAL B O 1
ATOM 7048 N N . PRO B 1 421 ? 5.181 -3.617 -39.063 1.00 13.79 455 PRO B N 1
ATOM 7049 C CA . PRO B 1 421 ? 6.612 -3.601 -38.740 1.00 15.11 455 PRO B CA 1
ATOM 7050 C C . PRO B 1 421 ? 7.482 -4.428 -39.701 1.00 14.81 455 PRO B C 1
ATOM 7051 O O . PRO B 1 421 ? 7.034 -5.430 -40.268 1.00 16.33 455 PRO B O 1
ATOM 7055 N N . LYS B 1 422 ? 8.736 -4.042 -39.861 1.00 16.51 456 LYS B N 1
ATOM 7056 C CA . LYS B 1 422 ? 9.647 -4.776 -40.754 1.00 17.50 456 LYS B CA 1
ATOM 7057 C C . LYS B 1 422 ? 9.791 -6.231 -40.340 1.00 16.47 456 LYS B C 1
ATOM 7058 O O . LYS B 1 422 ? 9.839 -7.087 -41.182 1.00 18.77 456 LYS B O 1
ATOM 7060 N N . LYS B 1 423 ? 9.840 -6.499 -39.034 1.00 15.66 457 LYS B N 1
ATOM 7061 C CA . LYS B 1 423 ? 9.903 -7.846 -38.510 1.00 15.44 457 LYS B CA 1
ATOM 7062 C C . LYS B 1 423 ? 8.502 -8.165 -37.950 1.00 14.27 457 LYS B C 1
ATOM 7063 O O . LYS B 1 423 ? 7.967 -7.459 -37.104 1.00 13.80 457 LYS B O 1
ATOM 7065 N N . ASN B 1 424 ? 7.905 -9.218 -38.457 1.00 14.34 458 ASN B N 1
ATOM 7066 C CA . ASN B 1 424 ? 6.561 -9.637 -37.997 1.00 12.89 458 ASN B CA 1
ATOM 7067 C C . ASN B 1 424 ? 6.634 -9.973 -36.483 1.00 13.59 458 ASN B C 1
ATOM 7068 O O . ASN B 1 424 ? 7.386 -10.827 -36.076 1.00 13.05 458 ASN B O 1
ATOM 7073 N N . PRO B 1 425 ? 5.845 -9.286 -35.650 1.00 12.55 459 PRO B N 1
ATOM 7074 C CA . PRO B 1 425 ? 5.897 -9.588 -34.231 1.00 13.30 459 PRO B CA 1
ATOM 7075 C C . PRO B 1 425 ? 5.512 -11.022 -33.830 1.00 12.75 459 PRO B C 1
ATOM 7076 O O . PRO B 1 425 ? 5.910 -11.455 -32.754 1.00 13.54 459 PRO B O 1
ATOM 7080 N N . GLY B 1 426 ? 4.779 -11.747 -34.668 1.00 12.71 460 GLY B N 1
ATOM 7081 C CA . GLY B 1 426 ? 4.456 -13.144 -34.408 1.00 13.13 460 GLY B CA 1
ATOM 7082 C C . GLY B 1 426 ? 3.380 -13.371 -33.362 1.00 12.36 460 GLY B C 1
ATOM 7083 O O . GLY B 1 426 ? 3.219 -14.496 -32.877 1.00 12.31 460 GLY B O 1
ATOM 7084 N N . GLU B 1 427 ? 2.682 -12.309 -32.987 1.00 11.33 461 GLU B N 1
ATOM 7085 C CA . GLU B 1 427 ? 1.624 -12.349 -31.982 1.00 11.27 461 GLU B CA 1
ATOM 7086 C C . GLU B 1 427 ? 0.846 -11.033 -32.156 1.00 9.97 461 GLU B C 1
ATOM 7087 O O . GLU B 1 427 ? 1.344 -10.113 -32.788 1.00 10.37 461 GLU B O 1
ATOM 7093 N N . PRO B 1 428 ? -0.361 -10.940 -31.593 1.00 9.28 462 PRO B N 1
ATOM 7094 C CA . PRO B 1 428 ? -1.031 -9.647 -31.643 1.00 9.53 462 PRO B CA 1
ATOM 7095 C C . PRO B 1 428 ? -0.208 -8.538 -31.014 1.00 9.37 462 PRO B C 1
ATOM 7096 O O . PRO B 1 428 ? 0.438 -8.775 -29.992 1.00 9.31 462 PRO B O 1
ATOM 7100 N N . TYR B 1 429 ? -0.143 -7.380 -31.670 1.00 9.40 463 TYR B N 1
ATOM 7101 C CA . TYR B 1 429 ? 0.843 -6.373 -31.350 1.00 9.26 463 TYR B CA 1
ATOM 7102 C C . TYR B 1 429 ? 0.244 -4.977 -31.376 1.00 9.91 463 TYR B C 1
ATOM 7103 O O . TYR B 1 429 ? -0.856 -4.781 -31.876 1.00 9.67 463 TYR B O 1
ATOM 7112 N N . VAL B 1 430 ? 0.988 -4.003 -30.823 1.00 10.42 464 VAL B N 1
ATOM 7113 C CA . VAL B 1 430 ? 0.491 -2.635 -30.713 1.00 10.07 464 VAL B CA 1
ATOM 7114 C C . VAL B 1 430 ? 1.393 -1.632 -31.433 1.00 9.71 464 VAL B C 1
ATOM 7115 O O . VAL B 1 430 ? 2.622 -1.656 -31.280 1.00 10.42 464 VAL B O 1
ATOM 7119 N N . ILE B 1 431 ? 0.739 -0.769 -32.228 1.00 10.20 465 ILE B N 1
ATOM 7120 C CA . ILE B 1 431 ? 1.338 0.448 -32.799 1.00 9.98 465 ILE B CA 1
ATOM 7121 C C . ILE B 1 431 ? 0.658 1.625 -32.171 1.00 11.02 465 ILE B C 1
ATOM 7122 O O . ILE B 1 431 ? -0.572 1.735 -32.202 1.00 10.99 465 ILE B O 1
ATOM 7127 N N . GLN B 1 432 ? 1.465 2.517 -31.577 1.00 11.02 466 GLN B N 1
ATOM 7128 C CA . GLN B 1 432 ? 0.958 3.721 -30.966 1.00 11.58 466 GLN B CA 1
ATOM 7129 C C . GLN B 1 432 ? 1.008 4.869 -31.947 1.00 11.15 466 GLN B C 1
ATOM 7130 O O . GLN B 1 432 ? 2.056 5.133 -32.540 1.00 12.24 466 GLN B O 1
ATOM 7136 N N . LEU B 1 433 ? -0.129 5.526 -32.111 1.00 11.80 467 LEU B N 1
ATOM 7137 C CA . LEU B 1 433 ? -0.251 6.710 -32.926 1.00 12.53 467 LEU B CA 1
ATOM 7138 C C . LEU B 1 433 ? -0.214 7.981 -32.099 1.00 14.68 467 LEU B C 1
ATOM 7139 O O . LEU B 1 433 ? -0.854 8.080 -31.061 1.00 14.36 467 LEU B O 1
ATOM 7144 N N . LYS B 1 434 ? 0.511 8.973 -32.620 1.00 15.34 468 LYS B N 1
ATOM 7145 C CA . LYS B 1 434 ? 0.352 10.376 -32.173 1.00 16.66 468 LYS B CA 1
ATOM 7146 C C . LYS B 1 434 ? -0.589 11.076 -33.142 1.00 16.04 468 LYS B C 1
ATOM 7147 O O . LYS B 1 434 ? -0.339 11.115 -34.353 1.00 16.14 468 LYS B O 1
ATOM 7151 N N . VAL B 1 435 ? -1.693 11.585 -32.614 1.00 16.79 469 VAL B N 1
ATOM 7152 C CA . VAL B 1 435 ? -2.704 12.246 -33.424 1.00 18.19 469 VAL B CA 1
ATOM 7153 C C . VAL B 1 435 ? -2.852 13.701 -33.013 1.00 18.30 469 VAL B C 1
ATOM 7154 O O . VAL B 1 435 ? -2.492 14.077 -31.876 1.00 20.12 469 VAL B O 1
ATOM 7158 N N . ARG B 1 436 ? -3.322 14.497 -33.952 1.00 19.00 470 ARG B N 1
ATOM 7159 C CA . ARG B 1 436 ? -3.508 15.936 -33.732 1.00 21.84 470 ARG B CA 1
ATOM 7160 C C . ARG B 1 436 ? -4.893 16.315 -34.187 1.00 22.68 470 ARG B C 1
ATOM 7161 O O . ARG B 1 436 ? -5.365 15.853 -35.224 1.00 21.44 470 ARG B O 1
ATOM 7163 N N . ALA B 1 437 ? -5.569 17.136 -33.380 1.00 27.48 471 ALA B N 1
ATOM 7164 C CA . ALA B 1 437 ? -6.920 17.611 -33.683 1.00 29.93 471 ALA B CA 1
ATOM 7165 C C . ALA B 1 437 ? -6.837 19.067 -34.157 1.00 36.48 471 ALA B C 1
ATOM 7166 O O . ALA B 1 437 ? -6.183 19.877 -33.504 1.00 36.15 471 ALA B O 1
ATOM 7168 N N . ALA B 1 438 ? -7.472 19.389 -35.288 1.00 39.59 472 ALA B N 1
ATOM 7169 C CA . ALA B 1 438 ? -7.401 20.755 -35.871 1.00 42.08 472 ALA B CA 1
ATOM 7170 C C . ALA B 1 438 ? -8.022 21.824 -34.964 1.00 44.45 472 ALA B C 1
ATOM 7171 O O . ALA B 1 438 ? -9.013 21.551 -34.280 1.00 46.90 472 ALA B O 1
#

Organism: Bacteroides thetaiotaomicron (strain ATCC 29148 / DSM 2079 / JCM 5827 / CCUG 10774 / NCTC 10582 / VPI-5482 / E50) (NCBI:txid226186)

Secondary structure (DSSP, 8-state):
----SSS----S---SHHHHHHHHH-EEEEE--SGGGTTTTEETTEE--S-GGGHHHHTT--HHHHHGGGGG---TT--HHHHHHHHHHHT-SEEEEEEE-TT--BSS--TT-S-BGGGSSS-S-HHHHHHHHHHHTT-EEEEEEESS-TT-TT--SS--SHHHHHHHHHHHHHHHHHHHHHHHH-TT--EEEEES--SHHHHTTHHHHHHHHHHHHHHSTT-EEBGGG-B-TTS-BSB-TTSPBPSSBEEE-SSSPPPTTT-GGGGGS-EEEEE-SBSS--S--S-GGGS-B--HHHHHHHHHHHHHTT-EEEEEE---TTS---HHHHHHHHHHHHHHHHHGGGTTT-B---PPPBTTEEEEE-TTS-EEEEESS--TTSEEEEEPPTTEEEEEEEETTT--EE-EEEEETTEEEEEPPSS--SS-EEEEEEEEE--/----SSS---SS---SHHHHHHHHH-EEEEE--SGGGTTTTEETTEE--S-GGGHHHHTT--HHHHHGGGGG---TT--HHHHHHHHHHHT-SEEEEEEE-TT--BSS--SS-S-BGGGSTT-S-HHHHHHHHHHHTT-EEEEEEES--TT-TT--SS--SHHHHHHHHHHHHHHHHHHHHHHHHSTT--EEEEES--SHHHHTTHHHHHHHHHHHHHHSTT-EEBGGG-B-TTS-BSB-TTSPBPSSBEEE-SSSPPPTTT-GGGGGS-EEEEE-SBSS--S--S-GGGS-B--HHHHHHHHHHHHHTT-EEEEEE---TTSSPPHHHHHHHHHHHHHHHHHGGGTTT-B---PPPBTTEEEEE-TTS-EEEEESS--TTSEEEEEPPTTEEEEEEEETTT--B--EEEEETTEEEEEPPSS--SS-EEEEEEEEE-